Protein AF-A0A1V5N721-F1 (afdb_monomer_lite)

pLDDT: mean 79.41, std 13.41, range [33.84, 98.25]

Radius of gyration: 37.1 Å; chains: 1; bounding box: 111×126×86 Å

Foldseek 3Di:
DDDDPPDPPADDDPLLCLLVVLVVLLVVLVVVVPPPDDDDFKKKKKWKKAKPAWKKKWKDFAPDTQDIDIHGDPFIAMDMDIGPPPPPGWIKIKMAQADQPMKMKIFFTWMQGPNAIFTQDPPDPQVVFKPQWDWDPDPFITITGGNHRHGIIMGIDDPRVVRDDDDPVVVVVVVVVVVSVVLSVVCSVLVFPSQLLNLLSVVLSVLSVLVSLLPPDQKKKKKKFAPFFFAKKKKAWFQDQDRPDDDIAIDHDRDRMDMDIDRLVTTQKMKMWGDAFDKRHQIKMWIGGPPDIDIDGQLPDRRNQKHWRCWDDDPSIITRHDPGTMIMNPHNVSSSVSVVNVVVVSCVSVVVSSVSSSVSSVCCRPPCVPLVFPDRSVLCVLVCLVSVLSSLLSVVLPPDPPDWQFKKKKWWKAWPAKKKKWKDQQNDTDDIDIHGHRFIAMDMDRHRGPQRNFIKIWIPQAAAFTKMKIAWMWMDGRQKIFIAQDDDPDFKDKDQWDWDQDLSITMTGGHHRPDIMMITGHGSSPTDMDGLSDDDPVLVVVVVVLVVVLSVLCRVLSFDPLLLVLLSVLLVVLLVVCSLLVVLFWKKKKKFFPAFFQKKKKFFAQDLDGDPVRIDIFGDGRGITMDTYDCSRTVKMKMWTRLPDFKTAQTKIWIGFQLDIDIDRLLPPRSNQWDWRQWDRDPSIIGGRDRTTMIINSGPVSSVVSVVLVSVLSVLSNVVSSVSSSVSSVVSVVLVVDDSVVSNVVSVVVCVVCVQVSCNSRGDFFQDDQLQRGGQQDQDDDDPVCVVVNVVSNVSRSLRRRRSNLVVLQVVLLVCCVVPVDDPDAQFWDRWPPRFIFGCPPNLLCLFQVPDADDPVLLVLLLVLQVLVQVLQVVLLAGEAEEADEWVCVLPVVRGDPPRHHPDPDGNVVVNVVSCVVPHDGNYQYLVVQLSVCCVVPVDAQPWRQAGEGDLNVLLSSLQSVQVVVCVVWVLLPHFDDPVQWDWDKDWAQDHPNCSSSSNGNVDIGIDTDTDHPLLVPFFPFDPPDPPDPFDKTKGADCVGDTWAEEEAEAPHCVSVNSRNNSRHRMYIYTDDLADDSVCCVVRVTNYYYYYYYPSCSVVSSVRHVVSD

Secondary structure (DSSP, 8-state):
------S------GGGGGGGHHHHHHHHHHHTT---------EEEEEEEEESS-EEEEEEETTEEEEEEEE--SSBEEEEEEE---SSS-EEEEEE---TT--EEEEEEEEEETTEEEEE-S-S-GGGTEESEEEEEETTEEEEEESSTTS-EEEEPPPGGGG----HHHHHHHHHHHHHHHHHHHHHHH---HHHHHHHHHHHHHHHHHHHHT-----EEEEEE-SSPP-SEEEEEESSS--SSS-EEEE-S--SEEEEEE-TTT--EEEEEE-TT-B-TT-EEEEEETTEEEEEEGGGS-GGGSEEESEEEETTEEEE-STT-EEEE-SHHHHHHHHHHHHHHHHHHHHHHHHHHHHHHHHHHHHTTTT-----GGGGGGGHHHHHHHHHHHHHH-S---S-PPPEEEEEEEESS-EEEEEEETTEEEEEEEE-SSSBEEEEEES----SS-EEEEEESPPTT-EEEEEEEEEEETTEEEEE-S-SSSSEEEESEEEEEETTEEEEEES-SSS-EEEEEPPGGGSEEEETT---THHHHHHHHHHHHHHHHHHHH---HHHHHHHHHHHHHHHHHHHHHGGG--EEEEEE-SS--SEEEEEEESSSS--GGGEEEEES-SSEEEEEE-TTT--EEEEE--TT-SEE---EEEEEETTEEEEEEGGGS-GGG-EEESEEEETTEEEE-SSS-EEE--SHHHHHHHHHHHHHHHHHHHHHHHHHHHHHHHTHHHHTTS-HHHHHHHHHHHHHHHHHHHHGGG-PPPSEEGGGTEEPPPPPPP-GGGHHHHHHHHHHHHHHT-TTHHHHHHHHHHHHHHHHS--SS-SSEEE-GGG-EEE-TTTTHHHHH-SSPPPHHHHHHHHHHHHHHHHHHHTTT-EEEEE-PPPHHHH-GGG--TTS--SSSS-HHHHHHHHHHHH----EE--HHHHHHHHHHH---SB-TTSSSB-HHHHHHHHHHHHHHHHHH-GGG-PPPPTTTSEEEEEEES--HHHHHTT-TTTS-EEEEEEE-HHHHS--EEEPPPTT-SS-EEEEE-TT--S-EEEEE--SGGGGGHHHHTTT-SEEEEE--S---HHHHHHH--SEEEEE--GGGHHHHHHHTGGG-

Structure (mmCIF, N/CA/C/O backbone):
data_AF-A0A1V5N721-F1
#
_entry.id   AF-A0A1V5N721-F1
#
loop_
_atom_site.group_PDB
_atom_site.id
_atom_site.type_symbol
_atom_site.label_atom_id
_atom_site.label_alt_id
_atom_site.label_comp_id
_atom_site.label_asym_id
_atom_site.label_entity_id
_atom_site.label_seq_id
_atom_site.pdbx_PDB_ins_code
_atom_site.Cartn_x
_atom_site.Cartn_y
_atom_site.Cartn_z
_atom_site.occupancy
_atom_site.B_iso_or_equiv
_atom_site.auth_seq_id
_atom_site.auth_comp_id
_atom_site.auth_asym_id
_atom_site.auth_atom_id
_atom_site.pdbx_PDB_model_num
ATOM 1 N N . MET A 1 1 ? -6.486 73.634 -41.155 1.00 37.78 1 MET A N 1
ATOM 2 C CA . MET A 1 1 ? -6.476 73.033 -39.803 1.00 37.78 1 MET A CA 1
ATOM 3 C C . MET A 1 1 ? -6.923 71.585 -39.921 1.00 37.78 1 MET A C 1
ATOM 5 O O . MET A 1 1 ? -8.049 71.347 -40.328 1.00 37.78 1 MET A O 1
ATOM 9 N N . THR A 1 2 ? -6.046 70.633 -39.614 1.00 35.34 2 THR A N 1
ATOM 10 C CA . THR A 1 2 ? -6.332 69.188 -39.623 1.00 35.34 2 THR A CA 1
ATOM 11 C C . THR A 1 2 ? -5.737 68.590 -38.355 1.00 35.34 2 THR A C 1
ATOM 13 O O . THR A 1 2 ? -4.530 68.682 -38.139 1.00 35.34 2 THR A O 1
ATOM 16 N N . TYR A 1 3 ? -6.592 68.021 -37.504 1.00 38.34 3 TYR A N 1
ATOM 17 C CA . TYR A 1 3 ? -6.199 67.302 -36.291 1.00 38.34 3 TYR A CA 1
ATOM 18 C C . TYR A 1 3 ? -5.350 66.058 -36.632 1.00 38.34 3 TYR A C 1
ATOM 20 O O . TYR A 1 3 ? -5.636 65.391 -37.632 1.00 38.34 3 TYR A O 1
ATOM 28 N N . PRO A 1 4 ? -4.337 65.688 -35.821 1.00 53.34 4 PRO A N 1
ATOM 29 C CA . PRO A 1 4 ? -3.521 64.515 -36.090 1.00 53.34 4 PRO A CA 1
ATOM 30 C C . PRO A 1 4 ? -4.261 63.230 -35.698 1.00 53.34 4 PRO A C 1
ATOM 32 O O . PRO A 1 4 ? -4.716 63.071 -34.567 1.00 53.34 4 PRO A O 1
ATOM 35 N N . ARG A 1 5 ? -4.317 62.282 -36.642 1.00 43.62 5 ARG A N 1
ATOM 36 C CA . ARG A 1 5 ? -4.639 60.863 -36.429 1.00 43.62 5 ARG A CA 1
ATOM 37 C C . ARG A 1 5 ? -3.748 60.281 -35.323 1.00 43.62 5 ARG A C 1
ATOM 39 O O . ARG A 1 5 ? -2.618 59.872 -35.587 1.00 43.62 5 ARG A O 1
ATOM 46 N N . ILE A 1 6 ? -4.256 60.187 -34.099 1.00 42.97 6 ILE A N 1
ATOM 47 C CA . ILE A 1 6 ? -3.610 59.407 -33.042 1.00 42.97 6 ILE A CA 1
ATOM 48 C C . ILE A 1 6 ? -3.969 57.925 -33.238 1.00 42.97 6 ILE A C 1
ATOM 50 O O . ILE A 1 6 ? -5.081 57.484 -32.986 1.00 42.97 6 ILE A O 1
ATOM 54 N N . MET A 1 7 ? -2.971 57.188 -33.732 1.00 42.84 7 MET A N 1
ATOM 55 C CA . MET A 1 7 ? -2.666 55.773 -33.480 1.00 42.84 7 MET A CA 1
ATOM 56 C C . MET A 1 7 ? -3.787 54.718 -33.573 1.00 42.84 7 MET A C 1
ATOM 58 O O . MET A 1 7 ? -4.199 54.152 -32.567 1.00 42.84 7 MET A O 1
ATOM 62 N N . LEU A 1 8 ? -4.100 54.269 -34.791 1.00 42.44 8 LEU A N 1
ATOM 63 C CA . LEU A 1 8 ? -4.607 52.907 -35.049 1.00 42.44 8 LEU A CA 1
ATOM 64 C C . LEU A 1 8 ? -3.882 52.273 -36.251 1.00 42.44 8 LEU A C 1
ATOM 66 O O . LEU A 1 8 ? -4.481 51.656 -37.118 1.00 42.44 8 LEU A O 1
ATOM 70 N N . ASN A 1 9 ? -2.554 52.415 -36.317 1.00 47.00 9 ASN A N 1
ATOM 71 C CA . ASN A 1 9 ? -1.721 51.724 -37.314 1.00 47.00 9 ASN A CA 1
ATOM 72 C C . ASN A 1 9 ? -1.111 50.431 -36.739 1.00 47.00 9 ASN A C 1
ATOM 74 O O . ASN A 1 9 ? 0.075 50.146 -36.890 1.00 47.00 9 ASN A O 1
ATOM 78 N N . LYS A 1 10 ? -1.916 49.660 -36.004 1.00 56.62 10 LYS A N 1
ATOM 79 C CA . LYS A 1 10 ? -1.492 48.430 -35.327 1.00 56.62 10 LYS A CA 1
ATOM 80 C C . LYS A 1 10 ? -2.339 47.264 -35.829 1.00 56.62 10 LYS A C 1
ATOM 82 O O . LYS A 1 10 ? -3.505 47.151 -35.475 1.00 56.62 10 LYS A O 1
ATOM 87 N N . ARG A 1 11 ? -1.753 46.411 -36.680 1.00 65.06 11 ARG A N 1
ATOM 88 C CA . ARG A 1 11 ? -2.417 45.214 -37.226 1.00 65.06 11 ARG A CA 1
ATOM 89 C C . ARG A 1 11 ? -2.728 44.227 -36.096 1.00 65.06 11 ARG A C 1
ATOM 91 O O . ARG A 1 11 ? -1.824 43.832 -35.361 1.00 65.06 11 ARG A O 1
ATOM 98 N N . PHE A 1 12 ? -3.994 43.834 -35.973 1.00 72.56 12 PHE A N 1
ATOM 99 C CA . PHE A 1 12 ? -4.424 42.736 -35.110 1.00 72.56 12 PHE A CA 1
ATOM 100 C C . PHE A 1 12 ? -3.734 41.438 -35.545 1.00 72.56 12 PHE A C 1
ATOM 102 O O . PHE A 1 12 ? -3.654 41.147 -36.740 1.00 72.56 12 PHE A O 1
ATOM 109 N N . ASN A 1 13 ? -3.213 40.670 -34.588 1.00 79.00 13 ASN A N 1
ATOM 110 C CA . ASN A 1 13 ? -2.559 39.404 -34.881 1.00 79.00 13 ASN A CA 1
ATOM 111 C C . ASN A 1 13 ? -3.556 38.249 -34.673 1.00 79.00 13 ASN A C 1
ATOM 113 O O . ASN A 1 13 ? -3.958 38.022 -33.531 1.00 79.00 13 ASN A O 1
ATOM 117 N N . PRO A 1 14 ? -3.937 37.493 -35.721 1.00 80.44 14 PRO A N 1
ATOM 118 C CA . PRO A 1 14 ? -4.955 36.446 -35.612 1.00 80.44 14 PRO A CA 1
ATOM 119 C C . PRO A 1 14 ? -4.587 35.339 -34.615 1.00 80.44 14 PRO A C 1
ATOM 121 O O . PRO A 1 14 ? -5.479 34.720 -34.043 1.00 80.44 14 PRO A O 1
ATOM 124 N N . TYR A 1 15 ? -3.297 35.130 -34.319 1.00 79.50 15 TYR A N 1
ATOM 125 C CA . TYR A 1 15 ? -2.876 34.173 -33.291 1.00 79.50 15 TYR A CA 1
ATOM 126 C C . TYR A 1 15 ? -3.405 34.518 -31.893 1.00 79.50 15 TYR A C 1
ATOM 128 O O . TYR A 1 15 ? -3.505 33.618 -31.065 1.00 79.50 15 TYR A O 1
ATOM 136 N N . TYR A 1 16 ? -3.790 35.775 -31.628 1.00 85.38 16 TYR A N 1
ATOM 137 C CA . TYR A 1 16 ? -4.368 36.183 -30.343 1.00 85.38 16 TYR A CA 1
ATOM 138 C C . TYR A 1 16 ? -5.709 35.518 -30.031 1.00 85.38 16 TYR A C 1
ATOM 140 O O . TYR A 1 16 ? -6.074 35.396 -28.864 1.00 85.38 16 TYR A O 1
ATOM 148 N N . LEU A 1 17 ? -6.385 34.987 -31.052 1.00 82.06 17 LEU A N 1
ATOM 149 C CA . LEU A 1 17 ? -7.597 34.191 -30.889 1.00 82.06 17 LEU A CA 1
ATOM 150 C C . LEU A 1 17 ? -7.340 32.872 -30.144 1.00 82.06 17 LEU A C 1
ATOM 152 O O . LEU A 1 17 ? -8.252 32.351 -29.514 1.00 82.06 17 LEU A O 1
ATOM 156 N N . PHE A 1 18 ? -6.104 32.358 -30.127 1.00 81.06 18 PHE A N 1
ATOM 157 C CA . PHE A 1 18 ? -5.772 31.129 -29.399 1.00 81.06 18 PHE A CA 1
ATOM 158 C C . PHE A 1 18 ? -5.975 31.261 -27.878 1.00 81.06 18 PHE A C 1
ATOM 160 O O . PHE A 1 18 ? -6.294 30.275 -27.219 1.00 81.06 18 PHE A O 1
ATOM 167 N N . PHE A 1 19 ? -5.887 32.473 -27.316 1.00 84.12 19 PHE A N 1
ATOM 168 C CA . PHE A 1 19 ? -6.193 32.719 -25.899 1.00 84.12 19 PHE A CA 1
ATOM 169 C C . PHE A 1 19 ? -7.650 32.391 -25.539 1.00 84.12 19 PHE A C 1
ATOM 171 O O . PHE A 1 19 ? -7.921 31.984 -24.411 1.00 84.12 19 PHE A O 1
ATOM 178 N N . LEU A 1 20 ? -8.571 32.456 -26.508 1.00 82.12 20 LEU A N 1
ATOM 179 C CA . LEU A 1 20 ? -9.978 32.085 -26.317 1.00 82.12 20 LEU A CA 1
ATOM 180 C C . LEU A 1 20 ? -10.180 30.576 -26.083 1.00 82.12 20 LEU A C 1
ATOM 182 O O . LEU A 1 20 ? -11.251 30.170 -25.646 1.00 82.12 20 LEU A O 1
ATOM 186 N N . SER A 1 21 ? -9.160 29.739 -26.316 1.00 81.56 21 SER A N 1
ATOM 187 C CA . SER A 1 21 ? -9.217 28.305 -25.990 1.00 81.56 21 SER A CA 1
ATOM 188 C C . SER A 1 21 ? -9.051 28.011 -24.492 1.00 81.56 21 SER A C 1
ATOM 190 O O . SER A 1 21 ? -9.515 26.975 -24.021 1.00 81.56 21 SER A O 1
ATOM 192 N N . ILE A 1 22 ? -8.439 28.921 -23.721 1.00 82.88 22 ILE A N 1
ATOM 193 C CA . ILE A 1 22 ? -8.161 28.729 -22.286 1.00 82.88 22 ILE A CA 1
ATOM 194 C C . ILE A 1 22 ? -9.447 28.571 -21.449 1.00 82.88 22 ILE A C 1
ATOM 196 O O . ILE A 1 22 ? -9.531 27.589 -20.708 1.00 82.88 22 ILE A O 1
ATOM 200 N N . PRO A 1 23 ? -10.469 29.449 -21.571 1.00 79.50 23 PRO A N 1
ATOM 201 C CA . PRO A 1 23 ? -11.755 29.246 -20.901 1.00 79.50 23 PRO A CA 1
ATOM 202 C C . PRO A 1 23 ? -12.444 27.934 -21.296 1.00 79.50 23 PRO A C 1
ATOM 204 O O . PRO A 1 23 ? -13.008 27.257 -20.440 1.00 79.50 23 PRO A O 1
ATOM 207 N N . LEU A 1 24 ? -12.384 27.566 -22.582 1.00 79.31 24 LEU A N 1
ATOM 208 C CA . LEU A 1 24 ? -13.036 26.367 -23.112 1.00 79.31 24 LEU A CA 1
ATOM 209 C C . LEU A 1 24 ? -12.435 25.091 -22.511 1.00 79.31 24 LEU A C 1
ATOM 211 O O . LEU A 1 24 ? -13.167 24.224 -22.042 1.00 79.31 24 LEU A O 1
ATOM 215 N N . VAL A 1 25 ? -11.104 24.989 -22.475 1.00 76.44 25 VAL A N 1
ATOM 216 C CA . VAL A 1 25 ? -10.413 23.840 -21.869 1.00 76.44 25 VAL A CA 1
ATOM 217 C C . VAL A 1 25 ? -10.676 23.775 -20.365 1.00 76.44 25 VAL A C 1
ATOM 219 O O . VAL A 1 25 ? -10.945 22.695 -19.848 1.00 76.44 25 VAL A O 1
ATOM 222 N N . PHE A 1 26 ? -10.672 24.916 -19.667 1.00 77.50 26 PHE A N 1
ATOM 223 C CA . PHE A 1 26 ? -11.050 24.973 -18.251 1.00 77.50 26 PHE A CA 1
ATOM 224 C C . PHE A 1 26 ? -12.470 24.432 -18.012 1.00 77.50 26 PHE A C 1
ATOM 226 O O . PHE A 1 26 ? -12.686 23.655 -17.083 1.00 77.50 26 PHE A O 1
ATOM 233 N N . PHE A 1 27 ? -13.427 24.791 -18.872 1.00 73.06 27 PHE A N 1
ATOM 234 C CA . PHE A 1 27 ? -14.800 24.295 -18.789 1.00 73.06 27 PHE A CA 1
ATOM 235 C C . PHE A 1 27 ? -14.894 22.780 -19.036 1.00 73.06 27 PHE A C 1
ATOM 237 O O . PHE A 1 27 ? -15.547 22.080 -18.266 1.00 73.06 27 PHE A O 1
ATOM 244 N N . ILE A 1 28 ? -14.201 22.260 -20.056 1.00 69.88 28 ILE A N 1
ATOM 245 C CA . ILE A 1 28 ? -14.177 20.822 -20.383 1.00 69.88 28 ILE A CA 1
ATOM 246 C C . ILE A 1 28 ? -13.597 19.996 -19.228 1.00 69.88 28 ILE A C 1
ATOM 248 O O . ILE A 1 28 ? -14.187 18.987 -18.845 1.00 69.88 28 ILE A O 1
ATOM 252 N N . LEU A 1 29 ? -12.475 20.434 -18.643 1.00 65.38 29 LEU A N 1
ATOM 253 C CA . LEU A 1 29 ? -11.852 19.747 -17.505 1.00 65.38 29 LEU A CA 1
ATOM 254 C C . LEU A 1 29 ? -12.790 19.678 -16.294 1.00 65.38 29 LEU A C 1
ATOM 256 O O . LEU A 1 29 ? -12.821 18.675 -15.590 1.00 65.38 29 LEU A O 1
ATOM 260 N N . ARG A 1 30 ? -13.607 20.715 -16.089 1.00 63.88 30 ARG A N 1
ATOM 261 C CA . ARG A 1 30 ? -14.587 20.767 -15.001 1.00 63.88 30 ARG A CA 1
ATOM 262 C C . ARG A 1 30 ? -15.835 19.927 -15.272 1.00 63.88 30 ARG A C 1
ATOM 264 O O . ARG A 1 30 ? -16.385 19.352 -14.339 1.00 63.88 30 ARG A O 1
ATOM 271 N N . ALA A 1 31 ? -16.291 19.850 -16.522 1.00 54.56 31 ALA A N 1
ATOM 272 C CA . ALA A 1 31 ? -17.450 19.038 -16.886 1.00 54.56 31 ALA A CA 1
ATOM 273 C C . ALA A 1 31 ? -17.234 17.546 -16.551 1.00 54.56 31 ALA A C 1
ATOM 275 O O . ALA A 1 31 ? -18.182 16.867 -16.164 1.00 54.56 31 ALA A O 1
ATOM 276 N N . GLY A 1 32 ? -15.988 17.058 -16.609 1.00 45.19 32 GLY A N 1
ATOM 277 C CA . GLY A 1 32 ? -15.623 15.685 -16.236 1.00 45.19 32 GLY A CA 1
ATOM 278 C C . GLY A 1 32 ? -15.661 15.371 -14.732 1.00 45.19 32 GLY A C 1
ATOM 279 O O . GLY A 1 32 ? -15.866 14.219 -14.370 1.00 45.19 32 GLY A O 1
ATOM 280 N N . ASP A 1 33 ? -15.530 16.377 -13.862 1.00 45.22 33 ASP A N 1
ATOM 281 C CA . ASP A 1 33 ? -15.543 16.231 -12.389 1.00 45.22 33 ASP A CA 1
ATOM 282 C C . ASP A 1 33 ? -16.979 16.141 -11.824 1.00 45.22 33 ASP A C 1
ATOM 284 O O . ASP A 1 33 ? -17.221 15.894 -10.644 1.00 45.22 33 ASP A O 1
ATOM 288 N N . SER A 1 34 ? -17.976 16.330 -12.693 1.00 42.78 34 SER A N 1
ATOM 289 C CA . SER A 1 34 ? -19.398 16.276 -12.360 1.00 42.78 34 SER A CA 1
ATOM 290 C C . SER A 1 34 ? -19.983 14.863 -12.405 1.00 42.78 34 SER A C 1
ATOM 292 O O . SER A 1 34 ? -21.173 14.712 -12.672 1.00 42.78 34 SER A O 1
ATOM 294 N N . THR A 1 35 ? -19.197 13.817 -12.111 1.00 39.00 35 THR A N 1
ATOM 295 C CA . THR A 1 35 ? -19.729 12.457 -11.912 1.00 39.00 35 THR A CA 1
ATOM 296 C C . THR A 1 35 ? -20.589 12.392 -10.642 1.00 39.00 35 THR A C 1
ATOM 298 O O . THR A 1 35 ? -20.262 11.713 -9.669 1.00 39.00 35 THR A O 1
ATOM 301 N N . GLN A 1 36 ? -21.720 13.095 -10.644 1.00 43.91 36 GLN A N 1
ATOM 302 C CA . GLN A 1 36 ? -22.891 12.772 -9.857 1.00 43.91 36 GLN A CA 1
ATOM 303 C C . GLN A 1 36 ? -23.388 11.430 -10.388 1.00 43.91 36 GLN A C 1
ATOM 305 O O . GLN A 1 36 ? -24.162 11.351 -11.338 1.00 43.91 36 GLN A O 1
ATOM 310 N N . LYS A 1 37 ? -22.848 10.348 -9.820 1.00 39.47 37 LYS A N 1
ATOM 311 C CA . LYS A 1 37 ? -23.401 9.004 -9.982 1.00 39.47 37 LYS A CA 1
ATOM 312 C C . LYS A 1 37 ? -24.899 9.068 -9.685 1.00 39.47 37 LYS A C 1
ATOM 314 O O . LYS A 1 37 ? -25.269 9.651 -8.674 1.00 39.47 37 LYS A O 1
ATOM 319 N N . ASN A 1 38 ? -25.700 8.463 -10.561 1.00 42.22 38 ASN A N 1
ATOM 320 C CA . ASN A 1 38 ? -27.120 8.131 -10.416 1.00 42.22 38 ASN A CA 1
ATOM 321 C C . ASN A 1 38 ? -27.586 8.074 -8.948 1.00 42.22 38 ASN A C 1
ATOM 323 O O . ASN A 1 38 ? -27.459 7.038 -8.295 1.00 42.22 38 ASN A O 1
ATOM 327 N N . LEU A 1 39 ? -28.105 9.189 -8.438 1.00 44.47 39 LEU A N 1
ATOM 328 C CA . LEU A 1 39 ? -28.738 9.283 -7.126 1.00 44.47 39 LEU A CA 1
ATOM 329 C C . LEU A 1 39 ? -30.246 9.495 -7.336 1.00 44.47 39 LEU A C 1
ATOM 331 O O . LEU A 1 39 ? -30.627 10.142 -8.313 1.00 44.47 39 LEU A O 1
ATOM 335 N N . PRO A 1 40 ? -31.103 8.937 -6.469 1.00 44.78 40 PRO A N 1
ATOM 336 C CA . PRO A 1 40 ? -32.551 8.982 -6.650 1.00 44.78 40 PRO A CA 1
ATOM 337 C C . PRO A 1 40 ? -33.106 10.419 -6.579 1.00 44.78 40 PRO A C 1
ATOM 339 O O . PRO A 1 40 ? -32.687 11.220 -5.741 1.00 44.78 40 PRO A O 1
ATOM 342 N N . GLU A 1 41 ? -34.062 10.737 -7.460 1.00 61.91 41 GLU A N 1
ATOM 343 C CA . GLU A 1 41 ? -34.786 12.020 -7.545 1.00 61.91 41 GLU A CA 1
ATOM 344 C C . GLU A 1 41 ? -35.851 12.154 -6.431 1.00 61.91 41 GLU A C 1
ATOM 346 O O . GLU A 1 41 ? -37.042 12.242 -6.710 1.00 61.91 41 GLU A O 1
ATOM 351 N N . ILE A 1 42 ? -35.455 12.120 -5.155 1.00 72.69 42 ILE A N 1
ATOM 352 C CA . ILE A 1 42 ? -36.391 12.331 -4.033 1.00 72.69 42 ILE A CA 1
ATOM 353 C C . ILE A 1 42 ? -36.460 13.829 -3.702 1.00 72.69 42 ILE A C 1
ATOM 355 O O . ILE A 1 42 ? -35.421 14.467 -3.503 1.00 72.69 42 ILE A O 1
ATOM 359 N N . ASP A 1 43 ? -37.674 14.386 -3.630 1.00 82.94 43 ASP A N 1
ATOM 360 C CA . ASP A 1 43 ? -37.908 15.770 -3.209 1.00 82.94 43 ASP A CA 1
ATOM 361 C C . ASP A 1 43 ? -38.011 15.859 -1.675 1.00 82.94 43 ASP A C 1
ATOM 363 O O . ASP A 1 43 ? -38.525 14.950 -1.019 1.00 82.94 43 ASP A O 1
ATOM 367 N N . PHE A 1 44 ? -37.564 16.981 -1.099 1.00 85.50 44 PHE A N 1
ATOM 368 C CA . PHE A 1 44 ? -37.672 17.245 0.343 1.00 85.50 44 PHE A CA 1
ATOM 369 C C . PHE A 1 44 ? -38.369 18.574 0.609 1.00 85.50 44 PHE A C 1
ATOM 371 O O . PHE A 1 44 ? -37.936 19.608 0.101 1.00 85.50 44 PHE A O 1
ATOM 378 N N . LEU A 1 45 ? -39.391 18.558 1.461 1.00 87.25 45 LEU A N 1
ATOM 379 C CA . LEU A 1 45 ? -40.058 19.745 1.990 1.00 87.25 45 LEU A CA 1
ATOM 380 C C . LEU A 1 45 ? -39.777 19.847 3.487 1.00 87.25 45 LEU A C 1
ATOM 382 O O . LEU A 1 45 ? -40.015 18.881 4.201 1.00 87.25 45 LEU A O 1
ATOM 386 N N . TYR A 1 46 ? -39.303 20.994 3.970 1.00 90.19 46 TYR A N 1
ATOM 387 C CA . TYR A 1 46 ? -38.994 21.169 5.392 1.00 90.19 46 TYR A CA 1
ATOM 388 C C . TYR A 1 46 ? -39.117 22.621 5.853 1.00 90.19 46 TYR A C 1
ATOM 390 O O . TYR A 1 46 ? -38.841 23.554 5.096 1.00 90.19 46 TYR A O 1
ATOM 398 N N . PHE A 1 47 ? -39.554 22.816 7.096 1.00 89.94 47 PHE A N 1
ATOM 399 C CA . PHE A 1 47 ? -39.805 24.128 7.695 1.00 89.94 47 PHE A CA 1
ATOM 400 C C . PHE A 1 47 ? -39.831 24.059 9.223 1.00 89.94 47 PHE A C 1
ATOM 402 O O . PHE A 1 47 ? -39.906 22.979 9.802 1.00 89.94 47 PHE A O 1
ATOM 409 N N . SER A 1 48 ? -39.824 25.218 9.882 1.00 90.25 48 SER A N 1
ATOM 410 C CA . SER A 1 48 ? -40.004 25.306 11.334 1.00 90.25 48 SER A CA 1
ATOM 411 C C . SER A 1 48 ? -41.275 26.073 11.674 1.00 90.25 48 SER A C 1
ATOM 413 O O . SER A 1 48 ? -41.528 27.118 11.081 1.00 90.25 48 SER A O 1
ATOM 415 N N . ALA A 1 49 ? -42.082 25.609 12.628 1.00 89.81 49 ALA A N 1
ATOM 416 C CA . ALA A 1 49 ? -43.295 26.319 13.038 1.00 89.81 49 ALA A CA 1
ATOM 417 C C . ALA A 1 49 ? -43.546 26.263 14.550 1.00 89.81 49 ALA A C 1
ATOM 419 O O . ALA A 1 49 ? -43.095 25.343 15.223 1.00 89.81 49 ALA A O 1
ATOM 420 N N . ARG A 1 50 ? -44.266 27.257 15.080 1.00 88.44 50 ARG A N 1
ATOM 421 C CA . ARG A 1 50 ? -44.760 27.288 16.468 1.00 88.44 50 ARG A CA 1
ATOM 422 C C . ARG A 1 50 ? -46.174 27.833 16.534 1.00 88.44 50 ARG A C 1
ATOM 424 O O . ARG A 1 50 ? -46.542 28.657 15.694 1.00 88.44 50 ARG A O 1
ATOM 431 N N . ALA A 1 51 ? -46.922 27.450 17.561 1.00 88.38 51 ALA A N 1
ATOM 432 C CA . ALA A 1 51 ? -48.274 27.944 17.784 1.00 88.38 51 ALA A CA 1
ATOM 433 C C . ALA A 1 51 ? -48.518 28.272 19.260 1.00 88.38 51 ALA A C 1
ATOM 435 O O . ALA A 1 51 ? -47.924 27.664 20.144 1.00 88.38 51 ALA A O 1
ATOM 436 N N . THR A 1 52 ? -49.414 29.219 19.539 1.00 86.19 52 THR A N 1
ATOM 437 C CA . THR A 1 52 ? -49.834 29.560 20.917 1.00 86.19 52 THR A CA 1
ATOM 438 C C . THR A 1 52 ? -50.705 28.483 21.571 1.00 86.19 52 THR A C 1
ATOM 440 O O . THR A 1 52 ? -50.907 28.511 22.782 1.00 86.19 52 THR A O 1
ATOM 443 N N . ARG A 1 53 ? -51.196 27.525 20.776 1.00 85.62 53 ARG A N 1
ATOM 444 C CA . ARG A 1 53 ? -52.028 26.389 21.178 1.00 85.62 53 ARG A CA 1
ATOM 445 C C . ARG A 1 53 ? -51.642 25.149 20.376 1.00 85.62 53 ARG A C 1
ATOM 447 O O . ARG A 1 53 ? -51.193 25.277 19.238 1.00 85.62 53 ARG A O 1
ATOM 454 N N . THR A 1 54 ? -51.887 23.959 20.926 1.00 87.62 54 THR A N 1
ATOM 455 C CA . THR A 1 54 ? -51.782 22.677 20.210 1.00 87.62 54 THR A CA 1
ATOM 456 C C . THR A 1 54 ? -52.515 22.718 18.869 1.00 87.62 54 THR A C 1
ATOM 458 O O . THR A 1 54 ? -53.742 22.652 18.812 1.00 87.62 54 THR A O 1
ATOM 461 N N . THR A 1 55 ? -51.747 22.808 17.791 1.00 89.38 55 THR A N 1
ATOM 462 C CA . THR A 1 55 ? -52.216 23.039 16.424 1.00 89.38 55 THR A CA 1
ATOM 463 C C . THR A 1 55 ? -51.795 21.869 15.543 1.00 89.38 55 THR A C 1
ATOM 465 O O . THR A 1 55 ? -50.633 21.457 15.564 1.00 89.38 55 THR A O 1
ATOM 468 N N . GLY A 1 56 ? -52.730 21.331 14.758 1.00 90.69 56 GLY A N 1
ATOM 469 C CA . GLY A 1 56 ? -52.445 20.291 13.766 1.00 90.69 56 GLY A CA 1
ATOM 470 C C . GLY A 1 56 ? -52.032 20.904 12.429 1.00 90.69 56 GLY A C 1
ATOM 471 O O . GLY A 1 56 ? -52.684 21.835 11.963 1.00 90.69 56 GLY A O 1
ATOM 472 N N . ILE A 1 57 ? -50.982 20.383 11.799 1.00 92.81 57 ILE A N 1
ATOM 473 C CA . ILE A 1 57 ? -50.480 20.818 10.489 1.00 92.81 57 ILE A CA 1
ATOM 474 C C . ILE A 1 57 ? -50.491 19.612 9.554 1.00 92.81 57 ILE A C 1
ATOM 476 O O . ILE A 1 57 ? -49.797 18.634 9.803 1.00 92.81 57 ILE A O 1
ATOM 480 N N . GLN A 1 58 ? -51.256 19.669 8.470 1.00 93.31 58 GLN A N 1
ATOM 481 C CA . GLN A 1 58 ? -51.364 18.574 7.503 1.00 93.31 58 GLN A CA 1
ATOM 482 C C . GLN A 1 58 ? -50.888 19.021 6.122 1.00 93.31 58 GLN A C 1
ATOM 484 O O . GLN A 1 58 ? -51.346 20.049 5.625 1.00 93.31 58 GLN A O 1
ATOM 489 N N . LEU A 1 59 ? -50.011 18.243 5.489 1.00 90.69 59 LEU A N 1
ATOM 490 C CA . LEU A 1 59 ? -49.550 18.456 4.117 1.00 90.69 59 LEU A CA 1
ATOM 491 C C . LEU A 1 59 ? -50.402 17.650 3.139 1.00 90.69 59 LEU A C 1
ATOM 493 O O . LEU A 1 59 ? -50.579 16.445 3.315 1.00 90.69 59 LEU A O 1
ATOM 497 N N . PHE A 1 60 ? -50.874 18.302 2.079 1.00 87.12 60 PHE A N 1
ATOM 498 C CA . PHE A 1 60 ? -51.670 17.683 1.025 1.00 87.12 60 PHE A CA 1
ATOM 499 C C . PHE A 1 60 ? -51.064 17.889 -0.362 1.00 87.12 60 PHE A C 1
ATOM 501 O O . PHE A 1 60 ? -50.532 18.959 -0.660 1.00 87.12 60 PHE A O 1
ATOM 508 N N . SER A 1 61 ? -51.262 16.895 -1.230 1.00 85.50 61 SER A N 1
ATOM 509 C CA . SER A 1 61 ? -51.126 17.003 -2.686 1.00 85.50 61 SER A CA 1
ATOM 510 C C . SER A 1 61 ? -52.483 16.735 -3.342 1.00 85.50 61 SER A C 1
ATOM 512 O O . SER A 1 61 ? -52.966 15.602 -3.444 1.00 85.50 61 SER A O 1
ATOM 514 N N . GLY A 1 62 ? -53.179 17.804 -3.737 1.00 82.12 62 GLY A N 1
ATOM 515 C CA . GLY A 1 62 ? -54.568 17.713 -4.194 1.00 82.12 62 GLY A CA 1
ATOM 516 C C . GLY A 1 62 ? -55.527 17.201 -3.111 1.00 82.12 62 GLY A C 1
ATOM 517 O O . GLY A 1 62 ? -55.909 17.964 -2.239 1.00 82.12 62 GLY A O 1
ATOM 518 N N . LYS A 1 63 ? -55.982 15.942 -3.184 1.00 80.81 63 LYS A N 1
ATOM 519 C CA . LYS A 1 63 ? -56.884 15.341 -2.170 1.00 80.81 63 LYS A CA 1
ATOM 520 C C . LYS A 1 63 ? -56.169 14.386 -1.209 1.00 80.81 63 LYS A C 1
ATOM 522 O O . LYS A 1 63 ? -56.771 13.954 -0.233 1.00 80.81 63 LYS A O 1
ATOM 527 N N . GLU A 1 64 ? -54.923 14.038 -1.503 1.00 86.12 64 GLU A N 1
ATOM 528 C CA . GLU A 1 64 ? -54.151 13.062 -0.743 1.00 86.12 64 GLU A CA 1
ATOM 529 C C . GLU A 1 64 ? -53.385 13.759 0.379 1.00 86.12 64 GLU A C 1
ATOM 531 O O . GLU A 1 64 ? -52.697 14.752 0.132 1.00 86.12 64 GLU A O 1
ATOM 536 N N . GLN A 1 65 ? -53.525 13.256 1.605 1.00 89.75 65 GLN A N 1
ATOM 537 C CA . GLN A 1 65 ? -52.752 13.721 2.751 1.00 89.75 65 GLN A CA 1
ATOM 538 C C . GLN A 1 65 ? -51.402 13.001 2.758 1.00 89.75 65 GLN A C 1
ATOM 540 O O . GLN A 1 65 ? -51.359 11.787 2.934 1.00 89.75 65 GLN A O 1
ATOM 545 N N . LEU A 1 66 ? -50.315 13.749 2.586 1.00 88.94 66 LEU A N 1
ATOM 546 C CA . LEU A 1 66 ? -48.955 13.209 2.529 1.00 88.94 66 LEU A CA 1
ATOM 547 C C . LEU A 1 66 ? -48.323 13.075 3.918 1.00 88.94 66 LEU A C 1
ATOM 549 O O . LEU A 1 66 ? -47.614 12.111 4.186 1.00 88.94 66 LEU A O 1
ATOM 553 N N . ALA A 1 67 ? -48.579 14.042 4.802 1.00 90.19 67 ALA A N 1
ATOM 554 C CA . ALA A 1 67 ? -48.038 14.064 6.158 1.00 90.19 67 ALA A CA 1
ATOM 555 C C . ALA A 1 67 ? -48.962 14.825 7.116 1.00 90.19 67 ALA A C 1
ATOM 557 O O . ALA A 1 67 ? -49.771 15.657 6.698 1.00 90.19 67 ALA A O 1
ATOM 558 N N . SER A 1 68 ? -48.841 14.538 8.411 1.00 92.62 68 SER A N 1
ATOM 559 C CA . SER A 1 68 ? -49.563 15.226 9.479 1.00 92.62 68 SER A CA 1
ATOM 560 C C . SER A 1 68 ? -48.658 15.371 10.690 1.00 92.62 68 SER A C 1
ATOM 562 O O . SER A 1 68 ? -48.079 14.392 11.152 1.00 92.62 68 SER A O 1
ATOM 564 N N . TRP A 1 69 ? -48.594 16.580 11.226 1.00 93.62 69 TRP A N 1
ATOM 565 C CA . TRP A 1 69 ? -47.792 16.947 12.381 1.00 93.62 69 TRP A CA 1
ATOM 566 C C . TRP A 1 69 ? -48.629 17.731 13.390 1.00 93.62 69 TRP A C 1
ATOM 568 O O . TRP A 1 69 ? -49.720 18.217 13.083 1.00 93.62 69 TRP A O 1
ATOM 578 N N . THR A 1 70 ? -48.100 17.888 14.597 1.00 89.38 70 THR A N 1
ATOM 579 C CA . THR A 1 70 ? -48.698 18.698 15.660 1.00 89.38 70 THR A CA 1
ATOM 580 C C . THR A 1 70 ? -47.632 19.572 16.302 1.00 89.38 70 THR A C 1
ATOM 582 O O . THR A 1 70 ? -46.516 19.112 16.526 1.00 89.38 70 THR A O 1
ATOM 585 N N . THR A 1 71 ? -47.977 20.817 16.625 1.00 86.12 71 THR A N 1
ATOM 586 C CA . THR A 1 71 ? -47.135 21.723 17.419 1.00 86.12 71 THR A CA 1
ATOM 587 C C . THR A 1 71 ? -47.922 22.229 18.618 1.00 86.12 71 THR A C 1
ATOM 589 O O . THR A 1 71 ? -49.007 22.777 18.457 1.00 86.12 71 THR A O 1
ATOM 592 N N . ASP A 1 72 ? -47.384 22.059 19.818 1.00 76.44 72 ASP A N 1
ATOM 593 C CA . ASP A 1 72 ? -47.995 22.421 21.106 1.00 76.44 72 ASP A CA 1
ATOM 594 C C . ASP A 1 72 ? -47.114 23.355 21.950 1.00 76.44 72 ASP A C 1
ATOM 596 O O . ASP A 1 72 ? -47.431 23.649 23.100 1.00 76.44 72 ASP A O 1
ATOM 600 N N . SER A 1 73 ? -46.022 23.850 21.366 1.00 68.12 73 SER A N 1
ATOM 601 C CA . SER A 1 73 ? -45.001 24.632 22.053 1.00 68.12 73 SER A CA 1
ATOM 602 C C . SER A 1 73 ? -44.970 26.095 21.601 1.00 68.12 73 SER A C 1
ATOM 604 O O . SER A 1 73 ? -45.152 26.413 20.423 1.00 68.12 73 SER A O 1
ATOM 606 N N . LEU A 1 74 ? -44.633 26.985 22.544 1.00 72.06 74 LEU A N 1
ATOM 607 C CA . LEU A 1 74 ? -44.250 28.379 22.275 1.00 72.06 74 LEU A CA 1
ATOM 608 C C . LEU A 1 74 ? -42.866 28.494 21.593 1.00 72.06 74 LEU A C 1
ATOM 610 O O . LEU A 1 74 ? -42.466 29.589 21.170 1.00 72.06 74 LEU A O 1
ATOM 614 N N . PHE A 1 75 ? -42.139 27.381 21.469 1.00 83.50 75 PHE A N 1
ATOM 615 C CA . PHE A 1 75 ? -40.869 27.254 20.755 1.00 83.50 75 PHE A CA 1
ATOM 616 C C . PHE A 1 75 ? -41.080 26.658 19.360 1.00 83.50 75 PHE A C 1
ATOM 618 O O . PHE A 1 75 ? -42.040 25.930 19.121 1.00 83.50 75 PHE A O 1
ATOM 625 N N . TYR A 1 76 ? -40.188 26.984 18.425 1.00 87.31 76 TYR A N 1
ATOM 626 C CA . TYR A 1 76 ? -40.259 26.454 17.063 1.00 87.31 76 TYR A CA 1
ATOM 627 C C . TYR A 1 76 ? -39.949 24.960 17.032 1.00 87.31 76 TYR A C 1
ATOM 629 O O . TYR A 1 76 ? -38.962 24.532 17.615 1.00 87.31 76 TYR A O 1
ATOM 637 N N . LYS A 1 77 ? -40.761 24.187 16.314 1.00 88.94 77 LYS A N 1
ATOM 638 C CA . LYS A 1 77 ? -40.532 22.776 15.999 1.00 88.94 77 LYS A CA 1
ATOM 639 C C . LYS A 1 77 ? -40.193 22.617 14.523 1.00 88.94 77 LYS A C 1
ATOM 641 O O . LYS A 1 77 ? -40.757 23.333 13.696 1.00 88.94 77 LYS A O 1
ATOM 646 N N . TYR A 1 78 ? -39.279 21.709 14.202 1.00 90.00 78 TYR A N 1
ATOM 647 C CA . TYR A 1 78 ? -38.905 21.374 12.828 1.00 90.00 78 TYR A CA 1
ATOM 648 C C . TYR A 1 78 ? -39.818 20.282 12.262 1.00 90.00 78 TYR A C 1
ATOM 650 O O . TYR A 1 78 ? -40.124 19.305 12.943 1.00 90.00 78 TYR A O 1
ATOM 658 N N . PHE A 1 79 ? -40.228 20.449 11.008 1.00 89.88 79 PHE A N 1
ATOM 659 C CA . PHE A 1 79 ? -41.080 19.524 10.270 1.00 89.88 79 PHE A CA 1
ATOM 660 C C . PHE A 1 79 ? -40.471 19.256 8.901 1.00 89.88 79 PHE A C 1
ATOM 662 O O . PHE A 1 79 ? -40.068 20.197 8.214 1.00 89.88 79 PHE A O 1
ATOM 669 N N . ASP A 1 80 ? -40.449 17.996 8.484 1.00 90.12 80 ASP A N 1
ATOM 670 C CA . ASP A 1 80 ? -39.942 17.575 7.186 1.00 90.12 80 ASP A CA 1
ATOM 671 C C . ASP A 1 80 ? -40.754 16.436 6.559 1.00 90.12 80 ASP A C 1
ATOM 673 O O . ASP A 1 80 ? -41.451 15.667 7.222 1.00 90.12 80 ASP A O 1
ATOM 677 N N . TYR A 1 81 ? -40.679 16.359 5.234 1.00 89.00 81 TYR A N 1
ATOM 678 C CA . TYR A 1 81 ? -41.250 15.304 4.411 1.00 89.00 81 TYR A CA 1
ATOM 679 C C . TYR A 1 81 ? -40.316 15.009 3.236 1.00 89.00 81 TYR A C 1
ATOM 681 O O . TYR A 1 81 ? -39.933 15.926 2.504 1.00 89.00 81 TYR A O 1
ATOM 689 N N . ALA A 1 82 ? -39.993 13.732 3.039 1.00 86.44 82 ALA A N 1
ATOM 690 C CA . ALA A 1 82 ? -39.232 13.228 1.901 1.00 86.44 82 ALA A CA 1
ATOM 691 C C . ALA A 1 82 ? -40.129 12.314 1.059 1.00 86.44 82 ALA A C 1
ATOM 693 O O . ALA A 1 82 ? -40.710 11.360 1.580 1.00 86.44 82 ALA A O 1
ATOM 694 N N . GLY A 1 83 ? -40.256 12.591 -0.235 1.00 82.62 83 GLY A N 1
ATOM 695 C CA . GLY A 1 83 ? -41.122 11.807 -1.112 1.00 82.62 83 GLY A CA 1
ATOM 696 C C . GLY A 1 83 ? -41.257 12.401 -2.505 1.00 82.62 83 GLY A C 1
ATOM 697 O O . GLY A 1 83 ? -40.619 13.396 -2.842 1.00 82.62 83 GLY A O 1
ATOM 698 N N . ASP A 1 84 ? -42.099 11.786 -3.329 1.00 76.31 84 ASP A N 1
ATOM 699 C CA . ASP A 1 84 ? -42.409 12.314 -4.653 1.00 76.31 84 ASP A CA 1
ATOM 700 C C . ASP A 1 84 ? -43.411 13.476 -4.549 1.00 76.31 84 ASP A C 1
ATOM 702 O O . ASP A 1 84 ? -44.615 13.285 -4.364 1.00 76.31 84 ASP A O 1
ATOM 706 N N . LEU A 1 85 ? -42.907 14.704 -4.683 1.00 74.50 85 LEU A N 1
ATOM 707 C CA . LEU A 1 85 ? -43.719 15.921 -4.740 1.00 74.50 85 LEU A CA 1
ATOM 708 C C . LEU A 1 85 ? -44.010 16.358 -6.194 1.00 74.50 85 LEU A C 1
ATOM 710 O O . LEU A 1 85 ? -44.516 17.466 -6.412 1.00 74.50 85 LEU A O 1
ATOM 714 N N . SER A 1 86 ? -43.664 15.539 -7.198 1.00 61.62 86 SER A N 1
ATOM 715 C CA . SER A 1 86 ? -43.702 15.869 -8.635 1.00 61.62 86 SER A CA 1
ATOM 716 C C . SER A 1 86 ? -45.058 15.622 -9.316 1.00 61.62 86 SER A C 1
ATOM 718 O O . SER A 1 86 ? -45.287 16.125 -10.418 1.00 61.62 86 SER A O 1
ATOM 720 N N . ASN A 1 87 ? -45.995 14.938 -8.647 1.00 54.31 87 ASN A N 1
ATOM 721 C CA . ASN A 1 87 ? -47.326 14.589 -9.163 1.00 54.31 87 ASN A CA 1
ATOM 722 C C . ASN A 1 87 ? -48.296 15.789 -9.290 1.00 54.31 87 ASN A C 1
ATOM 724 O O . ASN A 1 87 ? -49.314 15.830 -8.607 1.00 54.31 87 ASN A O 1
ATOM 728 N N . GLY A 1 88 ? -48.001 16.763 -10.163 1.00 52.31 88 GLY A N 1
ATOM 729 C CA . GLY A 1 88 ? -48.949 17.618 -10.914 1.00 52.31 88 GLY A CA 1
ATOM 730 C C . GLY A 1 88 ? -50.136 18.306 -10.207 1.00 52.31 88 GLY A C 1
ATOM 731 O O . GLY A 1 88 ? -51.011 18.831 -10.893 1.00 52.31 88 GLY A O 1
ATOM 732 N N . LYS A 1 89 ? -50.221 18.311 -8.875 1.00 58.28 89 LYS A N 1
ATOM 733 C CA . LYS A 1 89 ? -51.337 18.847 -8.082 1.00 58.28 89 LYS A CA 1
ATOM 734 C C . LYS A 1 89 ? -50.827 19.952 -7.158 1.00 58.28 89 LYS A C 1
ATOM 736 O O . LYS A 1 89 ? -49.692 19.916 -6.695 1.00 58.28 89 LYS A O 1
ATOM 741 N N . TYR A 1 90 ? -51.679 20.937 -6.878 1.00 72.19 90 TYR A N 1
ATOM 742 C CA . TYR A 1 90 ? -51.373 22.019 -5.941 1.00 72.19 90 TYR A CA 1
ATOM 743 C C . TYR A 1 90 ? -51.066 21.445 -4.549 1.00 72.19 90 TYR A C 1
ATOM 745 O O . TYR A 1 90 ? -51.930 20.799 -3.944 1.00 72.19 90 TYR A O 1
ATOM 753 N N . LEU A 1 91 ? -49.848 21.684 -4.053 1.00 81.62 91 LEU A N 1
ATOM 754 C CA . LEU A 1 91 ? -49.480 21.386 -2.672 1.00 81.62 91 LEU A CA 1
ATOM 755 C C . LEU A 1 91 ? -50.094 22.444 -1.753 1.00 81.62 91 LEU A C 1
ATOM 757 O O . LEU A 1 91 ? -50.076 23.636 -2.069 1.00 81.62 91 LEU A O 1
ATOM 761 N N . TYR A 1 92 ? -50.632 22.032 -0.610 1.00 86.50 92 TYR A N 1
ATOM 762 C CA . TYR A 1 92 ? -51.100 22.977 0.402 1.00 86.50 92 TYR A CA 1
ATOM 763 C C . TYR A 1 92 ? -50.978 22.412 1.813 1.00 86.50 92 TYR A C 1
ATOM 765 O O . TYR A 1 92 ? -51.016 21.199 2.021 1.00 86.50 92 TYR A O 1
ATOM 773 N N . LEU A 1 93 ? -50.876 23.313 2.789 1.00 88.44 93 LEU A N 1
ATOM 774 C CA . LEU A 1 93 ? -50.991 22.983 4.204 1.00 88.44 93 LEU A CA 1
ATOM 775 C C . LEU A 1 93 ? -52.406 23.268 4.695 1.00 88.44 93 LEU A C 1
ATOM 777 O O . LEU A 1 93 ? -52.985 24.305 4.366 1.00 88.44 93 LEU A O 1
ATOM 781 N N . LYS A 1 94 ? -52.953 22.363 5.502 1.00 90.69 94 LYS A N 1
ATOM 782 C CA . LYS A 1 94 ? -54.201 22.548 6.242 1.00 90.69 94 LYS A CA 1
ATOM 783 C C . LYS A 1 94 ? -53.877 22.617 7.728 1.00 90.69 94 LYS A C 1
ATOM 785 O O . LYS A 1 94 ? -53.310 21.674 8.277 1.00 90.69 94 LYS A O 1
ATOM 790 N N . ILE A 1 95 ? -54.236 23.725 8.362 1.00 90.56 95 ILE A N 1
ATOM 791 C CA . ILE A 1 95 ? -53.984 23.980 9.776 1.00 90.56 95 ILE A CA 1
ATOM 792 C C . ILE A 1 95 ? -55.285 23.824 10.563 1.00 90.56 95 ILE A C 1
ATOM 794 O O . ILE A 1 95 ? -56.319 24.384 10.189 1.00 90.56 95 ILE A O 1
ATOM 798 N N . LEU A 1 96 ? -55.230 23.051 11.643 1.00 89.06 96 LEU A N 1
ATOM 799 C CA . LEU A 1 96 ? -56.365 22.667 12.481 1.00 89.06 96 LEU A CA 1
ATOM 800 C C . LEU A 1 96 ? -56.184 23.195 13.908 1.00 89.06 96 LEU A C 1
ATOM 802 O O . LEU A 1 96 ? -55.064 23.193 14.414 1.00 89.06 96 LEU A O 1
ATOM 806 N N . ASN A 1 97 ? -57.292 23.520 14.584 1.00 85.50 97 ASN A N 1
ATOM 807 C CA . ASN A 1 97 ? -57.333 23.844 16.020 1.00 85.50 97 ASN A CA 1
ATOM 808 C C . ASN A 1 97 ? -56.619 25.160 16.419 1.00 85.50 97 ASN A C 1
ATOM 810 O O . ASN A 1 97 ? -55.977 25.231 17.465 1.00 85.50 97 ASN A O 1
ATOM 814 N N . LEU A 1 98 ? -56.762 26.204 15.593 1.00 83.50 98 LEU A N 1
ATOM 815 C CA . LEU A 1 98 ? -56.352 27.586 15.885 1.00 83.50 98 LEU A CA 1
ATOM 816 C C . LEU A 1 98 ? -57.583 28.418 16.294 1.00 83.50 98 LEU A C 1
ATOM 818 O O . LEU A 1 98 ? -58.513 28.551 15.500 1.00 83.50 98 LEU A O 1
ATOM 822 N N . GLY A 1 99 ? -57.601 28.986 17.504 1.00 80.38 99 GLY A N 1
ATOM 823 C CA . GLY A 1 99 ? -58.650 29.902 17.972 1.00 80.38 99 GLY A CA 1
ATOM 824 C C . GLY A 1 99 ? -58.422 31.363 17.557 1.00 80.38 99 GLY A C 1
ATOM 825 O O . GLY A 1 99 ? -57.336 31.727 17.123 1.00 80.38 99 GLY A O 1
ATOM 826 N N . SER A 1 100 ? -59.419 32.240 17.738 1.00 77.19 100 SER A N 1
ATOM 827 C CA . SER A 1 100 ? -59.397 33.636 17.241 1.00 77.19 100 SER A CA 1
ATOM 828 C C . SER A 1 100 ? -58.255 34.512 17.778 1.00 77.19 100 SER A C 1
ATOM 830 O O . SER A 1 100 ? -57.920 35.518 17.161 1.00 77.19 100 SER A O 1
ATOM 832 N N . ASN A 1 101 ? -57.660 34.135 18.914 1.00 79.81 101 ASN A N 1
ATOM 833 C CA . ASN A 1 101 ? -56.518 34.825 19.528 1.00 79.81 101 ASN A CA 1
ATOM 834 C C . ASN A 1 101 ? -55.205 34.038 19.388 1.00 79.81 101 ASN A C 1
ATOM 836 O O . ASN A 1 101 ? -54.174 34.467 19.908 1.00 79.81 101 ASN A O 1
ATOM 840 N N . ASP A 1 102 ? -55.241 32.887 18.716 1.00 84.94 102 ASP A N 1
ATOM 841 C CA . ASP A 1 102 ? -54.070 32.052 18.528 1.00 84.94 102 ASP A CA 1
ATOM 842 C C . ASP A 1 102 ? -53.267 32.488 17.301 1.00 84.94 102 ASP A C 1
ATOM 844 O O . ASP A 1 102 ? -53.807 32.972 16.306 1.00 84.94 102 ASP A O 1
ATOM 848 N N . THR A 1 103 ? -51.950 32.307 17.367 1.00 85.94 103 THR A N 1
ATOM 849 C CA . THR A 1 103 ? -51.040 32.602 16.253 1.00 85.94 103 THR A CA 1
ATOM 850 C C . THR A 1 103 ? -50.255 31.358 15.873 1.00 85.94 103 THR A C 1
ATOM 852 O O . THR A 1 103 ? -49.627 30.753 16.739 1.00 85.94 103 THR A O 1
ATOM 855 N N . LEU A 1 104 ? -50.211 31.025 14.579 1.00 87.50 104 LEU A N 1
ATOM 856 C CA . LEU A 1 104 ? -49.207 30.113 14.016 1.00 87.50 104 LEU A CA 1
ATOM 857 C C . LEU A 1 104 ? -48.098 30.941 13.373 1.00 87.50 104 LEU A C 1
ATOM 859 O O . LEU A 1 104 ? -48.380 31.801 12.543 1.00 87.50 104 LEU A O 1
ATOM 863 N N . ARG A 1 105 ? -46.841 30.667 13.715 1.00 86.44 105 ARG A N 1
ATOM 864 C CA . ARG A 1 105 ? -45.674 31.284 13.076 1.00 86.44 105 ARG A CA 1
ATOM 865 C C . ARG A 1 105 ? -44.862 30.233 12.342 1.00 86.44 105 ARG A C 1
ATOM 867 O O . ARG A 1 105 ? -44.507 29.229 12.951 1.00 86.44 105 ARG A O 1
ATOM 874 N N . ILE A 1 106 ? -44.545 30.480 11.073 1.00 85.19 106 ILE A N 1
ATOM 875 C CA . ILE A 1 106 ? -43.733 29.602 10.218 1.00 85.19 106 ILE A CA 1
ATOM 876 C C . ILE A 1 106 ? -42.433 30.323 9.830 1.00 85.19 106 ILE A C 1
ATOM 878 O O . ILE A 1 106 ? -42.449 31.490 9.433 1.00 85.19 106 ILE A O 1
ATOM 882 N N . LEU A 1 107 ? -41.314 29.609 9.935 1.00 84.75 107 LEU A N 1
ATOM 883 C CA . LEU A 1 107 ? -39.964 30.008 9.547 1.00 84.75 107 LEU A CA 1
ATOM 884 C C . LEU A 1 107 ? -39.425 29.082 8.457 1.00 84.75 107 LEU A C 1
ATOM 886 O O . LEU A 1 107 ? -39.712 27.884 8.461 1.00 84.75 107 LEU A O 1
ATOM 890 N N . SER A 1 108 ? -38.573 29.642 7.593 1.00 79.12 108 SER A N 1
ATOM 891 C CA . SER A 1 108 ? -37.670 28.897 6.708 1.00 79.12 108 SER A CA 1
ATOM 892 C C . SER A 1 108 ? -38.361 27.756 5.973 1.00 79.12 108 SER A C 1
ATOM 894 O O . SER A 1 108 ? -38.021 26.594 6.157 1.00 79.12 108 SER A O 1
ATOM 896 N N . PHE A 1 109 ? -39.365 28.081 5.164 1.00 84.06 109 PHE A N 1
ATOM 897 C CA . PHE A 1 109 ? -40.092 27.078 4.398 1.00 84.06 109 PHE A CA 1
ATOM 898 C C . PHE A 1 109 ? -39.306 26.719 3.132 1.00 84.06 109 PHE A C 1
ATOM 900 O O . PHE A 1 109 ? -39.131 27.564 2.257 1.00 84.06 109 PHE A O 1
ATOM 907 N N . ASN A 1 110 ? -38.782 25.497 3.045 1.00 85.62 110 ASN A N 1
ATOM 908 C CA . ASN A 1 110 ? -37.838 25.082 2.007 1.00 85.62 110 ASN A CA 1
ATOM 909 C C . ASN A 1 110 ? -38.343 23.887 1.203 1.00 85.62 110 ASN A C 1
ATOM 911 O O . ASN A 1 110 ? -38.990 22.989 1.739 1.00 85.62 110 ASN A O 1
ATOM 915 N N . LEU A 1 111 ? -37.959 23.856 -0.072 1.00 83.94 111 LEU A N 1
ATOM 916 C CA . LEU A 1 111 ? -38.178 22.748 -0.990 1.00 83.94 111 LEU A CA 1
ATOM 917 C C . LEU A 1 111 ? -36.880 22.442 -1.747 1.00 83.94 111 LEU A C 1
ATOM 919 O O . LEU A 1 111 ? -36.369 23.290 -2.481 1.00 83.94 111 LEU A O 1
ATOM 923 N N . LEU A 1 112 ? -36.352 21.231 -1.584 1.00 82.12 112 LEU A N 1
ATOM 924 C CA . LEU A 1 112 ? -35.270 20.684 -2.400 1.00 82.12 112 LEU A CA 1
ATOM 925 C C . LEU A 1 112 ? -35.875 19.840 -3.523 1.00 82.12 112 LEU A C 1
ATOM 927 O O . LEU A 1 112 ? -36.538 18.843 -3.250 1.00 82.12 112 LEU A O 1
ATOM 931 N N . ARG A 1 113 ? -35.595 20.216 -4.774 1.00 75.88 113 ARG A N 1
ATOM 932 C CA . ARG A 1 113 ? -36.007 19.490 -5.984 1.00 75.88 113 ARG A CA 1
ATOM 933 C C . ARG A 1 113 ? -34.910 19.550 -7.034 1.00 75.88 113 ARG A C 1
ATOM 935 O O . ARG A 1 113 ? -34.315 20.607 -7.234 1.00 75.88 113 ARG A O 1
ATOM 942 N N . LYS A 1 114 ? -34.631 18.432 -7.716 1.00 69.25 114 LYS A N 1
ATOM 943 C CA . LYS A 1 114 ? -33.598 18.342 -8.776 1.00 69.25 114 LYS A CA 1
ATOM 944 C C . LYS A 1 114 ? -32.267 18.994 -8.368 1.00 69.25 114 LYS A C 1
ATOM 946 O O . LYS A 1 114 ? -31.673 19.759 -9.124 1.00 69.25 114 LYS A O 1
ATOM 951 N N . ASN A 1 115 ? -31.817 18.726 -7.137 1.00 68.75 115 ASN A N 1
ATOM 952 C CA . ASN A 1 115 ? -30.575 19.276 -6.579 1.00 68.75 115 ASN A CA 1
ATOM 953 C C . ASN A 1 115 ? -30.558 20.824 -6.467 1.00 68.75 115 ASN A C 1
ATOM 955 O O . ASN A 1 115 ? -29.493 21.441 -6.399 1.00 68.75 115 ASN A O 1
ATOM 959 N N . SER A 1 116 ? -31.723 21.475 -6.427 1.00 72.00 116 SER A N 1
ATOM 960 C CA . SER A 1 116 ? -31.884 22.908 -6.175 1.00 72.00 116 SER A CA 1
ATOM 961 C C . SER A 1 116 ? -32.757 23.136 -4.946 1.00 72.00 116 SER A C 1
ATOM 963 O O . SER A 1 116 ? -33.837 22.563 -4.840 1.00 72.00 116 SER A O 1
ATOM 965 N N . VAL A 1 117 ? -32.281 23.968 -4.020 1.00 79.44 117 VAL A N 1
ATOM 966 C CA . VAL A 1 117 ? -33.051 24.395 -2.846 1.00 79.44 117 VAL A CA 1
ATOM 967 C C . VAL A 1 117 ? -33.728 25.718 -3.170 1.00 79.44 117 VAL A C 1
ATOM 969 O O . VAL A 1 117 ? -33.047 26.696 -3.489 1.00 79.44 117 VAL A O 1
ATOM 972 N N . SER A 1 118 ? -35.049 25.738 -3.049 1.00 78.44 118 SER A N 1
ATOM 973 C CA . SER A 1 118 ? -35.880 26.936 -3.074 1.00 78.44 118 SER A CA 1
ATOM 974 C C . SER A 1 118 ? -36.376 27.224 -1.658 1.00 78.44 118 SER A C 1
ATOM 976 O O . SER A 1 118 ? -36.912 26.334 -0.999 1.00 78.44 118 SER A O 1
ATOM 978 N N . THR A 1 119 ? -36.220 28.461 -1.187 1.00 78.75 119 THR A N 1
ATOM 979 C CA . THR A 1 119 ? -36.690 28.893 0.138 1.00 78.75 119 THR A CA 1
ATOM 980 C C . THR A 1 119 ? -37.761 29.963 -0.031 1.00 78.75 119 THR A C 1
ATOM 982 O O . THR A 1 119 ? -37.526 30.981 -0.675 1.00 78.75 119 THR A O 1
ATOM 985 N N . LEU A 1 120 ? -38.928 29.763 0.573 1.00 73.00 120 LEU A N 1
ATOM 986 C CA . LEU A 1 120 ? -40.007 30.740 0.601 1.00 73.00 120 LEU A CA 1
ATOM 987 C C . LEU A 1 120 ? -39.636 31.904 1.534 1.00 73.00 120 LEU A C 1
ATOM 989 O O . LEU A 1 120 ? -39.785 31.813 2.752 1.00 73.00 120 LEU A O 1
ATOM 993 N N . PHE A 1 121 ? -39.124 32.995 0.968 1.00 58.94 121 PHE A N 1
ATOM 994 C CA . PHE A 1 121 ? -38.635 34.158 1.716 1.00 58.94 121 PHE A CA 1
ATOM 995 C C . PHE A 1 121 ? -39.376 35.429 1.281 1.00 58.94 121 PHE A C 1
ATOM 997 O O . PHE A 1 121 ? -39.427 35.672 0.084 1.00 58.94 121 PHE A O 1
ATOM 1004 N N . ARG A 1 122 ? -39.941 36.209 2.226 1.00 53.66 122 ARG A N 1
ATOM 1005 C CA . ARG A 1 122 ? -40.491 37.603 2.172 1.00 53.66 122 ARG A CA 1
ATOM 1006 C C . ARG A 1 122 ? -41.238 38.126 0.913 1.00 53.66 122 ARG A C 1
ATOM 1008 O O . ARG A 1 122 ? -41.625 39.289 0.910 1.00 53.66 122 ARG A O 1
ATOM 1015 N N . PHE A 1 123 ? -41.462 37.331 -0.133 1.00 49.69 123 PHE A N 1
ATOM 1016 C CA . PHE A 1 123 ? -41.840 37.800 -1.478 1.00 49.69 123 PHE A CA 1
ATOM 1017 C C . PHE A 1 123 ? -43.152 37.228 -2.022 1.00 49.69 123 PHE A C 1
ATOM 1019 O O . PHE A 1 123 ? -43.518 37.541 -3.153 1.00 49.69 123 PHE A O 1
ATOM 1026 N N . ILE A 1 124 ? -43.890 36.440 -1.241 1.00 51.78 124 ILE A N 1
ATOM 1027 C CA . ILE A 1 124 ? -45.265 36.082 -1.602 1.00 51.78 124 ILE A CA 1
ATOM 1028 C C . ILE A 1 124 ? -46.199 37.044 -0.887 1.00 51.78 124 ILE A C 1
ATOM 1030 O O . ILE A 1 124 ? -46.074 37.205 0.323 1.00 51.78 124 ILE A O 1
ATOM 1034 N N . ASN A 1 125 ? -47.118 37.666 -1.631 1.00 56.53 125 ASN A N 1
ATOM 1035 C CA . ASN A 1 125 ? -48.261 38.366 -1.058 1.00 56.53 125 ASN A CA 1
ATOM 1036 C C . ASN A 1 125 ? -49.143 37.309 -0.366 1.00 56.53 125 ASN A C 1
ATOM 1038 O O . ASN A 1 125 ? -49.812 36.541 -1.064 1.00 56.53 125 ASN A O 1
ATOM 1042 N N . PRO A 1 126 ? -49.082 37.160 0.969 1.00 57.75 126 PRO A N 1
ATOM 1043 C CA . PRO A 1 126 ? -49.602 35.963 1.625 1.00 57.75 126 PRO A CA 1
ATOM 1044 C C . PRO A 1 126 ? -51.132 35.868 1.523 1.00 57.75 126 PRO A C 1
ATOM 1046 O O . PRO A 1 126 ? -51.688 34.770 1.543 1.00 57.75 126 PRO A O 1
ATOM 1049 N N . ASP A 1 127 ? -51.791 37.015 1.343 1.00 58.94 127 ASP A N 1
ATOM 1050 C CA . ASP A 1 127 ? -53.245 37.157 1.277 1.00 58.94 127 ASP A CA 1
ATOM 1051 C C . ASP A 1 127 ? -53.876 36.508 0.026 1.00 58.94 127 ASP A C 1
ATOM 1053 O O . ASP A 1 127 ? -55.065 36.204 0.033 1.00 58.94 127 ASP A O 1
ATOM 1057 N N . GLU A 1 128 ? -53.108 36.232 -1.039 1.00 61.66 128 GLU A N 1
ATOM 1058 C CA . GLU A 1 128 ? -53.629 35.566 -2.251 1.00 61.66 128 GLU A CA 1
ATOM 1059 C C . GLU A 1 128 ? -53.764 34.038 -2.116 1.00 61.66 128 GLU A C 1
ATOM 1061 O O . GLU A 1 128 ? -54.510 33.412 -2.869 1.00 61.66 128 GLU A O 1
ATOM 1066 N N . TYR A 1 129 ? -53.050 33.414 -1.173 1.00 71.62 129 TYR A N 1
ATOM 1067 C CA . TYR A 1 129 ? -52.900 31.948 -1.116 1.00 71.62 129 TYR A CA 1
ATOM 1068 C C . TYR A 1 129 ? -53.297 31.342 0.229 1.00 71.62 129 TYR A C 1
ATOM 1070 O O . TYR A 1 129 ? -53.292 30.113 0.381 1.00 71.62 129 TYR A O 1
ATOM 1078 N N . ILE A 1 130 ? -53.647 32.194 1.191 1.00 78.06 130 ILE A N 1
ATOM 1079 C CA . ILE A 1 130 ? -54.032 31.816 2.542 1.00 78.06 130 ILE A CA 1
ATOM 1080 C C . ILE A 1 130 ? -55.517 32.102 2.726 1.00 78.06 130 ILE A C 1
ATOM 1082 O O . ILE A 1 130 ? -55.968 33.232 2.588 1.00 78.06 130 ILE A O 1
ATOM 1086 N N . THR A 1 131 ? -56.293 31.072 3.056 1.00 83.25 131 THR A N 1
ATOM 1087 C CA . THR A 1 131 ? -57.729 31.222 3.327 1.00 83.25 131 THR A CA 1
ATOM 1088 C C . THR A 1 131 ? -58.021 31.058 4.811 1.00 83.25 131 THR A C 1
ATOM 1090 O O . THR A 1 131 ? -57.449 30.176 5.455 1.00 83.25 131 THR A O 1
ATOM 1093 N N . ASN A 1 132 ? -58.977 31.842 5.318 1.00 83.25 132 ASN A N 1
ATOM 1094 C CA . ASN A 1 132 ? -59.432 31.840 6.713 1.00 83.25 132 ASN A CA 1
ATOM 1095 C C . ASN A 1 132 ? -58.369 32.264 7.751 1.00 83.25 132 ASN A C 1
ATOM 1097 O O . ASN A 1 132 ? -58.497 31.952 8.931 1.00 83.25 132 ASN A O 1
ATOM 1101 N N . ALA A 1 133 ? -57.339 33.011 7.348 1.00 83.38 133 ALA A N 1
ATOM 1102 C CA . ALA A 1 133 ? -56.420 33.667 8.274 1.00 83.38 133 ALA A CA 1
ATOM 1103 C C . ALA A 1 133 ? -56.009 35.047 7.761 1.00 83.38 133 ALA A C 1
ATOM 1105 O O . ALA A 1 133 ? -55.856 35.244 6.559 1.00 83.38 133 ALA A O 1
ATOM 1106 N N . ARG A 1 134 ? -55.808 35.986 8.687 1.00 80.62 134 ARG A N 1
ATOM 1107 C CA . ARG A 1 134 ? -55.120 37.249 8.439 1.00 80.62 134 ARG A CA 1
ATOM 1108 C C . ARG A 1 134 ? -53.626 37.023 8.614 1.00 80.62 134 ARG A C 1
ATOM 1110 O O . ARG A 1 134 ? -53.200 36.446 9.619 1.00 80.62 134 ARG A O 1
ATOM 1117 N N . VAL A 1 135 ? -52.838 37.505 7.662 1.00 77.50 135 VAL A N 1
ATOM 1118 C CA . VAL A 1 135 ? -51.384 37.387 7.725 1.00 77.50 135 VAL A CA 1
ATOM 1119 C C . VAL A 1 135 ? -50.814 38.654 8.342 1.00 77.50 135 VAL A C 1
ATOM 1121 O O . VAL A 1 135 ? -51.088 39.767 7.897 1.00 77.50 135 VAL A O 1
ATOM 1124 N N . ILE A 1 136 ? -50.037 38.485 9.405 1.00 74.38 136 ILE A N 1
ATOM 1125 C CA . ILE A 1 136 ? -49.273 39.564 10.019 1.00 74.38 136 ILE A CA 1
ATOM 1126 C C . ILE A 1 136 ? -47.839 39.381 9.535 1.00 74.38 136 ILE A C 1
ATOM 1128 O O . ILE A 1 136 ? -47.182 38.398 9.880 1.00 74.38 136 ILE A O 1
ATOM 1132 N N . ALA A 1 137 ? -47.367 40.304 8.699 1.00 61.09 137 ALA A N 1
ATOM 1133 C CA . ALA A 1 137 ? -45.955 40.371 8.361 1.00 61.09 137 ALA A CA 1
ATOM 1134 C C . ALA A 1 137 ? -45.193 40.848 9.609 1.00 61.09 137 ALA A C 1
ATOM 1136 O O . ALA A 1 137 ? -45.202 42.031 9.934 1.00 61.09 137 ALA A O 1
ATOM 1137 N N . ASP A 1 138 ? -44.603 39.901 10.333 1.00 59.91 138 ASP A N 1
ATOM 1138 C CA . ASP A 1 138 ? -43.618 40.136 11.389 1.00 59.91 138 ASP A CA 1
ATOM 1139 C C . ASP A 1 138 ? -42.249 39.893 10.745 1.00 59.91 138 ASP A C 1
ATOM 1141 O O . ASP A 1 138 ? -42.103 38.911 10.016 1.00 59.91 138 ASP A O 1
ATOM 1145 N N . ASP A 1 139 ? -41.282 40.791 10.942 1.00 55.44 139 ASP A N 1
ATOM 1146 C CA . ASP A 1 139 ? -40.168 41.065 10.011 1.00 55.44 139 ASP A CA 1
ATOM 1147 C C . ASP A 1 139 ? -39.250 39.877 9.652 1.00 55.44 139 ASP A C 1
ATOM 1149 O O . ASP A 1 139 ? -38.423 40.000 8.749 1.00 55.44 139 ASP A O 1
ATOM 1153 N N . ASP A 1 140 ? -39.456 38.709 10.260 1.00 64.06 140 ASP A N 1
ATOM 1154 C CA . ASP A 1 140 ? -38.660 37.501 10.087 1.00 64.06 140 ASP A CA 1
ATOM 1155 C C . ASP A 1 140 ? -39.460 36.175 10.086 1.00 64.06 140 ASP A C 1
ATOM 1157 O O . ASP A 1 140 ? -38.841 35.109 10.055 1.00 64.06 140 ASP A O 1
ATOM 1161 N N . CYS A 1 141 ? -40.807 36.187 10.118 1.00 72.06 141 CYS A N 1
ATOM 1162 C CA . CYS A 1 141 ? -41.644 34.970 10.084 1.00 72.06 141 CYS A CA 1
ATOM 1163 C C . CYS A 1 141 ? -43.041 35.201 9.476 1.00 72.06 141 CYS A C 1
ATOM 1165 O O . CYS A 1 141 ? -43.579 36.304 9.523 1.00 72.06 141 CYS A O 1
ATOM 1167 N N . ILE A 1 142 ? -43.670 34.152 8.935 1.00 77.06 142 ILE A N 1
ATOM 1168 C CA . ILE A 1 142 ? -45.075 34.222 8.499 1.00 77.06 142 ILE A CA 1
ATOM 1169 C C . ILE A 1 142 ? -45.955 33.955 9.722 1.00 77.06 142 ILE A C 1
ATOM 1171 O O . ILE A 1 142 ? -46.002 32.815 10.185 1.00 77.06 142 ILE A O 1
ATOM 1175 N N . ALA A 1 143 ? -46.638 34.980 10.242 1.00 80.81 143 ALA A N 1
ATOM 1176 C CA . ALA A 1 143 ? -47.577 34.848 11.355 1.00 80.81 143 ALA A CA 1
ATOM 1177 C C . ALA A 1 143 ? -49.031 34.849 10.859 1.00 80.81 143 ALA A C 1
ATOM 1179 O O . ALA A 1 143 ? -49.455 35.759 10.148 1.00 80.81 143 ALA A O 1
ATOM 1180 N N . LEU A 1 144 ? -49.800 33.834 11.250 1.00 83.50 144 LEU A N 1
ATOM 1181 C CA . LEU A 1 144 ? -51.185 33.621 10.835 1.00 83.50 144 LEU A CA 1
ATOM 1182 C C . LEU A 1 144 ? -52.114 33.690 12.042 1.00 83.50 144 LEU A C 1
ATOM 1184 O O . LEU A 1 144 ? -51.897 32.969 13.016 1.00 83.50 144 LEU A O 1
ATOM 1188 N N . VAL A 1 145 ? -53.156 34.516 11.941 1.00 84.44 145 VAL A N 1
ATOM 1189 C CA . VAL A 1 145 ? -54.258 34.601 12.912 1.00 84.44 145 VAL A CA 1
ATOM 1190 C C . VAL A 1 145 ? -55.546 34.178 12.208 1.00 84.44 145 VAL A C 1
ATOM 1192 O O . VAL A 1 145 ? -55.873 34.779 11.182 1.00 84.44 145 VAL A O 1
ATOM 1195 N N . PRO A 1 146 ? -56.280 33.160 12.683 1.00 84.44 146 PRO A N 1
ATOM 1196 C CA . PRO A 1 146 ? -57.494 32.705 12.012 1.00 84.44 146 PRO A CA 1
ATOM 1197 C C . PRO A 1 146 ? -58.587 33.785 12.036 1.00 84.44 146 PRO A C 1
ATOM 1199 O O . PRO A 1 146 ? -58.742 34.509 13.017 1.00 84.44 146 PRO A O 1
ATOM 1202 N N . ILE A 1 147 ? -59.362 33.882 10.952 1.00 83.50 147 ILE A N 1
ATOM 1203 C CA . ILE A 1 147 ? -60.511 34.803 10.856 1.00 83.50 147 ILE A CA 1
ATOM 1204 C C . ILE A 1 147 ? -61.749 34.170 11.508 1.00 83.50 147 ILE A C 1
ATOM 1206 O O . ILE A 1 147 ? -62.469 34.842 12.242 1.00 83.50 147 ILE A O 1
ATOM 1210 N N . SER A 1 148 ? -61.974 32.872 11.271 1.00 80.44 148 SER A N 1
ATOM 1211 C CA . SER A 1 148 ? -63.004 32.064 11.931 1.00 80.44 148 SER A CA 1
ATOM 1212 C C . SER A 1 148 ? -62.372 30.844 12.619 1.00 80.44 148 SER A C 1
ATOM 1214 O O . SER A 1 148 ? -61.765 30.025 11.923 1.00 80.44 148 SER A O 1
ATOM 1216 N N . PRO A 1 149 ? -62.511 30.688 13.950 1.00 68.62 149 PRO A N 1
ATOM 1217 C CA . PRO A 1 149 ? -61.837 29.645 14.734 1.00 68.62 149 PRO A CA 1
ATOM 1218 C C . PRO A 1 149 ? -62.379 28.224 14.503 1.00 68.62 149 PRO A C 1
ATOM 1220 O O . PRO A 1 149 ? -61.720 27.250 14.854 1.00 68.62 149 PRO A O 1
ATOM 1223 N N . GLU A 1 150 ? -63.571 28.085 13.915 1.00 70.12 150 GLU A N 1
ATOM 1224 C CA . GLU A 1 150 ? -64.193 26.777 13.646 1.00 70.12 150 GLU A CA 1
ATOM 1225 C C . GLU A 1 150 ? -63.776 26.180 12.290 1.00 70.12 150 GLU A C 1
ATOM 1227 O O . GLU A 1 150 ? -63.934 24.980 12.061 1.00 70.12 150 GLU A O 1
ATOM 1232 N N . ALA A 1 151 ? -63.212 26.992 11.389 1.00 79.50 151 ALA A N 1
ATOM 1233 C CA . ALA A 1 151 ? -62.785 26.559 10.062 1.00 79.50 151 ALA A CA 1
ATOM 1234 C C . ALA A 1 151 ? -61.250 26.413 9.971 1.00 79.50 151 ALA A C 1
ATOM 1236 O O . ALA A 1 151 ? -60.503 27.199 10.553 1.00 79.50 151 ALA A O 1
ATOM 1237 N N . PRO A 1 152 ? -60.732 25.426 9.219 1.00 84.44 152 PRO A N 1
ATOM 1238 C CA . PRO A 1 152 ? -59.293 25.236 9.072 1.00 84.44 152 PRO A CA 1
ATOM 1239 C C . PRO A 1 152 ? -58.658 26.351 8.229 1.00 84.44 152 PRO A C 1
ATOM 1241 O O . PRO A 1 152 ? -59.242 26.802 7.242 1.00 84.44 152 PRO A O 1
ATOM 1244 N N . VAL A 1 153 ? -57.434 26.757 8.573 1.00 86.38 153 VAL A N 1
ATOM 1245 C CA . VAL A 1 153 ? -56.629 27.661 7.731 1.00 86.38 153 VAL A CA 1
ATOM 1246 C C . VAL A 1 153 ? -55.981 26.836 6.623 1.00 86.38 153 VAL A C 1
ATOM 1248 O O . VAL A 1 153 ? -55.443 25.760 6.888 1.00 86.38 153 VAL A O 1
ATOM 1251 N N . LYS A 1 154 ? -56.012 27.316 5.379 1.00 86.06 154 LYS A N 1
ATOM 1252 C CA . LYS A 1 154 ? -55.368 26.637 4.242 1.00 86.06 154 LYS A CA 1
ATOM 1253 C C . LYS A 1 154 ? -54.306 27.537 3.628 1.00 86.06 154 LYS A C 1
ATOM 1255 O O . LYS A 1 154 ? -54.614 28.680 3.316 1.00 86.06 154 LYS A O 1
ATOM 1260 N N . ILE A 1 155 ? -53.097 27.011 3.429 1.00 84.94 155 ILE A N 1
ATOM 1261 C CA . ILE A 1 155 ? -51.951 27.706 2.823 1.00 84.94 155 ILE A CA 1
ATOM 1262 C C . ILE A 1 155 ? -51.600 26.991 1.519 1.00 84.94 155 ILE A C 1
ATOM 1264 O O . ILE A 1 155 ? -51.067 25.883 1.554 1.00 84.94 155 ILE A O 1
ATOM 1268 N N . SER A 1 156 ? -51.907 27.596 0.375 1.00 81.19 156 SER A N 1
ATOM 1269 C CA . SER A 1 156 ? -51.579 27.027 -0.939 1.00 81.19 156 SER A CA 1
ATOM 1270 C C . SER A 1 156 ? -50.146 27.383 -1.341 1.00 81.19 156 SER A C 1
ATOM 1272 O O . SER A 1 156 ? -49.735 28.534 -1.221 1.00 81.19 156 SER A O 1
ATOM 1274 N N . LEU A 1 157 ? -49.373 26.405 -1.818 1.00 74.50 157 LEU A N 1
ATOM 1275 C CA . LEU A 1 157 ? -47.970 26.585 -2.193 1.00 74.50 157 LEU A CA 1
ATOM 1276 C C . LEU A 1 157 ? -47.841 26.872 -3.697 1.00 74.50 157 LEU A C 1
ATOM 1278 O O . LEU A 1 157 ? -48.399 26.151 -4.525 1.00 74.50 157 LEU A O 1
ATOM 1282 N N . GLN A 1 158 ? -47.084 27.912 -4.060 1.00 67.19 158 GLN A N 1
ATOM 1283 C CA . GLN A 1 158 ? -46.747 28.197 -5.460 1.00 67.19 158 GLN A CA 1
ATOM 1284 C C . GLN A 1 158 ? -45.795 27.132 -6.042 1.00 67.19 158 GLN A C 1
ATOM 1286 O O . GLN A 1 158 ? -45.070 26.490 -5.278 1.00 67.19 158 GLN A O 1
ATOM 1291 N N . PRO A 1 159 ? -45.714 26.982 -7.379 1.00 64.88 159 PRO A N 1
ATOM 1292 C CA . PRO A 1 159 ? -44.647 26.211 -8.011 1.00 64.88 159 PRO A CA 1
ATOM 1293 C C . PRO A 1 159 ? -43.261 26.709 -7.575 1.00 64.88 159 PRO A C 1
ATOM 1295 O O . PRO A 1 159 ? -43.019 27.915 -7.509 1.00 64.88 159 PRO A O 1
ATOM 1298 N N . ALA A 1 160 ? -42.350 25.771 -7.304 1.00 59.31 160 ALA A N 1
ATOM 1299 C CA . ALA A 1 160 ? -41.020 26.017 -6.733 1.00 59.31 160 ALA A CA 1
ATOM 1300 C C . ALA A 1 160 ? -40.157 27.029 -7.514 1.00 59.31 160 ALA A C 1
ATOM 1302 O O . ALA A 1 160 ? -39.266 27.657 -6.938 1.00 59.31 160 ALA A O 1
ATOM 1303 N N . ASP A 1 161 ? -40.421 27.185 -8.814 1.00 59.16 161 ASP A N 1
ATOM 1304 C CA . ASP A 1 161 ? -39.696 28.083 -9.717 1.00 59.16 161 ASP A CA 1
ATOM 1305 C C . ASP A 1 161 ? -39.953 29.568 -9.403 1.00 59.16 161 ASP A C 1
ATOM 1307 O O . ASP A 1 161 ? -39.106 30.417 -9.678 1.00 59.16 161 ASP A O 1
ATOM 1311 N N . HIS A 1 162 ? -41.085 29.889 -8.764 1.00 57.25 162 HIS A N 1
ATOM 1312 C CA . HIS A 1 162 ? -41.446 31.256 -8.368 1.00 57.25 162 HIS A CA 1
ATOM 1313 C C . HIS A 1 162 ? -40.867 31.684 -7.014 1.00 57.25 162 HIS A C 1
ATOM 1315 O O . HIS A 1 162 ? -40.954 32.855 -6.652 1.00 57.25 162 HIS A O 1
ATOM 1321 N N . TRP A 1 163 ? -40.253 30.764 -6.264 1.00 64.81 163 TRP A N 1
ATOM 1322 C CA . TRP A 1 163 ? -39.717 31.048 -4.927 1.00 64.81 163 TRP A CA 1
ATOM 1323 C C . TRP A 1 163 ? -38.324 31.709 -4.984 1.00 64.81 163 TRP A C 1
ATOM 1325 O O . TRP A 1 163 ? -37.779 32.075 -3.948 1.00 64.81 163 TRP A O 1
ATOM 1335 N N . ASN A 1 164 ? -37.747 31.887 -6.184 1.00 59.06 164 ASN A N 1
ATOM 1336 C CA . ASN A 1 164 ? -36.348 32.277 -6.387 1.00 59.06 164 ASN A CA 1
ATOM 1337 C C . ASN A 1 164 ? -36.168 33.644 -7.068 1.00 59.06 164 ASN A C 1
ATOM 1339 O O . ASN A 1 164 ? -36.844 33.963 -8.045 1.00 59.06 164 ASN A O 1
ATOM 1343 N N . ARG A 1 165 ? -35.158 34.412 -6.622 1.00 53.19 165 ARG A N 1
ATOM 1344 C CA . ARG A 1 165 ? -34.653 35.612 -7.330 1.00 53.19 165 ARG A CA 1
ATOM 1345 C C . ARG A 1 165 ? -33.129 35.738 -7.470 1.00 53.19 165 ARG A C 1
ATOM 1347 O O . ARG A 1 165 ? -32.691 36.626 -8.191 1.00 53.19 165 ARG A O 1
ATOM 1354 N N . GLU A 1 166 ? -32.304 34.867 -6.885 1.00 52.91 166 GLU A N 1
ATOM 1355 C CA . GLU A 1 166 ? -30.840 34.990 -7.007 1.00 52.91 166 GLU A CA 1
ATOM 1356 C C . GLU A 1 166 ? -30.178 33.720 -7.555 1.00 52.91 166 GLU A C 1
ATOM 1358 O O . GLU A 1 166 ? -30.016 32.727 -6.845 1.00 52.91 166 GLU A O 1
ATOM 1363 N N . SER A 1 167 ? -29.724 33.780 -8.814 1.00 52.12 167 SER A N 1
ATOM 1364 C CA . SER A 1 167 ? -28.697 32.866 -9.323 1.00 52.12 167 SER A CA 1
ATOM 1365 C C . SER A 1 167 ? -27.318 33.493 -9.083 1.00 52.12 167 SER A C 1
ATOM 1367 O O . SER A 1 167 ? -26.971 34.480 -9.741 1.00 52.12 167 SER A O 1
ATOM 1369 N N . PRO A 1 168 ? -26.498 32.958 -8.160 1.00 51.81 168 PRO A N 1
ATOM 1370 C CA . PRO A 1 168 ? -25.152 33.476 -7.934 1.00 51.81 168 PRO A CA 1
ATOM 1371 C C . PRO A 1 168 ? -24.240 33.315 -9.162 1.00 51.81 168 PRO A C 1
ATOM 1373 O O . PRO A 1 168 ? -23.246 34.027 -9.265 1.00 51.81 168 PRO A O 1
ATOM 1376 N N . GLU A 1 169 ? -24.561 32.430 -10.107 1.00 54.81 169 GLU A N 1
ATOM 1377 C CA . GLU A 1 169 ? -23.700 32.077 -11.244 1.00 54.81 169 GLU A CA 1
ATOM 1378 C C . GLU A 1 169 ? -23.537 33.220 -12.263 1.00 54.81 169 GLU A C 1
ATOM 1380 O O . GLU A 1 169 ? -22.468 33.360 -12.865 1.00 54.81 169 GLU A O 1
ATOM 1385 N N . GLY A 1 170 ? -24.538 34.099 -12.401 1.00 56.62 170 GLY A N 1
ATOM 1386 C CA . GLY A 1 170 ? -24.513 35.203 -13.372 1.00 56.62 170 GLY A CA 1
ATOM 1387 C C . GLY A 1 170 ? -23.437 36.257 -13.084 1.00 56.62 170 GLY A C 1
ATOM 1388 O O . GLY A 1 170 ? -22.638 36.593 -13.958 1.00 56.62 170 GLY A O 1
ATOM 1389 N N . ASN A 1 171 ? -23.340 36.725 -11.835 1.00 62.06 171 ASN A N 1
ATOM 1390 C CA . ASN A 1 171 ? -22.380 37.772 -11.447 1.00 62.06 171 ASN A CA 1
ATOM 1391 C C . ASN A 1 171 ? -20.917 37.301 -11.526 1.00 62.06 171 ASN A C 1
ATOM 1393 O O . ASN A 1 171 ? -20.012 38.093 -11.788 1.00 62.06 171 ASN A O 1
ATOM 1397 N N . PHE A 1 172 ? -20.671 36.009 -11.307 1.00 64.25 172 PHE A N 1
ATOM 1398 C CA . PHE A 1 172 ? -19.330 35.428 -11.386 1.00 64.25 172 PHE A CA 1
ATOM 1399 C C . PHE A 1 172 ? -18.870 35.175 -12.814 1.00 64.25 172 PHE A C 1
ATOM 1401 O O . PHE A 1 172 ? -17.696 35.390 -13.124 1.00 64.25 172 PHE A O 1
ATOM 1408 N N . THR A 1 173 ? -19.792 34.756 -13.677 1.00 65.31 173 THR A N 1
ATOM 1409 C CA . THR A 1 173 ? -19.527 34.598 -15.108 1.00 65.31 173 THR A CA 1
ATOM 1410 C C . THR A 1 173 ? -19.138 35.945 -15.711 1.00 65.31 173 THR A C 1
ATOM 1412 O O . THR A 1 173 ? -18.074 36.047 -16.317 1.00 65.31 173 THR A O 1
ATOM 1415 N N . LEU A 1 174 ? -19.885 37.008 -15.386 1.00 71.62 174 LEU A N 1
ATOM 1416 C CA . LEU A 1 174 ? -19.556 38.376 -15.793 1.00 71.62 174 LEU A CA 1
ATOM 1417 C C . LEU A 1 174 ? -18.178 38.837 -15.279 1.00 71.62 174 LEU A C 1
ATOM 1419 O O . LEU A 1 174 ? -17.410 39.451 -16.014 1.00 71.62 174 LEU A O 1
ATOM 1423 N N . PHE A 1 175 ? -17.818 38.528 -14.027 1.00 74.06 175 PHE A N 1
ATOM 1424 C CA . PHE A 1 175 ? -16.489 38.859 -13.497 1.00 74.06 175 PHE A CA 1
ATOM 1425 C C . PHE A 1 175 ? -15.360 38.161 -14.272 1.00 74.06 175 PHE A C 1
ATOM 1427 O O . PHE A 1 175 ? -14.358 38.798 -14.602 1.00 74.06 175 PHE A O 1
ATOM 1434 N N . LEU A 1 176 ? -15.512 36.869 -14.583 1.00 71.75 176 LEU A N 1
ATOM 1435 C CA . LEU A 1 176 ? -14.538 36.148 -15.407 1.00 71.75 176 LEU A CA 1
ATOM 1436 C C . LEU A 1 176 ? -14.455 36.741 -16.812 1.00 71.75 176 LEU A C 1
ATOM 1438 O O . LEU A 1 176 ? -13.348 36.966 -17.294 1.00 71.75 176 LEU A O 1
ATOM 1442 N N . GLU A 1 177 ? -15.589 37.044 -17.441 1.00 77.69 177 GLU A N 1
ATOM 1443 C CA . GLU A 1 177 ? -15.635 37.709 -18.747 1.00 77.69 177 GLU A CA 1
ATOM 1444 C C . GLU A 1 177 ? -14.875 39.040 -18.726 1.00 77.69 177 GLU A C 1
ATOM 1446 O O . GLU A 1 177 ? -14.063 39.291 -19.616 1.00 77.69 177 GLU A O 1
ATOM 1451 N N . ILE A 1 178 ? -15.039 39.847 -17.671 1.00 80.62 178 ILE A N 1
ATOM 1452 C CA . ILE A 1 178 ? -14.294 41.099 -17.481 1.00 80.62 178 ILE A CA 1
ATOM 1453 C C . ILE A 1 178 ? -12.791 40.832 -17.329 1.00 80.62 178 ILE A C 1
ATOM 1455 O O . ILE A 1 178 ? -11.992 41.504 -17.977 1.00 80.62 178 ILE A O 1
ATOM 1459 N N . VAL A 1 179 ? -12.370 39.856 -16.516 1.00 80.94 179 VAL A N 1
ATOM 1460 C CA . VAL A 1 179 ? -10.941 39.512 -16.364 1.00 80.94 179 VAL A CA 1
ATOM 1461 C C . VAL A 1 179 ? -10.344 39.052 -17.696 1.00 80.94 179 VAL A C 1
ATOM 1463 O O . VAL A 1 179 ? -9.269 39.514 -18.077 1.00 80.94 179 VAL A O 1
ATOM 1466 N N . PHE A 1 180 ? -11.040 38.189 -18.437 1.00 82.44 180 PHE A N 1
ATOM 1467 C CA . PHE A 1 180 ? -10.608 37.743 -19.762 1.00 82.44 180 PHE A CA 1
ATOM 1468 C C . PHE A 1 180 ? -10.539 38.897 -20.758 1.00 82.44 180 PHE A C 1
ATOM 1470 O O . PHE A 1 180 ? -9.561 38.991 -21.500 1.00 82.44 180 PHE A O 1
ATOM 1477 N N . LEU A 1 181 ? -11.518 39.803 -20.740 1.00 82.44 181 LEU A N 1
ATOM 1478 C CA . LEU A 1 181 ? -11.520 41.006 -21.563 1.00 82.44 181 LEU A CA 1
ATOM 1479 C C . LEU A 1 181 ? -10.337 41.915 -21.217 1.00 82.44 181 LEU A C 1
ATOM 1481 O O . LEU A 1 181 ? -9.641 42.372 -22.118 1.00 82.44 181 LEU A O 1
ATOM 1485 N N . LEU A 1 182 ? -10.049 42.133 -19.932 1.00 84.50 182 LEU A N 1
ATOM 1486 C CA . LEU A 1 182 ? -8.906 42.928 -19.479 1.00 84.50 182 LEU A CA 1
ATOM 1487 C C . LEU A 1 182 ? -7.575 42.306 -19.911 1.00 84.50 182 LEU A C 1
ATOM 1489 O O . LEU A 1 182 ? -6.702 43.019 -20.407 1.00 84.50 182 LEU A O 1
ATOM 1493 N N . VAL A 1 183 ? -7.418 40.984 -19.784 1.00 83.69 183 VAL A N 1
ATOM 1494 C CA . VAL A 1 183 ? -6.221 40.280 -20.271 1.00 83.69 183 VAL A CA 1
ATOM 1495 C C . VAL A 1 183 ? -6.140 40.343 -21.800 1.00 83.69 183 VAL A C 1
ATOM 1497 O O . VAL A 1 183 ? -5.057 40.543 -22.344 1.00 83.69 183 VAL A O 1
ATOM 1500 N N . PHE A 1 184 ? -7.263 40.255 -22.512 1.00 82.19 184 PHE A N 1
ATOM 1501 C CA . PHE A 1 184 ? -7.311 40.398 -23.968 1.00 82.19 184 PHE A CA 1
ATOM 1502 C C . PHE A 1 184 ? -6.934 41.814 -24.425 1.00 82.19 184 PHE A C 1
ATOM 1504 O O . PHE A 1 184 ? -6.133 41.982 -25.347 1.00 82.19 184 PHE A O 1
ATOM 1511 N N . VAL A 1 185 ? -7.429 42.849 -23.748 1.00 82.56 185 VAL A N 1
ATOM 1512 C CA . VAL A 1 185 ? -7.010 44.240 -23.964 1.00 82.56 185 VAL A CA 1
ATOM 1513 C C . VAL A 1 185 ? -5.519 44.391 -23.653 1.00 82.56 185 VAL A C 1
ATOM 1515 O O . VAL A 1 185 ? -4.784 44.961 -24.460 1.00 82.56 185 VAL A O 1
ATOM 1518 N N . PHE A 1 186 ? -5.036 43.805 -22.554 1.00 83.25 186 PHE A N 1
ATOM 1519 C CA . PHE A 1 186 ? -3.614 43.776 -22.212 1.00 83.25 186 PHE A CA 1
ATOM 1520 C C . PHE A 1 186 ? -2.774 43.119 -23.313 1.00 83.25 186 PHE A C 1
ATOM 1522 O O . PHE A 1 186 ? -1.763 43.690 -23.704 1.00 83.25 186 PHE A O 1
ATOM 1529 N N . ILE A 1 187 ? -3.198 41.990 -23.891 1.00 84.06 187 ILE A N 1
ATOM 1530 C CA . ILE A 1 187 ? -2.534 41.356 -25.045 1.00 84.06 187 ILE A CA 1
ATOM 1531 C C . ILE A 1 187 ? -2.460 42.327 -26.229 1.00 84.06 187 ILE A C 1
ATOM 1533 O O . ILE A 1 187 ? -1.402 42.465 -26.843 1.00 84.06 187 ILE A O 1
ATOM 1537 N N . ASN A 1 188 ? -3.552 43.030 -26.538 1.00 80.06 188 ASN A N 1
ATOM 1538 C CA . ASN A 1 188 ? -3.607 43.979 -27.653 1.00 80.06 188 ASN A CA 1
ATOM 1539 C C . ASN A 1 188 ? -2.736 45.226 -27.420 1.00 80.06 188 ASN A C 1
ATOM 1541 O O . ASN A 1 188 ? -2.160 45.757 -28.370 1.00 80.06 188 ASN A O 1
ATOM 1545 N N . ILE A 1 189 ? -2.570 45.664 -26.169 1.00 81.56 189 ILE A N 1
ATOM 1546 C CA . ILE A 1 189 ? -1.631 46.732 -25.788 1.00 81.56 189 ILE A CA 1
ATOM 1547 C C . ILE A 1 189 ? -0.185 46.218 -25.852 1.00 81.56 189 ILE A C 1
ATOM 1549 O O . ILE A 1 189 ? 0.709 46.884 -26.396 1.00 81.56 189 ILE A O 1
ATOM 1553 N N . MET A 1 190 ? 0.044 45.017 -25.312 1.00 78.88 190 MET A N 1
ATOM 1554 C CA . MET A 1 190 ? 1.351 44.378 -25.173 1.00 78.88 190 MET A CA 1
ATOM 1555 C C . MET A 1 190 ? 1.893 43.804 -26.482 1.00 78.88 190 MET A C 1
ATOM 1557 O O . MET A 1 190 ? 3.107 43.641 -26.588 1.00 78.88 190 MET A O 1
ATOM 1561 N N . GLN A 1 191 ? 1.049 43.561 -27.483 1.00 80.50 191 GLN A N 1
ATOM 1562 C CA . GLN A 1 191 ? 1.400 43.042 -28.811 1.00 80.50 191 GLN A CA 1
ATOM 1563 C C . GLN A 1 191 ? 2.577 42.050 -28.807 1.00 80.50 191 GLN A C 1
ATOM 1565 O O . GLN A 1 191 ? 3.569 42.264 -29.514 1.00 80.50 191 GLN A O 1
ATOM 1570 N N . PRO A 1 192 ? 2.531 40.985 -27.980 1.00 78.56 192 PRO A N 1
ATOM 1571 C CA . PRO A 1 192 ? 3.623 40.027 -27.932 1.00 78.56 192 PRO A CA 1
ATOM 1572 C C . PRO A 1 192 ? 3.786 39.361 -29.308 1.00 78.56 192 PRO A C 1
ATOM 1574 O O . PRO A 1 192 ? 2.782 39.057 -29.966 1.00 78.56 192 PRO A O 1
ATOM 1577 N N . PRO A 1 193 ? 5.019 39.088 -29.769 1.00 79.62 193 PRO A N 1
ATOM 1578 C CA . PRO A 1 193 ? 5.215 38.363 -31.016 1.00 79.62 193 PRO A CA 1
ATOM 1579 C C . PRO A 1 193 ? 4.562 36.975 -30.937 1.00 79.62 193 PRO A C 1
ATOM 1581 O O . PRO A 1 193 ? 4.623 36.313 -29.898 1.00 79.62 193 PRO A O 1
ATOM 1584 N N . ALA A 1 194 ? 3.979 36.518 -32.051 1.00 79.69 194 ALA A N 1
ATOM 1585 C CA . ALA A 1 194 ? 3.144 35.311 -32.127 1.00 79.69 194 ALA A CA 1
ATOM 1586 C C . ALA A 1 194 ? 3.751 34.081 -31.431 1.00 79.69 194 ALA A C 1
ATOM 1588 O O . ALA A 1 194 ? 3.083 33.403 -30.658 1.00 79.69 194 ALA A O 1
ATOM 1589 N N . ARG A 1 195 ? 5.051 33.839 -31.637 1.00 71.94 195 ARG A N 1
ATOM 1590 C CA . ARG A 1 195 ? 5.777 32.707 -31.042 1.00 71.94 195 ARG A CA 1
ATOM 1591 C C . ARG A 1 195 ? 5.803 32.709 -29.508 1.00 71.94 195 ARG A C 1
ATOM 1593 O O . ARG A 1 195 ? 5.815 31.642 -28.911 1.00 71.94 195 ARG A O 1
ATOM 1600 N N . TYR A 1 196 ? 5.825 33.881 -28.870 1.00 74.50 196 TYR A N 1
ATOM 1601 C CA . TYR A 1 196 ? 5.807 33.992 -27.406 1.00 74.50 196 TYR A CA 1
ATOM 1602 C C . TYR A 1 196 ? 4.382 33.882 -26.877 1.00 74.50 196 TYR A C 1
ATOM 1604 O O . TYR A 1 196 ? 4.148 33.195 -25.893 1.00 74.50 196 TYR A O 1
ATOM 1612 N N . PHE A 1 197 ? 3.431 34.492 -27.582 1.00 82.31 197 PHE A N 1
ATOM 1613 C CA . PHE A 1 197 ? 2.018 34.432 -27.239 1.00 82.31 197 PHE A CA 1
ATOM 1614 C C . PHE A 1 197 ? 1.456 33.003 -27.255 1.00 82.31 197 PHE A C 1
ATOM 1616 O O . PHE A 1 197 ? 0.853 32.562 -26.277 1.00 82.31 197 PHE A O 1
ATOM 1623 N N . ILE A 1 198 ? 1.680 32.272 -28.355 1.00 79.62 198 ILE A N 1
ATOM 1624 C CA . ILE A 1 198 ? 1.208 30.889 -28.515 1.00 79.62 198 ILE A CA 1
ATOM 1625 C C . ILE A 1 198 ? 1.828 30.008 -27.431 1.00 79.62 198 ILE A C 1
ATOM 1627 O O . ILE A 1 198 ? 1.123 29.242 -26.782 1.00 79.62 198 ILE A O 1
ATOM 1631 N N . PHE A 1 199 ? 3.131 30.165 -27.184 1.00 75.38 199 PHE A N 1
ATOM 1632 C CA . PHE A 1 199 ? 3.822 29.422 -26.138 1.00 75.38 199 PHE A CA 1
ATOM 1633 C C . PHE A 1 199 ? 3.235 29.699 -24.745 1.00 75.38 199 PHE A C 1
ATOM 1635 O O . PHE A 1 199 ? 2.963 28.757 -24.006 1.00 75.38 199 PHE A O 1
ATOM 1642 N N . SER A 1 200 ? 2.988 30.968 -24.398 1.00 80.62 200 SER A N 1
ATOM 1643 C CA . SER A 1 200 ? 2.346 31.332 -23.131 1.00 80.62 200 SER A CA 1
ATOM 1644 C C . SER A 1 200 ? 0.968 30.688 -22.994 1.00 80.62 200 SER A C 1
ATOM 1646 O O . SER A 1 200 ? 0.668 30.153 -21.935 1.00 80.62 200 SER A O 1
ATOM 1648 N N . CYS A 1 201 ? 0.162 30.658 -24.059 1.00 82.56 201 CYS A N 1
ATOM 1649 C CA . CYS A 1 201 ? -1.140 29.989 -24.031 1.00 82.56 201 CYS A CA 1
ATOM 1650 C C . CYS A 1 201 ? -1.014 28.471 -23.813 1.00 82.56 201 CYS A C 1
ATOM 1652 O O . CYS A 1 201 ? -1.711 27.922 -22.965 1.00 82.56 201 CYS A O 1
ATOM 1654 N N . VAL A 1 202 ? -0.114 27.792 -24.538 1.00 78.94 202 VAL A N 1
ATOM 1655 C CA . VAL A 1 202 ? 0.116 26.340 -24.384 1.00 78.94 202 VAL A CA 1
ATOM 1656 C C . VAL A 1 202 ? 0.567 26.009 -22.963 1.00 78.94 202 VAL A C 1
ATOM 1658 O O . VAL A 1 202 ? 0.060 25.070 -22.354 1.00 78.94 202 VAL A O 1
ATOM 1661 N N . LEU A 1 203 ? 1.483 26.801 -22.405 1.00 74.62 203 LEU A N 1
ATOM 1662 C CA . LEU A 1 203 ? 1.965 26.612 -21.041 1.00 74.62 203 LEU A CA 1
ATOM 1663 C C . LEU A 1 203 ? 0.852 26.830 -20.003 1.00 74.62 203 LEU A C 1
ATOM 1665 O O . LEU A 1 203 ? 0.748 26.066 -19.045 1.00 74.62 203 LEU A O 1
ATOM 1669 N N . THR A 1 204 ? -0.008 27.830 -20.204 1.00 80.69 204 THR A N 1
ATOM 1670 C CA . THR A 1 204 ? -1.188 28.077 -19.363 1.00 80.69 204 THR A CA 1
ATOM 1671 C C . THR A 1 204 ? -2.168 26.906 -19.405 1.00 80.69 204 THR A C 1
ATOM 1673 O O . THR A 1 204 ? -2.603 26.452 -18.349 1.00 80.69 204 THR A O 1
ATOM 1676 N N . LEU A 1 205 ? -2.465 26.366 -20.591 1.00 80.88 205 LEU A N 1
ATOM 1677 C CA . LEU A 1 205 ? -3.325 25.188 -20.755 1.00 80.88 205 LEU A CA 1
ATOM 1678 C C . LEU A 1 205 ? -2.749 23.948 -20.060 1.00 80.88 205 LEU A C 1
ATOM 1680 O O . LEU A 1 205 ? -3.466 23.239 -19.359 1.00 80.88 205 LEU A O 1
ATOM 1684 N N . LEU A 1 206 ? -1.446 23.709 -20.208 1.00 71.19 206 LEU A N 1
ATOM 1685 C CA . LEU A 1 206 ? -0.766 22.588 -19.564 1.00 71.19 206 LEU A CA 1
ATOM 1686 C C . LEU A 1 206 ? -0.736 22.740 -18.033 1.00 71.19 206 LEU A C 1
ATOM 1688 O O . LEU A 1 206 ? -0.917 21.765 -17.311 1.00 71.19 206 LEU A O 1
ATOM 1692 N N . THR A 1 207 ? -0.570 23.970 -17.538 1.00 71.12 207 THR A N 1
ATOM 1693 C CA . THR A 1 207 ? -0.645 24.286 -16.103 1.00 71.12 207 THR A CA 1
ATOM 1694 C C . THR A 1 207 ? -2.048 24.022 -15.554 1.00 71.12 207 THR A C 1
ATOM 1696 O O . THR A 1 207 ? -2.178 23.436 -14.484 1.00 71.12 207 THR A O 1
ATOM 1699 N N . LEU A 1 208 ? -3.097 24.402 -16.293 1.00 74.19 208 LEU A N 1
ATOM 1700 C CA . LEU A 1 208 ? -4.488 24.107 -15.937 1.00 74.19 208 LEU A CA 1
ATOM 1701 C C . LEU A 1 208 ? -4.760 22.603 -15.870 1.00 74.19 208 LEU A C 1
ATOM 1703 O O . LEU A 1 208 ? -5.321 22.139 -14.881 1.00 74.19 208 LEU A O 1
ATOM 1707 N N . LEU A 1 209 ? -4.326 21.849 -16.884 1.00 71.31 209 LEU A N 1
ATOM 1708 C CA . LEU A 1 209 ? -4.468 20.393 -16.923 1.00 71.31 209 LEU A CA 1
ATOM 1709 C C . LEU A 1 209 ? -3.778 19.734 -15.721 1.00 71.31 209 LEU A C 1
ATOM 1711 O O . LEU A 1 209 ? -4.374 18.908 -15.038 1.00 71.31 209 LEU A O 1
ATOM 1715 N N . LEU A 1 210 ? -2.539 20.134 -15.427 1.00 62.47 210 LEU A N 1
ATOM 1716 C CA . LEU A 1 210 ? -1.754 19.550 -14.339 1.00 62.47 210 LEU A CA 1
ATOM 1717 C C . LEU A 1 210 ? -2.306 19.919 -12.953 1.00 62.47 210 LEU A C 1
ATOM 1719 O O . LEU A 1 210 ? -2.384 19.053 -12.089 1.00 62.47 210 LEU A O 1
ATOM 1723 N N . LEU A 1 211 ? -2.764 21.159 -12.743 1.00 64.56 211 LEU A N 1
ATOM 1724 C CA . LEU A 1 211 ? -3.435 21.552 -11.496 1.00 64.56 211 LEU A CA 1
ATOM 1725 C C . LEU A 1 211 ? -4.771 20.822 -11.293 1.00 64.56 211 LEU A C 1
ATOM 1727 O O . LEU A 1 211 ? -5.091 20.469 -10.160 1.00 64.56 211 LEU A O 1
ATOM 1731 N N . SER A 1 212 ? -5.522 20.578 -12.372 1.00 63.81 212 SER A N 1
ATOM 1732 C CA . SER A 1 212 ? -6.767 19.804 -12.332 1.00 63.81 212 SER A CA 1
ATOM 1733 C C . SER A 1 212 ? -6.518 18.355 -11.917 1.00 63.81 212 SER A C 1
ATOM 1735 O O . SER A 1 212 ? -7.260 17.824 -11.098 1.00 63.81 212 SER A O 1
ATOM 1737 N N . LEU A 1 213 ? -5.469 17.725 -12.454 1.00 56.59 213 LEU A N 1
ATOM 1738 C CA . LEU A 1 213 ? -5.140 16.325 -12.173 1.00 56.59 213 LEU A CA 1
ATOM 1739 C C . LEU A 1 213 ? -4.648 16.110 -10.735 1.00 56.59 213 LEU A C 1
ATOM 1741 O O . LEU A 1 213 ? -4.879 15.046 -10.187 1.00 56.59 213 LEU A O 1
ATOM 1745 N N . CYS A 1 214 ? -4.023 17.109 -10.106 1.00 53.16 214 CYS A N 1
ATOM 1746 C CA . CYS A 1 214 ? -3.521 17.019 -8.728 1.00 53.16 214 CYS A CA 1
ATOM 1747 C C . CYS A 1 214 ? -4.594 17.226 -7.635 1.00 53.16 214 CYS A C 1
ATOM 1749 O O . CYS A 1 214 ? -4.283 17.124 -6.446 1.00 53.16 214 CYS A O 1
ATOM 1751 N N . ASN A 1 215 ? -5.836 17.578 -7.982 1.00 56.12 215 ASN A N 1
ATOM 1752 C CA . ASN A 1 215 ? -6.848 18.029 -7.019 1.00 56.12 215 ASN A CA 1
ATOM 1753 C C . ASN A 1 215 ? -7.674 16.877 -6.404 1.00 56.12 215 ASN A C 1
ATOM 1755 O O . ASN A 1 215 ? -8.898 16.897 -6.438 1.00 56.12 215 ASN A O 1
ATOM 1759 N N . GLY A 1 216 ? -7.003 15.879 -5.821 1.00 48.59 216 GLY A N 1
ATOM 1760 C CA . GLY A 1 216 ? -7.643 14.642 -5.341 1.00 48.59 216 GLY A CA 1
ATOM 1761 C C . GLY A 1 216 ? -8.305 14.664 -3.962 1.00 48.59 216 GLY A C 1
ATOM 1762 O O . GLY A 1 216 ? -8.799 13.626 -3.540 1.00 48.59 216 GLY A O 1
ATOM 1763 N N . THR A 1 217 ? -8.316 15.776 -3.220 1.00 53.00 217 THR A N 1
ATOM 1764 C CA . THR A 1 217 ? -8.934 15.798 -1.878 1.00 53.00 217 THR A CA 1
ATOM 1765 C C . THR A 1 217 ? -9.719 17.084 -1.629 1.00 53.00 217 THR A C 1
ATOM 1767 O O . THR A 1 217 ? -9.143 18.153 -1.411 1.00 53.00 217 THR A O 1
ATOM 1770 N N . ASP A 1 218 ? -11.049 16.982 -1.627 1.00 56.28 218 ASP A N 1
ATOM 1771 C CA . ASP A 1 218 ? -11.985 18.051 -1.262 1.00 56.28 218 ASP A CA 1
ATOM 1772 C C . ASP A 1 218 ? -12.100 18.239 0.259 1.00 56.28 218 ASP A C 1
ATOM 1774 O O . ASP A 1 218 ? -13.171 18.119 0.845 1.00 56.28 218 ASP A O 1
ATOM 1778 N N . GLU A 1 219 ? -10.998 18.558 0.938 1.00 61.28 219 GLU A N 1
ATOM 1779 C CA . GLU A 1 219 ? -11.051 18.869 2.371 1.00 61.28 219 GLU A CA 1
ATOM 1780 C C . GLU A 1 219 ? -11.273 20.372 2.609 1.00 61.28 219 GLU A C 1
ATOM 1782 O O . GLU A 1 219 ? -10.390 21.202 2.386 1.00 61.28 219 GLU A O 1
ATOM 1787 N N . SER A 1 220 ? -12.467 20.735 3.086 1.00 76.38 220 SER A N 1
ATOM 1788 C CA . SER A 1 220 ? -12.804 22.076 3.592 1.00 76.38 220 SER A CA 1
ATOM 1789 C C . SER A 1 220 ? -12.925 22.061 5.115 1.00 76.38 220 SER A C 1
ATOM 1791 O O . SER A 1 220 ? -13.074 20.999 5.712 1.00 76.38 220 SER A O 1
ATOM 1793 N N . THR A 1 221 ? -12.881 23.224 5.770 1.00 80.88 221 THR A N 1
ATOM 1794 C CA . THR A 1 221 ? -13.113 23.331 7.221 1.00 80.88 221 THR A CA 1
ATOM 1795 C C . THR A 1 221 ? -14.381 24.119 7.522 1.00 80.88 221 THR A C 1
ATOM 1797 O O . THR A 1 221 ? -14.562 25.215 6.989 1.00 80.88 221 THR A O 1
ATOM 1800 N N . LEU A 1 222 ? -15.217 23.585 8.404 1.00 84.25 222 LEU A N 1
ATOM 1801 C CA . LEU A 1 222 ? -16.396 24.226 8.977 1.00 84.25 222 LEU A CA 1
ATOM 1802 C C . LEU A 1 222 ? -16.086 24.610 10.426 1.00 84.25 222 LEU A C 1
ATOM 1804 O O . LEU A 1 222 ? -15.594 23.779 11.181 1.00 84.25 222 LEU A O 1
ATOM 1808 N N . THR A 1 223 ? -16.376 25.846 10.809 1.00 85.06 223 THR A N 1
ATOM 1809 C CA . THR A 1 223 ? -16.121 26.393 12.142 1.00 85.06 223 THR A CA 1
ATOM 1810 C C . THR A 1 223 ? -17.381 27.068 12.672 1.00 85.06 223 THR A C 1
ATOM 1812 O O . THR A 1 223 ? -17.991 27.850 11.950 1.00 85.06 223 THR A O 1
ATOM 1815 N N . LEU A 1 224 ? -17.747 26.816 13.924 1.00 86.81 224 LEU A N 1
ATOM 1816 C CA . LEU A 1 224 ? -18.730 27.586 14.687 1.00 86.81 224 LEU A CA 1
ATOM 1817 C C . LEU A 1 224 ? -17.984 28.273 15.834 1.00 86.81 224 LEU A C 1
ATOM 1819 O O . LEU A 1 224 ? -17.265 27.608 16.561 1.00 86.81 224 LEU A O 1
ATOM 1823 N N . SER A 1 225 ? -18.131 29.583 15.999 1.00 86.88 225 SER A N 1
ATOM 1824 C CA . SER A 1 225 ? -17.489 30.341 17.080 1.00 86.88 225 SER A CA 1
ATOM 1825 C C . SER A 1 225 ? -18.490 31.222 17.809 1.00 86.88 225 SER A C 1
ATOM 1827 O O . SER A 1 225 ? -19.316 31.837 17.143 1.00 86.88 225 SER A O 1
ATOM 1829 N N . THR A 1 226 ? -18.387 31.352 19.125 1.00 85.81 226 THR A N 1
ATOM 1830 C CA . THR A 1 226 ? -19.284 32.129 19.997 1.00 85.81 226 THR A CA 1
ATOM 1831 C C . THR A 1 226 ? -18.490 33.001 20.971 1.00 85.81 226 THR A C 1
ATOM 1833 O O . THR A 1 226 ? -17.308 32.772 21.211 1.00 85.81 226 THR A O 1
ATOM 1836 N N . SER A 1 227 ? -19.125 34.030 21.540 1.00 83.94 227 SER A N 1
ATOM 1837 C CA . SER A 1 227 ? -18.530 34.849 22.610 1.00 83.94 227 SER A CA 1
ATOM 1838 C C . SER A 1 227 ? -18.584 34.154 23.972 1.00 83.94 227 SER A C 1
ATOM 1840 O O . SER A 1 227 ? -17.672 34.308 24.781 1.00 83.94 227 SER A O 1
ATOM 1842 N N . ASN A 1 228 ? -19.624 33.356 24.206 1.00 81.31 228 ASN A N 1
ATOM 1843 C CA . ASN A 1 228 ? -19.777 32.545 25.413 1.00 81.31 228 ASN A CA 1
ATOM 1844 C C . ASN A 1 228 ? -19.344 31.104 25.125 1.00 81.31 228 ASN A C 1
ATOM 1846 O O . ASN A 1 228 ? -19.281 30.702 23.963 1.00 81.31 228 ASN A O 1
ATOM 1850 N N . GLN A 1 229 ? -19.035 30.329 26.161 1.00 76.19 229 GLN A N 1
ATOM 1851 C CA . GLN A 1 229 ? -18.670 28.920 26.002 1.00 76.19 229 GLN A CA 1
ATOM 1852 C C . GLN A 1 229 ? -19.849 28.122 25.426 1.00 76.19 229 GLN A C 1
ATOM 1854 O O . GLN A 1 229 ? -20.992 28.323 25.839 1.00 76.19 229 GLN A O 1
ATOM 1859 N N . LEU A 1 230 ? -19.571 27.238 24.467 1.00 69.88 230 LEU A N 1
ATOM 1860 C CA . LEU A 1 230 ? -20.546 26.275 23.962 1.00 69.88 230 LEU A CA 1
ATOM 1861 C C . LEU A 1 230 ? -20.617 25.083 24.926 1.00 69.88 230 LEU A C 1
ATOM 1863 O O . LEU A 1 230 ? -19.581 24.588 25.365 1.00 69.88 230 LEU A O 1
ATOM 1867 N N . GLY A 1 231 ? -21.827 24.617 25.247 1.00 68.38 231 GLY A N 1
ATOM 1868 C CA . GLY A 1 231 ? -22.023 23.273 25.803 1.00 68.38 231 GLY A CA 1
ATOM 1869 C C . GLY A 1 231 ? -21.726 22.189 24.758 1.00 68.38 231 GLY A C 1
ATOM 1870 O O . GLY A 1 231 ? -21.156 22.476 23.696 1.00 68.38 231 GLY A O 1
ATOM 1871 N N . ARG A 1 232 ? -22.165 20.948 25.004 1.00 75.25 232 ARG A N 1
ATOM 1872 C CA . ARG A 1 232 ? -22.080 19.891 23.991 1.00 75.25 232 ARG A CA 1
ATOM 1873 C C . ARG A 1 232 ? -22.807 20.368 22.736 1.00 75.25 232 ARG A C 1
ATOM 1875 O O . ARG A 1 232 ? -23.952 20.821 22.775 1.00 75.25 232 ARG A O 1
ATOM 1882 N N . THR A 1 233 ? -22.073 20.345 21.628 1.00 75.12 233 THR A N 1
ATOM 1883 C CA . THR A 1 233 ? -22.575 20.768 20.321 1.00 75.12 233 THR A CA 1
ATOM 1884 C C . THR A 1 233 ? -22.295 19.664 19.322 1.00 75.12 233 THR A C 1
ATOM 1886 O O . THR A 1 233 ? -21.134 19.321 19.090 1.00 75.12 233 THR A O 1
ATOM 1889 N N . GLU A 1 234 ? -23.337 19.108 18.718 1.00 82.94 234 GLU A N 1
ATOM 1890 C CA . GLU A 1 234 ? -23.212 18.069 17.696 1.00 82.94 234 GLU A CA 1
ATOM 1891 C C . GLU A 1 234 ? -23.475 18.674 16.322 1.00 82.94 234 GLU A C 1
ATOM 1893 O O . GLU A 1 234 ? -24.340 19.524 16.153 1.00 82.94 234 GLU A O 1
ATOM 1898 N N . VAL A 1 235 ? -22.706 18.272 15.318 1.00 82.56 235 VAL A N 1
ATOM 1899 C CA . VAL A 1 235 ? -22.827 18.773 13.953 1.00 82.56 235 VAL A CA 1
ATOM 1900 C C . VAL A 1 235 ? -22.994 17.616 12.995 1.00 82.56 235 VAL A C 1
ATOM 1902 O O . VAL A 1 235 ? -22.057 16.863 12.725 1.00 82.56 235 VAL A O 1
ATOM 1905 N N . TYR A 1 236 ? -24.193 17.526 12.443 1.00 82.56 236 TYR A N 1
ATOM 1906 C CA . TYR A 1 236 ? -24.597 16.572 11.427 1.00 82.56 236 TYR A CA 1
ATOM 1907 C C . TYR A 1 236 ? -24.414 17.193 10.046 1.00 82.56 236 TYR A C 1
ATOM 1909 O O . TYR A 1 236 ? -24.686 18.379 9.840 1.00 82.56 236 TYR A O 1
ATOM 1917 N N . TYR A 1 237 ? -23.953 16.408 9.077 1.00 82.69 237 TYR A N 1
ATOM 1918 C CA . TYR A 1 237 ? -23.801 16.880 7.704 1.00 82.69 237 TYR A CA 1
ATOM 1919 C C . TYR A 1 237 ? -24.086 15.786 6.691 1.00 82.69 237 TYR A C 1
ATOM 1921 O O . TYR A 1 237 ? -23.727 14.627 6.884 1.00 82.69 237 TYR A O 1
ATOM 1929 N N . ASN A 1 238 ? -24.761 16.157 5.606 1.00 77.06 238 ASN A N 1
ATOM 1930 C CA . ASN A 1 238 ? -25.241 15.193 4.627 1.00 77.06 238 ASN A CA 1
ATOM 1931 C C . ASN A 1 238 ? -25.371 15.814 3.223 1.00 77.06 238 ASN A C 1
ATOM 1933 O O . ASN A 1 238 ? -25.291 17.037 3.026 1.00 77.06 238 ASN A O 1
ATOM 1937 N N . HIS A 1 239 ? -25.559 14.948 2.228 1.00 74.88 239 HIS A N 1
ATOM 1938 C CA . HIS A 1 239 ? -25.876 15.324 0.854 1.00 74.88 239 HIS A CA 1
ATOM 1939 C C . HIS A 1 239 ? -27.300 15.878 0.708 1.00 74.88 239 HIS A C 1
ATOM 1941 O O . HIS A 1 239 ? -27.532 16.713 -0.164 1.00 74.88 239 HIS A O 1
ATOM 1947 N N . TYR A 1 240 ? -28.221 15.441 1.573 1.00 78.12 240 TYR A N 1
ATOM 1948 C CA . TYR A 1 240 ? -29.631 15.839 1.635 1.00 78.12 240 TYR A CA 1
ATOM 1949 C C . TYR A 1 240 ? -29.945 16.493 2.996 1.00 78.12 240 TYR A C 1
ATOM 1951 O O . TYR A 1 240 ? -29.194 16.277 3.944 1.00 78.12 240 TYR A O 1
ATOM 1959 N N . PRO A 1 241 ? -31.037 17.266 3.138 1.00 74.94 241 PRO A N 1
ATOM 1960 C CA . PRO A 1 241 ? -31.442 17.898 4.403 1.00 74.94 241 PRO A CA 1
ATOM 1961 C C . PRO A 1 241 ? -32.002 16.915 5.455 1.00 74.94 241 PRO A C 1
ATOM 1963 O O . PRO A 1 241 ? -32.630 17.343 6.419 1.00 74.94 241 PRO A O 1
ATOM 1966 N N . GLU A 1 242 ? -31.775 15.610 5.288 1.00 76.25 242 GLU A N 1
ATOM 1967 C CA . GLU A 1 242 ? -32.102 14.568 6.263 1.00 76.25 242 GLU A CA 1
ATOM 1968 C C . GLU A 1 242 ? -30.902 14.320 7.188 1.00 76.25 242 GLU A C 1
ATOM 1970 O O . GLU A 1 242 ? -29.786 14.073 6.722 1.00 76.25 242 GLU A O 1
ATOM 1975 N N . PHE A 1 243 ? -31.122 14.356 8.504 1.00 67.44 243 PHE A N 1
ATOM 1976 C CA . PHE A 1 243 ? -30.048 14.275 9.504 1.00 67.44 243 PHE A CA 1
ATOM 1977 C C . PHE A 1 243 ? -30.204 13.111 10.500 1.00 67.44 243 PHE A C 1
ATOM 1979 O O . PHE A 1 243 ? -29.521 13.071 11.516 1.00 67.44 243 PHE A O 1
ATOM 1986 N N . THR A 1 244 ? -31.077 12.143 10.214 1.00 55.62 244 THR A N 1
ATOM 1987 C CA . THR A 1 244 ? -31.489 11.066 11.139 1.00 55.62 244 THR A CA 1
ATOM 1988 C C . THR A 1 244 ? -30.444 9.963 11.351 1.00 55.62 244 THR A C 1
ATOM 1990 O O . THR A 1 244 ? -30.548 9.213 12.318 1.00 55.62 244 THR A O 1
ATOM 1993 N N . LYS A 1 245 ? -29.435 9.861 10.476 1.00 54.47 245 LYS A N 1
ATOM 1994 C CA . LYS A 1 245 ? -28.170 9.100 10.594 1.00 54.47 245 LYS A CA 1
ATOM 1995 C C . LYS A 1 245 ? -27.378 9.381 9.317 1.00 54.47 245 LYS A C 1
ATOM 1997 O O . LYS A 1 245 ? -28.006 9.375 8.271 1.00 54.47 245 LYS A O 1
ATOM 2002 N N . LEU A 1 246 ? -26.051 9.596 9.382 1.00 56.41 246 LEU A N 1
ATOM 2003 C CA . LEU A 1 246 ? -25.051 9.077 8.410 1.00 56.41 246 LEU A CA 1
ATOM 2004 C C . LEU A 1 246 ? -23.653 9.728 8.518 1.00 56.41 246 LEU A C 1
ATOM 2006 O O . LEU A 1 246 ? -22.680 9.025 8.254 1.00 56.41 246 LEU A O 1
ATOM 2010 N N . LYS A 1 247 ? -23.502 10.990 8.953 1.00 54.94 247 LYS A N 1
ATOM 2011 C CA . LYS A 1 247 ? -22.196 11.587 9.326 1.00 54.94 247 LYS A CA 1
ATOM 2012 C C . LYS A 1 247 ? -22.393 12.705 10.353 1.00 54.94 247 LYS A C 1
ATOM 2014 O O . LYS A 1 247 ? -23.179 13.621 10.115 1.00 54.94 247 LYS A O 1
ATOM 2019 N N . TYR A 1 248 ? -21.677 12.644 11.471 1.00 63.06 248 TYR A N 1
ATOM 2020 C CA . TYR A 1 248 ? -21.665 13.723 12.452 1.00 63.06 248 TYR A CA 1
ATOM 2021 C C . TYR A 1 248 ? -20.313 13.822 13.148 1.00 63.06 248 TYR A C 1
ATOM 2023 O O . TYR A 1 248 ? -19.500 12.903 13.108 1.00 63.06 248 TYR A O 1
ATOM 2031 N N . THR A 1 249 ? -20.055 14.980 13.730 1.00 57.56 249 THR A N 1
ATOM 2032 C CA . THR A 1 249 ? -18.918 15.260 14.609 1.00 57.56 249 THR A CA 1
ATOM 2033 C C . THR A 1 249 ? -19.436 16.147 15.728 1.00 57.56 249 THR A C 1
ATOM 2035 O O . THR A 1 249 ? -20.448 16.809 15.562 1.00 57.56 249 THR A O 1
ATOM 2038 N N . TYR A 1 250 ? -18.774 16.182 16.865 1.00 62.53 250 TYR A N 1
ATOM 2039 C CA . TYR A 1 250 ? -19.286 16.841 18.059 1.00 62.53 250 TYR A CA 1
ATOM 2040 C C . TYR A 1 250 ? -18.135 17.507 18.811 1.00 62.53 250 TYR A C 1
ATOM 2042 O O . TYR A 1 250 ? -16.964 17.215 18.550 1.00 62.53 250 TYR A O 1
ATOM 2050 N N . LEU A 1 251 ? -18.484 18.434 19.693 1.00 59.53 251 LEU A N 1
ATOM 2051 C CA . LEU A 1 251 ? -17.598 19.061 20.663 1.00 59.53 251 LEU A CA 1
ATOM 2052 C C . LEU A 1 251 ? -18.104 18.718 22.064 1.00 59.53 251 LEU A C 1
ATOM 2054 O O . LEU A 1 251 ? -19.306 18.833 22.303 1.00 59.53 251 LEU A O 1
ATOM 2058 N N . GLU A 1 252 ? -17.207 18.366 22.983 1.00 49.44 252 GLU A N 1
ATOM 2059 C CA . GLU A 1 252 ? -17.572 18.020 24.368 1.00 49.44 252 GLU A CA 1
ATOM 2060 C C . GLU A 1 252 ? -16.964 18.939 25.438 1.00 49.44 252 GLU A C 1
ATOM 2062 O O . GLU A 1 252 ? -17.079 18.665 26.624 1.00 49.44 252 GLU A O 1
ATOM 2067 N N . ASN A 1 253 ? -16.358 20.064 25.051 1.00 52.94 253 ASN A N 1
ATOM 2068 C CA . ASN A 1 253 ? -15.724 20.990 25.991 1.00 52.94 253 ASN A CA 1
ATOM 2069 C C . ASN A 1 253 ? -16.301 22.403 25.878 1.00 52.94 253 ASN A C 1
ATOM 2071 O O . ASN A 1 253 ? -16.686 22.823 24.790 1.00 52.94 253 ASN A O 1
ATOM 2075 N N . GLN A 1 254 ? -16.280 23.133 27.005 1.00 54.91 254 GLN A N 1
ATOM 2076 C CA . GLN A 1 254 ? -16.664 24.545 27.169 1.00 54.91 254 GLN A CA 1
ATOM 2077 C C . GLN A 1 254 ? -15.754 25.516 26.386 1.00 54.91 254 GLN A C 1
ATOM 2079 O O . GLN A 1 254 ? -15.179 26.463 26.933 1.00 54.91 254 GLN A O 1
ATOM 2084 N N . GLU A 1 255 ? -15.574 25.273 25.097 1.00 63.94 255 GLU A N 1
ATOM 2085 C CA . GLU A 1 255 ? -14.773 26.095 24.207 1.00 63.94 255 GLU A CA 1
ATOM 2086 C C . GLU A 1 255 ? -15.663 27.104 23.482 1.00 63.94 255 GLU A C 1
ATOM 2088 O O . GLU A 1 255 ? -16.868 26.933 23.303 1.00 63.94 255 GLU A O 1
ATOM 2093 N N . GLN A 1 256 ? -15.049 28.200 23.056 1.00 75.75 256 GLN A N 1
ATOM 2094 C CA . GLN A 1 256 ? -15.714 29.241 22.276 1.00 75.75 256 GLN A CA 1
ATOM 2095 C C . GLN A 1 256 ? -15.713 28.934 20.771 1.00 75.75 256 GLN A C 1
ATOM 2097 O O . GLN A 1 256 ? -16.267 29.705 19.991 1.00 75.75 256 GLN A O 1
ATOM 2102 N N . VAL A 1 257 ? -15.045 27.861 20.327 1.00 75.88 257 VAL A N 1
ATOM 2103 C CA . VAL A 1 257 ? -14.847 27.555 18.905 1.00 75.88 257 VAL A CA 1
ATOM 2104 C C . VAL A 1 257 ? -14.919 26.049 18.657 1.00 75.88 257 VAL A C 1
ATOM 2106 O O . VAL A 1 257 ? -14.074 25.300 19.119 1.00 75.88 257 VAL A O 1
ATOM 2109 N N . PHE A 1 258 ? -15.867 25.621 17.830 1.00 77.81 258 PHE A N 1
ATOM 2110 C CA . PHE A 1 258 ? -15.914 24.295 17.224 1.00 77.81 258 PHE A CA 1
ATOM 2111 C C . PHE A 1 258 ? -15.357 24.339 15.802 1.00 77.81 258 PHE A C 1
ATOM 2113 O O . PHE A 1 258 ? -15.697 25.236 15.031 1.00 77.81 258 PHE A O 1
ATOM 2120 N N . GLN A 1 259 ? -14.542 23.356 15.411 1.00 78.19 259 GLN A N 1
ATOM 2121 C CA . GLN A 1 259 ? -14.019 23.247 14.051 1.00 78.19 259 GLN A CA 1
ATOM 2122 C C . GLN A 1 259 ? -13.933 21.790 13.584 1.00 78.19 259 GLN A C 1
ATOM 2124 O O . GLN A 1 259 ? -13.382 20.937 14.268 1.00 78.19 259 GLN A O 1
ATOM 2129 N N . THR A 1 260 ? -14.400 21.519 12.365 1.00 70.81 260 THR A N 1
ATOM 2130 C CA . THR A 1 260 ? -14.356 20.191 11.743 1.00 70.81 260 THR A CA 1
ATOM 2131 C C . THR A 1 260 ? -14.015 20.254 10.253 1.00 70.81 260 THR A C 1
ATOM 2133 O O . THR A 1 260 ? -14.044 21.324 9.637 1.00 70.81 260 THR A O 1
ATOM 2136 N N . ARG A 1 261 ? -13.647 19.111 9.659 1.00 72.38 261 ARG A N 1
ATOM 2137 C CA . ARG A 1 261 ? -13.402 18.977 8.216 1.00 72.38 261 ARG A CA 1
ATOM 2138 C C . ARG A 1 261 ? -14.633 18.413 7.523 1.00 72.38 261 ARG A C 1
ATOM 2140 O O . ARG A 1 261 ? -15.226 17.456 8.001 1.00 72.38 261 ARG A O 1
ATOM 2147 N N . VAL A 1 262 ? -14.986 18.994 6.383 1.00 71.19 262 VAL A N 1
ATOM 2148 C CA . VAL A 1 262 ? -16.168 18.624 5.598 1.00 71.19 262 VAL A CA 1
ATOM 2149 C C . VAL A 1 262 ? -15.802 18.554 4.121 1.00 71.19 262 VAL A C 1
ATOM 2151 O O . VAL A 1 262 ? -14.999 19.358 3.635 1.00 71.19 262 VAL A O 1
ATOM 2154 N N . ASN A 1 263 ? -16.399 17.608 3.401 1.00 76.50 263 ASN A N 1
ATOM 2155 C CA . ASN A 1 263 ? -16.295 17.553 1.950 1.00 76.50 263 ASN A CA 1
ATOM 2156 C C . ASN A 1 263 ? -17.484 18.300 1.338 1.00 76.50 263 ASN A C 1
ATOM 2158 O O . ASN A 1 263 ? -18.576 17.755 1.256 1.00 76.50 263 ASN A O 1
ATOM 2162 N N . LEU A 1 264 ? -17.267 19.536 0.881 1.00 75.38 264 LEU A N 1
ATOM 2163 C CA . LEU A 1 264 ? -18.343 20.386 0.355 1.00 75.38 264 LEU A CA 1
ATOM 2164 C C . LEU A 1 264 ? -18.896 19.936 -1.009 1.00 75.38 264 LEU A C 1
ATOM 2166 O O . LEU A 1 264 ? -19.967 20.406 -1.397 1.00 75.38 264 LEU A O 1
ATOM 2170 N N . SER A 1 265 ? -18.189 19.086 -1.765 1.00 69.06 265 SER A N 1
ATOM 2171 C CA . SER A 1 265 ? -18.726 18.543 -3.022 1.00 69.06 265 SER A CA 1
ATOM 2172 C C . SER A 1 265 ? -19.716 17.405 -2.761 1.00 69.06 265 SER A C 1
ATOM 2174 O O . SER A 1 265 ? -20.705 17.281 -3.487 1.00 69.06 265 SER A O 1
ATOM 2176 N N . ALA A 1 266 ? -19.509 16.645 -1.681 1.00 67.69 266 ALA A N 1
ATOM 2177 C CA . ALA A 1 266 ? -20.393 15.567 -1.247 1.00 67.69 266 ALA A CA 1
ATOM 2178 C C . ALA A 1 266 ? -21.477 16.023 -0.252 1.00 67.69 266 ALA A C 1
ATOM 2180 O O . ALA A 1 266 ? -22.633 15.649 -0.415 1.00 67.69 266 ALA A O 1
ATOM 2181 N N . ASP A 1 267 ? -21.136 16.844 0.741 1.00 77.62 267 ASP A N 1
ATOM 2182 C CA . ASP A 1 267 ? -21.980 17.184 1.889 1.00 77.62 267 ASP A CA 1
ATOM 2183 C C . ASP A 1 267 ? -22.190 18.709 1.956 1.00 77.62 267 ASP A C 1
ATOM 2185 O O . ASP A 1 267 ? -21.244 19.482 2.133 1.00 77.62 267 ASP A O 1
ATOM 2189 N N . ARG A 1 268 ? -23.435 19.166 1.770 1.00 81.25 268 ARG A N 1
ATOM 2190 C CA . ARG A 1 268 ? -23.768 20.606 1.650 1.00 81.25 268 ARG A CA 1
ATOM 2191 C C . ARG A 1 268 ? -24.813 21.086 2.648 1.00 81.25 268 ARG A C 1
ATOM 2193 O O . ARG A 1 268 ? -24.991 22.293 2.780 1.00 81.25 268 ARG A O 1
ATOM 2200 N N . PHE A 1 269 ? -25.473 20.163 3.336 1.00 86.38 269 PHE A N 1
ATOM 2201 C CA . PHE A 1 269 ? -26.463 20.450 4.361 1.00 86.38 269 PHE A CA 1
ATOM 2202 C C . PHE A 1 269 ? -25.834 20.196 5.724 1.00 86.38 269 PHE A C 1
ATOM 2204 O O . PHE A 1 269 ? -25.215 19.152 5.921 1.00 86.38 269 PHE A O 1
ATOM 2211 N N . PHE A 1 270 ? -25.984 21.148 6.645 1.00 88.19 270 PHE A N 1
ATOM 2212 C CA . PHE A 1 270 ? -25.419 21.073 7.994 1.00 88.19 270 PHE A CA 1
ATOM 2213 C C . PHE A 1 270 ? -26.520 21.281 9.033 1.00 88.19 270 PHE A C 1
ATOM 2215 O O . PHE A 1 270 ? -27.400 22.117 8.832 1.00 88.19 270 PHE A O 1
ATOM 2222 N N . ARG A 1 271 ? -26.466 20.555 10.145 1.00 89.56 271 ARG A N 1
ATOM 2223 C CA . ARG A 1 271 ? -27.331 20.710 11.321 1.00 89.56 271 ARG A CA 1
ATOM 2224 C C . ARG A 1 271 ? -26.440 20.773 12.560 1.00 89.56 271 ARG A C 1
ATOM 2226 O O . ARG A 1 271 ? -25.506 19.991 12.653 1.00 89.56 271 ARG A O 1
ATOM 2233 N N . PHE A 1 272 ? -26.699 21.734 13.438 1.00 88.94 272 PHE A N 1
ATOM 2234 C CA . PHE A 1 272 ? -25.986 22.002 14.682 1.00 88.94 272 PHE A CA 1
ATOM 2235 C C . PHE A 1 272 ? -26.959 21.819 15.838 1.00 88.94 272 PHE A C 1
ATOM 2237 O O . PHE A 1 272 ? -27.919 22.583 15.939 1.00 88.94 272 PHE A O 1
ATOM 2244 N N . ASP A 1 273 ? -26.695 20.847 16.691 1.00 87.88 273 ASP A N 1
ATOM 2245 C CA . ASP A 1 273 ? -27.495 20.519 17.863 1.00 87.88 273 ASP A CA 1
ATOM 2246 C C . ASP A 1 273 ? -26.793 21.081 19.089 1.00 87.88 273 ASP A C 1
ATOM 2248 O O . ASP A 1 273 ? -25.566 21.033 19.185 1.00 87.88 273 ASP A O 1
ATOM 2252 N N . PHE A 1 274 ? -27.571 21.636 20.008 1.00 86.50 274 PHE A N 1
ATOM 2253 C CA . PHE A 1 274 ? -27.097 22.362 21.173 1.00 86.50 274 PHE A CA 1
ATOM 2254 C C . PHE A 1 274 ? -27.751 21.811 22.438 1.00 86.50 274 PHE A C 1
ATOM 2256 O O . PHE A 1 274 ? -28.950 21.537 22.452 1.00 86.50 274 PHE A O 1
ATOM 2263 N N . ASP A 1 275 ? -26.994 21.766 23.533 1.00 81.44 275 ASP A N 1
ATOM 2264 C CA . ASP A 1 275 ? -27.574 21.527 24.857 1.00 81.44 275 ASP A CA 1
ATOM 2265 C C . ASP A 1 275 ? -28.620 22.585 25.254 1.00 81.44 275 ASP A C 1
ATOM 2267 O O . ASP A 1 275 ? -28.557 23.756 24.853 1.00 81.44 275 ASP A O 1
ATOM 2271 N N . GLN A 1 276 ? -29.560 22.171 26.110 1.00 74.88 276 GLN A N 1
ATOM 2272 C CA . GLN A 1 276 ? -30.563 23.050 26.710 1.00 74.88 276 GLN A CA 1
ATOM 2273 C C . GLN A 1 276 ? -29.923 24.269 27.392 1.00 74.88 276 GLN A C 1
ATOM 2275 O O . GLN A 1 276 ? -28.918 24.166 28.089 1.00 74.88 276 GLN A O 1
ATOM 2280 N N . PHE A 1 277 ? -30.562 25.429 27.233 1.00 70.69 277 PHE A N 1
ATOM 2281 C CA . PHE A 1 277 ? -30.190 26.725 27.813 1.00 70.69 277 PHE A CA 1
ATOM 2282 C C . PHE A 1 277 ? -28.904 27.374 27.271 1.00 70.69 277 PHE A C 1
ATOM 2284 O O . PHE A 1 277 ? -28.483 28.414 27.784 1.00 70.69 277 PHE A O 1
ATOM 2291 N N . ASN A 1 278 ? -28.323 26.856 26.182 1.00 78.31 278 ASN A N 1
ATOM 2292 C CA . ASN A 1 278 ? -27.200 27.511 25.506 1.00 78.31 278 ASN A CA 1
ATOM 2293 C C . ASN A 1 278 ? -27.597 28.872 24.898 1.00 78.31 278 ASN A C 1
ATOM 2295 O O . ASN A 1 278 ? -28.503 28.964 24.064 1.00 78.31 278 ASN A O 1
ATOM 2299 N N . LYS A 1 279 ? -26.868 29.933 25.280 1.00 86.00 279 LYS A N 1
ATOM 2300 C CA . LYS A 1 279 ? -26.983 31.294 24.720 1.00 86.00 279 LYS A CA 1
ATOM 2301 C C . LYS A 1 279 ? -25.926 31.510 23.630 1.00 86.00 279 LYS A C 1
ATOM 2303 O O . LYS A 1 279 ? -24.745 31.681 23.933 1.00 86.00 279 LYS A O 1
ATOM 2308 N N . LEU A 1 280 ? -26.347 31.588 22.367 1.00 85.56 280 LEU A N 1
ATOM 2309 C CA . LEU A 1 280 ? -25.465 31.732 21.196 1.00 85.56 280 LEU A CA 1
ATOM 2310 C C . LEU A 1 280 ? -25.086 33.198 20.916 1.00 85.56 280 LEU A C 1
ATOM 2312 O O . LEU A 1 280 ? -25.344 33.751 19.845 1.00 85.56 280 LEU A O 1
ATOM 2316 N N . GLU A 1 281 ? -24.482 33.855 21.903 1.00 85.25 281 GLU A N 1
ATOM 2317 C CA . GLU A 1 281 ? -24.048 35.251 21.801 1.00 85.25 281 GLU A CA 1
ATOM 2318 C C . GLU A 1 281 ? -22.791 35.390 20.935 1.00 85.25 281 GLU A C 1
ATOM 2320 O O . GLU A 1 281 ? -21.851 34.604 21.054 1.00 85.25 281 GLU A O 1
ATOM 2325 N N . GLY A 1 282 ? -22.782 36.372 20.027 1.00 84.50 282 GLY A N 1
ATOM 2326 C CA . GLY A 1 282 ? -21.667 36.587 19.095 1.00 84.50 282 GLY A CA 1
ATOM 2327 C C . GLY A 1 282 ? -21.412 35.421 18.131 1.00 84.50 282 GLY A C 1
ATOM 2328 O O . GLY A 1 282 ? -20.342 35.350 17.530 1.00 84.50 282 GLY A O 1
ATOM 2329 N N . ALA A 1 283 ? -22.378 34.508 17.983 1.00 87.31 283 ALA A N 1
ATOM 2330 C CA . ALA A 1 283 ? -22.207 33.286 17.218 1.00 87.31 283 ALA A CA 1
ATOM 2331 C C . ALA A 1 283 ? -21.940 33.551 15.727 1.00 87.31 283 ALA A C 1
ATOM 2333 O O . ALA A 1 283 ? -22.658 34.306 15.062 1.00 87.31 283 ALA A O 1
ATOM 2334 N N . ALA A 1 284 ? -20.916 32.895 15.188 1.00 90.88 284 ALA A N 1
ATOM 2335 C CA . ALA A 1 284 ? -20.486 32.997 13.807 1.00 90.88 284 ALA A CA 1
ATOM 2336 C C . ALA A 1 284 ? -20.172 31.615 13.239 1.00 90.88 284 ALA A C 1
ATOM 2338 O O . ALA A 1 284 ? -19.410 30.848 13.819 1.00 90.88 284 ALA A O 1
ATOM 2339 N N . ILE A 1 285 ? -20.705 31.325 12.059 1.00 90.38 285 ILE A N 1
ATOM 2340 C CA . ILE A 1 285 ? -20.398 30.109 11.313 1.00 90.38 285 ILE A CA 1
ATOM 2341 C C . ILE A 1 285 ? -19.462 30.485 10.178 1.00 90.38 285 ILE A C 1
ATOM 2343 O O . ILE A 1 285 ? -19.776 31.359 9.375 1.00 90.38 285 ILE A O 1
ATOM 2347 N N . THR A 1 286 ? -18.310 29.834 10.091 1.00 91.25 286 THR A N 1
ATOM 2348 C CA . THR A 1 286 ? -17.311 30.058 9.051 1.00 91.25 286 THR A CA 1
ATOM 2349 C C . THR A 1 286 ? -17.035 28.772 8.291 1.00 91.25 286 THR A C 1
ATOM 2351 O O . THR A 1 286 ? -16.599 27.787 8.868 1.00 91.25 286 THR A O 1
ATOM 2354 N N . ILE A 1 287 ? -17.211 28.797 6.972 1.00 88.56 287 ILE A N 1
ATOM 2355 C CA . ILE A 1 287 ? -16.723 27.740 6.081 1.00 88.56 287 ILE A CA 1
ATOM 2356 C C . ILE A 1 287 ? -15.501 28.267 5.345 1.00 88.56 287 ILE A C 1
ATOM 2358 O O . ILE A 1 287 ? -15.548 29.342 4.740 1.00 88.56 287 ILE A O 1
ATOM 2362 N N . ARG A 1 288 ? -14.409 27.505 5.365 1.00 82.44 288 ARG A N 1
ATOM 2363 C CA . ARG A 1 288 ? -13.186 27.780 4.609 1.00 82.44 288 ARG A CA 1
ATOM 2364 C C . ARG A 1 288 ? -12.920 26.652 3.621 1.00 82.44 288 ARG A C 1
ATOM 2366 O O . ARG A 1 288 ? -12.841 25.489 4.000 1.00 82.44 288 ARG A O 1
ATOM 2373 N N . ASN A 1 289 ? -12.731 27.025 2.361 1.00 76.81 289 ASN A N 1
ATOM 2374 C CA . ASN A 1 289 ? -12.388 26.126 1.266 1.00 76.81 289 ASN A CA 1
ATOM 2375 C C . ASN A 1 289 ? -11.127 26.671 0.574 1.00 76.81 289 ASN A C 1
ATOM 2377 O O . ASN A 1 289 ? -11.178 27.628 -0.205 1.00 76.81 289 ASN A O 1
ATOM 2381 N N . GLY A 1 290 ? -9.965 26.125 0.944 1.00 71.50 290 GLY A N 1
ATOM 2382 C CA . GLY A 1 290 ? -8.659 26.640 0.526 1.00 71.50 290 GLY A CA 1
ATOM 2383 C C . GLY A 1 290 ? -8.375 28.069 1.022 1.00 71.50 290 GLY A C 1
ATOM 2384 O O . GLY A 1 290 ? -8.328 28.336 2.229 1.00 71.50 290 GLY A O 1
ATOM 2385 N N . LEU A 1 291 ? -8.143 28.991 0.079 1.00 65.69 291 LEU A N 1
ATOM 2386 C CA . LEU A 1 291 ? -7.868 30.411 0.350 1.00 65.69 291 LEU A CA 1
ATOM 2387 C C . LEU A 1 291 ? -9.132 31.225 0.662 1.00 65.69 291 LEU A C 1
ATOM 2389 O O . LEU A 1 291 ? -9.026 32.325 1.202 1.00 65.69 291 LEU A O 1
ATOM 2393 N N . PHE A 1 292 ? -10.317 30.705 0.336 1.00 78.94 292 PHE A N 1
ATOM 2394 C CA . PHE A 1 292 ? -11.569 31.432 0.518 1.00 78.94 292 PHE A CA 1
ATOM 2395 C C . PHE A 1 292 ? -12.265 31.021 1.800 1.00 78.94 292 PHE A C 1
ATOM 2397 O O . PHE A 1 292 ? -12.260 29.852 2.185 1.00 78.94 292 PHE A O 1
ATOM 2404 N N . ARG A 1 293 ? -12.915 31.995 2.432 1.00 85.75 293 ARG A N 1
ATOM 2405 C CA . ARG A 1 293 ? -13.789 31.772 3.577 1.00 85.75 293 ARG A CA 1
ATOM 2406 C C . ARG A 1 293 ? -15.079 32.558 3.424 1.00 85.75 293 ARG A C 1
ATOM 2408 O O . ARG A 1 293 ? -15.070 33.664 2.882 1.00 85.75 293 ARG A O 1
ATOM 2415 N N . LYS A 1 294 ? -16.169 32.004 3.935 1.00 89.19 294 LYS A N 1
ATOM 2416 C CA . LYS A 1 294 ? -17.441 32.698 4.120 1.00 89.19 294 LYS A CA 1
ATOM 2417 C C . LYS A 1 294 ? -17.815 32.582 5.587 1.00 89.19 294 LYS A C 1
ATOM 2419 O O . LYS A 1 294 ? -17.836 31.478 6.116 1.00 89.19 294 LYS A O 1
ATOM 2424 N N . THR A 1 295 ? -18.091 33.722 6.208 1.00 91.00 295 THR A N 1
ATOM 2425 C CA . THR A 1 295 ? -18.545 33.808 7.594 1.00 91.00 295 THR A CA 1
ATOM 2426 C C . THR A 1 295 ? -19.959 34.369 7.620 1.00 91.00 295 THR A C 1
ATOM 2428 O O . THR A 1 295 ? -20.248 35.360 6.942 1.00 91.00 295 THR A O 1
ATOM 2431 N N . TRP A 1 296 ? -20.822 33.733 8.398 1.00 90.31 296 TRP A N 1
ATOM 2432 C CA . TRP A 1 296 ? -22.188 34.137 8.677 1.00 90.31 296 TRP A CA 1
ATOM 2433 C C . TRP A 1 296 ? -22.308 34.438 10.170 1.00 90.31 296 TRP A C 1
ATOM 2435 O O . TRP A 1 296 ? -22.075 33.557 10.990 1.00 90.31 296 TRP A O 1
ATOM 2445 N N . LEU A 1 297 ? -22.639 35.680 10.519 1.00 89.88 297 LEU A N 1
ATOM 2446 C CA . LEU A 1 297 ? -22.889 36.093 11.902 1.00 89.88 297 LEU A CA 1
ATOM 2447 C C . LEU A 1 297 ? -24.360 35.831 12.224 1.00 89.88 297 LEU A C 1
ATOM 2449 O O . LEU A 1 297 ? -25.212 36.461 11.600 1.00 89.88 297 LEU A O 1
ATOM 2453 N N . LEU A 1 298 ? -24.659 34.938 13.171 1.00 85.62 298 LEU A N 1
ATOM 2454 C CA . LEU A 1 298 ? -26.038 34.530 13.472 1.00 85.62 298 LEU A CA 1
ATOM 2455 C C . LEU A 1 298 ? -26.913 35.711 13.911 1.00 85.62 298 LEU A C 1
ATOM 2457 O O . LEU A 1 298 ? -28.069 35.776 13.518 1.00 85.62 298 LEU A O 1
ATOM 2461 N N . SER A 1 299 ? -26.352 36.698 14.616 1.00 82.25 299 SER A N 1
ATOM 2462 C CA . SER A 1 299 ? -27.071 37.918 15.021 1.00 82.25 299 SER A CA 1
ATOM 2463 C C . SER A 1 299 ? -27.494 38.827 13.860 1.00 82.25 299 SER A C 1
ATOM 2465 O O . SER A 1 299 ? -28.318 39.716 14.043 1.00 82.25 299 SER A O 1
ATOM 2467 N N . LYS A 1 300 ? -26.919 38.635 12.665 1.00 83.38 300 LYS A N 1
ATOM 2468 C CA . LYS A 1 300 ? -27.254 39.390 11.446 1.00 83.38 300 LYS A CA 1
ATOM 2469 C C . LYS A 1 300 ? -28.075 38.574 10.452 1.00 83.38 300 LYS A C 1
ATOM 2471 O O . LYS A 1 300 ? -28.366 39.069 9.364 1.00 83.38 300 LYS A O 1
ATOM 2476 N N . ILE A 1 301 ? -28.379 37.319 10.776 1.00 78.62 301 ILE A N 1
ATOM 2477 C CA . ILE A 1 301 ? -29.168 36.444 9.918 1.00 78.62 301 ILE A CA 1
ATOM 2478 C C . ILE A 1 301 ? -30.624 36.551 10.368 1.00 78.62 301 ILE A C 1
ATOM 2480 O O . ILE A 1 301 ? -30.897 36.311 11.543 1.00 78.62 301 ILE A O 1
ATOM 2484 N N . PRO A 1 302 ? -31.558 36.888 9.464 1.00 76.69 302 PRO A N 1
ATOM 2485 C CA . PRO A 1 302 ? -32.972 36.887 9.808 1.00 76.69 302 PRO A CA 1
ATOM 2486 C C . PRO A 1 302 ? -33.389 35.462 10.216 1.00 76.69 302 PRO A C 1
ATOM 2488 O O . PRO A 1 302 ? -33.035 34.516 9.504 1.00 76.69 302 PRO A O 1
ATOM 2491 N N . PRO A 1 303 ? -34.130 35.263 11.323 1.00 73.25 303 PRO A N 1
ATOM 2492 C CA . PRO A 1 303 ? -34.619 33.952 11.758 1.00 73.25 303 PRO A CA 1
ATOM 2493 C C . PRO A 1 303 ? -35.254 33.107 10.647 1.00 73.25 303 PRO A C 1
ATOM 2495 O O . PRO A 1 303 ? -35.026 31.901 10.588 1.00 73.25 303 PRO A O 1
ATOM 2498 N N . GLY A 1 304 ? -35.974 33.734 9.709 1.00 74.31 304 GLY A N 1
ATOM 2499 C CA . GLY A 1 304 ? -36.571 33.074 8.542 1.00 74.31 304 GLY A CA 1
ATOM 2500 C C . GLY A 1 304 ? -35.584 32.539 7.494 1.00 74.31 304 GLY A C 1
ATOM 2501 O O . GLY A 1 304 ? -36.018 31.994 6.483 1.00 74.31 304 GLY A O 1
ATOM 2502 N N . ALA A 1 305 ? -34.273 32.698 7.702 1.00 76.94 305 ALA A N 1
ATOM 2503 C CA . ALA A 1 305 ? -33.219 32.093 6.889 1.00 76.94 305 ALA A CA 1
ATOM 2504 C C . ALA A 1 305 ? -32.573 30.854 7.541 1.00 76.94 305 ALA A C 1
ATOM 2506 O O . ALA A 1 305 ? -31.646 30.289 6.953 1.00 76.94 305 ALA A O 1
ATOM 2507 N N . LEU A 1 306 ? -33.039 30.424 8.720 1.00 83.81 306 LEU A N 1
ATOM 2508 C CA . LEU A 1 306 ? -32.547 29.260 9.468 1.00 83.81 306 LEU A CA 1
ATOM 2509 C C . LEU A 1 306 ? -33.691 28.299 9.807 1.00 83.81 306 LEU A C 1
ATOM 2511 O O . LEU A 1 306 ? -34.739 28.725 10.292 1.00 83.81 306 LEU A O 1
ATOM 2515 N N . CYS A 1 307 ? -33.503 26.999 9.583 1.00 88.44 307 CYS A N 1
ATOM 2516 C CA . CYS A 1 307 ? -34.417 26.003 10.150 1.00 88.44 307 CYS A CA 1
ATOM 2517 C C . CYS A 1 307 ? -33.982 25.714 11.583 1.00 88.44 307 CYS A C 1
ATOM 2519 O O . CYS A 1 307 ? -32.802 25.459 11.810 1.00 88.44 307 CYS A O 1
ATOM 2521 N N . ILE A 1 308 ? -34.909 25.763 12.532 1.00 89.81 308 ILE A N 1
ATOM 2522 C CA . ILE A 1 308 ? -34.632 25.572 13.959 1.00 89.81 308 ILE A CA 1
ATOM 2523 C C . ILE A 1 308 ? -35.655 24.639 14.616 1.00 89.81 308 ILE A C 1
ATOM 2525 O O . ILE A 1 308 ? -36.813 24.583 14.201 1.00 89.81 308 ILE A O 1
ATOM 2529 N N . ASN A 1 309 ? -35.240 23.943 15.663 1.00 90.88 309 ASN A N 1
ATOM 2530 C CA . ASN A 1 309 ? -36.096 23.129 16.521 1.00 90.88 309 ASN A CA 1
ATOM 2531 C C . ASN A 1 309 ? -35.749 23.433 17.971 1.00 90.88 309 ASN A C 1
ATOM 2533 O O . ASN A 1 309 ? -34.572 23.561 18.277 1.00 90.88 309 ASN A O 1
ATOM 2537 N N . ASP A 1 310 ? -36.738 23.574 18.849 1.00 89.81 310 ASP A N 1
ATOM 2538 C CA . ASP A 1 310 ? -36.542 23.801 20.283 1.00 89.81 310 ASP A CA 1
ATOM 2539 C C . ASP A 1 310 ? -35.619 24.990 20.615 1.00 89.81 310 ASP A C 1
ATOM 2541 O O . ASP A 1 310 ? -34.910 25.003 21.625 1.00 89.81 310 ASP A O 1
ATOM 2545 N N . MET A 1 311 ? -35.675 26.030 19.772 1.00 86.44 311 MET A N 1
ATOM 2546 C CA . MET A 1 311 ? -34.932 27.281 19.934 1.00 86.44 311 MET A CA 1
ATOM 2547 C C . MET A 1 311 ? -35.853 28.507 20.008 1.00 86.44 311 MET A C 1
ATOM 2549 O O . MET A 1 311 ? -36.926 28.558 19.396 1.00 86.44 311 MET A O 1
ATOM 2553 N N . ALA A 1 312 ? -35.386 29.534 20.717 1.00 82.25 312 ALA A N 1
ATOM 2554 C CA . ALA A 1 312 ? -35.986 30.863 20.782 1.00 82.25 312 ALA A CA 1
ATOM 2555 C C . ALA A 1 312 ? -35.014 31.932 20.254 1.00 82.25 312 ALA A C 1
ATOM 2557 O O . ALA A 1 312 ? -33.800 31.802 20.390 1.00 82.25 312 ALA A O 1
ATOM 2558 N N . PHE A 1 313 ? -35.548 33.008 19.673 1.00 80.38 313 PHE A N 1
ATOM 2559 C CA . PHE A 1 313 ? -34.775 34.167 19.221 1.00 80.38 313 PHE A CA 1
ATOM 2560 C C . PHE A 1 313 ? -35.295 35.425 19.913 1.00 80.38 313 PHE A C 1
ATOM 2562 O O . PHE A 1 313 ? -36.490 35.721 19.830 1.00 80.38 313 PHE A O 1
ATOM 2569 N N . LYS A 1 314 ? -34.416 36.137 20.622 1.00 79.56 314 LYS A N 1
ATOM 2570 C CA . LYS A 1 314 ? -34.751 37.356 21.366 1.00 79.56 314 LYS A CA 1
ATOM 2571 C C . LYS A 1 314 ? -33.564 38.319 21.343 1.00 79.56 314 LYS A C 1
ATOM 2573 O O . LYS A 1 314 ? -32.435 37.889 21.550 1.00 79.56 314 LYS A O 1
ATOM 2578 N N . ASP A 1 315 ? -33.823 39.599 21.075 1.00 78.62 315 ASP A N 1
ATOM 2579 C CA . ASP A 1 315 ? -32.825 40.683 21.094 1.00 78.62 315 ASP A CA 1
ATOM 2580 C C . ASP A 1 315 ? -31.558 40.394 20.254 1.00 78.62 315 ASP A C 1
ATOM 2582 O O . ASP A 1 315 ? -30.441 40.741 20.630 1.00 78.62 315 ASP A O 1
ATOM 2586 N N . GLY A 1 316 ? -31.716 39.722 19.105 1.00 75.44 316 GLY A N 1
ATOM 2587 C CA . GLY A 1 316 ? -30.599 39.374 18.217 1.00 75.44 316 GLY A CA 1
ATOM 2588 C C . GLY A 1 316 ? -29.795 38.134 18.632 1.00 75.44 316 GLY A C 1
ATOM 2589 O O . GLY A 1 316 ? -28.753 37.861 18.032 1.00 75.44 316 GLY A O 1
ATOM 2590 N N . VAL A 1 317 ? -30.256 37.381 19.639 1.00 82.44 317 VAL A N 1
ATOM 2591 C CA . VAL A 1 317 ? -29.569 36.207 20.197 1.00 82.44 317 VAL A CA 1
ATOM 2592 C C . VAL A 1 317 ? -30.468 34.970 20.146 1.00 82.44 317 VAL A C 1
ATOM 2594 O O . VAL A 1 317 ? -31.659 35.027 20.460 1.00 82.44 317 VAL A O 1
ATOM 2597 N N . PHE A 1 318 ? -29.882 33.836 19.756 1.00 86.38 318 PHE A N 1
ATOM 2598 C CA . PHE A 1 318 ? -30.537 32.529 19.787 1.00 86.38 318 PHE A CA 1
ATOM 2599 C C . PHE A 1 318 ? -30.300 31.822 21.126 1.00 86.38 318 PHE A C 1
ATOM 2601 O O . PHE A 1 318 ? -29.185 31.824 21.654 1.00 86.38 318 PHE A O 1
ATOM 2608 N N . TYR A 1 319 ? -31.353 31.186 21.633 1.00 86.06 319 TYR A N 1
ATOM 2609 C CA . TYR A 1 319 ? -31.372 30.409 22.866 1.00 86.06 319 TYR A CA 1
ATOM 2610 C C . TYR A 1 319 ? -31.854 28.991 22.559 1.00 86.06 319 TYR A C 1
ATOM 2612 O O . TYR A 1 319 ? -32.936 28.823 21.994 1.00 86.06 319 TYR A O 1
ATOM 2620 N N . ALA A 1 320 ? -31.078 27.983 22.941 1.00 86.94 320 ALA A N 1
ATOM 2621 C CA . ALA A 1 320 ? -31.539 26.598 22.993 1.00 86.94 320 ALA A CA 1
ATOM 2622 C C . ALA A 1 320 ? -32.431 26.420 24.230 1.00 86.94 320 ALA A C 1
ATOM 2624 O O . ALA A 1 320 ? -32.034 26.816 25.321 1.00 86.94 320 ALA A O 1
ATOM 2625 N N . VAL A 1 321 ? -33.648 25.894 24.086 1.00 82.94 321 VAL A N 1
ATOM 2626 C CA . VAL A 1 321 ? -34.649 25.895 25.178 1.00 82.94 321 VAL A CA 1
ATOM 2627 C C . VAL A 1 321 ? -35.362 24.559 25.384 1.00 82.94 321 VAL A C 1
ATOM 2629 O O . VAL A 1 321 ? -35.805 24.298 26.498 1.00 82.94 321 VAL A O 1
ATOM 2632 N N . GLY A 1 322 ? -35.474 23.710 24.359 1.00 80.38 322 GLY A N 1
ATOM 2633 C CA . GLY A 1 322 ? -36.084 22.377 24.474 1.00 80.38 322 GLY A CA 1
ATOM 2634 C C . GLY A 1 322 ? -35.071 21.232 24.406 1.00 80.38 322 GLY A C 1
ATOM 2635 O O . GLY A 1 322 ? -33.875 21.450 24.249 1.00 80.38 322 GLY A O 1
ATOM 2636 N N . SER A 1 323 ? -35.548 19.996 24.579 1.00 78.94 323 SER A N 1
ATOM 2637 C CA . SER A 1 323 ? -34.719 18.780 24.687 1.00 78.94 323 SER A CA 1
ATOM 2638 C C . SER A 1 323 ? -34.029 18.343 23.396 1.00 78.94 323 SER A C 1
ATOM 2640 O O . SER A 1 323 ? -33.148 17.497 23.469 1.00 78.94 323 SER A O 1
ATOM 2642 N N . ASP A 1 324 ? -34.415 18.895 22.245 1.00 85.00 324 ASP A N 1
ATOM 2643 C CA . ASP A 1 324 ? -33.802 18.610 20.939 1.00 85.00 324 ASP A CA 1
ATOM 2644 C C . ASP A 1 324 ? -33.480 19.924 20.202 1.00 85.00 324 ASP A C 1
ATOM 2646 O O . ASP A 1 324 ? -33.944 20.181 19.089 1.00 85.00 324 ASP A O 1
ATOM 2650 N N . ALA A 1 325 ? -32.767 20.835 20.874 1.00 88.62 325 ALA A N 1
ATOM 2651 C CA . ALA A 1 325 ? -32.504 22.167 20.345 1.00 88.62 325 ALA A CA 1
ATOM 2652 C C . ALA A 1 325 ? -31.475 22.134 19.206 1.00 88.62 325 ALA A C 1
ATOM 2654 O O . ALA A 1 325 ? -30.295 21.894 19.445 1.00 88.62 325 ALA A O 1
ATOM 2655 N N . PHE A 1 326 ? -31.884 22.440 17.973 1.00 90.69 326 PHE A N 1
ATOM 2656 C CA . PHE A 1 326 ? -30.961 22.480 16.837 1.00 90.69 326 PHE A CA 1
ATOM 2657 C C . PHE A 1 326 ? -31.241 23.597 15.837 1.00 90.69 326 PHE A C 1
ATOM 2659 O O . PHE A 1 326 ? -32.346 24.132 15.739 1.00 90.69 326 PHE A O 1
ATOM 2666 N N . MET A 1 327 ? -30.219 23.903 15.037 1.00 90.62 327 MET A N 1
ATOM 2667 C CA . MET A 1 327 ? -30.247 24.830 13.910 1.00 90.62 327 MET A CA 1
ATOM 2668 C C . MET A 1 327 ? -29.646 24.183 12.662 1.00 90.62 327 MET A C 1
ATOM 2670 O O . MET A 1 327 ? -28.554 23.629 12.707 1.00 90.62 327 MET A O 1
ATOM 2674 N N . SER A 1 328 ? -30.302 24.311 11.510 1.00 89.81 328 SER A N 1
ATOM 2675 C CA . SER A 1 328 ? -29.826 23.769 10.237 1.00 89.81 328 SER A CA 1
ATOM 2676 C C . SER A 1 328 ? -29.508 24.850 9.199 1.00 89.81 328 SER A C 1
ATOM 2678 O O . SER A 1 328 ? -30.303 25.755 8.930 1.00 89.81 328 SER A O 1
ATOM 2680 N N . LEU A 1 329 ? -28.334 24.707 8.573 1.00 88.44 329 LEU A N 1
ATOM 2681 C CA . LEU A 1 329 ? -27.873 25.460 7.405 1.00 88.44 329 LEU A CA 1
ATOM 2682 C C . LEU A 1 329 ? -28.286 24.726 6.134 1.00 88.44 329 LEU A C 1
ATOM 2684 O O . LEU A 1 329 ? -27.479 24.112 5.433 1.00 88.44 329 LEU A O 1
ATOM 2688 N N . SER A 1 330 ? -29.580 24.768 5.873 1.00 86.50 330 SER A N 1
ATOM 2689 C CA . SER A 1 330 ? -30.217 24.049 4.774 1.00 86.50 330 SER A CA 1
ATOM 2690 C C . SER A 1 330 ? -30.973 24.973 3.827 1.00 86.50 330 SER A C 1
ATOM 2692 O O . SER A 1 330 ? -31.514 24.506 2.832 1.00 86.50 330 SER A O 1
ATOM 2694 N N . THR A 1 331 ? -31.009 26.280 4.093 1.00 84.44 331 THR A N 1
ATOM 2695 C CA . THR A 1 331 ? -31.703 27.245 3.234 1.00 84.44 331 THR A CA 1
ATOM 2696 C C . THR A 1 331 ? -30.860 27.638 2.025 1.00 84.44 331 THR A C 1
ATOM 2698 O O . THR A 1 331 ? -29.628 27.515 2.011 1.00 84.44 331 THR A O 1
ATOM 2701 N N . GLN A 1 332 ? -31.526 28.164 0.999 1.00 79.94 332 GLN A N 1
ATOM 2702 C CA . GLN A 1 332 ? -30.893 28.574 -0.250 1.00 79.94 332 GLN A CA 1
ATOM 2703 C C . GLN A 1 332 ? -29.720 29.544 -0.037 1.00 79.94 332 GLN A C 1
ATOM 2705 O O . GLN A 1 332 ? -28.682 29.409 -0.685 1.00 79.94 332 GLN A O 1
ATOM 2710 N N . THR A 1 333 ? -29.835 30.482 0.906 1.00 79.25 333 THR A N 1
ATOM 2711 C CA . THR A 1 333 ? -28.784 31.461 1.232 1.00 79.25 333 THR A CA 1
ATOM 2712 C C . THR A 1 333 ? -27.459 30.792 1.617 1.00 79.25 333 THR A C 1
ATOM 2714 O O . THR A 1 333 ? -26.388 31.216 1.167 1.00 79.25 333 THR A O 1
ATOM 2717 N N . PHE A 1 334 ? -27.506 29.724 2.419 1.00 84.25 334 PHE A N 1
ATOM 2718 C CA . PHE A 1 334 ? -26.309 28.981 2.824 1.00 84.25 334 PHE A CA 1
ATOM 2719 C C . PHE A 1 334 ? -25.769 28.124 1.685 1.00 84.25 334 PHE A C 1
ATOM 2721 O O . PHE A 1 334 ? -24.572 28.189 1.388 1.00 84.25 334 PHE A O 1
ATOM 2728 N N . ILE A 1 335 ? -26.649 27.398 0.992 1.00 83.12 335 ILE A N 1
ATOM 2729 C CA . ILE A 1 335 ? -26.271 26.545 -0.141 1.00 83.12 335 ILE A CA 1
ATOM 2730 C C . ILE A 1 335 ? -25.609 27.368 -1.253 1.00 83.12 335 ILE A C 1
ATOM 2732 O O . ILE A 1 335 ? -24.559 26.978 -1.767 1.00 83.12 335 ILE A O 1
ATOM 2736 N N . ASN A 1 336 ? -26.142 28.548 -1.575 1.00 79.50 336 ASN A N 1
ATOM 2737 C CA . ASN A 1 336 ? -25.549 29.468 -2.548 1.00 79.50 336 ASN A CA 1
ATOM 2738 C C . ASN A 1 336 ? -24.177 29.985 -2.091 1.00 79.50 336 ASN A C 1
ATOM 2740 O O . ASN A 1 336 ? -23.248 30.083 -2.896 1.00 79.50 336 ASN A O 1
ATOM 2744 N N . GLY A 1 337 ? -24.007 30.271 -0.796 1.00 82.00 337 GLY A N 1
ATOM 2745 C CA . GLY A 1 337 ? -22.710 30.651 -0.237 1.00 82.00 337 GLY A CA 1
ATOM 2746 C C . GLY A 1 337 ? -21.664 29.533 -0.317 1.00 82.00 337 GLY A C 1
ATOM 2747 O O . GLY A 1 337 ? -20.516 29.801 -0.675 1.00 82.00 337 GLY A O 1
ATOM 2748 N N . ILE A 1 338 ? -22.060 28.283 -0.065 1.00 82.81 338 ILE A N 1
ATOM 2749 C CA . ILE A 1 338 ? -21.198 27.099 -0.211 1.00 82.81 338 ILE A CA 1
ATOM 2750 C C . ILE A 1 338 ? -20.831 26.875 -1.682 1.00 82.81 338 ILE A C 1
ATOM 2752 O O . ILE A 1 338 ? -19.648 26.745 -2.003 1.00 82.81 338 ILE A O 1
ATOM 2756 N N . ARG A 1 339 ? -21.811 26.917 -2.596 1.00 77.69 339 ARG A N 1
ATOM 2757 C CA . ARG A 1 339 ? -21.575 26.820 -4.049 1.00 77.69 339 ARG A CA 1
ATOM 2758 C C . ARG A 1 339 ? -20.591 27.881 -4.531 1.00 77.69 339 ARG A C 1
ATOM 2760 O O . ARG A 1 339 ? -19.666 27.563 -5.275 1.00 77.69 339 ARG A O 1
ATOM 2767 N N . ARG A 1 340 ? -20.727 29.121 -4.050 1.00 77.88 340 ARG A N 1
ATOM 2768 C CA . ARG A 1 340 ? -19.794 30.214 -4.354 1.00 77.88 340 ARG A CA 1
ATOM 2769 C C . ARG A 1 340 ? -18.376 29.922 -3.859 1.00 77.88 340 ARG A C 1
ATOM 2771 O O . ARG A 1 340 ? -17.430 30.220 -4.578 1.00 77.88 340 ARG A O 1
ATOM 2778 N N . LEU A 1 341 ? -18.199 29.338 -2.671 1.00 79.44 341 LEU A N 1
ATOM 2779 C CA . LEU A 1 341 ? -16.872 28.950 -2.171 1.00 79.44 341 LEU A CA 1
ATOM 2780 C C . LEU A 1 341 ? -16.231 27.834 -3.001 1.00 79.44 341 LEU A C 1
ATOM 2782 O O . LEU A 1 341 ? -15.043 27.920 -3.312 1.00 79.44 341 LEU A O 1
ATOM 2786 N N . ILE A 1 342 ? -17.006 26.808 -3.365 1.00 76.19 342 ILE A N 1
ATOM 2787 C CA . ILE A 1 342 ? -16.555 25.724 -4.252 1.00 76.19 342 ILE A CA 1
ATOM 2788 C C . ILE A 1 342 ? -16.114 26.309 -5.596 1.00 76.19 342 ILE A C 1
ATOM 2790 O O . ILE A 1 342 ? -15.000 26.053 -6.049 1.00 76.19 342 ILE A O 1
ATOM 2794 N N . TRP A 1 343 ? -16.949 27.164 -6.187 1.00 75.44 343 TRP A N 1
ATOM 2795 C CA . TRP A 1 343 ? -16.649 27.834 -7.448 1.00 75.44 343 TRP A CA 1
ATOM 2796 C C . TRP A 1 343 ? -15.396 28.717 -7.355 1.00 75.44 343 TRP A C 1
ATOM 2798 O O . TRP A 1 343 ? -14.517 28.620 -8.205 1.00 75.44 343 TRP A O 1
ATOM 2808 N N . LEU A 1 344 ? -15.249 29.525 -6.297 1.00 74.81 344 LEU A N 1
ATOM 2809 C CA . LEU A 1 344 ? -14.073 30.384 -6.104 1.00 74.81 344 LEU A CA 1
ATOM 2810 C C . LEU A 1 344 ? -12.778 29.568 -6.023 1.00 74.81 344 LEU A C 1
ATOM 2812 O O . LEU A 1 344 ? -11.792 29.929 -6.667 1.00 74.81 344 LEU A O 1
ATOM 2816 N N . ARG A 1 345 ? -12.780 28.450 -5.282 1.00 74.69 345 ARG A N 1
ATOM 2817 C CA . ARG A 1 345 ? -11.643 27.516 -5.247 1.00 74.69 345 ARG A CA 1
ATOM 2818 C C . ARG A 1 345 ? -11.366 26.910 -6.619 1.00 74.69 345 ARG A C 1
ATOM 2820 O O . ARG A 1 345 ? -10.210 26.748 -6.975 1.00 74.69 345 ARG A O 1
ATOM 2827 N N . GLN A 1 346 ? -12.387 26.595 -7.403 1.00 70.62 346 GLN A N 1
ATOM 2828 C CA . GLN A 1 346 ? -12.177 26.093 -8.763 1.00 70.62 346 GLN A CA 1
ATOM 2829 C C . GLN A 1 346 ? -11.581 27.177 -9.680 1.00 70.62 346 GLN A C 1
ATOM 2831 O O . GLN A 1 346 ? -10.740 26.891 -10.530 1.0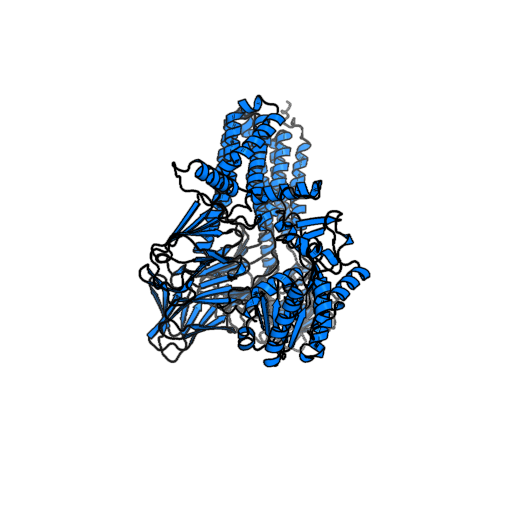0 70.62 346 GLN A O 1
ATOM 2836 N N . CYS A 1 347 ? -11.943 28.443 -9.476 1.00 72.81 347 CYS A N 1
ATOM 2837 C CA . CYS A 1 347 ? -11.435 29.562 -10.266 1.00 72.81 347 CYS A CA 1
ATOM 2838 C C . CYS A 1 347 ? -10.033 30.046 -9.873 1.00 72.81 347 CYS A C 1
ATOM 2840 O O . CYS A 1 347 ? -9.418 30.756 -10.670 1.00 72.81 347 CYS A O 1
ATOM 2842 N N . THR A 1 348 ? -9.472 29.674 -8.715 1.00 69.88 348 THR A N 1
ATOM 2843 C CA . THR A 1 348 ? -8.079 30.048 -8.391 1.00 69.88 348 THR A CA 1
ATOM 2844 C C . THR A 1 348 ? -7.089 29.450 -9.365 1.00 69.88 348 THR A C 1
ATOM 2846 O O . THR A 1 348 ? -6.127 30.125 -9.714 1.00 69.88 348 THR A O 1
ATOM 2849 N N . TYR A 1 349 ? -7.321 28.229 -9.846 1.00 69.94 349 TYR A N 1
ATOM 2850 C CA . TYR A 1 349 ? -6.447 27.603 -10.839 1.00 69.94 349 TYR A CA 1
ATOM 2851 C C . TYR A 1 349 ? -6.402 28.428 -12.122 1.00 69.94 349 TYR A C 1
ATOM 2853 O O . TYR A 1 349 ? -5.323 28.746 -12.621 1.00 69.94 349 TYR A O 1
ATOM 2861 N N . LEU A 1 350 ? -7.574 28.857 -12.595 1.00 75.06 350 LEU A N 1
ATOM 2862 C CA . LEU A 1 350 ? -7.696 29.737 -13.748 1.00 75.06 350 LEU A CA 1
ATOM 2863 C C . LEU A 1 350 ? -7.037 31.090 -13.504 1.00 75.06 350 LEU A C 1
ATOM 2865 O O . LEU A 1 350 ? -6.277 31.561 -14.344 1.00 75.06 350 LEU A O 1
ATOM 2869 N N . PHE A 1 351 ? -7.253 31.675 -12.330 1.00 75.12 351 PHE A N 1
ATOM 2870 C CA . PHE A 1 351 ? -6.627 32.932 -11.944 1.00 75.12 351 PHE A CA 1
ATOM 2871 C C . PHE A 1 351 ? -5.094 32.843 -11.933 1.00 75.12 351 PHE A C 1
ATOM 2873 O O . PHE A 1 351 ? -4.435 33.665 -12.564 1.00 75.12 351 PHE A O 1
ATOM 2880 N N . PHE A 1 352 ? -4.505 31.839 -11.276 1.00 70.06 352 PHE A N 1
ATOM 2881 C CA . PHE A 1 352 ? -3.050 31.664 -11.232 1.00 70.06 352 PHE A CA 1
ATOM 2882 C C . PHE A 1 352 ? -2.465 31.350 -12.612 1.00 70.06 352 PHE A C 1
ATOM 2884 O O . PHE A 1 352 ? -1.403 31.871 -12.955 1.00 70.06 352 PHE A O 1
ATOM 2891 N N . ALA A 1 353 ? -3.165 30.561 -13.430 1.00 71.81 353 ALA A N 1
ATOM 2892 C CA . ALA A 1 353 ? -2.743 30.255 -14.792 1.00 71.81 353 ALA A CA 1
ATOM 2893 C C . ALA A 1 353 ? -2.780 31.504 -15.702 1.00 71.81 353 ALA A C 1
ATOM 2895 O O . ALA A 1 353 ? -1.856 31.721 -16.493 1.00 71.81 353 ALA A O 1
ATOM 2896 N N . LEU A 1 354 ? -3.792 32.367 -15.550 1.00 77.06 354 LEU A N 1
ATOM 2897 C CA . LEU A 1 354 ? -3.888 33.664 -16.233 1.00 77.06 354 LEU A CA 1
ATOM 2898 C C . LEU A 1 354 ? -2.874 34.686 -15.703 1.00 77.06 354 LEU A C 1
ATOM 2900 O O . LEU A 1 354 ? -2.309 35.458 -16.474 1.00 77.06 354 LEU A O 1
ATOM 2904 N N . MET A 1 355 ? -2.584 34.681 -14.405 1.00 73.50 355 MET A N 1
ATOM 2905 C CA . MET A 1 355 ? -1.547 35.532 -13.825 1.00 73.50 355 MET A CA 1
ATOM 2906 C C . MET A 1 355 ? -0.164 35.133 -14.352 1.00 73.50 355 MET A C 1
ATOM 2908 O O . MET A 1 355 ? 0.599 35.997 -14.781 1.00 73.50 355 MET A O 1
ATOM 2912 N N . ALA A 1 356 ? 0.140 33.832 -14.403 1.00 70.25 356 ALA A N 1
ATOM 2913 C CA . ALA A 1 356 ? 1.358 33.320 -15.025 1.00 70.25 356 ALA A CA 1
ATOM 2914 C C . ALA A 1 356 ? 1.441 33.740 -16.500 1.00 70.25 356 ALA A C 1
ATOM 2916 O O . ALA A 1 356 ? 2.470 34.251 -16.937 1.00 70.25 356 ALA A O 1
ATOM 2917 N N . PHE A 1 357 ? 0.342 33.621 -17.249 1.00 81.50 357 PHE A N 1
ATOM 2918 C CA . PHE A 1 357 ? 0.250 34.092 -18.631 1.00 81.50 357 PHE A CA 1
ATOM 2919 C C . PHE A 1 357 ? 0.617 35.580 -18.778 1.00 81.50 357 PHE A C 1
ATOM 2921 O O . PHE A 1 357 ? 1.472 35.934 -19.597 1.00 81.50 357 PHE A O 1
ATOM 2928 N N . VAL A 1 358 ? 0.024 36.449 -17.951 1.00 79.94 358 VAL A N 1
ATOM 2929 C CA . VAL A 1 358 ? 0.287 37.899 -17.945 1.00 79.94 358 VAL A CA 1
ATOM 2930 C C . VAL A 1 358 ? 1.746 38.196 -17.597 1.00 79.94 358 VAL A C 1
ATOM 2932 O O . VAL A 1 358 ? 2.394 38.979 -18.295 1.00 79.94 358 VAL A O 1
ATOM 2935 N N . VAL A 1 359 ? 2.289 37.542 -16.566 1.00 75.75 359 VAL A N 1
ATOM 2936 C CA . VAL A 1 359 ? 3.691 37.693 -16.148 1.00 75.75 359 VAL A CA 1
ATOM 2937 C C . VAL A 1 359 ? 4.642 37.279 -17.269 1.00 75.75 359 VAL A C 1
ATOM 2939 O O . VAL A 1 359 ? 5.591 38.004 -17.554 1.00 75.75 359 VAL A O 1
ATOM 2942 N N . LEU A 1 360 ? 4.382 36.170 -17.962 1.00 73.31 360 LEU A N 1
ATOM 2943 C CA . LEU A 1 360 ? 5.218 35.705 -19.072 1.00 73.31 360 LEU A CA 1
ATOM 2944 C C . LEU A 1 360 ? 5.228 36.688 -20.250 1.00 73.31 360 LEU A C 1
ATOM 2946 O O . LEU A 1 360 ? 6.290 36.969 -20.811 1.00 73.31 360 LEU A O 1
ATOM 2950 N N . ILE A 1 361 ? 4.068 37.254 -20.595 1.00 78.50 361 ILE A N 1
ATOM 2951 C CA . ILE A 1 361 ? 3.961 38.291 -21.632 1.00 78.50 361 ILE A CA 1
ATOM 2952 C C . ILE A 1 361 ? 4.691 39.572 -21.206 1.00 78.50 361 ILE A C 1
ATOM 2954 O O . ILE A 1 361 ? 5.404 40.176 -22.015 1.00 78.50 361 ILE A O 1
ATOM 2958 N N . ALA A 1 362 ? 4.554 39.978 -19.941 1.00 76.62 362 ALA A N 1
ATOM 2959 C CA . ALA A 1 362 ? 5.210 41.162 -19.394 1.00 76.62 362 ALA A CA 1
ATOM 2960 C C . ALA A 1 362 ? 6.738 41.013 -19.350 1.00 76.62 362 ALA A C 1
ATOM 2962 O O . ALA A 1 362 ? 7.450 41.880 -19.861 1.00 76.62 362 ALA A O 1
ATOM 2963 N N . LEU A 1 363 ? 7.241 39.895 -18.816 1.00 69.19 363 LEU A N 1
ATOM 2964 C CA . LEU A 1 363 ? 8.666 39.557 -18.796 1.00 69.19 363 LEU A CA 1
ATOM 2965 C C . LEU A 1 363 ? 9.241 39.570 -20.210 1.00 69.19 363 LEU A C 1
ATOM 2967 O O . LEU A 1 363 ? 10.295 40.161 -20.438 1.00 69.19 363 LEU A O 1
ATOM 2971 N N . HIS A 1 364 ? 8.523 38.990 -21.175 1.00 71.56 364 HIS A N 1
ATOM 2972 C CA . HIS A 1 364 ? 8.975 38.978 -22.557 1.00 71.56 364 HIS A CA 1
ATOM 2973 C C . HIS A 1 364 ? 9.155 40.396 -23.121 1.00 71.56 364 HIS A C 1
ATOM 2975 O O . HIS A 1 364 ? 10.202 40.696 -23.688 1.00 71.56 364 HIS A O 1
ATOM 2981 N N . ARG A 1 365 ? 8.182 41.294 -22.939 1.00 70.94 365 ARG A N 1
ATOM 2982 C CA . ARG A 1 365 ? 8.261 42.650 -23.503 1.00 70.94 365 ARG A CA 1
ATOM 2983 C C . ARG A 1 365 ? 9.242 43.564 -22.762 1.00 70.94 365 ARG A C 1
ATOM 2985 O O . ARG A 1 365 ? 9.875 44.400 -23.400 1.00 70.94 365 ARG A O 1
ATOM 2992 N N . LEU A 1 366 ? 9.361 43.432 -21.440 1.00 69.06 366 LEU A N 1
ATOM 2993 C CA . LEU A 1 366 ? 10.184 44.324 -20.614 1.00 69.06 366 LEU A CA 1
ATOM 2994 C C . LEU A 1 366 ? 11.670 43.939 -20.614 1.00 69.06 366 LEU A C 1
ATOM 2996 O O . LEU A 1 366 ? 12.528 44.823 -20.624 1.00 69.06 366 LEU A O 1
ATOM 3000 N N . LEU A 1 367 ? 11.983 42.639 -20.613 1.00 61.56 367 LEU A N 1
ATOM 3001 C CA . LEU A 1 367 ? 13.360 42.146 -20.494 1.00 61.56 367 LEU A CA 1
ATOM 3002 C C . LEU A 1 367 ? 14.022 41.877 -21.849 1.00 61.56 367 LEU A C 1
ATOM 3004 O O . LEU A 1 367 ? 15.217 42.139 -21.990 1.00 61.56 367 LEU A O 1
ATOM 3008 N N . ALA A 1 368 ? 13.274 41.400 -22.855 1.00 63.81 368 ALA A N 1
ATOM 3009 C CA . ALA A 1 368 ? 13.861 41.025 -24.148 1.00 63.81 368 ALA A CA 1
ATOM 3010 C C . ALA A 1 368 ? 14.606 42.174 -24.862 1.00 63.81 368 ALA A C 1
ATOM 3012 O O . ALA A 1 368 ? 15.682 41.914 -25.398 1.00 63.81 368 ALA A O 1
ATOM 3013 N N . PRO A 1 369 ? 14.126 43.437 -24.842 1.00 60.81 369 PRO A N 1
ATOM 3014 C CA . PRO A 1 369 ? 14.849 44.545 -25.469 1.00 60.81 369 PRO A CA 1
ATOM 3015 C C . PRO A 1 369 ? 16.076 45.003 -24.667 1.00 60.81 369 PRO A C 1
ATOM 3017 O O . PRO A 1 369 ? 17.078 45.403 -25.251 1.00 60.81 369 PRO A O 1
ATOM 3020 N N . ARG A 1 370 ? 16.002 44.966 -23.327 1.00 59.28 370 ARG A N 1
ATOM 3021 C CA . ARG A 1 370 ? 16.998 45.588 -22.433 1.00 59.28 370 ARG A CA 1
ATOM 3022 C C . ARG A 1 370 ? 18.239 44.737 -22.204 1.00 59.28 370 ARG A C 1
ATOM 3024 O O . ARG A 1 370 ? 19.314 45.279 -21.989 1.00 59.28 370 ARG A O 1
ATOM 3031 N N . LEU A 1 371 ? 18.103 43.419 -22.259 1.00 54.91 371 LEU A N 1
ATOM 3032 C CA . LEU A 1 371 ? 19.192 42.501 -21.928 1.00 54.91 371 LEU A CA 1
ATOM 3033 C C . LEU A 1 371 ? 19.932 41.960 -23.164 1.00 54.91 371 LEU A C 1
ATOM 3035 O O . LEU A 1 371 ? 20.737 41.046 -23.020 1.00 54.91 371 LEU A O 1
ATOM 3039 N N . LYS A 1 372 ? 19.632 42.454 -24.385 1.00 55.09 372 LYS A N 1
ATOM 3040 C CA . LYS A 1 372 ? 20.024 41.806 -25.665 1.00 55.09 372 LYS A CA 1
ATOM 3041 C C . LYS A 1 372 ? 19.810 40.282 -25.617 1.00 55.09 372 LYS A C 1
ATOM 3043 O O . LYS A 1 372 ? 20.529 39.499 -26.234 1.00 55.09 372 LYS A O 1
ATOM 3048 N N . LEU A 1 373 ? 18.831 39.857 -24.822 1.00 50.91 373 LEU A N 1
ATOM 3049 C CA . LEU A 1 373 ? 18.657 38.478 -24.424 1.00 50.91 373 LEU A CA 1
ATOM 3050 C C . LEU A 1 373 ? 18.068 37.752 -25.627 1.00 50.91 373 LEU A C 1
ATOM 3052 O O . LEU A 1 373 ? 16.927 38.008 -26.015 1.00 50.91 373 LEU A O 1
ATOM 3056 N N . MET A 1 374 ? 18.801 36.779 -26.172 1.00 55.91 374 MET A N 1
ATOM 3057 C CA . MET A 1 374 ? 18.233 35.726 -27.021 1.00 55.91 374 MET A CA 1
ATOM 3058 C C . MET A 1 374 ? 17.320 34.799 -26.194 1.00 55.91 374 MET A C 1
ATOM 3060 O O . MET A 1 374 ? 17.391 33.577 -26.305 1.00 55.91 374 MET A O 1
ATOM 3064 N N . PHE A 1 375 ? 16.485 35.359 -25.318 1.00 55.69 375 PHE A N 1
ATOM 3065 C CA . PHE A 1 375 ? 15.558 34.614 -24.490 1.00 55.69 375 PHE A CA 1
ATOM 3066 C C . PHE A 1 375 ? 14.476 34.034 -25.398 1.00 55.69 375 PHE A C 1
ATOM 3068 O O . PHE A 1 375 ? 13.612 34.742 -25.937 1.00 55.69 375 PHE A O 1
ATOM 3075 N N . ARG A 1 376 ? 14.576 32.727 -25.641 1.00 66.31 376 ARG A N 1
ATOM 3076 C CA . ARG A 1 376 ? 13.617 31.990 -26.458 1.00 66.31 376 ARG A CA 1
ATOM 3077 C C . ARG A 1 376 ? 12.471 31.545 -25.551 1.00 66.31 376 ARG A C 1
ATOM 3079 O O . ARG A 1 376 ? 12.741 31.090 -24.444 1.00 66.31 376 ARG A O 1
ATOM 3086 N N . PRO A 1 377 ? 11.210 31.605 -26.016 1.00 60.56 377 PRO A N 1
ATOM 3087 C CA . PRO A 1 377 ? 10.075 31.166 -25.206 1.00 60.56 377 PRO A CA 1
ATOM 3088 C C . PRO A 1 377 ? 10.225 29.698 -24.778 1.00 60.56 377 PRO A C 1
ATOM 3090 O O . PRO A 1 377 ? 9.845 29.344 -23.675 1.00 60.56 377 PRO A O 1
ATOM 3093 N N . PHE A 1 378 ? 10.910 28.878 -25.583 1.00 64.62 378 PHE A N 1
ATOM 3094 C CA . PHE A 1 378 ? 11.294 27.506 -25.243 1.00 64.62 378 PHE A CA 1
ATOM 3095 C C . PHE A 1 378 ? 12.053 27.350 -23.917 1.00 64.62 378 PHE A C 1
ATOM 3097 O O . PHE A 1 378 ? 11.955 26.289 -23.310 1.00 64.62 378 PHE A O 1
ATOM 3104 N N . TYR A 1 379 ? 12.771 28.369 -23.430 1.00 70.81 379 TYR A N 1
ATOM 3105 C CA . TYR A 1 379 ? 13.480 28.284 -22.144 1.00 70.81 379 TYR A CA 1
ATOM 3106 C C . TYR A 1 379 ? 12.521 28.145 -20.961 1.00 70.81 379 TYR A C 1
ATOM 3108 O O . TYR A 1 379 ? 12.868 27.562 -19.939 1.00 70.81 379 TYR A O 1
ATOM 3116 N N . LEU A 1 380 ? 11.276 28.581 -21.143 1.00 64.38 380 LEU A N 1
ATOM 3117 C CA . LEU A 1 380 ? 10.194 28.420 -20.183 1.00 64.38 380 LEU A CA 1
ATOM 3118 C C . LEU A 1 380 ? 9.587 27.007 -20.202 1.00 64.38 380 LEU A C 1
ATOM 3120 O O . LEU A 1 380 ? 8.850 26.675 -19.286 1.00 64.38 380 LEU A O 1
ATOM 3124 N N . ALA A 1 381 ? 9.899 26.140 -21.176 1.00 63.66 381 ALA A N 1
ATOM 3125 C CA . ALA A 1 381 ? 9.468 24.733 -21.134 1.00 63.66 381 ALA A CA 1
ATOM 3126 C C . ALA A 1 381 ? 10.116 23.976 -19.960 1.00 63.66 381 ALA A C 1
ATOM 3128 O O . ALA A 1 381 ? 9.568 22.995 -19.469 1.00 63.66 381 ALA A O 1
ATOM 3129 N N . PHE A 1 382 ? 11.241 24.484 -19.449 1.00 65.38 382 PHE A N 1
ATOM 3130 C CA . PHE A 1 382 ? 11.868 24.008 -18.219 1.00 65.38 382 PHE A CA 1
ATOM 3131 C C . PHE A 1 382 ? 10.962 24.170 -16.982 1.00 65.38 382 PHE A C 1
ATOM 3133 O O . PHE A 1 382 ? 11.108 23.417 -16.024 1.00 65.38 382 PHE A O 1
ATOM 3140 N N . LEU A 1 383 ? 9.976 25.084 -17.019 1.00 59.88 383 LEU A N 1
ATOM 3141 C CA . LEU A 1 383 ? 8.955 25.241 -15.968 1.00 59.88 383 LEU A CA 1
ATOM 3142 C C . LEU A 1 383 ? 8.116 23.977 -15.753 1.00 59.88 383 LEU A C 1
ATOM 3144 O O . LEU A 1 383 ? 7.472 23.833 -14.717 1.00 59.88 383 LEU A O 1
ATOM 3148 N N . LEU A 1 384 ? 8.135 23.055 -16.715 1.00 59.06 384 LEU A N 1
ATOM 3149 C CA . LEU A 1 384 ? 7.382 21.813 -16.661 1.00 59.06 384 LEU A CA 1
ATOM 3150 C C . LEU A 1 384 ? 8.108 20.698 -15.917 1.00 59.06 384 LEU A C 1
ATOM 3152 O O . LEU A 1 384 ? 7.439 19.774 -15.489 1.00 59.06 384 LEU A O 1
ATOM 3156 N N . LEU A 1 385 ? 9.429 20.765 -15.710 1.00 64.62 385 LEU A N 1
ATOM 3157 C CA . LEU A 1 385 ? 10.180 19.714 -15.001 1.00 64.62 385 LEU A CA 1
ATOM 3158 C C . LEU A 1 385 ? 9.631 19.463 -13.578 1.00 64.62 385 LEU A C 1
ATOM 3160 O O . LEU A 1 385 ? 9.268 18.324 -13.286 1.00 64.62 385 LEU A O 1
ATOM 3164 N N . PRO A 1 386 ? 9.472 20.494 -12.719 1.00 60.91 386 PRO A N 1
ATOM 3165 C CA . PRO A 1 386 ? 8.782 20.375 -11.430 1.00 60.91 386 PRO A CA 1
ATOM 3166 C C . PRO A 1 386 ? 7.344 19.850 -11.526 1.00 60.91 386 PRO A C 1
ATOM 3168 O O . PRO A 1 386 ? 6.910 19.079 -10.676 1.00 60.91 386 PRO A O 1
ATOM 3171 N N . LEU A 1 387 ? 6.600 20.277 -12.551 1.00 58.44 387 LEU A N 1
ATOM 3172 C CA . LEU A 1 387 ? 5.173 19.978 -12.714 1.00 58.44 387 LEU A CA 1
ATOM 3173 C C . LEU A 1 387 ? 4.943 18.532 -13.180 1.00 58.44 387 LEU A C 1
ATOM 3175 O O . LEU A 1 387 ? 4.094 17.837 -12.634 1.00 58.44 387 LEU A O 1
ATOM 3179 N N . ILE A 1 388 ? 5.746 18.067 -14.140 1.00 62.34 388 ILE A N 1
ATOM 3180 C CA . ILE A 1 388 ? 5.810 16.675 -14.604 1.00 62.34 388 ILE A CA 1
ATOM 3181 C C . ILE A 1 388 ? 6.237 15.775 -13.450 1.00 62.34 388 ILE A C 1
ATOM 3183 O O . ILE A 1 388 ? 5.678 14.702 -13.277 1.00 62.34 388 ILE A O 1
ATOM 3187 N N . TYR A 1 389 ? 7.195 16.219 -12.639 1.00 63.44 389 TYR A N 1
ATOM 3188 C CA . TYR A 1 389 ? 7.619 15.485 -11.458 1.00 63.44 389 TYR A CA 1
ATOM 3189 C C . TYR A 1 389 ? 6.478 15.317 -10.436 1.00 63.44 389 TYR A C 1
ATOM 3191 O O . TYR A 1 389 ? 6.182 14.193 -10.038 1.00 63.44 389 TYR A O 1
ATOM 3199 N N . VAL A 1 390 ? 5.803 16.411 -10.054 1.00 58.41 390 VAL A N 1
ATOM 3200 C CA . VAL A 1 390 ? 4.642 16.368 -9.140 1.00 58.41 390 VAL A CA 1
ATOM 3201 C C . VAL A 1 390 ? 3.548 15.459 -9.698 1.00 58.41 390 VAL A C 1
ATOM 3203 O O . VAL A 1 390 ? 2.949 14.695 -8.953 1.00 58.41 390 VAL A O 1
ATOM 3206 N N . PHE A 1 391 ? 3.329 15.494 -11.011 1.00 57.22 391 PHE A N 1
ATOM 3207 C CA . PHE A 1 391 ? 2.374 14.627 -11.689 1.00 57.22 391 PHE A CA 1
ATOM 3208 C C . PHE A 1 391 ? 2.771 13.144 -11.652 1.00 57.22 391 PHE A C 1
ATOM 3210 O O . PHE A 1 391 ? 1.952 12.293 -11.316 1.00 57.22 391 PHE A O 1
ATOM 3217 N N . LEU A 1 392 ? 4.027 12.814 -11.956 1.00 57.88 392 LEU A N 1
ATOM 3218 C CA . LEU A 1 392 ? 4.534 11.442 -11.891 1.00 57.88 392 LEU A CA 1
ATOM 3219 C C . LEU A 1 392 ? 4.462 10.876 -10.463 1.00 57.88 392 LEU A C 1
ATOM 3221 O O . LEU A 1 392 ? 4.100 9.716 -10.286 1.00 57.88 392 LEU A O 1
ATOM 3225 N N . ASP A 1 393 ? 4.755 11.690 -9.447 1.00 54.72 393 ASP A N 1
ATOM 3226 C CA . ASP A 1 393 ? 4.598 11.323 -8.032 1.00 54.72 393 ASP A CA 1
ATOM 3227 C C . ASP A 1 393 ? 3.118 11.083 -7.687 1.00 54.72 393 ASP A C 1
ATOM 3229 O O . ASP A 1 393 ? 2.769 10.033 -7.156 1.00 54.72 393 ASP A O 1
ATOM 3233 N N . TYR A 1 394 ? 2.237 12.007 -8.086 1.00 50.41 394 TYR A N 1
ATOM 3234 C CA . TYR A 1 394 ? 0.792 11.927 -7.856 1.00 50.41 394 TYR A CA 1
ATOM 3235 C C . TYR A 1 394 ? 0.149 10.694 -8.512 1.00 50.41 394 TYR A C 1
ATOM 3237 O O . TYR A 1 394 ? -0.647 9.995 -7.896 1.00 50.41 394 TYR A O 1
ATOM 3245 N N . THR A 1 395 ? 0.522 10.372 -9.753 1.00 47.09 395 THR A N 1
ATOM 3246 C CA . THR A 1 395 ? 0.012 9.173 -10.448 1.00 47.09 395 THR A CA 1
ATOM 3247 C C . THR A 1 395 ? 0.480 7.860 -9.817 1.00 47.09 395 THR A C 1
ATOM 3249 O O . THR A 1 395 ? -0.228 6.864 -9.917 1.00 47.09 395 THR A O 1
ATOM 3252 N N . HIS A 1 396 ? 1.639 7.846 -9.147 1.00 44.78 396 HIS A N 1
ATOM 3253 C CA . HIS A 1 396 ? 2.171 6.651 -8.487 1.00 44.78 396 HIS A CA 1
ATOM 3254 C C . HIS A 1 396 ? 1.590 6.444 -7.077 1.00 44.78 396 HIS A C 1
ATOM 3256 O O . HIS A 1 396 ? 1.592 5.314 -6.583 1.00 44.78 396 HIS A O 1
ATOM 3262 N N . THR A 1 397 ? 1.115 7.512 -6.425 1.00 44.34 397 THR A N 1
ATOM 3263 C CA . THR A 1 397 ? 0.413 7.458 -5.130 1.00 44.34 397 THR A CA 1
ATOM 3264 C C . THR A 1 397 ? -1.100 7.302 -5.276 1.00 44.34 397 THR A C 1
ATOM 3266 O O . THR A 1 397 ? -1.742 6.832 -4.344 1.00 44.34 397 THR A O 1
ATOM 3269 N N . ALA A 1 398 ? -1.663 7.615 -6.448 1.00 36.38 398 ALA A N 1
ATOM 3270 C CA . ALA A 1 398 ? -3.082 7.437 -6.771 1.00 36.38 398 ALA A CA 1
ATOM 3271 C C . ALA A 1 398 ? -3.518 5.966 -6.981 1.00 36.38 398 ALA A C 1
ATOM 3273 O O . ALA A 1 398 ? -4.659 5.710 -7.372 1.00 36.38 398 ALA A O 1
ATOM 3274 N N . GLU A 1 399 ? -2.650 4.977 -6.739 1.00 38.97 399 GLU A N 1
ATOM 3275 C CA . GLU A 1 399 ? -3.024 3.567 -6.863 1.00 38.97 399 GLU A CA 1
ATOM 3276 C C . GLU A 1 399 ? -3.789 3.042 -5.633 1.00 38.97 399 GLU A C 1
ATOM 3278 O O . GLU A 1 399 ? -3.223 2.815 -4.567 1.00 38.97 399 GLU A O 1
ATOM 3283 N N . LYS A 1 400 ? -5.073 2.743 -5.892 1.00 39.53 400 LYS A N 1
ATOM 3284 C CA . LYS A 1 400 ? -6.020 1.889 -5.146 1.00 39.53 400 LYS A CA 1
ATOM 3285 C C . LYS A 1 400 ? -6.524 2.408 -3.792 1.00 39.53 400 LYS A C 1
ATOM 3287 O O . LYS A 1 400 ? -6.443 1.718 -2.781 1.00 39.53 400 LYS A O 1
ATOM 3292 N N . ASP A 1 401 ? -7.245 3.527 -3.836 1.00 42.44 401 ASP A N 1
ATOM 3293 C CA . ASP A 1 401 ? -8.408 3.731 -2.959 1.00 42.44 401 ASP A CA 1
ATOM 3294 C C . ASP A 1 401 ? -9.495 2.694 -3.308 1.00 42.44 401 ASP A C 1
ATOM 3296 O O . ASP A 1 401 ? -10.390 2.945 -4.117 1.00 42.44 401 ASP A O 1
ATOM 3300 N N . SER A 1 402 ? -9.412 1.490 -2.740 1.00 37.94 402 SER A N 1
ATOM 3301 C CA . SER A 1 402 ? -10.546 0.558 -2.716 1.00 37.94 402 SER A CA 1
ATOM 3302 C C . SER A 1 402 ? -10.367 -0.535 -1.665 1.00 37.94 402 SER A C 1
ATOM 3304 O O . SER A 1 402 ? -10.120 -1.687 -2.000 1.00 37.94 402 SER A O 1
ATOM 3306 N N . GLU A 1 403 ? -10.471 -0.148 -0.400 1.00 39.12 403 GLU A N 1
ATOM 3307 C CA . GLU A 1 403 ? -11.198 -0.835 0.678 1.00 39.12 403 GLU A CA 1
ATOM 3308 C C . GLU A 1 403 ? -10.927 -0.012 1.941 1.00 39.12 403 GLU A C 1
ATOM 3310 O O . GLU A 1 403 ? -9.774 0.233 2.282 1.00 39.12 403 GLU A O 1
ATOM 3315 N N . ARG A 1 404 ? -11.971 0.510 2.603 1.00 45.06 404 ARG A N 1
ATOM 3316 C CA . ARG A 1 404 ? -11.790 1.201 3.888 1.00 45.06 404 ARG A CA 1
ATOM 3317 C C . ARG A 1 404 ? -11.153 0.198 4.848 1.00 45.06 404 ARG A C 1
ATOM 3319 O O . ARG A 1 404 ? -11.853 -0.702 5.310 1.00 45.06 404 ARG A O 1
ATOM 3326 N N . ALA A 1 405 ? -9.860 0.345 5.131 1.00 51.06 405 ALA A N 1
ATOM 3327 C CA . ALA A 1 405 ? -9.244 -0.377 6.229 1.00 51.06 405 ALA A CA 1
ATOM 3328 C C . ALA A 1 405 ? -10.031 -0.027 7.510 1.00 51.06 405 ALA A C 1
ATOM 3330 O O . ALA A 1 405 ? -10.327 1.157 7.720 1.00 51.06 405 ALA A O 1
ATOM 3331 N N . PRO A 1 406 ? -10.455 -1.023 8.307 1.00 62.66 406 PRO A N 1
ATOM 3332 C CA . PRO A 1 406 ? -11.163 -0.768 9.557 1.00 62.66 406 PRO A CA 1
ATOM 3333 C C . PRO A 1 406 ? -10.297 0.074 10.500 1.00 62.66 406 PRO A C 1
ATOM 3335 O O . PRO A 1 406 ? -9.068 -0.021 10.452 1.00 62.66 406 PRO A O 1
ATOM 3338 N N . ASP A 1 407 ? -10.929 0.909 11.333 1.00 80.31 407 ASP A N 1
ATOM 3339 C CA . ASP A 1 407 ? -10.167 1.739 12.265 1.00 80.31 407 ASP A CA 1
ATOM 3340 C C . ASP A 1 407 ? -9.378 0.845 13.225 1.00 80.31 407 ASP A C 1
ATOM 3342 O O . ASP A 1 407 ? -9.857 -0.204 13.669 1.00 80.31 407 ASP A O 1
ATOM 3346 N N . TYR A 1 408 ? -8.158 1.270 13.534 1.00 84.69 408 TYR A N 1
ATOM 3347 C CA . TYR A 1 408 ? -7.260 0.539 14.414 1.00 84.69 408 TYR A CA 1
ATOM 3348 C C . TYR A 1 408 ? -6.772 1.455 15.527 1.00 84.69 408 TYR A C 1
ATOM 3350 O O . TYR A 1 408 ? -6.021 2.401 15.276 1.00 84.69 408 TYR A O 1
ATOM 3358 N N . PHE A 1 409 ? -7.226 1.191 16.748 1.00 88.00 409 PHE A N 1
ATOM 3359 C CA . PHE A 1 409 ? -6.852 1.942 17.942 1.00 88.00 409 PHE A CA 1
ATOM 3360 C C . PHE A 1 409 ? -5.909 1.114 18.797 1.00 88.00 409 PHE A C 1
ATOM 3362 O O . PHE A 1 409 ? -6.149 -0.074 18.984 1.00 88.00 409 PHE A O 1
ATOM 3369 N N . TYR A 1 410 ? -4.848 1.732 19.309 1.00 89.50 410 TYR A N 1
ATOM 3370 C CA . TYR A 1 410 ? -3.857 1.048 20.127 1.00 89.50 410 TYR A CA 1
ATOM 3371 C C . TYR A 1 410 ? -3.140 1.982 21.099 1.00 89.50 410 TYR A C 1
ATOM 3373 O O . TYR A 1 410 ? -2.998 3.182 20.858 1.00 89.50 410 TYR A O 1
ATOM 3381 N N . PHE A 1 411 ? -2.682 1.401 22.205 1.00 91.25 411 PHE A N 1
ATOM 3382 C CA . PHE A 1 411 ? -1.932 2.049 23.283 1.00 91.25 411 PHE A CA 1
ATOM 3383 C C . PHE A 1 411 ? -1.128 0.994 24.057 1.00 91.25 411 PHE A C 1
ATOM 3385 O O . PHE A 1 411 ? -1.299 -0.205 23.823 1.00 91.25 411 PHE A O 1
ATOM 3392 N N . SER A 1 412 ? -0.274 1.407 24.996 1.00 91.94 412 SER A N 1
ATOM 3393 C CA . SER A 1 412 ? 0.422 0.470 25.893 1.00 91.94 412 SER A CA 1
ATOM 3394 C C . SER A 1 412 ? 0.102 0.751 27.355 1.00 91.94 412 SER A C 1
ATOM 3396 O O . SER A 1 412 ? 0.087 1.905 27.773 1.00 91.94 412 SER A O 1
ATOM 3398 N N . ALA A 1 413 ? -0.112 -0.300 28.147 1.00 92.62 413 ALA A N 1
ATOM 3399 C CA . ALA A 1 413 ? -0.515 -0.207 29.551 1.00 92.62 413 ALA A CA 1
ATOM 3400 C C . ALA A 1 413 ? 0.342 -1.091 30.466 1.00 92.62 413 ALA A C 1
ATOM 3402 O O . ALA A 1 413 ? 0.623 -2.236 30.124 1.00 92.62 413 ALA A O 1
ATOM 3403 N N . ALA A 1 414 ? 0.717 -0.590 31.641 1.00 90.81 414 ALA A N 1
ATOM 3404 C CA . ALA A 1 414 ? 1.451 -1.313 32.680 1.00 90.81 414 ALA A CA 1
ATOM 3405 C C . ALA A 1 414 ? 0.780 -1.120 34.043 1.00 90.81 414 ALA A C 1
ATOM 3407 O O . ALA A 1 414 ? 0.320 -0.024 34.360 1.00 90.81 414 ALA A O 1
ATOM 3408 N N . VAL A 1 415 ? 0.752 -2.163 34.874 1.00 89.12 415 VAL A N 1
ATOM 3409 C CA . VAL A 1 415 ? 0.057 -2.129 36.172 1.00 89.12 415 VAL A CA 1
ATOM 3410 C C . VAL A 1 415 ? 0.855 -2.766 37.291 1.00 89.12 415 VAL A C 1
ATOM 3412 O O . VAL A 1 415 ? 1.578 -3.737 37.084 1.00 89.12 415 VAL A O 1
ATOM 3415 N N . SER A 1 416 ? 0.670 -2.261 38.509 1.00 80.19 416 SER A N 1
ATOM 3416 C CA . SER A 1 416 ? 1.213 -2.893 39.716 1.00 80.19 416 SER A CA 1
ATOM 3417 C C . SER A 1 416 ? 0.410 -4.123 40.159 1.00 80.19 416 SER A C 1
ATOM 3419 O O . SER A 1 416 ? 0.980 -5.048 40.738 1.00 80.19 416 SER A O 1
ATOM 3421 N N . LYS A 1 417 ? -0.893 -4.166 39.857 1.00 84.69 417 LYS A N 1
ATOM 3422 C CA . LYS A 1 417 ? -1.800 -5.291 40.128 1.00 84.69 417 LYS A CA 1
ATOM 3423 C C . LYS A 1 417 ? -2.698 -5.577 38.924 1.00 84.69 417 LYS A C 1
ATOM 3425 O O . LYS A 1 417 ? -2.936 -4.661 38.144 1.00 84.69 417 LYS A O 1
ATOM 3430 N N . PRO A 1 418 ? -3.209 -6.809 38.761 1.00 89.38 418 PRO A N 1
ATOM 3431 C CA . PRO A 1 418 ? -4.084 -7.135 37.645 1.00 89.38 418 PRO A CA 1
ATOM 3432 C C . PRO A 1 418 ? -5.332 -6.248 37.576 1.00 89.38 418 PRO A C 1
ATOM 3434 O O . PRO A 1 418 ? -6.032 -6.104 38.575 1.00 89.38 418 PRO A O 1
ATOM 3437 N N . VAL A 1 419 ? -5.628 -5.707 36.394 1.00 90.75 419 VAL A N 1
ATOM 3438 C CA . VAL A 1 419 ? -6.842 -4.917 36.119 1.00 90.75 419 VAL A CA 1
ATOM 3439 C C . VAL A 1 419 ? -7.481 -5.365 34.810 1.00 90.75 419 VAL A C 1
ATOM 3441 O O . VAL A 1 419 ? -6.807 -5.942 33.950 1.00 90.75 419 VAL A O 1
ATOM 3444 N N . THR A 1 420 ? -8.759 -5.037 34.636 1.00 92.12 420 THR A N 1
ATOM 3445 C CA . THR A 1 420 ? -9.451 -5.176 33.347 1.00 92.12 420 THR A CA 1
ATOM 3446 C C . THR A 1 420 ? -9.680 -3.791 32.760 1.00 92.12 420 THR A C 1
ATOM 3448 O O . THR A 1 420 ? -10.288 -2.945 33.409 1.00 92.12 420 THR A O 1
ATOM 3451 N N . ILE A 1 421 ? -9.199 -3.542 31.543 1.00 92.56 421 ILE A N 1
ATOM 3452 C CA . ILE A 1 421 ? -9.447 -2.297 30.808 1.00 92.56 421 ILE A CA 1
ATOM 3453 C C . ILE A 1 421 ? -10.483 -2.587 29.729 1.00 92.56 421 ILE A C 1
ATOM 3455 O O . ILE A 1 421 ? -10.237 -3.400 28.847 1.00 92.56 421 ILE A O 1
ATOM 3459 N N . SER A 1 422 ? -11.620 -1.909 29.776 1.00 90.81 422 SER A N 1
ATOM 3460 C CA . SER A 1 422 ? -12.689 -2.009 28.786 1.00 90.81 422 SER A CA 1
ATOM 3461 C C . SER A 1 422 ? -12.753 -0.734 27.953 1.00 90.81 422 SER A C 1
ATOM 3463 O O . SER A 1 422 ? -12.837 0.363 28.503 1.00 90.81 422 SER A O 1
ATOM 3465 N N . LEU A 1 423 ? -12.718 -0.874 26.632 1.00 88.81 423 LEU A N 1
ATOM 3466 C CA . LEU A 1 423 ? -12.890 0.213 25.680 1.00 88.81 423 LEU A CA 1
ATOM 3467 C C . LEU A 1 423 ? -14.374 0.442 25.405 1.00 88.81 423 LEU A C 1
ATOM 3469 O O . LEU A 1 423 ? -15.099 -0.479 25.024 1.00 88.81 423 LEU A O 1
ATOM 3473 N N . PHE A 1 424 ? -14.780 1.695 25.532 1.00 84.75 424 PHE A N 1
ATOM 3474 C CA . PHE A 1 424 ? -16.082 2.199 25.141 1.00 84.75 424 PHE A CA 1
ATOM 3475 C C . PHE A 1 424 ? -15.900 3.285 24.086 1.00 84.75 424 PHE A C 1
ATOM 3477 O O . PHE A 1 424 ? -14.997 4.120 24.182 1.00 84.75 424 PHE A O 1
ATOM 3484 N N . ALA A 1 425 ? -16.765 3.260 23.085 1.00 79.06 425 ALA A N 1
ATOM 3485 C CA . ALA A 1 425 ? -16.931 4.342 22.129 1.00 79.06 425 ALA A CA 1
ATOM 3486 C C . ALA A 1 425 ? -18.380 4.809 22.261 1.00 79.06 425 ALA A C 1
ATOM 3488 O O . ALA A 1 425 ? -19.291 3.983 22.160 1.00 79.06 425 ALA A O 1
ATOM 3489 N N . ASP A 1 426 ? -18.591 6.087 22.583 1.00 74.38 426 ASP A N 1
ATOM 3490 C CA . ASP A 1 426 ? -19.882 6.558 23.092 1.00 74.38 426 ASP A CA 1
ATOM 3491 C C . ASP A 1 426 ? -20.332 5.715 24.319 1.00 74.38 426 ASP A C 1
ATOM 3493 O O . ASP A 1 426 ? -19.643 5.657 25.340 1.00 74.38 426 ASP A O 1
ATOM 3497 N N . ASN A 1 427 ? -21.470 5.017 24.207 1.00 72.62 427 ASN A N 1
ATOM 3498 C CA . ASN A 1 427 ? -22.021 4.113 25.224 1.00 72.62 427 ASN A CA 1
ATOM 3499 C C . ASN A 1 427 ? -21.812 2.624 24.896 1.00 72.62 427 ASN A C 1
ATOM 3501 O O . ASN A 1 427 ? -22.163 1.763 25.708 1.00 72.62 427 ASN A O 1
ATOM 3505 N N . ASP A 1 428 ? -21.260 2.307 23.726 1.00 72.56 428 ASP A N 1
ATOM 3506 C CA . ASP A 1 428 ? -21.115 0.931 23.266 1.00 72.56 428 ASP A CA 1
ATOM 3507 C C . ASP A 1 428 ? -19.802 0.340 23.793 1.00 72.56 428 ASP A C 1
ATOM 3509 O O . ASP A 1 428 ? -18.715 0.884 23.580 1.00 72.56 428 ASP A O 1
ATOM 3513 N N . SER A 1 429 ? -19.895 -0.798 24.487 1.00 82.31 429 SER A N 1
ATOM 3514 C CA . SER A 1 429 ? -18.715 -1.577 24.868 1.00 82.31 429 SER A CA 1
ATOM 3515 C C . SER A 1 429 ? -18.148 -2.256 23.628 1.00 82.31 429 SER A C 1
ATOM 3517 O O . SER A 1 429 ? -18.843 -3.016 22.955 1.00 82.31 429 SER A O 1
ATOM 3519 N N . ILE A 1 430 ? -16.886 -1.967 23.326 1.00 79.88 430 ILE A N 1
ATOM 3520 C CA . ILE A 1 430 ? -16.226 -2.442 22.111 1.00 79.88 430 ILE A CA 1
ATOM 3521 C C . ILE A 1 430 ? -15.430 -3.713 22.393 1.00 79.88 430 ILE A C 1
ATOM 3523 O O . ILE A 1 430 ? -15.584 -4.716 21.702 1.00 79.88 430 ILE A O 1
ATOM 3527 N N . THR A 1 431 ? -14.549 -3.664 23.391 1.00 85.31 431 THR A N 1
ATOM 3528 C CA . THR A 1 431 ? -13.684 -4.785 23.772 1.00 85.31 431 THR A CA 1
ATOM 3529 C C . THR A 1 431 ? -13.123 -4.575 25.176 1.00 85.31 431 THR A C 1
ATOM 3531 O O . THR A 1 431 ? -13.137 -3.455 25.689 1.00 85.31 431 THR A O 1
ATOM 3534 N N . SER A 1 432 ? -12.585 -5.633 25.778 1.00 87.50 432 SER A N 1
ATOM 3535 C CA . SER A 1 432 ? -11.930 -5.593 27.083 1.00 87.50 432 SER A CA 1
ATOM 3536 C C . SER A 1 432 ? -10.629 -6.383 27.068 1.00 87.50 432 SER A C 1
ATOM 3538 O O . SER A 1 432 ? -10.512 -7.405 26.393 1.00 87.50 432 SER A O 1
ATOM 3540 N N . TRP A 1 433 ? -9.655 -5.925 27.848 1.00 89.75 433 TRP A N 1
ATOM 3541 C CA . TRP A 1 433 ? -8.350 -6.553 27.980 1.00 89.75 433 TRP A CA 1
ATOM 3542 C C . TRP A 1 433 ? -7.946 -6.688 29.442 1.00 89.75 433 TRP A C 1
ATOM 3544 O O . TRP A 1 433 ? -7.973 -5.718 30.200 1.00 89.75 433 TRP A O 1
ATOM 3554 N N . ASP A 1 434 ? -7.445 -7.864 29.799 1.00 89.69 434 ASP A N 1
ATOM 3555 C CA . ASP A 1 434 ? -6.794 -8.079 31.084 1.00 89.69 434 ASP A CA 1
ATOM 3556 C C . ASP A 1 434 ? -5.326 -7.647 31.009 1.00 89.69 434 ASP A C 1
ATOM 3558 O O . ASP A 1 434 ? -4.564 -8.090 30.136 1.00 89.69 434 ASP A O 1
ATOM 3562 N N . ILE A 1 435 ? -4.896 -6.822 31.961 1.00 86.75 435 ILE A N 1
ATOM 3563 C CA . ILE A 1 435 ? -3.493 -6.441 32.142 1.00 86.75 435 ILE A CA 1
ATOM 3564 C C . ILE A 1 435 ? -3.027 -7.060 33.453 1.00 86.75 435 ILE A C 1
ATOM 3566 O O . ILE A 1 435 ? -3.531 -6.702 34.509 1.00 86.75 435 ILE A O 1
ATOM 3570 N N . ARG A 1 436 ? -2.096 -8.021 33.399 1.00 81.81 436 ARG A N 1
ATOM 3571 C CA . ARG A 1 436 ? -1.742 -8.856 34.570 1.00 81.81 436 ARG A CA 1
ATOM 3572 C C . ARG A 1 436 ? -0.298 -8.721 35.064 1.00 81.81 436 ARG A C 1
ATOM 3574 O O . ARG A 1 436 ? 0.046 -9.319 36.078 1.00 81.81 436 ARG A O 1
ATOM 3581 N N . LYS A 1 437 ? 0.561 -7.997 34.345 1.00 77.06 437 LYS A N 1
ATOM 3582 C CA . LYS A 1 437 ? 2.014 -7.941 34.573 1.00 77.06 437 LYS A CA 1
ATOM 3583 C C . LYS A 1 437 ? 2.516 -6.489 34.648 1.00 77.06 437 LYS A C 1
ATOM 3585 O O . LYS A 1 437 ? 1.894 -5.620 34.036 1.00 77.06 437 LYS A O 1
ATOM 3590 N N . PRO A 1 438 ? 3.655 -6.244 35.330 1.00 72.62 438 PRO A N 1
ATOM 3591 C CA . PRO A 1 438 ? 4.218 -4.905 35.535 1.00 72.62 438 PRO A CA 1
ATOM 3592 C C . PRO A 1 438 ? 4.896 -4.271 34.312 1.00 72.62 438 PRO A C 1
ATOM 3594 O O . PRO A 1 438 ? 5.179 -3.078 34.336 1.00 72.62 438 PRO A O 1
ATOM 3597 N N . GLY A 1 439 ? 5.154 -5.026 33.242 1.00 84.88 439 GLY A N 1
ATOM 3598 C CA . GLY A 1 439 ? 5.617 -4.462 31.971 1.00 84.88 439 GLY A CA 1
ATOM 3599 C C . GLY A 1 439 ? 4.496 -3.809 31.167 1.00 84.88 439 GLY A C 1
ATOM 3600 O O . GLY A 1 439 ? 3.332 -4.201 31.290 1.00 84.88 439 GLY A O 1
ATOM 3601 N N . PHE A 1 440 ? 4.856 -2.847 30.311 1.00 91.19 440 PHE A N 1
ATOM 3602 C CA . PHE A 1 440 ? 3.936 -2.285 29.328 1.00 91.19 440 PHE A CA 1
ATOM 3603 C C . PHE A 1 440 ? 3.485 -3.374 28.372 1.00 91.19 440 PHE A C 1
ATOM 3605 O O . PHE A 1 440 ? 4.305 -4.071 27.791 1.00 91.19 440 PHE A O 1
ATOM 3612 N N . GLN A 1 441 ? 2.181 -3.502 28.204 1.00 91.25 441 GLN A N 1
ATOM 3613 C CA . GLN A 1 441 ? 1.535 -4.422 27.288 1.00 91.25 441 GLN A CA 1
ATOM 3614 C C . GLN A 1 441 ? 0.780 -3.591 26.260 1.00 91.25 441 GLN A C 1
ATOM 3616 O O . GLN A 1 441 ? -0.071 -2.778 26.632 1.00 91.25 441 GLN A O 1
ATOM 3621 N N . MET A 1 442 ? 1.102 -3.773 24.981 1.00 89.94 442 MET A N 1
ATOM 3622 C CA . MET A 1 442 ? 0.352 -3.134 23.907 1.00 89.94 442 MET A CA 1
ATOM 3623 C C . MET A 1 442 ? -1.035 -3.774 23.837 1.00 89.94 442 MET A C 1
ATOM 3625 O O . MET A 1 442 ? -1.179 -4.999 23.921 1.00 89.94 442 MET A O 1
ATOM 3629 N N . ARG A 1 443 ? -2.057 -2.932 23.714 1.00 90.19 443 ARG A N 1
ATOM 3630 C CA . ARG A 1 443 ? -3.440 -3.329 23.476 1.00 90.19 443 ARG A CA 1
ATOM 3631 C C . ARG A 1 443 ? -3.978 -2.580 22.286 1.00 90.19 443 ARG A C 1
ATOM 3633 O O . ARG A 1 443 ? -3.675 -1.405 22.094 1.00 90.19 443 ARG A O 1
ATOM 3640 N N . ASP A 1 444 ? -4.761 -3.294 21.504 1.00 87.31 444 ASP A N 1
ATOM 3641 C CA . ASP A 1 444 ? -5.259 -2.851 20.226 1.00 87.31 444 ASP A CA 1
ATOM 3642 C C . ASP A 1 444 ? -6.666 -3.387 19.965 1.00 87.31 444 ASP A C 1
ATOM 3644 O O . ASP A 1 444 ? -7.095 -4.407 20.515 1.00 87.31 444 ASP A O 1
ATOM 3648 N N . CYS A 1 445 ? -7.403 -2.676 19.121 1.00 81.88 445 CYS A N 1
ATOM 3649 C CA . CYS A 1 445 ? -8.656 -3.151 18.564 1.00 81.88 445 CYS A CA 1
ATOM 3650 C C . CYS A 1 445 ? -8.783 -2.741 17.102 1.00 81.88 445 CYS A C 1
ATOM 3652 O O . CYS A 1 445 ? -8.437 -1.626 16.708 1.00 81.88 445 CYS A O 1
ATOM 3654 N N . LEU A 1 446 ? -9.330 -3.659 16.307 1.00 77.56 446 LEU A N 1
ATOM 3655 C CA . LEU A 1 446 ? -9.694 -3.427 14.920 1.00 77.56 446 LEU A CA 1
ATOM 3656 C C . LEU A 1 446 ? -11.216 -3.354 14.822 1.00 77.56 446 LEU A C 1
ATOM 3658 O O . LEU A 1 446 ? -11.894 -4.379 14.772 1.00 77.56 446 LEU A O 1
ATOM 3662 N N . CYS A 1 447 ? -11.770 -2.150 14.837 1.00 67.06 447 CYS A N 1
ATOM 3663 C CA . CYS A 1 447 ? -13.215 -1.954 14.808 1.00 67.06 447 CYS A CA 1
ATOM 3664 C C . CYS A 1 447 ? -13.549 -0.559 14.276 1.00 67.06 447 CYS A C 1
ATOM 3666 O O . CYS A 1 447 ? -12.775 0.364 14.499 1.00 67.06 447 CYS A O 1
ATOM 3668 N N . PRO A 1 448 ? -14.685 -0.358 13.586 1.00 65.56 448 PRO A N 1
ATOM 3669 C CA . PRO A 1 448 ? -15.129 0.984 13.232 1.00 65.56 448 PRO A CA 1
ATOM 3670 C C . PRO A 1 448 ? -15.444 1.749 14.522 1.00 65.56 448 PRO A C 1
ATOM 3672 O O . PRO A 1 448 ? -16.458 1.477 15.165 1.00 65.56 448 PRO A O 1
ATOM 3675 N N . LEU A 1 449 ? -14.583 2.687 14.912 1.00 70.50 449 LEU A N 1
ATOM 3676 C CA . LEU A 1 449 ? -14.797 3.484 16.114 1.00 70.50 449 LEU A CA 1
ATOM 3677 C C . LEU A 1 449 ? -15.654 4.688 15.743 1.00 70.50 449 LEU A C 1
ATOM 3679 O O . LEU A 1 449 ? -15.262 5.517 14.926 1.00 70.50 449 LEU A O 1
ATOM 3683 N N . LYS A 1 450 ? -16.842 4.800 16.332 1.00 66.94 450 LYS A N 1
ATOM 3684 C CA . LYS A 1 450 ? -17.574 6.066 16.338 1.00 66.94 450 LYS A CA 1
ATOM 3685 C C . LYS A 1 450 ? -17.049 6.857 17.525 1.00 66.94 450 LYS A C 1
ATOM 3687 O O . LYS A 1 450 ? -17.317 6.508 18.659 1.00 66.94 450 LYS A O 1
ATOM 3692 N N . ASP A 1 451 ? -16.198 7.836 17.251 1.00 65.94 451 ASP A N 1
ATOM 3693 C CA . ASP A 1 451 ? -15.591 8.703 18.265 1.00 65.94 451 ASP A CA 1
ATOM 3694 C C . ASP A 1 451 ? -16.140 10.131 18.193 1.00 65.94 451 ASP A C 1
ATOM 3696 O O . ASP A 1 451 ? -15.538 11.061 18.723 1.00 65.94 451 ASP A O 1
ATOM 3700 N N . SER A 1 452 ? -17.313 10.289 17.569 1.00 54.41 452 SER A N 1
ATOM 3701 C CA . SER A 1 452 ? -18.347 11.158 18.129 1.00 54.41 452 SER A CA 1
ATOM 3702 C C . SER A 1 452 ? -18.551 10.818 19.622 1.00 54.41 452 SER A C 1
ATOM 3704 O O . SER A 1 452 ? -18.171 9.735 19.966 1.00 54.41 452 SER A O 1
ATOM 3706 N N . GLY A 1 453 ? -19.071 11.607 20.553 1.00 53.12 453 GLY A N 1
ATOM 3707 C CA . GLY A 1 453 ? -19.151 11.269 22.006 1.00 53.12 453 GLY A CA 1
ATOM 3708 C C . GLY A 1 453 ? -17.893 10.796 22.786 1.00 53.12 453 GLY A C 1
ATOM 3709 O O . GLY A 1 453 ? -17.926 10.828 24.009 1.00 53.12 453 GLY A O 1
ATOM 3710 N N . GLY A 1 454 ? -16.772 10.434 22.152 1.00 66.75 454 GLY A N 1
ATOM 3711 C CA . GLY A 1 454 ? -15.456 10.263 22.780 1.00 66.75 454 GLY A CA 1
ATOM 3712 C C . GLY A 1 454 ? -15.067 8.805 23.001 1.00 66.75 454 GLY A C 1
ATOM 3713 O O . GLY A 1 454 ? -15.901 7.899 22.996 1.00 66.75 454 GLY A O 1
ATOM 3714 N N . ILE A 1 455 ? -13.764 8.561 23.178 1.00 84.88 455 ILE A N 1
ATOM 3715 C CA . ILE A 1 455 ? -13.248 7.225 23.505 1.00 84.88 455 ILE A CA 1
ATOM 3716 C C . ILE A 1 455 ? -13.073 7.155 25.019 1.00 84.88 455 ILE A C 1
ATOM 3718 O O . ILE A 1 455 ? -12.363 7.972 25.596 1.00 84.88 455 ILE A O 1
ATOM 3722 N N . THR A 1 456 ? -13.690 6.176 25.674 1.00 89.56 456 THR A N 1
ATOM 3723 C CA . THR A 1 456 ? -13.582 6.001 27.126 1.00 89.56 456 THR A CA 1
ATOM 3724 C C . THR A 1 456 ? -12.944 4.660 27.449 1.00 89.56 456 THR A C 1
ATOM 3726 O O . THR A 1 456 ? -13.399 3.615 26.993 1.00 89.56 456 THR A O 1
ATOM 3729 N N . LEU A 1 457 ? -11.905 4.666 28.279 1.00 91.62 457 LEU A N 1
ATOM 3730 C CA . LEU A 1 457 ? -11.392 3.455 28.909 1.00 91.62 457 LEU A CA 1
ATOM 3731 C C . LEU A 1 457 ? -11.997 3.339 30.303 1.00 91.62 457 LEU A C 1
ATOM 3733 O O . LEU A 1 457 ? -11.800 4.221 31.133 1.00 91.62 457 LEU A O 1
ATOM 3737 N N . ARG A 1 458 ? -12.713 2.250 30.577 1.00 92.94 458 ARG A N 1
ATOM 3738 C CA . ARG A 1 458 ? -13.157 1.884 31.925 1.00 92.94 458 ARG A CA 1
ATOM 3739 C C . ARG A 1 458 ? -12.186 0.867 32.503 1.00 92.94 458 ARG A C 1
ATOM 3741 O O . ARG A 1 458 ? -11.985 -0.186 31.908 1.00 92.94 458 ARG A O 1
ATOM 3748 N N . ILE A 1 459 ? -11.597 1.174 33.648 1.00 92.56 459 ILE A N 1
ATOM 3749 C CA . ILE A 1 459 ? -10.676 0.297 34.354 1.00 92.56 459 ILE A CA 1
ATOM 3750 C C . ILE A 1 459 ? -11.386 -0.267 35.580 1.00 92.56 459 ILE A C 1
ATOM 3752 O O . ILE A 1 459 ? -11.722 0.454 36.523 1.00 92.56 459 ILE A O 1
ATOM 3756 N N . ASP A 1 460 ? -11.599 -1.575 35.543 1.00 89.25 460 ASP A N 1
ATOM 3757 C CA . ASP A 1 460 ? -12.222 -2.349 36.603 1.00 89.25 460 ASP A CA 1
ATOM 3758 C C . ASP A 1 460 ? -11.133 -3.010 37.479 1.00 89.25 460 ASP A C 1
ATOM 3760 O O . ASP A 1 460 ? -10.024 -3.302 37.017 1.00 89.25 460 ASP A O 1
ATOM 3764 N N . SER A 1 461 ? -11.462 -3.261 38.752 1.00 84.25 461 SER A N 1
ATOM 3765 C CA . SER A 1 461 ? -10.606 -3.960 39.735 1.00 84.25 461 SER A CA 1
ATOM 3766 C C . SER A 1 461 ? -9.381 -3.198 40.269 1.00 84.25 461 SER A C 1
ATOM 3768 O O . SER A 1 461 ? -8.487 -3.822 40.837 1.00 84.25 461 SER A O 1
ATOM 3770 N N . MET A 1 462 ? -9.344 -1.865 40.169 1.00 85.69 462 MET A N 1
ATOM 3771 C CA . MET A 1 462 ? -8.366 -1.051 40.908 1.00 85.69 462 MET A CA 1
ATOM 3772 C C . MET A 1 462 ? -8.838 -0.800 42.348 1.00 85.69 462 MET A C 1
ATOM 3774 O O . MET A 1 462 ? -9.942 -0.299 42.559 1.00 85.69 462 MET A O 1
ATOM 3778 N N . ALA A 1 463 ? -8.004 -1.112 43.342 1.00 83.62 463 ALA A N 1
ATOM 3779 C CA . ALA A 1 463 ? -8.212 -0.668 44.719 1.00 83.62 463 ALA A CA 1
ATOM 3780 C C . ALA A 1 463 ? -7.671 0.758 44.920 1.00 83.62 463 ALA A C 1
ATOM 3782 O O . ALA A 1 463 ? -6.852 1.241 44.139 1.00 83.62 463 ALA A O 1
ATOM 3783 N N . ALA A 1 464 ? -8.086 1.433 45.995 1.00 83.69 464 ALA A N 1
ATOM 3784 C CA . ALA A 1 464 ? -7.538 2.739 46.355 1.00 83.69 464 ALA A CA 1
ATOM 3785 C C . ALA A 1 464 ? -5.996 2.699 46.416 1.00 83.69 464 ALA A C 1
ATOM 3787 O O . ALA A 1 464 ? -5.420 1.804 47.040 1.00 83.69 464 ALA A O 1
ATOM 3788 N N . ASN A 1 465 ? -5.349 3.686 45.789 1.00 83.50 465 ASN A N 1
ATOM 3789 C CA . ASN A 1 465 ? -3.894 3.803 45.595 1.00 83.50 465 ASN A CA 1
ATOM 3790 C C . ASN A 1 465 ? -3.245 2.813 44.612 1.00 83.50 465 ASN A C 1
ATOM 3792 O O . ASN A 1 465 ? -2.031 2.897 44.404 1.00 83.50 465 ASN A O 1
ATOM 3796 N N . ASP A 1 466 ? -3.998 1.910 43.979 1.00 88.44 466 ASP A N 1
ATOM 3797 C CA . ASP A 1 466 ? -3.458 1.161 42.846 1.00 88.44 466 ASP A CA 1
ATOM 3798 C C . ASP A 1 466 ? -3.183 2.120 41.681 1.00 88.44 466 ASP A C 1
ATOM 3800 O O . ASP A 1 466 ? -3.874 3.130 41.502 1.00 88.44 466 ASP A O 1
ATOM 3804 N N . SER A 1 467 ? -2.157 1.802 40.892 1.00 88.88 467 SER A N 1
ATOM 3805 C CA . SER A 1 467 ? -1.694 2.644 39.795 1.00 88.88 467 SER A CA 1
ATOM 3806 C C . SER A 1 467 ? -1.657 1.901 38.463 1.00 88.88 467 SER A C 1
ATOM 3808 O O . SER A 1 467 ? -1.223 0.748 38.373 1.00 88.88 467 SER A O 1
ATOM 3810 N N . LEU A 1 468 ? -2.100 2.600 37.421 1.00 90.88 468 LEU A N 1
ATOM 3811 C CA . LEU A 1 468 ? -2.047 2.177 36.026 1.00 90.88 468 LEU A CA 1
ATOM 3812 C C . LEU A 1 468 ? -1.219 3.197 35.248 1.00 90.88 468 LEU A C 1
ATOM 3814 O O . LEU A 1 468 ? -1.557 4.377 35.218 1.00 90.88 468 LEU A O 1
ATOM 3818 N N . ALA A 1 469 ? -0.146 2.741 34.615 1.00 89.88 469 ALA A N 1
ATOM 3819 C CA . ALA A 1 469 ? 0.684 3.536 33.726 1.00 89.88 469 ALA A CA 1
ATOM 3820 C C . ALA A 1 469 ? 0.293 3.282 32.265 1.00 89.88 469 ALA A C 1
ATOM 3822 O O . ALA A 1 469 ? 0.117 2.138 31.851 1.00 89.88 469 ALA A O 1
ATOM 3823 N N . LEU A 1 470 ? 0.190 4.343 31.473 1.00 89.25 470 LEU A N 1
ATOM 3824 C CA . LEU A 1 470 ? -0.221 4.324 30.074 1.00 89.25 470 LEU A CA 1
ATOM 3825 C C . LEU A 1 470 ? 0.811 5.078 29.225 1.00 89.25 470 LEU A C 1
ATOM 3827 O O . LEU A 1 470 ? 1.258 6.169 29.593 1.00 89.25 470 LEU A O 1
ATOM 3831 N N . LEU A 1 471 ? 1.173 4.492 28.085 1.00 88.06 471 LEU A N 1
ATOM 3832 C CA . LEU A 1 471 ? 1.855 5.173 26.982 1.00 88.06 471 LEU A CA 1
ATOM 3833 C C . LEU A 1 471 ? 0.820 5.588 25.935 1.00 88.06 471 LEU A C 1
ATOM 3835 O O . LEU A 1 471 ? -0.290 5.060 25.916 1.00 88.06 471 LEU A O 1
ATOM 3839 N N . SER A 1 472 ? 1.203 6.548 25.096 1.00 81.50 472 SER A N 1
ATOM 3840 C CA . SER A 1 472 ? 0.340 7.289 24.169 1.00 81.50 472 SER A CA 1
ATOM 3841 C C . SER A 1 472 ? -0.697 6.464 23.402 1.00 81.50 472 SER A C 1
ATOM 3843 O O . SER A 1 472 ? -0.532 5.278 23.120 1.00 81.50 472 SER A O 1
ATOM 3845 N N . PHE A 1 473 ? -1.776 7.151 23.035 1.00 88.69 473 PHE A N 1
ATOM 3846 C CA . PHE A 1 473 ? -2.891 6.605 22.280 1.00 88.69 473 PHE A CA 1
ATOM 3847 C C . PHE A 1 473 ? -2.744 6.914 20.801 1.00 88.69 473 PHE A C 1
ATOM 3849 O O . PHE A 1 473 ? -2.394 8.033 20.400 1.00 88.69 473 PHE A O 1
ATOM 3856 N N . HIS A 1 474 ? -3.051 5.925 19.976 1.00 88.31 474 HIS A N 1
ATOM 3857 C CA . HIS A 1 474 ? -2.959 6.035 18.535 1.00 88.31 474 HIS A CA 1
ATOM 3858 C C . HIS A 1 474 ? -4.214 5.482 17.875 1.00 88.31 474 HIS A C 1
ATOM 3860 O O . HIS A 1 474 ? -4.761 4.471 18.305 1.00 88.31 474 HIS A O 1
ATOM 3866 N N . LEU A 1 475 ? -4.664 6.158 16.824 1.00 87.62 475 LEU A N 1
ATOM 3867 C CA . LEU A 1 475 ? -5.803 5.746 16.014 1.00 87.62 475 LEU A CA 1
ATOM 3868 C C . LEU A 1 475 ? -5.409 5.841 14.546 1.00 87.62 475 LEU A C 1
ATOM 3870 O O . LEU A 1 475 ? -4.977 6.891 14.077 1.00 87.62 475 LEU A O 1
ATOM 3874 N N . TYR A 1 476 ? -5.564 4.756 13.808 1.00 84.50 476 TYR A N 1
ATOM 3875 C CA . TYR A 1 476 ? -5.437 4.736 12.360 1.00 84.50 476 TYR A CA 1
ATOM 3876 C C . TYR A 1 476 ? -6.827 4.648 11.729 1.00 84.50 476 TYR A C 1
ATOM 3878 O O . TYR A 1 476 ? -7.601 3.762 12.080 1.00 84.50 476 TYR A O 1
ATOM 3886 N N . ARG A 1 477 ? -7.143 5.569 10.808 1.00 79.88 477 ARG A N 1
ATOM 3887 C CA . ARG A 1 477 ? -8.447 5.653 10.128 1.00 79.88 477 ARG A CA 1
ATOM 3888 C C . ARG A 1 477 ? -8.297 6.131 8.686 1.00 79.88 477 ARG A C 1
ATOM 3890 O O . ARG A 1 477 ? -7.743 7.206 8.432 1.00 79.88 477 ARG A O 1
ATOM 3897 N N . GLY A 1 478 ? -8.853 5.373 7.738 1.00 72.19 478 GLY A N 1
ATOM 3898 C CA . GLY A 1 478 ? -8.871 5.699 6.306 1.00 72.19 478 GLY A CA 1
ATOM 3899 C C . GLY A 1 478 ? -7.479 5.649 5.678 1.00 72.19 478 GLY A C 1
ATOM 3900 O O . GLY A 1 478 ? -7.151 4.673 5.035 1.00 72.19 478 GLY A O 1
ATOM 3901 N N . HIS A 1 479 ? -6.670 6.687 5.894 1.00 73.25 479 HIS A N 1
ATOM 3902 C CA . HIS A 1 479 ? -5.232 6.773 5.575 1.00 73.25 479 HIS A CA 1
ATOM 3903 C C . HIS A 1 479 ? -4.530 7.803 6.476 1.00 73.25 479 HIS A C 1
ATOM 3905 O O . HIS A 1 479 ? -3.504 8.386 6.117 1.00 73.25 479 HIS A O 1
ATOM 3911 N N . THR A 1 480 ? -5.121 8.094 7.631 1.00 77.62 480 THR A N 1
ATOM 3912 C CA . THR A 1 480 ? -4.630 9.094 8.571 1.00 77.62 480 THR A CA 1
ATOM 3913 C C . THR A 1 48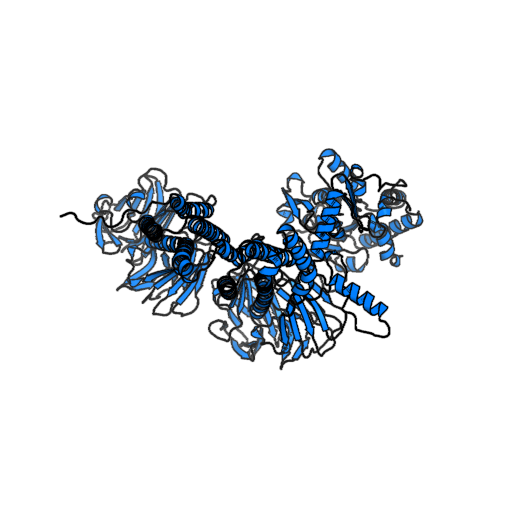0 ? -4.306 8.404 9.877 1.00 77.62 480 THR A C 1
ATOM 3915 O O . THR A 1 480 ? -5.125 7.672 10.428 1.00 77.62 480 THR A O 1
ATOM 3918 N N . LEU A 1 481 ? -3.090 8.635 10.348 1.00 83.94 481 LEU A N 1
ATOM 3919 C CA . LEU A 1 481 ? -2.646 8.237 11.666 1.00 83.94 481 LEU A CA 1
ATOM 3920 C C . LEU A 1 481 ? -2.821 9.427 12.605 1.00 83.94 481 LEU A C 1
ATOM 3922 O O . LEU A 1 481 ? -2.371 10.533 12.295 1.00 83.94 481 LEU A O 1
ATOM 3926 N N . TYR A 1 482 ? -3.457 9.175 13.737 1.00 86.50 482 TYR A N 1
ATOM 3927 C CA . TYR A 1 482 ? -3.688 10.109 14.821 1.00 86.50 482 TYR A CA 1
ATOM 3928 C C . TYR A 1 482 ? -2.888 9.642 16.039 1.00 86.50 482 TYR A C 1
ATOM 3930 O O . TYR A 1 482 ? -2.904 8.458 16.369 1.00 86.50 482 TYR A O 1
ATOM 3938 N N . SER A 1 483 ? -2.192 10.553 16.712 1.00 86.69 483 SER A N 1
ATOM 3939 C CA . SER A 1 483 ? -1.458 10.291 17.949 1.00 86.69 483 SER A CA 1
ATOM 3940 C C . SER A 1 483 ? -1.810 11.340 18.993 1.00 86.69 483 SER A C 1
ATOM 3942 O O . SER A 1 483 ? -1.737 12.541 18.735 1.00 86.69 483 SER A O 1
ATOM 3944 N N . LEU A 1 484 ? -2.169 10.880 20.186 1.00 81.12 484 LEU A N 1
ATOM 3945 C CA . LEU A 1 484 ? -2.371 11.727 21.350 1.00 81.12 484 LEU A CA 1
ATOM 3946 C C . LEU A 1 484 ? -1.083 11.737 22.180 1.00 81.12 484 LEU A C 1
ATOM 3948 O O . LEU A 1 484 ? -0.886 10.886 23.047 1.00 81.12 484 LEU A O 1
ATOM 3952 N N . SER A 1 485 ? -0.176 12.656 21.857 1.00 64.56 485 SER A N 1
ATOM 3953 C CA . SER A 1 485 ? 1.168 12.736 22.453 1.00 64.56 485 SER A CA 1
ATOM 3954 C C . SER A 1 485 ? 1.415 13.995 23.291 1.00 64.56 485 SER A C 1
ATOM 3956 O O . SER A 1 485 ? 2.514 14.152 23.813 1.00 64.56 485 SER A O 1
ATOM 3958 N N . ASP A 1 486 ? 0.436 14.902 23.415 1.00 55.19 486 ASP A N 1
ATOM 3959 C CA . ASP A 1 486 ? 0.639 16.201 24.070 1.00 55.19 486 ASP A CA 1
ATOM 3960 C C . ASP A 1 486 ? 0.116 16.265 25.518 1.00 55.19 486 ASP A C 1
ATOM 3962 O O . ASP A 1 486 ? -0.834 15.582 25.919 1.00 55.19 486 ASP A O 1
ATOM 3966 N N . ARG A 1 487 ? 0.805 17.079 26.322 1.00 51.00 487 ARG A N 1
ATOM 3967 C CA . ARG A 1 487 ? 0.755 17.099 27.791 1.00 51.00 487 ARG A CA 1
ATOM 3968 C C . ARG A 1 487 ? -0.601 17.589 28.321 1.00 51.00 487 ARG A C 1
ATOM 3970 O O . ARG A 1 487 ? -1.101 18.620 27.904 1.00 51.00 487 ARG A O 1
ATOM 3977 N N . VAL A 1 488 ? -1.137 16.808 29.264 1.00 44.44 488 VAL A N 1
ATOM 3978 C CA . VAL A 1 488 ? -2.286 16.999 30.179 1.00 44.44 488 VAL A CA 1
ATOM 3979 C C . VAL A 1 488 ? -3.121 18.285 30.025 1.00 44.44 488 VAL A C 1
ATOM 3981 O O . VAL A 1 488 ? -2.657 19.383 30.313 1.00 44.44 488 VAL A O 1
ATOM 3984 N N . SER A 1 489 ? -4.419 18.048 29.782 1.00 43.34 489 SER A N 1
ATOM 3985 C CA . SER A 1 489 ? -5.564 18.973 29.776 1.00 43.34 489 SER A CA 1
ATOM 3986 C C . SER A 1 489 ? -5.608 19.970 28.605 1.00 43.34 489 SER A C 1
ATOM 3988 O O . SER A 1 489 ? -4.690 20.775 28.457 1.00 43.34 489 SER A O 1
ATOM 3990 N N . PRO A 1 490 ? -6.670 19.942 27.765 1.00 52.12 490 PRO A N 1
ATOM 3991 C CA . PRO A 1 490 ? -8.000 19.370 28.043 1.00 52.12 490 PRO A CA 1
ATOM 3992 C C . PRO A 1 490 ? -8.301 17.985 27.420 1.00 52.12 490 PRO A C 1
ATOM 3994 O O . PRO A 1 490 ? -9.455 17.572 27.400 1.00 52.12 490 PRO A O 1
ATOM 3997 N N . TYR A 1 491 ? -7.313 17.246 26.899 1.00 68.25 491 TYR A N 1
ATOM 3998 C CA . TYR A 1 491 ? -7.592 16.057 26.063 1.00 68.25 491 TYR A CA 1
ATOM 3999 C C . TYR A 1 491 ? -7.839 14.727 26.799 1.00 68.25 491 TYR A C 1
ATOM 4001 O O . TYR A 1 491 ? -8.198 13.741 26.157 1.00 68.25 491 TYR A O 1
ATOM 4009 N N . LEU A 1 492 ? -7.611 14.682 28.114 1.00 76.94 492 LEU A N 1
ATOM 4010 C CA . LEU A 1 492 ? -7.785 13.500 28.963 1.00 76.94 492 LEU A CA 1
ATOM 4011 C C . LEU A 1 492 ? -8.462 13.919 30.267 1.00 76.94 492 LEU A C 1
ATOM 4013 O O . LEU A 1 492 ? -7.913 14.753 30.992 1.00 76.94 492 LEU A O 1
ATOM 4017 N N . THR A 1 493 ? -9.608 13.324 30.588 1.00 83.75 493 THR A N 1
ATOM 4018 C CA . THR A 1 493 ? -10.297 13.523 31.871 1.00 83.75 493 THR A CA 1
ATOM 4019 C C . THR A 1 493 ? -10.504 12.179 32.560 1.00 83.75 493 THR A C 1
ATOM 4021 O O . THR A 1 493 ? -10.851 11.187 31.924 1.00 83.75 493 THR A O 1
ATOM 4024 N N . ALA A 1 494 ? -10.224 12.120 33.863 1.00 87.25 494 ALA A N 1
ATOM 4025 C CA . ALA A 1 494 ? -10.332 10.894 34.646 1.00 87.25 494 ALA A CA 1
ATOM 4026 C C . ALA A 1 494 ? -11.450 11.012 35.691 1.00 87.25 494 ALA A C 1
ATOM 4028 O O . ALA A 1 494 ? -11.483 11.973 36.458 1.00 87.25 494 ALA A O 1
ATOM 4029 N N . GLU A 1 495 ? -12.336 10.019 35.748 1.00 90.56 495 GLU A N 1
ATOM 4030 C CA . GLU A 1 495 ? -13.312 9.827 36.823 1.00 90.56 495 GLU A CA 1
ATOM 4031 C C . GLU A 1 495 ? -12.774 8.796 37.823 1.00 90.56 495 GLU A C 1
ATOM 4033 O O . GLU A 1 495 ? -12.210 7.772 37.432 1.00 90.56 495 GLU A O 1
ATOM 4038 N N . ASN A 1 496 ? -12.978 9.039 39.121 1.00 89.56 496 ASN A N 1
ATOM 4039 C CA . ASN A 1 496 ? -12.565 8.153 40.223 1.00 89.56 496 ASN A CA 1
ATOM 4040 C C . ASN A 1 496 ? -11.055 7.853 40.311 1.00 89.56 496 ASN A C 1
ATOM 4042 O O . ASN A 1 496 ? -10.650 6.978 41.078 1.00 89.56 496 ASN A O 1
ATOM 4046 N N . ALA A 1 497 ? -10.214 8.599 39.597 1.00 89.69 497 ALA A N 1
ATOM 4047 C CA . ALA A 1 497 ? -8.762 8.537 39.703 1.00 89.69 497 ALA A CA 1
ATOM 4048 C C . ALA A 1 497 ? -8.129 9.924 39.606 1.00 89.69 497 ALA A C 1
ATOM 4050 O O . ALA A 1 497 ? -8.691 10.846 39.017 1.00 89.69 497 ALA A O 1
ATOM 4051 N N . SER A 1 498 ? -6.929 10.043 40.161 1.00 86.69 498 SER A N 1
ATOM 4052 C CA . SER A 1 498 ? -6.067 11.211 40.028 1.00 86.69 498 SER A CA 1
ATOM 4053 C C . SER A 1 498 ? -5.036 10.952 38.921 1.00 86.69 498 SER A C 1
ATOM 4055 O O . SER A 1 498 ? -4.218 10.036 39.059 1.00 86.69 498 SER A O 1
ATOM 4057 N N . PRO A 1 499 ? -5.076 11.696 37.799 1.00 84.81 499 PRO A N 1
ATOM 4058 C CA . PRO A 1 499 ? -4.086 11.567 36.741 1.00 84.81 499 PRO A CA 1
ATOM 4059 C C . PRO A 1 499 ? -2.795 12.312 37.104 1.00 84.81 499 PRO A C 1
ATOM 4061 O O . PRO A 1 499 ? -2.812 13.483 37.480 1.00 84.81 499 PRO A O 1
ATOM 4064 N N . HIS A 1 500 ? -1.658 11.648 36.923 1.00 83.50 500 HIS A N 1
ATOM 4065 C CA . HIS A 1 500 ? -0.318 12.195 37.099 1.00 83.50 500 HIS A CA 1
ATOM 4066 C C . HIS A 1 500 ? 0.501 11.952 35.833 1.00 83.50 500 HIS A C 1
ATOM 4068 O O . HIS A 1 500 ? 0.548 10.837 35.322 1.00 83.50 500 HIS A O 1
ATOM 4074 N N . LEU A 1 501 ? 1.186 12.977 35.330 1.00 77.44 501 LEU A N 1
ATOM 4075 C CA . LEU A 1 501 ? 2.154 12.811 34.248 1.00 77.44 501 LEU A CA 1
ATOM 4076 C C . LEU A 1 501 ? 3.555 12.736 34.852 1.00 77.44 501 LEU A C 1
ATOM 4078 O O . LEU A 1 501 ? 4.026 13.713 35.432 1.00 77.44 501 LEU A O 1
ATOM 4082 N N . ASN A 1 502 ? 4.230 11.599 34.698 1.00 77.94 502 ASN A N 1
ATOM 4083 C CA . ASN A 1 502 ? 5.609 11.429 35.151 1.00 77.94 502 ASN A CA 1
ATOM 4084 C C . ASN A 1 502 ? 6.512 11.112 33.959 1.00 77.94 502 ASN A C 1
ATOM 4086 O O . ASN A 1 502 ? 6.443 10.022 33.396 1.00 77.94 502 ASN A O 1
ATOM 4090 N N . GLY A 1 503 ? 7.332 12.083 33.549 1.00 69.38 503 GLY A N 1
ATOM 4091 C CA . GLY A 1 503 ? 8.301 11.893 32.468 1.00 69.38 503 GLY A CA 1
ATOM 4092 C C . GLY A 1 503 ? 7.690 11.424 31.142 1.00 69.38 503 GLY A C 1
ATOM 4093 O O . GLY A 1 503 ? 8.340 10.660 30.444 1.00 69.38 503 GLY A O 1
ATOM 4094 N N . GLY A 1 504 ? 6.453 11.831 30.820 1.00 70.94 504 GLY A N 1
ATOM 4095 C CA . GLY A 1 504 ? 5.748 11.428 29.591 1.00 70.94 504 GLY A CA 1
ATOM 4096 C C . GLY A 1 504 ? 4.841 10.198 29.724 1.00 70.94 504 GLY A C 1
ATOM 4097 O O . GLY A 1 504 ? 4.076 9.903 28.812 1.00 70.94 504 GLY A O 1
ATOM 4098 N N . ILE A 1 505 ? 4.878 9.502 30.866 1.00 82.44 505 ILE A N 1
ATOM 4099 C CA . ILE A 1 505 ? 4.000 8.365 31.174 1.00 82.44 505 ILE A CA 1
ATOM 4100 C C . ILE A 1 505 ? 2.762 8.876 31.917 1.00 82.44 505 ILE A C 1
ATOM 4102 O O . ILE A 1 505 ? 2.889 9.577 32.928 1.00 82.44 505 ILE A O 1
ATOM 4106 N N . TYR A 1 506 ? 1.571 8.509 31.442 1.00 84.94 506 TYR A N 1
ATOM 4107 C CA . TYR A 1 506 ? 0.308 8.846 32.099 1.00 84.94 506 TYR A CA 1
ATOM 4108 C C . TYR A 1 506 ? 0.012 7.825 33.195 1.00 84.94 506 TYR A C 1
ATOM 4110 O O . TYR A 1 506 ? -0.222 6.657 32.909 1.00 84.94 506 TYR A O 1
ATOM 4118 N N . ILE A 1 507 ? 0.026 8.256 34.451 1.00 88.06 507 ILE A N 1
ATOM 4119 C CA . ILE A 1 507 ? -0.220 7.413 35.619 1.00 88.06 507 ILE A CA 1
ATOM 4120 C C . ILE A 1 507 ? -1.586 7.771 36.200 1.00 88.06 507 ILE A C 1
ATOM 4122 O O . ILE A 1 507 ? -1.803 8.898 36.632 1.00 88.06 507 ILE A O 1
ATOM 4126 N N . LEU A 1 508 ? -2.503 6.811 36.239 1.00 89.94 508 LEU A N 1
ATOM 4127 C CA . LEU A 1 508 ? -3.784 6.925 36.928 1.00 89.94 508 LEU A CA 1
ATOM 4128 C C . LEU A 1 508 ? -3.678 6.261 38.294 1.00 89.94 508 LEU A C 1
ATOM 4130 O O . LEU A 1 508 ? -3.322 5.087 38.367 1.00 89.94 508 LEU A O 1
ATOM 4134 N N . VAL A 1 509 ? -4.001 6.998 39.356 1.00 90.56 509 VAL A N 1
ATOM 4135 C CA . VAL A 1 509 ? -4.074 6.469 40.724 1.00 90.56 509 VAL A CA 1
ATOM 4136 C C . VAL A 1 509 ? -5.531 6.465 41.171 1.00 90.56 509 VAL A C 1
ATOM 4138 O O . VAL A 1 509 ? -6.164 7.518 41.183 1.00 90.56 509 VAL A O 1
ATOM 4141 N N . ALA A 1 510 ? -6.080 5.299 41.512 1.00 89.19 510 ALA A N 1
ATOM 4142 C CA . ALA A 1 510 ? -7.488 5.184 41.893 1.00 89.19 510 ALA A CA 1
ATOM 4143 C C . ALA A 1 510 ? -7.779 5.875 43.238 1.00 89.19 510 ALA A C 1
ATOM 4145 O O . ALA A 1 510 ? -7.083 5.648 44.231 1.00 89.19 510 ALA A O 1
ATOM 4146 N N . ASN A 1 511 ? -8.847 6.679 43.279 1.00 87.62 511 ASN A N 1
ATOM 4147 C CA . ASN A 1 511 ? -9.256 7.443 44.464 1.00 87.62 511 ASN A CA 1
ATOM 4148 C C . ASN A 1 511 ? -10.073 6.598 45.462 1.00 87.62 511 ASN A C 1
ATOM 4150 O O . ASN A 1 511 ? -10.150 6.942 46.639 1.00 87.62 511 ASN A O 1
ATOM 4154 N N . SER A 1 512 ? -10.716 5.514 45.010 1.00 81.06 512 SER A N 1
ATOM 4155 C CA . SER A 1 512 ? -11.545 4.632 45.848 1.00 81.06 512 SER A CA 1
ATOM 4156 C C . SER A 1 512 ? -11.487 3.182 45.362 1.00 81.06 512 SER A C 1
ATOM 4158 O O . SER A 1 512 ? -11.217 2.946 44.190 1.00 81.06 512 SER A O 1
ATOM 4160 N N . SER A 1 513 ? -11.788 2.220 46.239 1.00 77.19 513 SER A N 1
ATOM 4161 C CA . SER A 1 513 ? -11.786 0.783 45.904 1.00 77.19 513 SER A CA 1
ATOM 4162 C C . SER A 1 513 ? -13.108 0.253 45.333 1.00 77.19 513 SER A C 1
ATOM 4164 O O . SER A 1 513 ? -13.195 -0.933 45.031 1.00 77.19 513 SER A O 1
ATOM 4166 N N . TYR A 1 514 ? -14.155 1.082 45.253 1.00 73.44 514 TYR A N 1
ATOM 4167 C CA . TYR A 1 514 ? -15.522 0.620 44.961 1.00 73.44 514 TYR A CA 1
ATOM 4168 C C . TYR A 1 514 ? -16.070 1.102 43.615 1.00 73.44 514 TYR A C 1
ATOM 4170 O O . TYR A 1 514 ? -16.983 0.478 43.080 1.00 73.44 514 TYR A O 1
ATOM 4178 N N . ALA A 1 515 ? -15.537 2.196 43.067 1.00 81.38 515 ALA A N 1
ATOM 4179 C CA . ALA A 1 515 ? -15.990 2.758 41.800 1.00 81.38 515 ALA A CA 1
ATOM 4180 C C . ALA A 1 515 ? -14.953 2.499 40.694 1.00 81.38 515 ALA A C 1
ATOM 4182 O O . ALA A 1 515 ? -13.765 2.730 40.930 1.00 81.38 515 ALA A O 1
ATOM 4183 N N . PRO A 1 516 ? -15.372 2.055 39.494 1.00 86.69 516 PRO A N 1
ATOM 4184 C CA . PRO A 1 516 ? -14.451 1.869 38.383 1.00 86.69 516 PRO A CA 1
ATOM 4185 C C . PRO A 1 516 ? -13.854 3.213 37.963 1.00 86.69 516 PRO A C 1
ATOM 4187 O O . PRO A 1 516 ? -14.541 4.244 37.946 1.00 86.69 516 PRO A O 1
ATOM 4190 N N . VAL A 1 517 ? -12.572 3.194 37.613 1.00 91.88 517 VAL A N 1
ATOM 4191 C CA . VAL A 1 517 ? -11.891 4.365 37.056 1.00 91.88 517 VAL A CA 1
ATOM 4192 C C . VAL A 1 517 ? -12.328 4.508 35.606 1.00 91.88 517 VAL A C 1
ATOM 4194 O O . VAL A 1 517 ? -12.377 3.517 34.879 1.00 91.88 517 VAL A O 1
ATOM 4197 N N . LYS A 1 518 ? -12.632 5.725 35.159 1.00 91.19 518 LYS A N 1
ATOM 4198 C CA . LYS A 1 518 ? -12.840 5.993 33.731 1.00 91.19 518 LYS A CA 1
ATOM 4199 C C . LYS A 1 518 ? -11.845 7.024 33.250 1.00 91.19 518 LYS A C 1
ATOM 4201 O O . LYS A 1 518 ? -11.610 8.010 33.935 1.00 91.19 518 LYS A O 1
ATOM 4206 N N . LEU A 1 519 ? -11.275 6.794 32.079 1.00 89.94 519 LEU A N 1
ATOM 4207 C CA . LEU A 1 519 ? -10.432 7.740 31.371 1.00 89.94 519 LEU A CA 1
ATOM 4208 C C . LEU A 1 519 ? -11.123 8.101 30.062 1.00 89.94 519 LEU A C 1
ATOM 4210 O O . LEU A 1 519 ? -11.211 7.268 29.162 1.00 89.94 519 LEU A O 1
ATOM 4214 N N . HIS A 1 520 ? -11.594 9.335 29.962 1.00 87.56 520 HIS A N 1
ATOM 4215 C CA . HIS A 1 520 ? -12.193 9.875 28.754 1.00 87.56 520 HIS A CA 1
ATOM 4216 C C . HIS A 1 520 ? -11.112 10.561 27.921 1.00 87.56 520 HIS A C 1
ATOM 4218 O O . HIS A 1 520 ? -10.365 11.415 28.408 1.00 87.56 520 HIS A O 1
ATOM 4224 N N . LEU A 1 521 ? -11.023 10.160 26.661 1.00 84.81 521 LEU A N 1
ATOM 4225 C CA . LEU A 1 521 ? -10.158 10.729 25.641 1.00 84.81 521 LEU A CA 1
ATOM 4226 C C . LEU A 1 521 ? -10.989 11.686 24.787 1.00 84.81 521 LEU A C 1
ATOM 4228 O O . LEU A 1 521 ? -12.067 11.321 24.312 1.00 84.81 521 LEU A O 1
ATOM 4232 N N . ALA A 1 522 ? -10.457 12.878 24.524 1.00 75.81 522 ALA A N 1
ATOM 4233 C CA . ALA A 1 522 ? -11.040 13.776 23.532 1.00 75.81 522 ALA A CA 1
ATOM 4234 C C . ALA A 1 522 ? -11.148 13.080 22.163 1.00 75.81 522 ALA A C 1
ATOM 4236 O O . ALA A 1 522 ? -10.301 12.254 21.819 1.00 75.81 522 ALA A O 1
ATOM 4237 N N . GLY A 1 523 ? -12.153 13.440 21.361 1.00 76.06 523 GLY A N 1
ATOM 4238 C CA . GLY A 1 523 ? -12.331 12.880 20.018 1.00 76.06 523 GLY A CA 1
ATOM 4239 C C . GLY A 1 523 ? -11.085 13.041 19.134 1.00 76.06 523 GLY A C 1
ATOM 4240 O O . GLY A 1 523 ? -10.343 14.025 19.245 1.00 76.06 523 GLY A O 1
ATOM 4241 N N . SER A 1 524 ? -10.862 12.100 18.209 1.00 72.12 524 SER A N 1
ATOM 4242 C CA . SER A 1 524 ? -9.635 12.039 17.389 1.00 72.12 524 SER A CA 1
ATOM 4243 C C . SER A 1 524 ? -9.401 13.278 16.523 1.00 72.12 524 SER A C 1
ATOM 4245 O O . SER A 1 524 ? -8.279 13.542 16.088 1.00 72.12 524 SER A O 1
ATOM 4247 N N . ALA A 1 525 ? -10.435 14.094 16.297 1.00 71.06 525 ALA A N 1
ATOM 4248 C CA . ALA A 1 525 ? -10.324 15.387 15.629 1.00 71.06 525 ALA A CA 1
ATOM 4249 C C . ALA A 1 525 ? -9.324 16.342 16.310 1.00 71.06 525 ALA A C 1
ATOM 4251 O O . ALA A 1 525 ? -8.709 17.152 15.610 1.00 71.06 525 ALA A O 1
ATOM 4252 N N . ALA A 1 526 ? -9.149 16.223 17.631 1.00 69.50 526 ALA A N 1
ATOM 4253 C CA . ALA A 1 526 ? -8.233 17.031 18.432 1.00 69.50 526 ALA A CA 1
ATOM 4254 C C . ALA A 1 526 ? -6.797 16.473 18.489 1.00 69.50 526 ALA A C 1
ATOM 4256 O O . ALA A 1 526 ? -5.895 17.153 18.974 1.00 69.50 526 ALA A O 1
ATOM 4257 N N . TRP A 1 527 ? -6.562 15.247 18.014 1.00 79.06 527 TRP A N 1
ATOM 4258 C CA . TRP A 1 527 ? -5.260 14.585 18.133 1.00 79.06 527 TRP A CA 1
ATOM 4259 C C . TRP A 1 527 ? -4.284 15.083 17.062 1.00 79.06 527 TRP A C 1
ATOM 4261 O O . TRP A 1 527 ? -4.684 15.549 15.986 1.00 79.06 527 TRP A O 1
ATOM 4271 N N . GLU A 1 528 ? -2.978 14.941 17.317 1.00 80.25 528 GLU A N 1
ATOM 4272 C CA . GLU A 1 528 ? -1.981 15.183 16.278 1.00 80.25 528 GLU A CA 1
ATOM 4273 C C . GLU A 1 528 ? -2.209 14.180 15.148 1.00 80.25 528 GLU A C 1
ATOM 4275 O O . GLU A 1 528 ? -2.398 12.997 15.403 1.00 80.25 528 GLU A O 1
ATOM 4280 N N . LYS A 1 529 ? -2.179 14.625 13.890 1.00 81.06 529 LYS A N 1
ATOM 4281 C CA . LYS A 1 529 ? -2.402 13.731 12.754 1.00 81.06 529 LYS A CA 1
ATOM 4282 C C . LYS A 1 529 ? -1.394 13.891 11.636 1.00 81.06 529 LYS A C 1
ATOM 4284 O O . LYS A 1 529 ? -0.864 14.979 11.388 1.00 81.06 529 LYS A O 1
ATOM 4289 N N . THR A 1 530 ? -1.175 12.798 10.920 1.00 77.00 530 THR A N 1
ATOM 4290 C CA . THR A 1 530 ? -0.459 12.774 9.647 1.00 77.00 530 THR A CA 1
ATOM 4291 C C . THR A 1 530 ? -1.172 11.846 8.679 1.00 77.00 530 THR A C 1
ATOM 4293 O O . THR A 1 530 ? -1.638 10.776 9.060 1.00 77.00 530 THR A O 1
ATOM 4296 N N . SER A 1 531 ? -1.264 12.251 7.416 1.00 75.50 531 SER A N 1
ATOM 4297 C CA . SER A 1 531 ? -1.720 11.343 6.367 1.00 75.50 531 SER A CA 1
ATOM 4298 C C . SER A 1 531 ? -0.543 10.479 5.925 1.00 75.50 531 SER A C 1
ATOM 4300 O O . SER A 1 531 ? 0.557 10.995 5.722 1.00 75.50 531 SER A O 1
ATOM 4302 N N . LEU A 1 532 ? -0.786 9.179 5.774 1.00 69.88 532 LEU A N 1
ATOM 4303 C CA . LEU A 1 532 ? 0.189 8.221 5.247 1.00 69.88 532 LEU A CA 1
ATOM 4304 C C . LEU A 1 532 ? 0.430 8.412 3.741 1.00 69.88 532 LEU A C 1
ATOM 4306 O O . LEU A 1 532 ? 1.462 7.999 3.223 1.00 69.88 532 LEU A O 1
ATOM 4310 N N . ASN A 1 533 ? -0.493 9.102 3.064 1.00 62.06 533 ASN A N 1
ATOM 4311 C CA . ASN A 1 533 ? -0.427 9.415 1.636 1.00 62.06 533 ASN A CA 1
ATOM 4312 C C . ASN A 1 533 ? 0.046 10.860 1.375 1.00 62.06 533 ASN A C 1
ATOM 4314 O O . ASN A 1 533 ? 0.109 11.293 0.226 1.00 62.06 533 ASN A O 1
ATOM 4318 N N . ALA A 1 534 ? 0.333 11.659 2.414 1.00 51.22 534 ALA A N 1
ATOM 4319 C CA . ALA A 1 534 ? 0.489 13.101 2.235 1.00 51.22 534 ALA A CA 1
ATOM 4320 C C . ALA A 1 534 ? 1.781 13.514 1.520 1.00 51.22 534 ALA A C 1
ATOM 4322 O O . ALA A 1 534 ? 2.898 13.193 1.927 1.00 51.22 534 ALA A O 1
ATOM 4323 N N . HIS A 1 535 ? 1.585 14.385 0.528 1.00 56.19 535 HIS A N 1
ATOM 4324 C CA . HIS A 1 535 ? 2.599 15.215 -0.108 1.00 56.19 535 HIS A CA 1
ATOM 4325 C C . HIS A 1 535 ? 2.682 16.571 0.635 1.00 56.19 535 HIS A C 1
ATOM 4327 O O . HIS A 1 535 ? 1.815 17.426 0.429 1.00 56.19 535 HIS A O 1
ATOM 4333 N N . PRO A 1 536 ? 3.661 16.822 1.530 1.00 44.66 536 PRO A N 1
ATOM 4334 C CA . PRO A 1 536 ? 3.721 18.071 2.279 1.00 44.66 536 PRO A CA 1
ATOM 4335 C C . PRO A 1 536 ? 3.792 19.331 1.389 1.00 44.66 536 PRO A C 1
ATOM 4337 O O . PRO A 1 536 ? 4.571 19.385 0.436 1.00 44.66 536 PRO A O 1
ATOM 4340 N N . PRO A 1 537 ? 3.096 20.425 1.760 1.00 41.28 537 PRO A N 1
ATOM 4341 C CA . PRO A 1 537 ? 3.188 21.731 1.089 1.00 41.28 537 PRO A CA 1
ATOM 4342 C C . PRO A 1 537 ? 4.604 22.335 1.079 1.00 41.28 537 PRO A C 1
ATOM 4344 O O . PRO A 1 537 ? 4.917 23.196 0.257 1.00 41.28 537 PRO A O 1
ATOM 4347 N N . ALA A 1 538 ? 5.479 21.890 1.990 1.00 41.00 538 ALA A N 1
ATOM 4348 C CA . ALA A 1 538 ? 6.885 22.290 2.038 1.00 41.00 538 ALA A CA 1
ATOM 4349 C C . ALA A 1 538 ? 7.672 21.855 0.786 1.00 41.00 538 ALA A C 1
ATOM 4351 O O . ALA A 1 538 ? 8.621 22.547 0.411 1.00 41.00 538 ALA A O 1
ATOM 4352 N N . ARG A 1 539 ? 7.234 20.782 0.100 1.00 54.91 539 ARG A N 1
ATOM 4353 C CA . ARG A 1 539 ? 7.849 20.274 -1.140 1.00 54.91 539 ARG A CA 1
ATOM 4354 C C . ARG A 1 539 ? 7.879 21.349 -2.231 1.00 54.91 539 ARG A C 1
ATOM 4356 O O . ARG A 1 539 ? 8.893 21.572 -2.884 1.00 54.91 539 ARG A O 1
ATOM 4363 N N . VAL A 1 540 ? 6.793 22.112 -2.356 1.00 52.69 540 VAL A N 1
ATOM 4364 C CA . VAL A 1 540 ? 6.632 23.145 -3.390 1.00 52.69 540 VAL A CA 1
ATOM 4365 C C . VAL A 1 540 ? 7.613 24.311 -3.201 1.00 52.69 540 VAL A C 1
ATOM 4367 O O . VAL A 1 540 ? 8.102 24.867 -4.181 1.00 52.69 540 VAL A O 1
ATOM 4370 N N . LYS A 1 541 ? 7.963 24.670 -1.958 1.00 51.75 541 LYS A N 1
ATOM 4371 C CA . LYS A 1 541 ? 8.827 25.832 -1.673 1.00 51.75 541 LYS A CA 1
ATOM 4372 C C . LYS A 1 541 ? 10.277 25.624 -2.129 1.00 51.75 541 LYS A C 1
ATOM 4374 O O . LYS A 1 541 ? 10.834 26.509 -2.774 1.00 51.75 541 LYS A O 1
ATOM 4379 N N . TRP A 1 542 ? 10.872 24.464 -1.841 1.00 59.09 542 TRP A N 1
ATOM 4380 C CA . TRP A 1 542 ? 12.236 24.135 -2.286 1.00 59.09 542 TRP A CA 1
ATOM 4381 C C . TRP A 1 542 ? 12.319 23.950 -3.801 1.00 59.09 542 TRP A C 1
ATOM 4383 O O . TRP A 1 542 ? 13.259 24.433 -4.430 1.00 59.09 542 TRP A O 1
ATOM 4393 N N . LEU A 1 543 ? 11.284 23.348 -4.394 1.00 59.53 543 LEU A N 1
ATOM 4394 C CA . LEU A 1 543 ? 11.111 23.261 -5.843 1.00 59.53 543 LEU A CA 1
ATOM 4395 C C . LEU A 1 543 ? 11.104 24.644 -6.505 1.00 59.53 543 LEU A C 1
ATOM 4397 O O . LEU A 1 543 ? 11.832 24.853 -7.472 1.00 59.53 543 LEU A O 1
ATOM 4401 N N . ILE A 1 544 ? 10.350 25.602 -5.956 1.00 57.66 544 ILE A N 1
ATOM 4402 C CA . ILE A 1 544 ? 10.325 26.992 -6.438 1.00 57.66 544 ILE A CA 1
ATOM 4403 C C . ILE A 1 544 ? 11.697 27.664 -6.278 1.00 57.66 544 ILE A C 1
ATOM 4405 O O . ILE A 1 544 ? 12.132 28.380 -7.178 1.00 57.66 544 ILE A O 1
ATOM 4409 N N . PHE A 1 545 ? 12.406 27.433 -5.171 1.00 63.44 545 PHE A N 1
ATOM 4410 C CA . PHE A 1 545 ? 13.717 28.042 -4.933 1.00 63.44 545 PHE A CA 1
ATOM 4411 C C . PHE A 1 545 ? 14.790 27.553 -5.921 1.00 63.44 545 PHE A C 1
ATOM 4413 O O . PHE A 1 545 ? 15.424 28.367 -6.597 1.00 63.44 545 PHE A O 1
ATOM 4420 N N . SER A 1 546 ? 14.966 26.234 -6.067 1.00 63.50 546 SER A N 1
ATOM 4421 C CA . SER A 1 546 ? 15.913 25.659 -7.038 1.00 63.50 546 SER A CA 1
ATOM 4422 C C . SER A 1 546 ? 15.545 26.022 -8.482 1.00 63.50 546 SER A C 1
ATOM 4424 O O . SER A 1 546 ? 16.426 26.226 -9.319 1.00 63.50 546 SER A O 1
ATOM 4426 N N . PHE A 1 547 ? 14.246 26.173 -8.757 1.00 66.19 547 PHE A N 1
ATOM 4427 C CA . PHE A 1 547 ? 13.728 26.695 -10.017 1.00 66.19 547 PHE A CA 1
ATOM 4428 C C . PHE A 1 547 ? 14.195 28.133 -10.293 1.00 66.19 547 PHE A C 1
ATOM 4430 O O . PHE A 1 547 ? 14.744 28.396 -11.364 1.00 66.19 547 PHE A O 1
ATOM 4437 N N . ILE A 1 548 ? 14.005 29.054 -9.342 1.00 63.66 548 ILE A N 1
ATOM 4438 C CA . ILE A 1 548 ? 14.406 30.459 -9.497 1.00 63.66 548 ILE A CA 1
ATOM 4439 C C . ILE A 1 548 ? 15.908 30.544 -9.790 1.00 63.66 548 ILE A C 1
ATOM 4441 O O . ILE A 1 548 ? 16.314 31.277 -10.690 1.00 63.66 548 ILE A O 1
ATOM 4445 N N . LEU A 1 549 ? 16.725 29.739 -9.105 1.00 69.50 549 LEU A N 1
ATOM 4446 C CA . LEU A 1 549 ? 18.172 29.708 -9.311 1.00 69.50 549 LEU A CA 1
ATOM 4447 C C . LEU A 1 549 ? 18.561 29.236 -10.726 1.00 69.50 549 LEU A C 1
ATOM 4449 O O . LEU A 1 549 ? 19.353 29.897 -11.398 1.00 69.50 549 LEU A O 1
ATOM 4453 N N . ALA A 1 550 ? 17.976 28.136 -11.214 1.00 68.38 550 ALA A N 1
ATOM 4454 C CA . ALA A 1 550 ? 18.227 27.631 -12.569 1.00 68.38 550 ALA A CA 1
ATOM 4455 C C . ALA A 1 550 ? 17.716 28.595 -13.657 1.00 68.38 550 ALA A C 1
ATOM 4457 O O . ALA A 1 550 ? 18.353 28.766 -14.699 1.00 68.38 550 ALA A O 1
ATOM 4458 N N . PHE A 1 551 ? 16.589 29.268 -13.409 1.00 68.62 551 PHE A N 1
ATOM 4459 C CA . PHE A 1 551 ? 16.039 30.282 -14.306 1.00 68.62 551 PHE A CA 1
ATOM 4460 C C . PHE A 1 551 ? 16.943 31.516 -14.399 1.00 68.62 551 PHE A C 1
ATOM 4462 O O . PHE A 1 551 ? 17.252 31.972 -15.501 1.00 68.62 551 PHE A O 1
ATOM 4469 N N . ILE A 1 552 ? 17.436 32.011 -13.260 1.00 68.12 552 ILE A N 1
ATOM 4470 C CA . ILE A 1 552 ? 18.444 33.077 -13.213 1.00 68.12 552 ILE A CA 1
ATOM 4471 C C . ILE A 1 552 ? 19.706 32.643 -13.972 1.00 68.12 552 ILE A C 1
ATOM 4473 O O . ILE A 1 552 ? 20.227 33.408 -14.781 1.00 68.12 552 ILE A O 1
ATOM 4477 N N . PHE A 1 553 ? 20.155 31.398 -13.799 1.00 74.06 553 PHE A N 1
ATOM 4478 C CA . PHE A 1 553 ? 21.318 30.873 -14.515 1.00 74.06 553 PHE A CA 1
ATOM 4479 C C . PHE A 1 553 ? 21.123 30.847 -16.039 1.00 74.06 553 PHE A C 1
ATOM 4481 O O . PHE A 1 553 ? 22.033 31.211 -16.784 1.00 74.06 553 PHE A O 1
ATOM 4488 N N . LEU A 1 554 ? 19.934 30.484 -16.530 1.00 71.06 554 LEU A N 1
ATOM 4489 C CA . LEU A 1 554 ? 19.594 30.549 -17.958 1.00 71.06 554 LEU A CA 1
ATOM 4490 C C . LEU A 1 554 ? 19.603 31.981 -18.504 1.00 71.06 554 LEU A C 1
ATOM 4492 O O . LEU A 1 554 ? 20.047 32.203 -19.634 1.00 71.06 554 LEU A O 1
ATOM 4496 N N . LEU A 1 555 ? 19.130 32.946 -17.709 1.00 65.31 555 LEU A N 1
ATOM 4497 C CA . LEU A 1 555 ? 19.172 34.365 -18.067 1.00 65.31 555 LEU A CA 1
ATOM 4498 C C . LEU A 1 555 ? 20.610 34.886 -18.162 1.00 65.31 555 LEU A C 1
ATOM 4500 O O . LEU A 1 555 ? 20.895 35.697 -19.038 1.00 65.31 555 LEU A O 1
ATOM 4504 N N . ILE A 1 556 ? 21.508 34.400 -17.302 1.00 69.38 556 ILE A N 1
ATOM 4505 C CA . ILE A 1 556 ? 22.928 34.776 -17.303 1.00 69.38 556 ILE A CA 1
ATOM 4506 C C . ILE A 1 556 ? 23.680 34.107 -18.461 1.00 69.38 556 ILE A C 1
ATOM 4508 O O . ILE A 1 556 ? 24.453 34.758 -19.158 1.00 69.38 556 ILE A O 1
ATOM 4512 N N . THR A 1 557 ? 23.473 32.806 -18.673 1.00 70.88 557 THR A N 1
ATOM 4513 C CA . THR A 1 557 ? 24.274 32.013 -19.624 1.00 70.88 557 THR A CA 1
ATOM 4514 C C . THR A 1 557 ? 23.825 32.139 -21.072 1.00 70.88 557 THR A C 1
ATOM 4516 O O . THR A 1 557 ? 24.637 31.954 -21.977 1.00 70.88 557 THR A O 1
ATOM 4519 N N . THR A 1 558 ? 22.561 32.486 -21.330 1.00 71.56 558 THR A N 1
ATOM 4520 C CA . THR A 1 558 ? 22.026 32.699 -22.689 1.00 71.56 558 THR A CA 1
ATOM 4521 C C . THR A 1 558 ? 22.373 31.584 -23.692 1.00 71.56 558 THR A C 1
ATOM 4523 O O . THR A 1 558 ? 22.826 31.877 -24.802 1.00 71.56 558 THR A O 1
ATOM 4526 N N . PRO A 1 559 ? 22.188 30.295 -23.343 1.00 74.94 559 PRO A N 1
ATOM 4527 C CA . PRO A 1 559 ? 22.629 29.192 -24.193 1.00 74.94 559 PRO A CA 1
ATOM 4528 C C . PRO A 1 559 ? 21.949 29.235 -25.564 1.00 74.94 559 PRO A C 1
ATOM 4530 O O . PRO A 1 559 ? 20.860 29.796 -25.714 1.00 74.94 559 PRO A O 1
ATOM 4533 N N . SER A 1 560 ? 22.545 28.608 -26.580 1.00 79.19 560 SER A N 1
ATOM 4534 C CA . SER A 1 560 ? 21.845 28.386 -27.848 1.00 79.19 560 SER A CA 1
ATOM 4535 C C . SER A 1 560 ? 20.657 27.433 -27.658 1.00 79.19 560 SER A C 1
ATOM 4537 O O . SER A 1 560 ? 20.631 26.613 -26.740 1.00 79.19 560 SER A O 1
ATOM 4539 N N . LEU A 1 561 ? 19.667 27.483 -28.559 1.00 75.12 561 LEU A N 1
ATOM 4540 C CA . LEU A 1 561 ? 18.510 26.576 -28.490 1.00 75.12 561 LEU A CA 1
ATOM 4541 C C . LEU A 1 561 ? 18.916 25.105 -28.591 1.00 75.12 561 LEU A C 1
ATOM 4543 O O . LEU A 1 561 ? 18.311 24.269 -27.932 1.00 75.12 561 LEU A O 1
ATOM 4547 N N . LYS A 1 562 ? 19.940 24.796 -29.395 1.00 76.19 562 LYS A N 1
ATOM 4548 C CA . LYS A 1 562 ? 20.468 23.436 -29.531 1.00 76.19 562 LYS A CA 1
ATOM 4549 C C . LYS A 1 562 ? 21.040 22.952 -28.198 1.00 76.19 562 LYS A C 1
ATOM 4551 O O . LYS A 1 562 ? 20.669 21.870 -27.751 1.00 76.19 562 LYS A O 1
ATOM 4556 N N . ALA A 1 563 ? 21.886 23.755 -27.551 1.00 78.69 563 ALA A N 1
ATOM 4557 C CA . ALA A 1 563 ? 22.453 23.416 -26.248 1.00 78.69 563 ALA A CA 1
ATOM 4558 C C . ALA A 1 563 ? 21.364 23.287 -25.171 1.00 78.69 563 ALA A C 1
ATOM 4560 O O . ALA A 1 563 ? 21.344 22.297 -24.444 1.00 78.69 563 ALA A O 1
ATOM 4561 N N . PHE A 1 564 ? 20.407 24.221 -25.139 1.00 81.00 564 PHE A N 1
ATOM 4562 C CA . PHE A 1 564 ? 19.278 24.184 -24.212 1.00 81.00 564 PHE A CA 1
ATOM 4563 C C . PHE A 1 564 ? 18.412 22.931 -24.378 1.00 81.00 564 PHE A C 1
ATOM 4565 O O . PHE A 1 564 ? 18.172 22.231 -23.401 1.00 81.00 564 PHE A O 1
ATOM 4572 N N . LEU A 1 565 ? 17.957 22.621 -25.598 1.00 77.25 565 LEU A N 1
ATOM 4573 C CA . LEU A 1 565 ? 17.098 21.458 -25.845 1.00 77.25 565 LEU A CA 1
ATOM 4574 C C . LEU A 1 565 ? 17.830 20.141 -25.577 1.00 77.25 565 LEU A C 1
ATOM 4576 O O . LEU A 1 565 ? 17.220 19.204 -25.068 1.00 77.25 565 LEU A O 1
ATOM 4580 N N . THR A 1 566 ? 19.131 20.079 -25.878 1.00 76.31 566 THR A N 1
ATOM 4581 C CA . THR A 1 566 ? 19.963 18.908 -25.567 1.00 76.31 566 THR A CA 1
ATOM 4582 C C . THR A 1 566 ? 20.055 18.716 -24.054 1.00 76.31 566 THR A C 1
ATOM 4584 O O . THR A 1 566 ? 19.716 17.644 -23.561 1.00 76.31 566 THR A O 1
ATOM 4587 N N . ALA A 1 567 ? 20.418 19.767 -23.309 1.00 79.56 567 ALA A N 1
ATOM 4588 C CA . ALA A 1 567 ? 20.499 19.727 -21.850 1.00 79.56 567 ALA A CA 1
ATOM 4589 C C . ALA A 1 567 ? 19.146 19.387 -21.205 1.00 79.56 567 ALA A C 1
ATOM 4591 O O . ALA A 1 567 ? 19.084 18.521 -20.339 1.00 79.56 567 ALA A O 1
ATOM 4592 N N . LEU A 1 568 ? 18.055 20.007 -21.668 1.00 78.75 568 LEU A N 1
ATOM 4593 C CA . LEU A 1 568 ? 16.702 19.754 -21.170 1.00 78.75 568 LEU A CA 1
ATOM 4594 C C . LEU A 1 568 ? 16.282 18.297 -21.396 1.00 78.75 568 LEU A C 1
ATOM 4596 O O . LEU A 1 568 ? 15.783 17.664 -20.472 1.00 78.75 568 LEU A O 1
ATOM 4600 N N . SER A 1 569 ? 16.496 17.759 -22.601 1.00 75.31 569 SER A N 1
ATOM 4601 C CA . SER A 1 569 ? 16.110 16.380 -22.937 1.00 75.31 569 SER A CA 1
ATOM 4602 C C . SER A 1 569 ? 16.879 15.360 -22.101 1.00 75.31 569 SER A C 1
ATOM 4604 O O . SER A 1 569 ? 16.303 14.380 -21.638 1.00 75.31 569 SER A O 1
ATOM 4606 N N . ILE A 1 570 ? 18.169 15.608 -21.862 1.00 76.75 570 ILE A N 1
ATOM 4607 C CA . ILE A 1 570 ? 19.006 14.742 -21.026 1.00 76.75 570 ILE A CA 1
ATOM 4608 C C . ILE A 1 570 ? 18.567 14.821 -19.570 1.00 76.75 570 ILE A C 1
ATOM 4610 O O . ILE A 1 570 ? 18.369 13.784 -18.950 1.00 76.75 570 ILE A O 1
ATOM 4614 N N . SER A 1 571 ? 18.355 16.020 -19.029 1.00 79.25 571 SER A N 1
ATOM 4615 C CA . SER A 1 571 ? 17.873 16.186 -17.656 1.00 79.25 571 SER A CA 1
ATOM 4616 C C . SER A 1 571 ? 16.486 15.580 -17.443 1.00 79.25 571 SER A C 1
ATOM 4618 O O . SER A 1 571 ? 16.243 14.991 -16.394 1.00 79.25 571 SER A O 1
ATOM 4620 N N . LEU A 1 572 ? 15.598 15.653 -18.442 1.00 76.38 572 LEU A N 1
ATOM 4621 C CA . LEU A 1 572 ? 14.320 14.934 -18.439 1.00 76.38 572 LEU A CA 1
ATOM 4622 C C . LEU A 1 572 ? 14.531 13.418 -18.451 1.00 76.38 572 LEU A C 1
ATOM 4624 O O . LEU A 1 572 ? 13.907 12.723 -17.660 1.00 76.38 572 LEU A O 1
ATOM 4628 N N . GLY A 1 573 ? 15.423 12.901 -19.298 1.00 77.19 573 GLY A N 1
ATOM 4629 C CA . GLY A 1 573 ? 15.765 11.477 -19.331 1.00 77.19 573 GLY A CA 1
ATOM 4630 C C . GLY A 1 573 ? 16.354 10.982 -18.009 1.00 77.19 573 GLY A C 1
ATOM 4631 O O . GLY A 1 573 ? 15.963 9.929 -17.521 1.00 77.19 573 GLY A O 1
ATOM 4632 N N . VAL A 1 574 ? 17.229 11.775 -17.389 1.00 77.75 574 VAL A N 1
ATOM 4633 C CA . VAL A 1 574 ? 17.792 11.540 -16.055 1.00 77.75 574 VAL A CA 1
ATOM 4634 C C . VAL A 1 574 ? 16.684 11.515 -15.000 1.00 77.75 574 VAL A C 1
ATOM 4636 O O . VAL A 1 574 ? 16.635 10.585 -14.206 1.00 77.75 574 VAL A O 1
ATOM 4639 N N . LEU A 1 575 ? 15.758 12.479 -15.016 1.00 77.50 575 LEU A N 1
ATOM 4640 C CA . LEU A 1 575 ? 14.613 12.521 -14.100 1.00 77.50 575 LEU A CA 1
ATOM 4641 C C . LEU A 1 575 ? 13.664 11.328 -14.290 1.00 77.50 575 LEU A C 1
ATOM 4643 O O . LEU A 1 575 ? 13.226 10.731 -13.309 1.00 77.50 575 LEU A O 1
ATOM 4647 N N . LEU A 1 576 ? 13.369 10.953 -15.536 1.00 77.00 576 LEU A N 1
ATOM 4648 C CA . LEU A 1 576 ? 12.552 9.782 -15.861 1.00 77.00 576 LEU A CA 1
ATOM 4649 C C . LEU A 1 576 ? 13.244 8.486 -15.442 1.00 77.00 576 LEU A C 1
ATOM 4651 O O . LEU A 1 576 ? 12.587 7.592 -14.919 1.00 77.00 576 LEU A O 1
ATOM 4655 N N . LEU A 1 577 ? 14.564 8.397 -15.613 1.00 77.06 577 LEU A N 1
ATOM 4656 C CA . LEU A 1 577 ? 15.366 7.285 -15.120 1.00 77.06 577 LEU A CA 1
ATOM 4657 C C . LEU A 1 577 ? 15.350 7.245 -13.585 1.00 77.06 577 LEU A C 1
ATOM 4659 O O . LEU A 1 577 ? 15.106 6.184 -13.026 1.00 77.06 577 LEU A O 1
ATOM 4663 N N . PHE A 1 578 ? 15.520 8.380 -12.893 1.00 75.69 578 PHE A N 1
ATOM 4664 C CA . PHE A 1 578 ? 15.382 8.484 -11.431 1.00 75.69 578 PHE A CA 1
ATOM 4665 C C . PHE A 1 578 ? 14.027 7.948 -10.969 1.00 75.69 578 PHE A C 1
ATOM 4667 O O . PHE A 1 578 ? 13.957 7.064 -10.113 1.00 75.69 578 PHE A O 1
ATOM 4674 N N . TYR A 1 579 ? 12.953 8.432 -11.585 1.00 74.50 579 TYR A N 1
ATOM 4675 C CA . TYR A 1 579 ? 11.597 7.982 -11.305 1.00 74.50 579 TYR A CA 1
ATOM 4676 C C . TYR A 1 579 ? 11.429 6.479 -11.575 1.00 74.50 579 TYR A C 1
ATOM 4678 O O . TYR A 1 579 ? 10.926 5.741 -10.729 1.00 74.50 579 TYR A O 1
ATOM 4686 N N . TRP A 1 580 ? 11.938 5.990 -12.707 1.00 75.31 580 TRP A N 1
ATOM 4687 C CA . TRP A 1 580 ? 11.865 4.580 -13.077 1.00 75.31 580 TRP A CA 1
ATOM 4688 C C . TRP A 1 580 ? 12.742 3.668 -12.204 1.00 75.31 580 TRP A C 1
ATOM 4690 O O . TRP A 1 580 ? 12.437 2.491 -12.074 1.00 75.31 580 TRP A O 1
ATOM 4700 N N . LEU A 1 581 ? 13.799 4.150 -11.557 1.00 72.38 581 LEU A N 1
ATOM 4701 C CA . LEU A 1 581 ? 14.609 3.326 -10.648 1.00 72.38 581 LEU A CA 1
ATOM 4702 C C . LEU A 1 581 ? 14.100 3.384 -9.197 1.00 72.38 581 LEU A C 1
ATOM 4704 O O . LEU A 1 581 ? 14.341 2.447 -8.439 1.00 72.38 581 LEU A O 1
ATOM 4708 N N . THR A 1 582 ? 13.355 4.433 -8.823 1.00 70.25 582 THR A N 1
ATOM 4709 C CA . THR A 1 582 ? 12.883 4.704 -7.447 1.00 70.25 582 THR A CA 1
ATOM 4710 C C . THR A 1 582 ? 12.236 3.501 -6.746 1.00 70.25 582 THR A C 1
ATOM 4712 O O . THR A 1 582 ? 12.533 3.283 -5.569 1.00 70.25 582 THR A O 1
ATOM 4715 N N . PRO A 1 583 ? 11.399 2.675 -7.403 1.00 65.94 583 PRO A N 1
ATOM 4716 C CA . PRO A 1 583 ? 10.735 1.572 -6.706 1.00 65.94 583 PRO A CA 1
ATOM 4717 C C . PRO A 1 583 ? 11.651 0.398 -6.329 1.00 65.94 583 PRO A C 1
ATOM 4719 O O . PRO A 1 583 ? 11.211 -0.468 -5.582 1.00 65.94 583 PRO A O 1
ATOM 4722 N N . ASP A 1 584 ? 12.892 0.363 -6.826 1.00 65.62 584 ASP A N 1
ATOM 4723 C CA . ASP A 1 584 ? 13.929 -0.618 -6.456 1.00 65.62 584 ASP A CA 1
ATOM 4724 C C . ASP A 1 584 ? 14.894 -0.059 -5.381 1.00 65.62 584 ASP A C 1
ATOM 4726 O O . ASP A 1 584 ? 15.956 -0.626 -5.128 1.00 65.62 584 ASP A O 1
ATOM 4730 N N . ILE A 1 585 ? 14.559 1.090 -4.769 1.00 67.62 585 ILE A N 1
ATOM 4731 C CA . ILE A 1 585 ? 15.377 1.780 -3.760 1.00 67.62 585 ILE A CA 1
ATOM 4732 C C . ILE A 1 585 ? 14.700 1.693 -2.389 1.00 67.62 585 ILE A C 1
ATOM 4734 O O . ILE A 1 585 ? 13.732 2.404 -2.094 1.00 67.62 585 ILE A O 1
ATOM 4738 N N . PHE A 1 586 ? 15.274 0.867 -1.520 1.00 72.62 586 PHE A N 1
ATOM 4739 C CA . PHE A 1 586 ? 14.801 0.637 -0.159 1.00 72.62 586 PHE A CA 1
ATOM 4740 C C . PHE A 1 586 ? 15.488 1.567 0.842 1.00 72.62 586 PHE A C 1
ATOM 4742 O O . PHE A 1 586 ? 16.633 1.986 0.656 1.00 72.62 586 PHE A O 1
ATOM 4749 N N . GLY A 1 587 ? 14.765 1.899 1.908 1.00 81.00 587 GLY A N 1
ATOM 4750 C CA . GLY A 1 587 ? 15.383 2.400 3.125 1.00 81.00 587 GLY A CA 1
ATOM 4751 C C . GLY A 1 587 ? 15.956 1.242 3.939 1.00 81.00 587 GLY A C 1
ATOM 4752 O O . GLY A 1 587 ? 15.753 0.066 3.624 1.00 81.00 587 GLY A O 1
ATOM 4753 N N . LYS A 1 588 ? 16.638 1.581 5.026 1.00 87.00 588 LYS A N 1
ATOM 4754 C CA . LYS A 1 588 ? 17.119 0.623 6.018 1.00 87.00 588 LYS A CA 1
ATOM 4755 C C . LYS A 1 588 ? 16.722 1.020 7.417 1.00 87.00 588 LYS A C 1
ATOM 4757 O O . LYS A 1 588 ? 16.744 2.203 7.751 1.00 87.00 588 LYS A O 1
ATOM 4762 N N . ILE A 1 589 ? 16.483 0.014 8.243 1.00 89.12 589 ILE A N 1
ATOM 4763 C CA . ILE A 1 589 ? 16.626 0.137 9.686 1.00 89.12 589 ILE A CA 1
ATOM 4764 C C . ILE A 1 589 ? 17.953 -0.473 10.084 1.00 89.12 589 ILE A C 1
ATOM 4766 O O . ILE A 1 589 ? 18.349 -1.523 9.578 1.00 89.12 589 ILE A O 1
ATOM 4770 N N . VAL A 1 590 ? 18.615 0.220 10.994 1.00 90.19 590 VAL A N 1
ATOM 4771 C CA . VAL A 1 590 ? 19.835 -0.194 11.662 1.00 90.19 590 VAL A CA 1
ATOM 4772 C C . VAL A 1 590 ? 19.553 -0.146 13.156 1.00 90.19 590 VAL A C 1
ATOM 4774 O O . VAL A 1 590 ? 19.216 0.915 13.674 1.00 90.19 590 VAL A O 1
ATOM 4777 N N . ILE A 1 591 ? 19.663 -1.282 13.830 1.00 90.62 591 ILE A N 1
ATOM 4778 C CA . ILE A 1 591 ? 19.591 -1.391 15.285 1.00 90.62 591 ILE A CA 1
ATOM 4779 C C . ILE A 1 591 ? 21.018 -1.592 15.785 1.00 90.62 591 ILE A C 1
ATOM 4781 O O . ILE A 1 591 ? 21.681 -2.553 15.395 1.00 90.62 591 ILE A O 1
ATOM 4785 N N . GLU A 1 592 ? 21.474 -0.675 16.626 1.00 92.44 592 GLU A N 1
ATOM 4786 C CA . GLU A 1 592 ? 22.770 -0.683 17.300 1.00 92.44 592 GLU A CA 1
ATOM 4787 C C . GLU A 1 592 ? 22.513 -0.812 18.806 1.00 92.44 592 GLU A C 1
ATOM 4789 O O . GLU A 1 592 ? 21.770 -0.006 19.364 1.00 92.44 592 GLU A O 1
ATOM 4794 N N . THR A 1 593 ? 23.099 -1.813 19.465 1.00 89.69 593 THR A N 1
ATOM 4795 C CA . THR A 1 593 ? 22.943 -2.034 20.914 1.00 89.69 593 THR A CA 1
ATOM 4796 C C . THR A 1 593 ? 24.284 -2.277 21.590 1.00 89.69 593 THR A C 1
ATOM 4798 O O . THR A 1 593 ? 25.190 -2.842 20.979 1.00 89.69 593 THR A O 1
ATOM 4801 N N . SER A 1 594 ? 24.414 -1.904 22.869 1.00 89.38 594 SER A N 1
ATOM 4802 C CA . SER A 1 594 ? 25.577 -2.302 23.680 1.00 89.38 594 SER A CA 1
ATOM 4803 C C . SER A 1 594 ? 25.396 -3.672 24.335 1.00 89.38 594 SER A C 1
ATOM 4805 O O . SER A 1 594 ? 26.376 -4.358 24.616 1.00 89.38 594 SER A O 1
ATOM 4807 N N . THR A 1 595 ? 24.154 -4.127 24.517 1.00 89.44 595 THR A N 1
ATOM 4808 C CA . THR A 1 595 ? 23.853 -5.506 24.928 1.00 89.44 595 THR A CA 1
ATOM 4809 C C . THR A 1 595 ? 23.809 -6.438 23.707 1.00 89.44 595 THR A C 1
ATOM 4811 O O . THR A 1 595 ? 23.115 -6.108 22.741 1.00 89.44 595 THR A O 1
ATOM 4814 N N . PRO A 1 596 ? 24.498 -7.595 23.717 1.00 89.94 596 PRO A N 1
ATOM 4815 C CA . PRO A 1 596 ? 24.490 -8.528 22.592 1.00 89.94 596 PRO A CA 1
ATOM 4816 C C . PRO A 1 596 ? 23.128 -9.221 22.440 1.00 89.94 596 PRO A C 1
ATOM 4818 O O . PRO A 1 596 ? 22.647 -9.854 23.375 1.00 89.94 596 PRO A O 1
ATOM 4821 N N . GLN A 1 597 ? 22.539 -9.158 21.245 1.00 87.06 597 GLN A N 1
ATOM 4822 C CA . GLN A 1 597 ? 21.277 -9.820 20.900 1.00 87.06 597 GLN A CA 1
ATOM 4823 C C . GLN A 1 597 ? 21.497 -11.010 19.968 1.00 87.06 597 GLN A C 1
ATOM 4825 O O . GLN A 1 597 ? 22.146 -10.889 18.916 1.00 87.06 597 GLN A O 1
ATOM 4830 N N . ARG A 1 598 ? 20.903 -12.166 20.288 1.00 86.38 598 ARG A N 1
ATOM 4831 C CA . ARG A 1 598 ? 21.003 -13.364 19.435 1.00 86.38 598 ARG A CA 1
ATOM 4832 C C . ARG A 1 598 ? 20.286 -13.150 18.106 1.00 86.38 598 ARG A C 1
ATOM 4834 O O . ARG A 1 598 ? 20.788 -13.554 17.054 1.00 86.38 598 ARG A O 1
ATOM 4841 N N . TYR A 1 599 ? 19.167 -12.439 18.133 1.00 85.31 599 TYR A N 1
ATOM 4842 C CA . TYR A 1 599 ? 18.380 -12.095 16.958 1.00 85.31 599 TYR A CA 1
ATOM 4843 C C . TYR A 1 599 ? 17.696 -10.735 17.120 1.00 85.31 599 TYR A C 1
ATOM 4845 O O . TYR A 1 599 ? 17.732 -10.144 18.191 1.00 85.31 599 TYR A O 1
ATOM 4853 N N . ALA A 1 600 ? 17.117 -10.239 16.033 1.00 85.25 600 ALA A N 1
ATOM 4854 C CA . ALA A 1 600 ? 16.074 -9.220 16.058 1.00 85.25 600 ALA A CA 1
ATOM 4855 C C . ALA A 1 600 ? 15.047 -9.579 14.985 1.00 85.25 600 ALA A C 1
ATOM 4857 O O . ALA A 1 600 ? 15.413 -10.142 13.946 1.00 85.25 600 ALA A O 1
ATOM 4858 N N . GLU A 1 601 ? 13.783 -9.248 15.210 1.00 89.19 601 GLU A N 1
ATOM 4859 C CA . GLU A 1 601 ? 12.739 -9.410 14.205 1.00 89.19 601 GLU A CA 1
ATOM 4860 C C . GLU A 1 601 ? 12.111 -8.052 13.899 1.00 89.19 601 GLU A C 1
ATOM 4862 O O . GLU A 1 601 ? 11.687 -7.329 14.792 1.00 89.19 601 GLU A O 1
ATOM 4867 N N . ILE A 1 602 ? 12.111 -7.668 12.622 1.00 89.00 602 ILE A N 1
ATOM 4868 C CA . ILE A 1 602 ? 11.591 -6.368 12.190 1.00 89.00 602 ILE A CA 1
ATOM 4869 C C . ILE A 1 602 ? 10.373 -6.595 11.315 1.00 89.00 602 ILE A C 1
ATOM 4871 O O . ILE A 1 602 ? 10.474 -7.200 10.249 1.00 89.00 602 ILE A O 1
ATOM 4875 N N . PHE A 1 603 ? 9.239 -6.060 11.737 1.00 87.56 603 PHE A N 1
ATOM 4876 C CA . PHE A 1 603 ? 8.009 -6.029 10.968 1.00 87.56 603 PHE A CA 1
ATOM 4877 C C . PHE A 1 603 ? 7.925 -4.721 10.200 1.00 87.56 603 PHE A C 1
ATOM 4879 O O . PHE A 1 603 ? 8.165 -3.648 10.752 1.00 87.56 603 PHE A O 1
ATOM 4886 N N . ASN A 1 604 ? 7.560 -4.809 8.926 1.00 86.94 604 ASN A N 1
ATOM 4887 C CA . ASN A 1 604 ? 7.335 -3.652 8.079 1.00 86.94 604 ASN A CA 1
ATOM 4888 C C . ASN A 1 604 ? 6.019 -3.816 7.311 1.00 86.94 604 ASN A C 1
ATOM 4890 O O . ASN A 1 604 ? 5.927 -4.673 6.424 1.00 86.94 604 ASN A O 1
ATOM 4894 N N . SER A 1 605 ? 5.011 -3.014 7.658 1.00 78.88 605 SER A N 1
ATOM 4895 C CA . SER A 1 605 ? 3.614 -3.210 7.261 1.00 78.88 605 SER A CA 1
ATOM 4896 C C . SER A 1 605 ? 2.988 -1.951 6.630 1.00 78.88 605 SER A C 1
ATOM 4898 O O . SER A 1 605 ? 3.303 -0.835 7.056 1.00 78.88 605 SER A O 1
ATOM 4900 N N . PRO A 1 606 ? 2.127 -2.098 5.598 1.00 72.81 606 PRO A N 1
ATOM 4901 C CA . PRO A 1 606 ? 1.316 -0.991 5.070 1.00 72.81 606 PRO A CA 1
ATOM 4902 C C . PRO A 1 606 ? 0.307 -0.466 6.095 1.00 72.81 606 PRO A C 1
ATOM 4904 O O . PRO A 1 606 ? 0.047 0.735 6.126 1.00 72.81 606 PRO A O 1
ATOM 4907 N N . ASP A 1 607 ? -0.169 -1.347 6.974 1.00 72.31 607 ASP A N 1
ATOM 4908 C CA . ASP A 1 607 ? -1.186 -1.056 7.979 1.00 72.31 607 ASP A CA 1
ATOM 4909 C C . ASP A 1 607 ? -0.594 -1.185 9.384 1.00 72.31 607 ASP A C 1
ATOM 4911 O O . ASP A 1 607 ? 0.414 -1.864 9.590 1.00 72.31 607 ASP A O 1
ATOM 4915 N N . ALA A 1 608 ? -1.257 -0.591 10.374 1.00 70.62 608 ALA A N 1
ATOM 4916 C CA . ALA A 1 608 ? -0.847 -0.665 11.777 1.00 70.62 608 ALA A CA 1
ATOM 4917 C C . ALA A 1 608 ? -0.955 -2.085 12.387 1.00 70.62 608 ALA A C 1
ATOM 4919 O O . ALA A 1 608 ? -0.529 -2.311 13.518 1.00 70.62 608 ALA A O 1
ATOM 4920 N N . ILE A 1 609 ? -1.476 -3.050 11.618 1.00 74.00 609 ILE A N 1
ATOM 4921 C CA . ILE A 1 609 ? -1.540 -4.470 11.963 1.00 74.00 609 ILE A CA 1
ATOM 4922 C C . ILE A 1 609 ? -0.277 -5.174 11.460 1.00 74.00 609 ILE A C 1
ATOM 4924 O O . ILE A 1 609 ? 0.018 -5.201 10.258 1.00 74.00 609 ILE A O 1
ATOM 4928 N N . PHE A 1 610 ? 0.448 -5.814 12.374 1.00 75.75 610 PHE A N 1
ATOM 4929 C CA . PHE A 1 610 ? 1.668 -6.549 12.057 1.00 75.75 610 PHE A CA 1
ATOM 4930 C C . PHE A 1 610 ? 1.369 -8.033 11.823 1.00 75.75 610 PHE A C 1
ATOM 4932 O O . PHE A 1 610 ? 0.962 -8.757 12.724 1.00 75.75 610 PHE A O 1
ATOM 4939 N N . LYS A 1 611 ? 1.589 -8.496 10.589 1.00 70.88 611 LYS A N 1
ATOM 4940 C CA . LYS A 1 611 ? 1.470 -9.910 10.196 1.00 70.88 611 LYS A CA 1
ATOM 4941 C C . LYS A 1 611 ? 2.857 -10.534 10.069 1.00 70.88 611 LYS A C 1
ATOM 4943 O O . LYS A 1 611 ? 3.783 -9.861 9.619 1.00 70.88 611 LYS A O 1
ATOM 4948 N N . LYS A 1 612 ? 2.997 -11.828 10.377 1.00 70.88 612 LYS A N 1
ATOM 4949 C CA . LYS A 1 612 ? 4.284 -12.545 10.266 1.00 70.88 612 LYS A CA 1
ATOM 4950 C C . LYS A 1 612 ? 4.861 -12.522 8.845 1.00 70.88 612 LYS A C 1
ATOM 4952 O O . LYS A 1 612 ? 6.064 -12.398 8.678 1.00 70.88 612 LYS A O 1
ATOM 4957 N N . ASP A 1 613 ? 4.013 -12.511 7.818 1.00 65.19 613 ASP A N 1
ATOM 4958 C CA . ASP A 1 613 ? 4.453 -12.387 6.418 1.00 65.19 613 ASP A CA 1
ATOM 4959 C C . ASP A 1 613 ? 5.152 -11.047 6.100 1.00 65.19 613 ASP A C 1
ATOM 4961 O O . ASP A 1 613 ? 5.838 -10.923 5.087 1.00 65.19 613 ASP A O 1
ATOM 4965 N N . ASN A 1 614 ? 4.990 -10.039 6.963 1.00 70.62 614 ASN A N 1
ATOM 4966 C CA . ASN A 1 614 ? 5.640 -8.734 6.865 1.00 70.62 614 ASN A CA 1
ATOM 4967 C C . ASN A 1 614 ? 6.909 -8.628 7.731 1.00 70.62 614 ASN A C 1
ATOM 4969 O O . ASN A 1 614 ? 7.478 -7.536 7.826 1.00 70.62 614 ASN A O 1
ATOM 4973 N N . SER A 1 615 ? 7.349 -9.716 8.370 1.00 80.19 615 SER A N 1
ATOM 4974 C CA . SER A 1 615 ? 8.516 -9.712 9.245 1.00 80.19 615 SER A CA 1
ATOM 4975 C C . SER A 1 615 ? 9.800 -10.134 8.531 1.00 80.19 615 SER A C 1
ATOM 4977 O O . SER A 1 615 ? 9.818 -10.868 7.542 1.00 80.19 615 SER A O 1
ATOM 4979 N N . THR A 1 616 ? 10.920 -9.630 9.032 1.00 81.06 616 THR A N 1
ATOM 4980 C CA . THR A 1 616 ? 12.262 -10.044 8.643 1.00 81.06 616 THR A CA 1
ATOM 4981 C C . THR A 1 616 ? 13.020 -10.437 9.894 1.00 81.06 616 THR A C 1
ATOM 4983 O O . THR A 1 616 ? 13.391 -9.589 10.703 1.00 81.06 616 THR A O 1
ATOM 4986 N N . PHE A 1 617 ? 13.267 -11.738 10.024 1.00 80.12 617 PHE A N 1
ATOM 4987 C CA . PHE A 1 617 ? 14.085 -12.293 11.090 1.00 80.12 617 PHE A CA 1
ATOM 4988 C C . PHE A 1 617 ? 15.575 -12.127 10.766 1.00 80.12 617 PHE A C 1
ATOM 4990 O O . PHE A 1 617 ? 16.029 -12.513 9.685 1.00 80.12 617 PHE A O 1
ATOM 4997 N N . ILE A 1 618 ? 16.344 -11.560 11.697 1.00 81.69 618 ILE A N 1
ATOM 4998 C CA . ILE A 1 618 ? 17.754 -11.213 11.503 1.00 81.69 618 ILE A CA 1
ATOM 4999 C C . ILE A 1 618 ? 18.611 -11.966 12.517 1.00 81.69 618 ILE A C 1
ATOM 5001 O O . ILE A 1 618 ? 18.597 -11.680 13.714 1.00 81.69 618 ILE A O 1
ATOM 5005 N N . LYS A 1 619 ? 19.433 -12.886 12.009 1.00 75.94 619 LYS A N 1
ATOM 5006 C CA . LYS A 1 619 ? 20.550 -13.510 12.736 1.00 75.94 619 LYS A CA 1
ATOM 5007 C C . LYS A 1 619 ? 21.864 -12.925 12.217 1.00 75.94 619 LYS A C 1
ATOM 5009 O O . LYS A 1 619 ? 21.943 -12.526 11.058 1.00 75.94 619 LYS A O 1
ATOM 5014 N N . GLY A 1 620 ? 22.891 -12.846 13.061 1.00 80.50 620 GLY A N 1
ATOM 5015 C CA . GLY A 1 620 ? 24.190 -12.285 12.671 1.00 80.50 620 GLY A CA 1
ATOM 5016 C C . GLY A 1 620 ? 24.860 -11.526 13.807 1.00 80.50 620 GLY A C 1
ATOM 5017 O O . GLY A 1 620 ? 24.710 -11.912 14.964 1.00 80.50 620 GLY A O 1
ATOM 5018 N N . ASN A 1 621 ? 25.562 -10.436 13.475 1.00 84.50 621 ASN A N 1
ATOM 5019 C CA . ASN A 1 621 ? 26.302 -9.616 14.438 1.00 84.50 621 ASN A CA 1
ATOM 5020 C C . ASN A 1 621 ? 25.431 -9.296 15.675 1.00 84.50 621 ASN A C 1
ATOM 5022 O O . ASN A 1 621 ? 24.312 -8.804 15.509 1.00 84.50 621 ASN A O 1
ATOM 5026 N N . PRO A 1 622 ? 25.884 -9.615 16.900 1.00 86.69 622 PRO A N 1
ATOM 5027 C CA . PRO A 1 622 ? 25.068 -9.462 18.099 1.00 86.69 622 PRO A CA 1
ATOM 5028 C C . PRO A 1 622 ? 24.798 -8.005 18.495 1.00 86.69 622 PRO A C 1
ATOM 5030 O O . PRO A 1 622 ? 23.820 -7.757 19.186 1.00 86.69 622 PRO A O 1
ATOM 5033 N N . TYR A 1 623 ? 25.600 -7.046 18.033 1.00 89.88 623 TYR A N 1
ATOM 5034 C CA . TYR A 1 623 ? 25.483 -5.627 18.401 1.00 89.88 623 TYR A CA 1
ATOM 5035 C C . TYR A 1 623 ? 24.892 -4.751 17.287 1.00 89.88 623 TYR A C 1
ATOM 5037 O O . TYR A 1 623 ? 24.574 -3.586 17.513 1.00 89.88 623 TYR A O 1
ATOM 5045 N N . LEU A 1 624 ? 24.771 -5.294 16.070 1.00 89.69 624 LEU A N 1
ATOM 5046 C CA . LEU A 1 624 ? 24.327 -4.562 14.885 1.00 89.69 624 LEU A CA 1
ATOM 5047 C C . LEU A 1 624 ? 23.377 -5.416 14.041 1.00 89.69 624 LEU A C 1
ATOM 5049 O O . LEU A 1 624 ? 23.794 -6.412 13.444 1.00 89.69 624 LEU A O 1
ATOM 5053 N N . LYS A 1 625 ? 22.115 -4.996 13.929 1.00 88.44 625 LYS A N 1
ATOM 5054 C CA . LYS A 1 625 ? 21.092 -5.661 13.104 1.00 88.44 625 LYS A CA 1
ATOM 5055 C C . LYS A 1 625 ? 20.588 -4.703 12.033 1.00 88.44 625 LYS A C 1
ATOM 5057 O O . LYS A 1 625 ? 20.339 -3.537 12.312 1.00 88.44 625 LYS A O 1
ATOM 5062 N N . ASN A 1 626 ? 20.418 -5.197 10.809 1.00 87.94 626 ASN A N 1
ATOM 5063 C CA . ASN A 1 626 ? 19.959 -4.386 9.683 1.00 87.94 626 ASN A CA 1
ATOM 5064 C C . ASN A 1 626 ? 18.792 -5.068 8.962 1.00 87.94 626 ASN A C 1
ATOM 5066 O O . ASN A 1 626 ? 18.864 -6.268 8.694 1.00 87.94 626 ASN A O 1
ATOM 5070 N N . ALA A 1 627 ? 17.772 -4.297 8.580 1.00 86.94 627 ALA A N 1
ATOM 5071 C CA . ALA A 1 627 ? 16.715 -4.727 7.660 1.00 86.94 627 ALA A CA 1
ATOM 5072 C C . ALA A 1 627 ? 16.501 -3.707 6.547 1.00 86.94 627 ALA A C 1
ATOM 5074 O O . ALA A 1 627 ? 16.613 -2.499 6.763 1.00 86.94 627 ALA A O 1
ATOM 5075 N N . GLU A 1 628 ? 16.126 -4.205 5.372 1.00 85.94 628 GLU A N 1
ATOM 5076 C CA . GLU A 1 628 ? 15.550 -3.391 4.305 1.00 85.94 628 GLU A CA 1
ATOM 5077 C C . GLU A 1 628 ? 14.089 -3.082 4.598 1.00 85.94 628 GLU A C 1
ATOM 5079 O O . GLU A 1 628 ? 13.342 -3.929 5.087 1.00 85.94 628 GLU A O 1
ATOM 5084 N N . ILE A 1 629 ? 13.672 -1.868 4.252 1.00 82.00 629 ILE A N 1
ATOM 5085 C CA . ILE A 1 629 ? 12.328 -1.379 4.527 1.00 82.00 629 ILE A CA 1
ATOM 5086 C C . ILE A 1 629 ? 11.830 -0.431 3.440 1.00 82.00 629 ILE A C 1
ATOM 5088 O O . ILE A 1 629 ? 12.582 0.343 2.849 1.00 82.00 629 ILE A O 1
ATOM 5092 N N . ALA A 1 630 ? 10.525 -0.474 3.189 1.00 76.62 630 ALA A N 1
ATOM 5093 C CA . ALA A 1 630 ? 9.855 0.312 2.162 1.00 76.62 630 ALA A CA 1
ATOM 5094 C C . ALA A 1 630 ? 8.941 1.385 2.775 1.00 76.62 630 ALA A C 1
ATOM 5096 O O . ALA A 1 630 ? 7.730 1.317 2.604 1.00 76.62 630 ALA A O 1
ATOM 5097 N N . PHE A 1 631 ? 9.509 2.389 3.451 1.00 71.06 631 PHE A N 1
ATOM 5098 C CA . PHE A 1 631 ? 8.758 3.426 4.188 1.00 71.06 631 PHE A CA 1
ATOM 5099 C C . PHE A 1 631 ? 7.583 4.055 3.441 1.00 71.06 631 PHE A C 1
ATOM 5101 O O . PHE A 1 631 ? 6.537 4.283 4.031 1.00 71.06 631 PHE A O 1
ATOM 5108 N N . ASN A 1 632 ? 7.742 4.317 2.142 1.00 65.50 632 ASN A N 1
ATOM 5109 C CA . ASN A 1 632 ? 6.697 4.963 1.343 1.00 65.50 632 ASN A CA 1
ATOM 5110 C C . ASN A 1 632 ? 5.460 4.080 1.159 1.00 65.50 632 ASN A C 1
ATOM 5112 O O . ASN A 1 632 ? 4.380 4.600 0.925 1.00 65.50 632 ASN A O 1
ATOM 5116 N N . LYS A 1 633 ? 5.633 2.755 1.199 1.00 70.81 633 LYS A N 1
ATOM 5117 C CA . LYS A 1 633 ? 4.556 1.773 1.004 1.00 70.81 633 LYS A CA 1
ATOM 5118 C C . LYS A 1 633 ? 4.109 1.137 2.313 1.00 70.81 633 LYS A C 1
ATOM 5120 O O . LYS A 1 633 ? 3.008 0.612 2.396 1.00 70.81 633 LYS A O 1
ATOM 5125 N N . LYS A 1 634 ? 5.014 1.100 3.286 1.00 78.62 634 LYS A N 1
ATOM 5126 C CA . LYS A 1 634 ? 4.874 0.394 4.545 1.00 78.62 634 LYS A CA 1
ATOM 5127 C C . LYS A 1 634 ? 5.447 1.272 5.670 1.00 78.62 634 LYS A C 1
ATOM 5129 O O . LYS A 1 634 ? 6.640 1.189 5.969 1.00 78.62 634 LYS A O 1
ATOM 5134 N N . PRO A 1 635 ? 4.649 2.225 6.185 1.00 76.62 635 PRO A N 1
ATOM 5135 C CA . PRO A 1 635 ? 5.121 3.213 7.151 1.00 76.62 635 PRO A CA 1
ATOM 5136 C C . PRO A 1 635 ? 5.153 2.672 8.586 1.00 76.62 635 PRO A C 1
ATOM 5138 O O . PRO A 1 635 ? 5.879 3.218 9.415 1.00 76.62 635 PRO A O 1
ATOM 5141 N N . PHE A 1 636 ? 4.401 1.607 8.883 1.00 82.88 636 PHE A N 1
ATOM 5142 C CA . PHE A 1 636 ? 4.341 1.018 10.215 1.00 82.88 636 PHE A CA 1
ATOM 5143 C C . PHE A 1 636 ? 5.447 -0.004 10.400 1.00 82.88 636 PHE A C 1
ATOM 5145 O O . PHE A 1 636 ? 5.571 -0.971 9.642 1.00 82.88 636 PHE A O 1
ATOM 5152 N N . ILE A 1 637 ? 6.231 0.200 11.451 1.00 87.69 637 ILE A N 1
ATOM 5153 C CA . ILE A 1 637 ? 7.342 -0.671 11.799 1.00 87.69 637 ILE A CA 1
ATOM 5154 C C . ILE A 1 637 ? 7.208 -1.114 13.244 1.00 87.69 637 ILE A C 1
ATOM 5156 O O . ILE A 1 637 ? 6.886 -0.314 14.121 1.00 87.69 637 ILE A O 1
ATOM 5160 N N . ARG A 1 638 ? 7.524 -2.380 13.483 1.00 90.19 638 ARG A N 1
ATOM 5161 C CA . ARG A 1 638 ? 7.701 -2.953 14.814 1.00 90.19 638 ARG A CA 1
ATOM 5162 C C . ARG A 1 638 ? 9.062 -3.647 14.863 1.00 90.19 638 ARG A C 1
ATOM 5164 O O . ARG A 1 638 ? 9.456 -4.292 13.893 1.00 90.19 638 ARG A O 1
ATOM 5171 N N . CYS A 1 639 ? 9.785 -3.453 15.958 1.00 91.00 639 CYS A N 1
ATOM 5172 C CA . CYS A 1 639 ? 11.122 -3.986 16.187 1.00 91.00 639 CYS A CA 1
ATOM 5173 C C . CYS A 1 639 ? 11.119 -4.822 17.465 1.00 91.00 639 CYS A C 1
ATOM 5175 O O . CYS A 1 639 ? 11.025 -4.268 18.564 1.00 91.00 639 CYS A O 1
ATOM 5177 N N . ASP A 1 640 ? 11.266 -6.128 17.305 1.00 90.88 640 ASP A N 1
ATOM 5178 C CA . ASP A 1 640 ? 11.265 -7.093 18.396 1.00 90.88 640 ASP A CA 1
ATOM 5179 C C . ASP A 1 640 ? 12.693 -7.312 18.893 1.00 90.88 640 ASP A C 1
ATOM 5181 O O . ASP A 1 640 ? 13.655 -7.354 18.110 1.00 90.88 640 ASP A O 1
ATOM 5185 N N . LEU A 1 641 ? 12.819 -7.425 20.211 1.00 88.94 641 LEU A N 1
ATOM 5186 C CA . LEU A 1 641 ? 14.065 -7.680 20.918 1.00 88.94 641 LEU A CA 1
ATOM 5187 C C . LEU A 1 641 ? 14.214 -9.173 21.227 1.00 88.94 641 LEU A C 1
ATOM 5189 O O . LEU A 1 641 ? 13.253 -9.935 21.196 1.00 88.94 641 LEU A O 1
ATOM 5193 N N . ASP A 1 642 ? 15.438 -9.579 21.561 1.00 87.75 642 ASP A N 1
ATOM 5194 C CA . ASP A 1 642 ? 15.718 -10.920 22.076 1.00 87.75 642 ASP A CA 1
ATOM 5195 C C . ASP A 1 642 ? 15.060 -11.123 23.452 1.00 87.75 642 ASP A C 1
ATOM 5197 O O . ASP A 1 642 ? 15.538 -10.616 24.470 1.00 87.75 642 ASP A O 1
ATOM 5201 N N . ASP A 1 643 ? 13.977 -11.897 23.460 1.00 84.56 643 ASP A N 1
ATOM 5202 C CA . ASP A 1 643 ? 13.159 -12.271 24.618 1.00 84.56 643 ASP A CA 1
ATOM 5203 C C . ASP A 1 643 ? 13.907 -12.994 25.749 1.00 84.56 643 ASP A C 1
ATOM 5205 O O . ASP A 1 643 ? 13.416 -13.065 26.874 1.00 84.56 643 ASP A O 1
ATOM 5209 N N . SER A 1 644 ? 15.120 -13.493 25.502 1.00 85.06 644 SER A N 1
ATOM 5210 C CA . SER A 1 644 ? 15.940 -14.109 26.554 1.00 85.06 644 SER A CA 1
ATOM 5211 C C . SER A 1 644 ? 16.756 -13.138 27.392 1.00 85.06 644 SER A C 1
ATOM 5213 O O . SER A 1 644 ? 17.296 -13.520 28.437 1.00 85.06 644 SER A O 1
ATOM 5215 N N . LEU A 1 645 ? 16.896 -11.896 26.934 1.00 87.12 645 LEU A N 1
ATOM 5216 C CA . LEU A 1 645 ? 17.597 -10.872 27.689 1.00 87.12 645 LEU A CA 1
ATOM 5217 C C . LEU A 1 645 ? 16.682 -10.349 28.800 1.00 87.12 645 LEU A C 1
ATOM 5219 O O . LEU A 1 645 ? 15.465 -10.367 28.686 1.00 87.12 645 LEU A O 1
ATOM 5223 N N . LYS A 1 646 ? 17.266 -9.864 29.899 1.00 89.94 646 LYS A N 1
ATOM 5224 C CA . LYS A 1 646 ? 16.505 -9.188 30.973 1.00 89.94 646 LYS A CA 1
ATOM 5225 C C . LYS A 1 646 ? 16.573 -7.666 30.882 1.00 89.94 646 LYS A C 1
ATOM 5227 O O . LYS A 1 646 ? 15.717 -6.969 31.418 1.00 89.94 646 LYS A O 1
ATOM 5232 N N . LEU A 1 647 ? 17.616 -7.155 30.241 1.00 90.38 647 LEU A N 1
ATOM 5233 C CA . LEU A 1 647 ? 17.942 -5.740 30.164 1.00 90.38 647 LEU A CA 1
ATOM 5234 C C . LEU A 1 647 ? 18.635 -5.480 28.835 1.00 90.38 647 LEU A C 1
ATOM 5236 O O . LEU A 1 647 ? 19.528 -6.236 28.454 1.00 90.38 647 LEU A O 1
ATOM 5240 N N . VAL A 1 648 ? 18.254 -4.392 28.175 1.00 86.31 648 VAL A N 1
ATOM 5241 C CA . VAL A 1 648 ? 18.919 -3.899 26.976 1.00 86.31 648 VAL A CA 1
ATOM 5242 C C . VAL A 1 648 ? 19.318 -2.443 27.183 1.00 86.31 648 VAL A C 1
ATOM 5244 O O . VAL A 1 648 ? 18.490 -1.585 27.499 1.00 8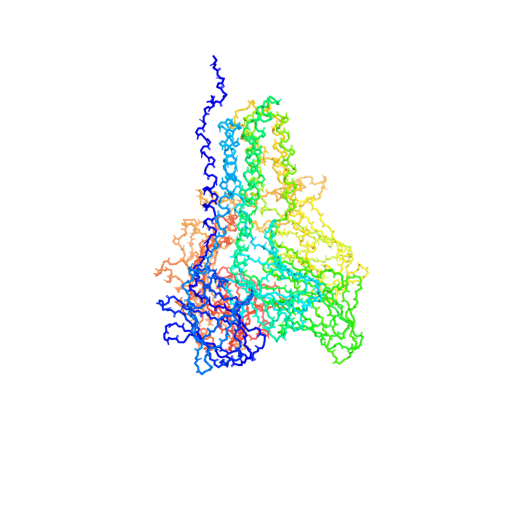6.31 648 VAL A O 1
ATOM 5247 N N . THR A 1 649 ? 20.611 -2.174 27.019 1.00 83.75 649 THR A N 1
ATOM 5248 C CA . THR A 1 649 ? 21.218 -0.850 27.173 1.00 83.75 649 THR A CA 1
ATOM 5249 C C . THR A 1 649 ? 21.539 -0.238 25.814 1.00 83.75 649 THR A C 1
ATOM 5251 O O . THR A 1 649 ? 21.936 -0.939 24.882 1.00 83.75 649 THR A O 1
ATOM 5254 N N . GLU A 1 650 ? 21.349 1.081 25.705 1.00 84.81 650 GLU A N 1
ATOM 5255 C CA . GLU A 1 650 ? 21.650 1.877 24.504 1.00 84.81 650 GLU A CA 1
ATOM 5256 C C . GLU A 1 650 ? 21.052 1.300 23.212 1.00 84.81 650 GLU A C 1
ATOM 5258 O O . GLU A 1 650 ? 21.749 1.102 22.218 1.00 84.81 650 GLU A O 1
ATOM 5263 N N . TYR A 1 651 ? 19.746 1.021 23.222 1.00 88.75 651 TYR A N 1
ATOM 5264 C CA . TYR A 1 651 ? 19.036 0.558 22.031 1.00 88.75 651 TYR A CA 1
ATOM 5265 C C . TYR A 1 651 ? 18.851 1.717 21.041 1.00 88.75 651 TYR A C 1
ATOM 5267 O O . TYR A 1 651 ? 17.879 2.478 21.107 1.00 88.75 651 TYR A O 1
ATOM 5275 N N . ASN A 1 652 ? 19.809 1.870 20.132 1.00 92.00 652 ASN A N 1
ATOM 5276 C CA . ASN A 1 652 ? 19.803 2.889 19.097 1.00 92.00 652 ASN A CA 1
ATOM 5277 C C . ASN A 1 652 ? 19.154 2.341 17.831 1.00 92.00 652 ASN A C 1
ATOM 5279 O O . ASN A 1 652 ? 19.675 1.448 17.168 1.00 92.00 652 ASN A O 1
ATOM 5283 N N . LEU A 1 653 ? 18.025 2.925 17.461 1.00 91.81 653 LEU A N 1
ATOM 5284 C CA . LEU A 1 653 ? 17.357 2.658 16.205 1.00 91.81 653 LEU A CA 1
ATOM 5285 C C . LEU A 1 653 ? 17.671 3.787 15.227 1.00 91.81 653 LEU A C 1
ATOM 5287 O O . LEU A 1 653 ? 17.378 4.951 15.493 1.00 91.81 653 LEU A O 1
ATOM 5291 N N . ALA A 1 654 ? 18.219 3.454 14.066 1.00 90.94 654 ALA A N 1
ATOM 5292 C CA . ALA A 1 654 ? 18.429 4.394 12.984 1.00 90.94 654 ALA A CA 1
ATOM 5293 C C . ALA A 1 654 ? 17.653 3.997 11.735 1.00 90.94 654 ALA A C 1
ATOM 5295 O O . ALA A 1 654 ? 17.780 2.889 11.223 1.00 90.94 654 ALA A O 1
ATOM 5296 N N . ILE A 1 655 ? 16.915 4.959 11.198 1.00 88.12 655 ILE A N 1
ATOM 5297 C CA . ILE A 1 655 ? 16.335 4.888 9.867 1.00 88.12 655 ILE A CA 1
ATOM 5298 C C . ILE A 1 655 ? 17.307 5.554 8.894 1.00 88.12 655 ILE A C 1
ATOM 5300 O O . ILE A 1 655 ? 17.721 6.699 9.097 1.00 88.12 655 ILE A O 1
ATOM 5304 N N . LYS A 1 656 ? 17.670 4.838 7.830 1.00 86.31 656 LYS A N 1
ATOM 5305 C CA . LYS A 1 656 ? 18.535 5.316 6.750 1.00 86.31 656 LYS A CA 1
ATOM 5306 C C . LYS A 1 656 ? 17.799 5.288 5.419 1.00 86.31 656 LYS A C 1
ATOM 5308 O O . LYS A 1 656 ? 17.065 4.349 5.119 1.00 86.31 656 LYS A O 1
ATOM 5313 N N . ASN A 1 657 ? 18.036 6.307 4.607 1.00 80.75 657 ASN A N 1
ATOM 5314 C CA . ASN A 1 657 ? 17.592 6.367 3.226 1.00 80.75 657 ASN A CA 1
ATOM 5315 C C . ASN A 1 657 ? 18.694 7.021 2.381 1.00 80.75 657 ASN A C 1
ATOM 5317 O O . ASN A 1 657 ? 18.779 8.246 2.286 1.00 80.75 657 ASN A O 1
ATOM 5321 N N . GLY A 1 658 ? 19.601 6.200 1.850 1.00 79.56 658 GLY A N 1
ATOM 5322 C CA . GLY A 1 658 ? 20.892 6.672 1.341 1.00 79.56 658 GLY A CA 1
ATOM 5323 C C . GLY A 1 658 ? 21.758 7.278 2.452 1.00 79.56 658 GLY A C 1
ATOM 5324 O O . GLY A 1 658 ? 21.869 6.704 3.536 1.00 79.56 658 GLY A O 1
ATOM 5325 N N . LEU A 1 659 ? 22.341 8.450 2.189 1.00 80.00 659 LEU A N 1
ATOM 5326 C CA . LEU A 1 659 ? 23.122 9.251 3.139 1.00 80.00 659 LEU A CA 1
ATOM 5327 C C . LEU A 1 659 ? 22.268 9.878 4.246 1.00 80.00 659 LEU A C 1
ATOM 5329 O O . LEU A 1 659 ? 22.803 10.261 5.287 1.00 80.00 659 LEU A O 1
ATOM 5333 N N . PHE A 1 660 ? 20.954 10.008 4.046 1.00 83.56 660 PHE A N 1
ATOM 5334 C CA . PHE A 1 660 ? 20.085 10.581 5.064 1.00 83.56 660 PHE A CA 1
ATOM 5335 C C . PHE A 1 660 ? 19.852 9.557 6.174 1.00 83.56 660 PHE A C 1
ATOM 5337 O O . PHE A 1 660 ? 19.379 8.447 5.925 1.00 83.56 660 PHE A O 1
ATOM 5344 N N . ARG A 1 661 ? 20.180 9.936 7.410 1.00 87.25 661 ARG A N 1
ATOM 5345 C CA . ARG A 1 661 ? 20.054 9.095 8.602 1.00 87.25 661 ARG A CA 1
ATOM 5346 C C . ARG A 1 661 ? 19.347 9.873 9.701 1.00 87.25 661 ARG A C 1
ATOM 5348 O O . ARG A 1 661 ? 19.730 11.002 10.001 1.00 87.25 661 ARG A O 1
ATOM 5355 N N . LYS A 1 662 ? 18.374 9.240 10.349 1.00 89.50 662 LYS A N 1
ATOM 5356 C CA . LYS A 1 662 ? 17.819 9.696 11.625 1.00 89.50 662 LYS A CA 1
ATOM 5357 C C . LYS A 1 662 ? 17.963 8.574 12.641 1.00 89.50 662 LYS A C 1
ATOM 5359 O O . LYS A 1 662 ? 17.580 7.449 12.348 1.00 89.50 662 LYS A O 1
ATOM 5364 N N . THR A 1 663 ? 18.542 8.885 13.795 1.00 91.88 663 THR A N 1
ATOM 5365 C CA . THR A 1 663 ? 18.777 7.929 14.882 1.00 91.88 663 THR A CA 1
ATOM 5366 C C . THR A 1 663 ? 18.018 8.372 16.123 1.00 91.88 663 THR A C 1
ATOM 5368 O O . THR A 1 663 ? 17.967 9.568 16.417 1.00 91.88 663 THR A O 1
ATOM 5371 N N . TRP A 1 664 ? 17.470 7.404 16.845 1.00 91.31 664 TRP A N 1
ATOM 5372 C CA . TRP A 1 664 ? 16.846 7.563 18.149 1.00 91.31 664 TRP A CA 1
ATOM 5373 C C . TRP A 1 664 ? 17.430 6.534 19.105 1.00 91.31 664 TRP A C 1
ATOM 5375 O O . TRP A 1 664 ? 17.556 5.366 18.747 1.00 91.31 664 TRP A O 1
ATOM 5385 N N . ASN A 1 665 ? 17.733 6.952 20.327 1.00 91.00 665 ASN A N 1
ATOM 5386 C CA . ASN A 1 665 ? 17.905 6.018 21.430 1.00 91.00 665 ASN A CA 1
ATOM 5387 C C . ASN A 1 665 ? 16.511 5.750 22.006 1.00 91.00 665 ASN A C 1
ATOM 5389 O O . ASN A 1 665 ? 15.914 6.650 22.600 1.00 91.00 665 ASN A O 1
ATOM 5393 N N . LEU A 1 666 ? 15.961 4.554 21.785 1.00 87.56 666 LEU A N 1
ATOM 5394 C CA . LEU A 1 666 ? 14.569 4.261 22.146 1.00 87.56 666 LEU A CA 1
ATOM 5395 C C . LEU A 1 666 ? 14.343 4.303 23.659 1.00 87.56 666 LEU A C 1
ATOM 5397 O O . LEU A 1 666 ? 13.284 4.735 24.094 1.00 87.56 666 LEU A O 1
ATOM 5401 N N . ALA A 1 667 ? 15.351 3.959 24.463 1.00 80.56 667 ALA A N 1
ATOM 5402 C CA . ALA A 1 667 ? 15.242 4.014 25.918 1.00 80.56 667 ALA A CA 1
ATOM 5403 C C . ALA A 1 667 ? 15.246 5.454 26.472 1.00 80.56 667 ALA A C 1
ATOM 5405 O O . ALA A 1 667 ? 14.764 5.687 27.575 1.00 80.56 667 ALA A O 1
ATOM 5406 N N . GLN A 1 668 ? 15.772 6.420 25.710 1.00 84.25 668 GLN A N 1
ATOM 5407 C CA . GLN A 1 668 ? 15.801 7.849 26.062 1.00 84.25 668 GLN A CA 1
ATOM 5408 C C . GLN A 1 668 ? 14.772 8.683 25.286 1.00 84.25 668 GLN A C 1
ATOM 5410 O O . GLN A 1 668 ? 14.676 9.895 25.476 1.00 84.25 668 GLN A O 1
ATOM 5415 N N . THR A 1 669 ? 14.031 8.060 24.370 1.00 86.25 669 THR A N 1
ATOM 5416 C CA . THR A 1 669 ? 12.977 8.744 23.621 1.00 86.25 669 THR A CA 1
ATOM 5417 C C . THR A 1 669 ? 11.825 9.053 24.577 1.00 86.25 669 THR A C 1
ATOM 5419 O O . THR A 1 669 ? 11.514 8.199 25.409 1.00 86.25 669 THR A O 1
ATOM 5422 N N . PRO A 1 670 ? 11.189 10.239 24.486 1.00 84.75 670 PRO A N 1
ATOM 5423 C CA . PRO A 1 670 ? 10.066 10.567 25.353 1.00 84.75 670 PRO A CA 1
ATOM 5424 C C . PRO A 1 670 ? 8.986 9.464 25.285 1.00 84.75 670 PRO A C 1
ATOM 5426 O O . PRO A 1 670 ? 8.563 9.117 24.172 1.00 84.75 670 PRO A O 1
ATOM 5429 N N . PRO A 1 671 ? 8.587 8.865 26.426 1.00 81.69 671 PRO A N 1
ATOM 5430 C CA . PRO A 1 671 ? 7.667 7.728 26.475 1.00 81.69 671 PRO A CA 1
ATOM 5431 C C . PRO A 1 671 ? 6.326 7.971 25.777 1.00 81.69 671 PRO A C 1
ATOM 5433 O O . PRO A 1 671 ? 5.737 7.036 25.242 1.00 81.69 671 PRO A O 1
ATOM 5436 N N . GLU A 1 672 ? 5.875 9.223 25.701 1.00 79.12 672 GLU A N 1
ATOM 5437 C CA . GLU A 1 672 ? 4.657 9.636 25.000 1.00 79.12 672 GLU A CA 1
ATOM 5438 C C . GLU A 1 672 ? 4.690 9.407 23.476 1.00 79.12 672 GLU A C 1
ATOM 5440 O O . GLU A 1 672 ? 3.674 9.568 22.809 1.00 79.12 672 GLU A O 1
ATOM 5445 N N . TYR A 1 673 ? 5.827 9.037 22.883 1.00 84.38 673 TYR A N 1
ATOM 5446 C CA . TYR A 1 673 ? 5.902 8.676 21.460 1.00 84.38 673 TYR A CA 1
ATOM 5447 C C . TYR A 1 673 ? 6.073 7.178 21.220 1.00 84.38 673 TYR A C 1
ATOM 5449 O O . TYR A 1 673 ? 6.063 6.750 20.060 1.00 84.38 673 TYR A O 1
ATOM 5457 N N . LEU A 1 674 ? 6.293 6.407 22.287 1.00 86.38 674 LEU A N 1
ATOM 5458 C CA . LEU A 1 674 ? 6.668 5.004 22.219 1.00 86.38 674 LEU A CA 1
ATOM 5459 C C . LEU A 1 674 ? 5.440 4.107 22.322 1.00 86.38 674 LEU A C 1
ATOM 5461 O O . LEU A 1 674 ? 4.613 4.249 23.217 1.00 86.38 674 LEU A O 1
ATOM 5465 N N . VAL A 1 675 ? 5.398 3.112 21.444 1.00 89.12 675 VAL A N 1
ATOM 5466 C CA . VAL A 1 675 ? 4.564 1.927 21.624 1.00 89.12 675 VAL A CA 1
ATOM 5467 C C . VAL A 1 675 ? 5.471 0.803 22.087 1.00 89.12 675 VAL A C 1
ATOM 5469 O O . VAL A 1 675 ? 6.492 0.541 21.449 1.00 89.12 675 VAL A O 1
ATOM 5472 N N . ALA A 1 676 ? 5.118 0.158 23.193 1.00 91.00 676 ALA A N 1
ATOM 5473 C CA . ALA A 1 676 ? 5.932 -0.887 23.799 1.00 91.00 676 ALA A CA 1
ATOM 5474 C C . ALA A 1 676 ? 5.076 -2.073 24.256 1.00 91.00 676 ALA A C 1
ATOM 5476 O O . ALA A 1 676 ? 3.938 -1.897 24.698 1.00 91.00 676 ALA A O 1
ATOM 5477 N N . ASN A 1 677 ? 5.637 -3.273 24.179 1.00 91.69 677 ASN A N 1
ATOM 5478 C CA . ASN A 1 677 ? 5.021 -4.493 24.691 1.00 91.69 677 ASN A CA 1
ATOM 5479 C C . ASN A 1 677 ? 6.068 -5.358 25.380 1.00 91.69 677 ASN A C 1
ATOM 5481 O O . ASN A 1 677 ? 7.182 -5.433 24.883 1.00 91.69 677 ASN A O 1
ATOM 5485 N N . ASP A 1 678 ? 5.715 -5.985 26.501 1.00 91.94 678 ASP A N 1
ATOM 5486 C CA . ASP A 1 678 ? 6.594 -6.768 27.373 1.00 91.94 678 ASP A CA 1
ATOM 5487 C C . ASP A 1 678 ? 7.883 -6.037 27.793 1.00 91.94 678 ASP A C 1
ATOM 5489 O O . ASP A 1 678 ? 8.883 -6.657 28.170 1.00 91.94 678 ASP A O 1
ATOM 5493 N N . LEU A 1 679 ? 7.838 -4.702 27.829 1.00 89.62 679 LEU A N 1
ATOM 5494 C CA . LEU A 1 679 ? 8.962 -3.838 28.185 1.00 89.62 679 LEU A CA 1
ATOM 5495 C C . LEU A 1 679 ? 8.622 -2.924 29.360 1.00 89.62 679 LEU A C 1
ATOM 5497 O O . LEU A 1 679 ? 7.509 -2.418 29.478 1.00 89.62 679 LEU A O 1
ATOM 5501 N N . PHE A 1 680 ? 9.609 -2.642 30.201 1.00 87.50 680 PHE A N 1
ATOM 5502 C CA . PHE A 1 680 ? 9.538 -1.610 31.230 1.00 87.50 680 PHE A CA 1
ATOM 5503 C C . PHE A 1 680 ? 10.685 -0.617 31.023 1.00 87.50 680 PHE A C 1
ATOM 5505 O O . PHE A 1 680 ? 11.843 -1.019 30.909 1.00 87.50 680 PHE A O 1
ATOM 5512 N N . ILE A 1 681 ? 10.369 0.677 30.930 1.00 82.75 681 ILE A N 1
ATOM 5513 C CA . ILE A 1 681 ? 11.346 1.734 30.638 1.00 82.75 681 ILE A CA 1
ATOM 5514 C C . ILE A 1 681 ? 11.534 2.576 31.892 1.00 82.75 681 ILE A C 1
ATOM 5516 O O . ILE A 1 681 ? 10.582 3.175 32.389 1.00 82.75 681 ILE A O 1
ATOM 5520 N N . TYR A 1 682 ? 12.762 2.629 32.400 1.00 78.50 682 TYR A N 1
ATOM 5521 C CA . TYR A 1 682 ? 13.079 3.378 33.612 1.00 78.50 682 TYR A CA 1
ATOM 5522 C C . TYR A 1 682 ? 14.500 3.931 33.547 1.00 78.50 682 TYR A C 1
ATOM 5524 O O . TYR A 1 682 ? 15.433 3.196 33.235 1.00 78.50 682 TYR A O 1
ATOM 5532 N N . ASN A 1 683 ? 14.673 5.228 33.827 1.00 76.06 683 ASN A N 1
ATOM 5533 C CA . ASN A 1 683 ? 15.972 5.918 33.826 1.00 76.06 683 ASN A CA 1
ATOM 5534 C C . ASN A 1 683 ? 16.840 5.665 32.574 1.00 76.06 683 ASN A C 1
ATOM 5536 O O . ASN A 1 683 ? 18.055 5.510 32.674 1.00 76.06 683 ASN A O 1
ATOM 5540 N N . GLY A 1 684 ? 16.235 5.610 31.384 1.00 71.00 684 GLY A N 1
ATOM 5541 C CA . GLY A 1 684 ? 16.981 5.381 30.142 1.00 71.00 684 GLY A CA 1
ATOM 5542 C C . GLY A 1 684 ? 17.409 3.927 29.907 1.00 71.00 684 GLY A C 1
ATOM 5543 O O . GLY A 1 684 ? 18.238 3.678 29.031 1.00 71.00 684 GLY A O 1
ATOM 5544 N N . LEU A 1 685 ? 16.859 2.975 30.668 1.00 83.00 685 LEU A N 1
ATOM 5545 C CA . LEU A 1 685 ? 17.099 1.536 30.554 1.00 83.00 685 LEU A CA 1
ATOM 5546 C C . LEU A 1 685 ? 15.819 0.800 30.146 1.00 83.00 685 LEU A C 1
ATOM 5548 O O . LEU A 1 685 ? 14.722 1.167 30.571 1.00 83.00 685 LEU A O 1
ATOM 5552 N N . CYS A 1 686 ? 15.970 -0.250 29.336 1.00 88.19 686 CYS A N 1
ATOM 5553 C CA . CYS A 1 686 ? 14.866 -1.056 28.825 1.00 88.19 686 CYS A CA 1
ATOM 5554 C C . CYS A 1 686 ? 14.918 -2.469 29.419 1.00 88.19 686 CYS A C 1
ATOM 5556 O O . CYS A 1 686 ? 15.801 -3.259 29.086 1.00 88.19 686 CYS A O 1
ATOM 5558 N N . TYR A 1 687 ? 13.983 -2.781 30.312 1.00 89.88 687 TYR A N 1
ATOM 5559 C CA . TYR A 1 687 ? 13.862 -4.086 30.954 1.00 89.88 687 TYR A CA 1
ATOM 5560 C C . TYR A 1 687 ? 12.851 -4.946 30.206 1.00 89.88 687 TYR A C 1
ATOM 5562 O O . TYR A 1 687 ? 11.751 -4.488 29.901 1.00 89.88 687 TYR A O 1
ATOM 5570 N N . ILE A 1 688 ? 13.209 -6.199 29.953 1.00 89.94 688 ILE A N 1
ATOM 5571 C CA . ILE A 1 688 ? 12.327 -7.182 29.321 1.00 89.94 688 ILE A CA 1
ATOM 5572 C C . ILE A 1 688 ? 11.562 -7.915 30.421 1.00 89.94 688 ILE A C 1
ATOM 5574 O O . ILE A 1 688 ? 12.141 -8.371 31.408 1.00 89.94 688 ILE A O 1
ATOM 5578 N N . THR A 1 689 ? 10.244 -7.986 30.268 1.00 88.88 689 THR A N 1
ATOM 5579 C CA . THR A 1 689 ? 9.312 -8.466 31.307 1.00 88.88 689 THR A CA 1
ATOM 5580 C C . THR A 1 689 ? 8.420 -9.620 30.848 1.00 88.88 689 THR A C 1
ATOM 5582 O O . THR A 1 689 ? 7.705 -10.212 31.662 1.00 88.88 689 THR A O 1
ATOM 5585 N N . GLY A 1 690 ? 8.468 -9.966 29.563 1.00 85.81 690 GLY A N 1
ATOM 5586 C CA . GLY A 1 690 ? 7.693 -11.045 28.965 1.00 85.81 690 GLY A CA 1
ATOM 5587 C C . GLY A 1 690 ? 8.377 -11.619 27.728 1.00 85.81 690 GLY A C 1
ATOM 5588 O O . GLY A 1 690 ? 9.568 -11.400 27.522 1.00 85.81 690 GLY A O 1
ATOM 5589 N N . ASN A 1 691 ? 7.618 -12.383 26.947 1.00 85.06 691 ASN A N 1
ATOM 5590 C CA . ASN A 1 691 ? 8.155 -13.228 25.878 1.00 85.06 691 ASN A CA 1
ATOM 5591 C C . ASN A 1 691 ? 7.972 -12.609 24.483 1.00 85.06 691 ASN A C 1
ATOM 5593 O O . ASN A 1 691 ? 8.420 -13.198 23.507 1.00 85.06 691 ASN A O 1
ATOM 5597 N N . ASP A 1 692 ? 7.314 -11.450 24.375 1.00 86.94 692 ASP A N 1
ATOM 5598 C CA . ASP A 1 692 ? 7.163 -10.711 23.116 1.00 86.94 692 ASP A CA 1
ATOM 5599 C C . ASP A 1 692 ? 7.626 -9.241 23.249 1.00 86.94 692 ASP A C 1
ATOM 5601 O O . ASP A 1 692 ? 6.819 -8.318 23.072 1.00 86.94 692 ASP A O 1
ATOM 5605 N N . PRO A 1 693 ? 8.896 -8.978 23.635 1.00 91.38 693 PRO A N 1
ATOM 5606 C CA . PRO A 1 693 ? 9.378 -7.621 23.853 1.00 91.38 693 PRO A CA 1
ATOM 5607 C C . PRO A 1 693 ? 9.576 -6.869 22.538 1.00 91.38 693 PRO A C 1
ATOM 5609 O O . PRO A 1 693 ? 10.446 -7.224 21.741 1.00 91.38 693 PRO A O 1
ATOM 5612 N N . PHE A 1 694 ? 8.840 -5.776 22.325 1.00 91.56 694 PHE A N 1
ATOM 5613 C CA . PHE A 1 694 ? 9.005 -4.966 21.116 1.00 91.56 694 PHE A CA 1
ATOM 5614 C C . PHE A 1 694 ? 8.763 -3.472 21.309 1.00 91.56 694 PHE A C 1
ATOM 5616 O O . PHE A 1 694 ? 8.016 -3.040 22.189 1.00 91.56 694 PHE A O 1
ATOM 5623 N N . PHE A 1 695 ? 9.353 -2.692 20.398 1.00 91.38 695 PHE A N 1
ATOM 5624 C CA . PHE A 1 695 ? 9.018 -1.289 20.160 1.00 91.38 695 PHE A CA 1
ATOM 5625 C C . PHE A 1 695 ? 8.259 -1.122 18.841 1.00 91.38 695 PHE A C 1
ATOM 5627 O O . PHE A 1 695 ? 8.703 -1.590 17.792 1.00 91.38 695 PHE A O 1
ATOM 5634 N N . GLY A 1 696 ? 7.140 -0.403 18.872 1.00 88.62 696 GLY A N 1
ATOM 5635 C CA . GLY A 1 696 ? 6.392 0.011 17.688 1.00 88.62 696 GLY A CA 1
ATOM 5636 C C . GLY A 1 696 ? 6.703 1.457 17.298 1.00 88.62 696 GLY A C 1
ATOM 5637 O O . GLY A 1 696 ? 6.532 2.381 18.090 1.00 88.62 696 GLY A O 1
ATOM 5638 N N . LEU A 1 697 ? 7.089 1.678 16.043 1.00 86.81 697 LEU A N 1
ATOM 5639 C CA . LEU A 1 697 ? 7.220 3.001 15.417 1.00 86.81 697 LEU A CA 1
ATOM 5640 C C . LEU A 1 697 ? 5.887 3.425 14.792 1.00 86.81 697 LEU A C 1
ATOM 5642 O O . LEU A 1 697 ? 5.809 3.783 13.618 1.00 86.81 697 LEU A O 1
ATOM 5646 N N . GLY A 1 698 ? 4.821 3.319 15.580 1.00 82.12 698 GLY A N 1
ATOM 5647 C CA . GLY A 1 698 ? 3.452 3.564 15.139 1.00 82.12 698 GLY A CA 1
ATOM 5648 C C . GLY A 1 698 ? 2.943 4.971 15.435 1.00 82.12 698 GLY A C 1
ATOM 5649 O O . GLY A 1 698 ? 1.763 5.214 15.236 1.00 82.12 698 GLY A O 1
ATOM 5650 N N . SER A 1 699 ? 3.767 5.886 15.945 1.00 87.06 699 SER A N 1
ATOM 5651 C CA . SER A 1 699 ? 3.323 7.241 16.282 1.00 87.06 699 SER A CA 1
ATOM 5652 C C . SER A 1 699 ? 3.539 8.224 15.130 1.00 87.06 699 SER A C 1
ATOM 5654 O O . SER A 1 699 ? 4.440 8.065 14.297 1.00 87.06 699 SER A O 1
ATOM 5656 N N . VAL A 1 700 ? 2.740 9.297 15.109 1.00 86.06 700 VAL A N 1
ATOM 5657 C CA . VAL A 1 700 ? 2.890 10.417 14.167 1.00 86.06 700 VAL A CA 1
ATOM 5658 C C . VAL A 1 700 ? 4.321 10.969 14.192 1.00 86.06 700 VAL A C 1
ATOM 5660 O O . VAL A 1 700 ? 4.858 11.309 13.135 1.00 86.06 700 VAL A O 1
ATOM 5663 N N . PHE A 1 701 ? 4.964 10.990 15.364 1.00 87.19 701 PHE A N 1
ATOM 5664 C CA . PHE A 1 701 ? 6.354 11.406 15.538 1.00 87.19 701 PHE A CA 1
ATOM 5665 C C . PHE A 1 701 ? 7.323 10.612 14.651 1.00 87.19 701 PHE A C 1
ATOM 5667 O O . PHE A 1 701 ? 8.081 11.212 13.886 1.00 87.19 701 PHE A O 1
ATOM 5674 N N . PHE A 1 702 ? 7.293 9.276 14.698 1.00 86.50 702 PHE A N 1
ATOM 5675 C CA . PHE A 1 702 ? 8.202 8.447 13.899 1.00 86.50 702 PHE A CA 1
ATOM 5676 C C . PHE A 1 702 ? 7.832 8.452 12.414 1.00 86.50 702 PHE A C 1
ATOM 5678 O O . PHE A 1 702 ? 8.703 8.630 11.556 1.00 86.50 702 PHE A O 1
ATOM 5685 N N . VAL A 1 703 ? 6.538 8.329 12.107 1.00 83.75 703 VAL A N 1
ATOM 5686 C CA . VAL A 1 703 ? 6.037 8.257 10.728 1.00 83.75 703 VAL A CA 1
ATOM 5687 C C . VAL A 1 703 ? 6.345 9.545 9.955 1.00 83.75 703 VAL A C 1
ATOM 5689 O O . VAL A 1 703 ? 6.855 9.484 8.834 1.00 83.75 703 VAL A O 1
ATOM 5692 N N . LYS A 1 704 ? 6.159 10.730 10.559 1.00 82.31 704 LYS A N 1
ATOM 5693 C CA . LYS A 1 704 ? 6.529 12.013 9.927 1.00 82.31 704 LYS A CA 1
ATOM 5694 C C . LYS A 1 704 ? 8.016 12.093 9.583 1.00 82.31 704 LYS A C 1
ATOM 5696 O O . LYS A 1 704 ? 8.367 12.623 8.531 1.00 82.31 704 LYS A O 1
ATOM 5701 N N . GLN A 1 705 ? 8.896 11.580 10.444 1.00 82.38 705 GLN A N 1
ATOM 5702 C CA . GLN A 1 705 ? 10.345 11.605 10.207 1.00 82.38 705 GLN A CA 1
ATOM 5703 C C . GLN A 1 705 ? 10.746 10.656 9.073 1.00 82.38 705 GLN A C 1
ATOM 5705 O O . GLN A 1 705 ? 11.578 11.014 8.238 1.00 82.38 705 GLN A O 1
ATOM 5710 N N . ALA A 1 706 ? 10.123 9.478 8.998 1.00 78.88 706 ALA A N 1
ATOM 5711 C CA . ALA A 1 706 ? 10.317 8.550 7.890 1.00 78.88 706 ALA A CA 1
ATOM 5712 C C . ALA A 1 706 ? 9.880 9.163 6.546 1.00 78.88 706 ALA A C 1
ATOM 5714 O O . ALA A 1 706 ? 10.652 9.141 5.584 1.00 78.88 706 ALA A O 1
ATOM 5715 N N . HIS A 1 707 ? 8.696 9.787 6.495 1.00 76.44 707 HIS A N 1
ATOM 5716 C CA . HIS A 1 707 ? 8.233 10.513 5.306 1.00 76.44 707 HIS A CA 1
ATOM 5717 C C . HIS A 1 707 ? 9.165 11.665 4.937 1.00 76.44 707 HIS A C 1
ATOM 5719 O O . HIS A 1 707 ? 9.501 11.836 3.770 1.00 76.44 707 HIS A O 1
ATOM 5725 N N . LEU A 1 708 ? 9.652 12.418 5.924 1.00 77.62 708 LEU A N 1
ATOM 5726 C CA . LEU A 1 708 ? 10.596 13.497 5.673 1.00 77.62 708 LEU A CA 1
ATOM 5727 C C . LEU A 1 708 ? 11.860 12.968 4.974 1.00 77.62 708 LEU A C 1
ATOM 5729 O O . LEU A 1 708 ? 12.269 13.523 3.960 1.00 77.62 708 LEU A O 1
ATOM 5733 N N . LEU A 1 709 ? 12.462 11.875 5.457 1.00 77.44 709 LEU A N 1
ATOM 5734 C CA . LEU A 1 709 ? 13.647 11.266 4.830 1.00 77.44 709 LEU A CA 1
ATOM 5735 C C . LEU A 1 709 ? 13.374 10.751 3.410 1.00 77.44 709 LEU A C 1
ATOM 5737 O O . LEU A 1 709 ? 14.227 10.883 2.529 1.00 77.44 709 LEU A O 1
ATOM 5741 N N . ALA A 1 710 ? 12.199 10.165 3.177 1.00 73.56 710 ALA A N 1
ATOM 5742 C CA . ALA A 1 710 ? 11.756 9.794 1.837 1.00 73.56 710 ALA A CA 1
ATOM 5743 C C . ALA A 1 710 ? 11.668 11.006 0.903 1.00 73.56 710 ALA A C 1
ATOM 5745 O O . ALA A 1 710 ? 12.119 10.934 -0.243 1.00 73.56 710 ALA A O 1
ATOM 5746 N N . ASP A 1 711 ? 11.174 12.129 1.418 1.00 73.06 711 ASP A N 1
ATOM 5747 C CA . ASP A 1 711 ? 11.063 13.379 0.678 1.00 73.06 711 ASP A CA 1
ATOM 5748 C C . ASP A 1 711 ? 12.434 13.958 0.351 1.00 73.06 711 ASP A C 1
ATOM 5750 O O . ASP A 1 711 ? 12.664 14.367 -0.783 1.00 73.06 711 ASP A O 1
ATOM 5754 N N . TRP A 1 712 ? 13.377 13.983 1.292 1.00 75.31 712 TRP A N 1
ATOM 5755 C CA . TRP A 1 712 ? 14.730 14.497 1.035 1.00 75.31 712 TRP A CA 1
ATOM 5756 C C . TRP A 1 712 ? 15.412 13.783 -0.132 1.00 75.31 712 TRP A C 1
ATOM 5758 O O . TRP A 1 712 ? 15.968 14.434 -1.019 1.00 75.31 712 TRP A O 1
ATOM 5768 N N . ARG A 1 713 ? 15.305 12.451 -0.183 1.00 75.38 713 ARG A N 1
ATOM 5769 C CA . ARG A 1 713 ? 15.797 11.641 -1.307 1.00 75.38 713 ARG A CA 1
ATOM 5770 C C . ARG A 1 713 ? 15.180 12.074 -2.635 1.00 75.38 713 ARG A C 1
ATOM 5772 O O . ARG A 1 713 ? 15.867 12.195 -3.644 1.00 75.38 713 ARG A O 1
ATOM 5779 N N . LEU A 1 714 ? 13.884 12.334 -2.615 1.00 70.44 714 LEU A N 1
ATOM 5780 C CA . LEU A 1 714 ? 13.112 12.724 -3.780 1.00 70.44 714 LEU A CA 1
ATOM 5781 C C . LEU A 1 714 ? 13.535 14.092 -4.336 1.00 70.44 714 LEU A C 1
ATOM 5783 O O . LEU A 1 714 ? 13.762 14.242 -5.537 1.00 70.44 714 LEU A O 1
ATOM 5787 N N . HIS A 1 715 ? 13.729 15.076 -3.453 1.00 73.88 715 HIS A N 1
ATOM 5788 C CA . HIS A 1 715 ? 14.250 16.393 -3.832 1.00 73.88 715 HIS A CA 1
ATOM 5789 C C . HIS A 1 715 ? 15.684 16.304 -4.351 1.00 73.88 715 HIS A C 1
ATOM 5791 O O . HIS A 1 715 ? 16.049 17.055 -5.256 1.00 73.88 715 HIS A O 1
ATOM 5797 N N . ALA A 1 716 ? 16.485 15.373 -3.827 1.00 75.62 716 ALA A N 1
ATOM 5798 C CA . ALA A 1 716 ? 17.838 15.163 -4.311 1.00 75.62 716 ALA A CA 1
ATOM 5799 C C . ALA A 1 716 ? 17.866 14.738 -5.789 1.00 75.62 716 ALA A C 1
ATOM 5801 O O . ALA A 1 716 ? 18.698 15.242 -6.534 1.00 75.62 716 ALA A O 1
ATOM 5802 N N . TYR A 1 717 ? 16.930 13.908 -6.265 1.00 76.25 717 TYR A N 1
ATOM 5803 C CA . TYR A 1 717 ? 16.869 13.527 -7.687 1.00 76.25 717 TYR A CA 1
ATOM 5804 C C . TYR A 1 717 ? 16.579 14.707 -8.611 1.00 76.25 717 TYR A C 1
ATOM 5806 O O . TYR A 1 717 ? 17.220 14.862 -9.652 1.00 76.25 717 TYR A O 1
ATOM 5814 N N . ILE A 1 718 ? 15.656 15.580 -8.208 1.00 74.31 718 ILE A N 1
ATOM 5815 C CA . ILE A 1 718 ? 15.363 16.813 -8.943 1.00 74.31 718 ILE A CA 1
ATOM 5816 C C . ILE A 1 718 ? 16.590 17.717 -8.924 1.00 74.31 718 ILE A C 1
ATOM 5818 O O . ILE A 1 718 ? 17.005 18.210 -9.970 1.00 74.31 718 ILE A O 1
ATOM 5822 N N . PHE A 1 719 ? 17.212 17.891 -7.757 1.00 77.62 719 PHE A N 1
ATOM 5823 C CA . PHE A 1 719 ? 18.436 18.668 -7.623 1.00 77.62 719 PHE A CA 1
ATOM 5824 C C . PHE A 1 719 ? 19.551 18.140 -8.534 1.00 77.62 719 PHE A C 1
ATOM 5826 O O . PHE A 1 719 ? 20.183 18.936 -9.220 1.00 77.62 719 PHE A O 1
ATOM 5833 N N . ILE A 1 720 ? 19.752 16.822 -8.627 1.00 78.81 720 ILE A N 1
ATOM 5834 C CA . ILE A 1 720 ? 20.735 16.221 -9.538 1.00 78.81 720 ILE A CA 1
ATOM 5835 C C . ILE A 1 720 ? 20.360 16.481 -10.997 1.00 78.81 720 ILE A C 1
ATOM 5837 O O . ILE A 1 720 ? 21.223 16.865 -11.778 1.00 78.81 720 ILE A O 1
ATOM 5841 N N . ALA A 1 721 ? 19.091 16.328 -11.387 1.00 78.81 721 ALA A N 1
ATOM 5842 C CA . ALA A 1 721 ? 18.655 16.620 -12.754 1.00 78.81 721 ALA A CA 1
ATOM 5843 C C . ALA A 1 721 ? 18.889 18.099 -13.132 1.00 78.81 721 ALA A C 1
ATOM 5845 O O . ALA A 1 721 ? 19.331 18.389 -14.251 1.00 78.81 721 ALA A O 1
ATOM 5846 N N . LEU A 1 722 ? 18.652 19.023 -12.191 1.00 77.81 722 LEU A N 1
ATOM 5847 C CA . LEU A 1 722 ? 18.951 20.454 -12.322 1.00 77.81 722 LEU A CA 1
ATOM 5848 C C . LEU A 1 722 ? 20.462 20.723 -12.355 1.00 77.81 722 LEU A C 1
ATOM 5850 O O . LEU A 1 722 ? 20.924 21.539 -13.148 1.00 77.81 722 LEU A O 1
ATOM 5854 N N . PHE A 1 723 ? 21.244 20.033 -11.530 1.00 80.88 723 PHE A N 1
ATOM 5855 C CA . PHE A 1 723 ? 22.699 20.146 -11.510 1.00 80.88 723 PHE A CA 1
ATOM 5856 C C . PHE A 1 723 ? 23.300 19.675 -12.838 1.00 80.88 723 PHE A C 1
ATOM 5858 O O . PHE A 1 723 ? 24.054 20.414 -13.465 1.00 80.88 723 PHE A O 1
ATOM 5865 N N . VAL A 1 724 ? 22.878 18.505 -13.331 1.00 79.81 724 VAL A N 1
ATOM 5866 C CA . VAL A 1 724 ? 23.231 17.993 -14.663 1.00 79.81 724 VAL A CA 1
ATOM 5867 C C . VAL A 1 724 ? 22.848 19.012 -15.734 1.00 79.81 724 VAL A C 1
ATOM 5869 O O . VAL A 1 724 ? 23.669 19.321 -16.594 1.00 79.81 724 VAL A O 1
ATOM 5872 N N . PHE A 1 725 ? 21.651 19.601 -15.650 1.00 82.25 725 PHE A N 1
ATOM 5873 C CA . PHE A 1 725 ? 21.225 20.644 -16.581 1.00 82.25 725 PHE A CA 1
ATOM 5874 C C . PHE A 1 725 ? 22.202 21.830 -16.587 1.00 82.25 725 PHE A C 1
ATOM 5876 O O . PHE A 1 725 ? 22.700 22.220 -17.642 1.00 82.25 725 PHE A O 1
ATOM 5883 N N . VAL A 1 726 ? 22.524 22.376 -15.411 1.00 83.00 726 VAL A N 1
ATOM 5884 C CA . VAL A 1 726 ? 23.442 23.514 -15.245 1.00 83.00 726 VAL A CA 1
ATOM 5885 C C . VAL A 1 726 ? 24.850 23.179 -15.749 1.00 83.00 726 VAL A C 1
ATOM 5887 O O . VAL A 1 726 ? 25.447 23.993 -16.458 1.00 83.00 726 VAL A O 1
ATOM 5890 N N . CYS A 1 727 ? 25.370 21.982 -15.466 1.00 81.50 727 CYS A N 1
ATOM 5891 C CA . CYS A 1 727 ? 26.661 21.516 -15.976 1.00 81.50 727 CYS A CA 1
ATOM 5892 C C . CYS A 1 727 ? 26.676 21.434 -17.509 1.00 81.50 727 CYS A C 1
ATOM 5894 O O . CYS A 1 727 ? 27.618 21.911 -18.143 1.00 81.50 727 CYS A O 1
ATOM 5896 N N . LEU A 1 728 ? 25.617 20.891 -18.119 1.00 79.31 728 LEU A N 1
ATOM 5897 C CA . LEU A 1 728 ? 25.498 20.793 -19.577 1.00 79.31 728 LEU A CA 1
ATOM 5898 C C . LEU A 1 728 ? 25.395 22.170 -20.239 1.00 79.31 728 LEU A C 1
ATOM 5900 O O . LEU A 1 728 ? 26.022 22.400 -21.273 1.00 79.31 728 LEU A O 1
ATOM 5904 N N . ILE A 1 729 ? 24.662 23.105 -19.630 1.00 80.69 729 ILE A N 1
ATOM 5905 C CA . ILE A 1 729 ? 24.580 24.492 -20.106 1.00 80.69 729 ILE A CA 1
ATOM 5906 C C . ILE A 1 729 ? 25.924 25.215 -19.954 1.00 80.69 729 ILE A C 1
ATOM 5908 O O . ILE A 1 729 ? 26.342 25.922 -20.870 1.00 80.69 729 ILE A O 1
ATOM 5912 N N . SER A 1 730 ? 26.646 24.989 -18.856 1.00 80.94 730 SER A N 1
ATOM 5913 C CA . SER A 1 730 ? 28.003 25.525 -18.656 1.00 80.94 730 SER A CA 1
ATOM 5914 C C . SER A 1 730 ? 28.982 24.997 -19.715 1.00 80.94 730 SER A C 1
ATOM 5916 O O . SER A 1 730 ? 29.853 25.724 -20.188 1.00 80.94 730 SER A O 1
ATOM 5918 N N . GLY A 1 731 ? 28.790 23.748 -20.151 1.00 76.25 731 GLY A N 1
ATOM 5919 C CA . GLY A 1 731 ? 29.523 23.097 -21.237 1.00 76.25 731 GLY A CA 1
ATOM 5920 C C . GLY A 1 731 ? 28.945 23.311 -22.643 1.00 76.25 731 GLY A C 1
ATOM 5921 O O . GLY A 1 731 ? 29.389 22.640 -23.577 1.00 76.25 731 GLY A O 1
ATOM 5922 N N . ALA A 1 732 ? 27.978 24.220 -22.838 1.00 73.69 732 ALA A N 1
ATOM 5923 C CA . ALA A 1 732 ? 27.228 24.369 -24.095 1.00 73.69 732 ALA A CA 1
ATOM 5924 C C . ALA A 1 732 ? 28.120 24.509 -25.344 1.00 73.69 732 ALA A C 1
ATOM 5926 O O . ALA A 1 732 ? 27.809 23.940 -26.390 1.00 73.69 732 ALA A O 1
ATOM 5927 N N . ARG A 1 733 ? 29.274 25.182 -25.220 1.00 70.06 733 ARG A N 1
ATOM 5928 C CA . ARG A 1 733 ? 30.254 25.357 -26.311 1.00 70.06 733 ARG A CA 1
ATOM 5929 C C . ARG A 1 733 ? 30.860 24.041 -26.813 1.00 70.06 733 ARG A C 1
ATOM 5931 O O . ARG A 1 733 ? 31.271 23.960 -27.966 1.00 70.06 733 ARG A O 1
ATOM 5938 N N . ILE A 1 734 ? 30.940 23.021 -25.959 1.00 71.50 734 ILE A N 1
ATOM 5939 C CA . ILE A 1 734 ? 31.428 21.681 -26.318 1.00 71.50 734 ILE A CA 1
ATOM 5940 C C . ILE A 1 734 ? 30.310 20.902 -27.013 1.00 71.50 734 ILE A C 1
ATOM 5942 O O . ILE A 1 734 ? 30.538 20.312 -28.066 1.00 71.50 734 ILE A O 1
ATOM 5946 N N . ILE A 1 735 ? 29.086 20.962 -26.475 1.00 68.06 735 ILE A N 1
ATOM 5947 C CA . ILE A 1 735 ? 27.896 20.303 -27.047 1.00 68.06 735 ILE A CA 1
ATOM 5948 C C . ILE A 1 735 ? 27.633 20.793 -28.476 1.00 68.06 735 ILE A C 1
ATOM 5950 O O . ILE A 1 735 ? 27.261 20.017 -29.356 1.00 68.06 735 ILE A O 1
ATOM 5954 N N . GLU A 1 736 ? 27.872 22.077 -28.736 1.00 73.12 736 GLU A N 1
ATOM 5955 C CA . GLU A 1 736 ? 27.676 22.679 -30.053 1.00 73.12 736 GLU A CA 1
ATOM 5956 C C . GLU A 1 736 ? 28.554 22.064 -31.152 1.00 73.12 736 GLU A C 1
ATOM 5958 O O . GLU A 1 736 ? 28.103 22.024 -32.301 1.00 73.12 736 GLU A O 1
ATOM 5963 N N . ARG A 1 737 ? 29.724 21.504 -30.802 1.00 78.25 737 ARG A N 1
ATOM 5964 C CA . ARG A 1 737 ? 30.679 20.883 -31.741 1.00 78.25 737 ARG A CA 1
ATOM 5965 C C . ARG A 1 737 ? 30.212 19.539 -32.306 1.00 78.25 737 ARG A C 1
ATOM 5967 O O . ARG A 1 737 ? 30.686 19.131 -33.361 1.00 78.25 737 ARG A O 1
ATOM 5974 N N . PHE A 1 738 ? 29.283 18.859 -31.639 1.00 74.31 738 PHE A N 1
ATOM 5975 C CA . PHE A 1 738 ? 28.806 17.531 -32.034 1.00 74.31 738 PHE A CA 1
ATOM 5976 C C . PHE A 1 738 ? 27.453 17.605 -32.753 1.00 74.31 738 PHE A C 1
ATOM 5978 O O . PHE A 1 738 ? 26.659 18.529 -32.540 1.00 74.31 738 PHE A O 1
ATOM 5985 N N . LYS A 1 739 ? 27.144 16.633 -33.625 1.00 78.44 739 LYS A N 1
ATOM 5986 C CA . LYS A 1 739 ? 25.786 16.515 -34.190 1.00 78.44 739 LYS A CA 1
ATOM 5987 C C . LYS A 1 739 ? 24.807 16.132 -33.075 1.00 78.44 739 LYS A C 1
ATOM 5989 O O . LYS A 1 739 ? 25.161 15.366 -32.188 1.00 78.44 739 LYS A O 1
ATOM 5994 N N . LEU A 1 740 ? 23.563 16.616 -33.152 1.00 69.38 740 LEU A N 1
ATOM 5995 C CA . LEU A 1 740 ? 22.561 16.446 -32.087 1.00 69.38 740 LEU A CA 1
ATOM 5996 C C . LEU A 1 740 ? 22.393 14.977 -31.648 1.00 69.38 740 LEU A C 1
ATOM 5998 O O . LEU A 1 740 ? 22.413 14.695 -30.457 1.00 69.38 740 LEU A O 1
ATOM 6002 N N . HIS A 1 741 ? 22.301 14.040 -32.596 1.00 74.69 741 HIS A N 1
ATOM 6003 C CA . HIS A 1 741 ? 22.161 12.610 -32.289 1.00 74.69 741 HIS A CA 1
ATOM 6004 C C . HIS A 1 741 ? 23.413 12.010 -31.624 1.00 74.69 741 HIS A C 1
ATOM 6006 O O . HIS A 1 741 ? 23.283 11.177 -30.735 1.00 74.69 741 HIS A O 1
ATOM 6012 N N . GLN A 1 742 ? 24.618 12.456 -31.999 1.00 79.62 742 GLN A N 1
ATOM 6013 C CA . GLN A 1 742 ? 25.870 12.011 -31.374 1.00 79.62 742 GLN A CA 1
ATOM 6014 C C . GLN A 1 742 ? 25.968 12.524 -29.939 1.00 79.62 742 GLN A C 1
ATOM 6016 O O . GLN A 1 742 ? 26.293 11.755 -29.040 1.00 79.62 742 GLN A O 1
ATOM 6021 N N . SER A 1 743 ? 25.626 13.798 -29.715 1.00 70.44 743 SER A N 1
ATOM 6022 C CA . SER A 1 743 ? 25.544 14.371 -28.371 1.00 70.44 743 SER A CA 1
ATOM 6023 C C . SER A 1 743 ? 24.565 13.583 -27.508 1.00 70.44 743 SER A C 1
ATOM 6025 O O . SER A 1 743 ? 24.926 13.195 -26.405 1.00 70.44 743 SER A O 1
ATOM 6027 N N . ILE A 1 744 ? 23.363 13.297 -28.021 1.00 70.75 744 ILE A N 1
ATOM 6028 C CA . ILE A 1 744 ? 22.341 12.527 -27.301 1.00 70.75 744 ILE A CA 1
ATOM 6029 C C . ILE A 1 744 ? 22.858 11.131 -26.936 1.00 70.75 744 ILE A C 1
ATOM 6031 O O . ILE A 1 744 ? 22.726 10.742 -25.784 1.00 70.75 744 ILE A O 1
ATOM 6035 N N . LEU A 1 745 ? 23.483 10.395 -27.861 1.00 77.44 745 LEU A N 1
ATOM 6036 C CA . LEU A 1 745 ? 23.992 9.043 -27.590 1.00 77.44 745 LEU A CA 1
ATOM 6037 C C . LEU A 1 745 ? 25.147 9.030 -26.582 1.00 77.44 745 LEU A C 1
ATOM 6039 O O . LEU A 1 745 ? 25.114 8.250 -25.633 1.00 77.44 745 LEU A O 1
ATOM 6043 N N . VAL A 1 746 ? 26.142 9.905 -26.752 1.00 76.06 746 VAL A N 1
ATOM 6044 C CA . VAL A 1 746 ? 27.283 10.012 -25.824 1.00 76.06 746 VAL A CA 1
ATOM 6045 C C . VAL A 1 746 ? 26.807 10.421 -24.432 1.00 76.06 746 VAL A C 1
ATOM 6047 O O . VAL A 1 746 ? 27.293 9.895 -23.435 1.00 76.06 746 VAL A O 1
ATOM 6050 N N . LEU A 1 747 ? 25.829 11.325 -24.347 1.00 68.25 747 LEU A N 1
ATOM 6051 C CA . LEU A 1 747 ? 25.283 11.784 -23.073 1.00 68.25 747 LEU A CA 1
ATOM 6052 C C . LEU A 1 747 ? 24.324 10.772 -22.441 1.00 68.25 747 LEU A C 1
ATOM 6054 O O . LEU A 1 747 ? 24.341 10.650 -21.224 1.00 68.25 747 LEU A O 1
ATOM 6058 N N . LEU A 1 748 ? 23.553 10.003 -23.217 1.00 69.94 748 LEU A N 1
ATOM 6059 C CA . LEU A 1 748 ? 22.796 8.850 -22.709 1.00 69.94 748 LEU A CA 1
ATOM 6060 C C . LEU A 1 748 ? 23.742 7.800 -22.132 1.00 69.94 748 LEU A C 1
ATOM 6062 O O . LEU A 1 748 ? 23.520 7.327 -21.023 1.00 69.94 748 LEU A O 1
ATOM 6066 N N . PHE A 1 749 ? 24.825 7.488 -22.844 1.00 76.81 749 PHE A N 1
ATOM 6067 C CA . PHE A 1 749 ? 25.855 6.580 -22.355 1.00 76.81 749 PHE A CA 1
ATOM 6068 C C . PHE A 1 749 ? 26.514 7.110 -21.078 1.00 76.81 749 PHE A C 1
ATOM 6070 O O . PHE A 1 749 ? 26.636 6.368 -20.110 1.00 76.81 749 PHE A O 1
ATOM 6077 N N . ALA A 1 750 ? 26.871 8.398 -21.029 1.00 73.19 750 ALA A N 1
ATOM 6078 C CA . ALA A 1 750 ? 27.421 9.019 -19.828 1.00 73.19 750 ALA A CA 1
ATOM 6079 C C . ALA A 1 750 ? 26.412 8.991 -18.671 1.00 73.19 750 ALA A C 1
ATOM 6081 O O . ALA A 1 750 ? 26.766 8.610 -17.564 1.00 73.19 750 ALA A O 1
ATOM 6082 N N . VAL A 1 751 ? 25.142 9.318 -18.911 1.00 71.44 751 VAL A N 1
ATOM 6083 C CA . VAL A 1 751 ? 24.091 9.206 -17.894 1.00 71.44 751 VAL A CA 1
ATOM 6084 C C . VAL A 1 751 ? 23.975 7.769 -17.409 1.00 71.44 751 VAL A C 1
ATOM 6086 O O . VAL A 1 751 ? 23.944 7.567 -16.208 1.00 71.44 751 VAL A O 1
ATOM 6089 N N . MET A 1 752 ? 23.980 6.765 -18.285 1.00 70.06 752 MET A N 1
ATOM 6090 C CA . MET A 1 752 ? 23.933 5.360 -17.871 1.00 70.06 752 MET A CA 1
ATOM 6091 C C . MET A 1 752 ? 25.185 4.945 -17.086 1.00 70.06 752 MET A C 1
ATOM 6093 O O . MET A 1 752 ? 25.052 4.315 -16.043 1.00 70.06 752 MET A O 1
ATOM 6097 N N . ALA A 1 753 ? 26.381 5.343 -17.519 1.00 72.19 753 ALA A N 1
ATOM 6098 C CA . ALA A 1 753 ? 27.642 4.993 -16.867 1.00 72.19 753 ALA A CA 1
ATOM 6099 C C . ALA A 1 753 ? 27.827 5.691 -15.508 1.00 72.19 753 ALA A C 1
ATOM 6101 O O . ALA A 1 753 ? 28.220 5.064 -14.529 1.00 72.19 753 ALA A O 1
ATOM 6102 N N . PHE A 1 754 ? 27.509 6.985 -15.431 1.00 71.75 754 PHE A N 1
ATOM 6103 C CA . PHE A 1 754 ? 27.665 7.804 -14.226 1.00 71.75 754 PHE A CA 1
ATOM 6104 C C . PHE A 1 754 ? 26.419 7.817 -13.343 1.00 71.75 754 PHE A C 1
ATOM 6106 O O . PHE A 1 754 ? 26.499 8.278 -12.206 1.00 71.75 754 PHE A O 1
ATOM 6113 N N . SER A 1 755 ? 25.286 7.291 -13.824 1.00 69.75 755 SER A N 1
ATOM 6114 C CA . SER A 1 755 ? 24.062 7.153 -13.031 1.00 69.75 755 SER A CA 1
ATOM 6115 C C . SER A 1 755 ? 24.389 6.515 -11.692 1.00 69.75 755 SER A C 1
ATOM 6117 O O . SER A 1 755 ? 24.078 7.091 -10.659 1.00 69.75 755 SER A O 1
ATOM 6119 N N . GLN A 1 756 ? 25.087 5.382 -11.693 1.00 71.50 756 GLN A N 1
ATOM 6120 C CA . GLN A 1 756 ? 25.400 4.622 -10.485 1.00 71.50 756 GLN A CA 1
ATOM 6121 C C . GLN A 1 756 ? 26.109 5.475 -9.424 1.00 71.50 756 GLN A C 1
ATOM 6123 O O . GLN A 1 756 ? 25.731 5.432 -8.257 1.00 71.50 756 GLN A O 1
ATOM 6128 N N . LEU A 1 757 ? 27.058 6.321 -9.837 1.00 73.00 757 LEU A N 1
ATOM 6129 C CA . LEU A 1 757 ? 27.757 7.255 -8.950 1.00 73.00 757 LEU A CA 1
ATOM 6130 C C . LEU A 1 757 ? 26.836 8.367 -8.432 1.00 73.00 757 LEU A C 1
ATOM 6132 O O . LEU A 1 757 ? 26.934 8.752 -7.271 1.00 73.00 757 LEU A O 1
ATOM 6136 N N . LEU A 1 758 ? 25.920 8.858 -9.269 1.00 72.75 758 LEU A N 1
ATOM 6137 C CA . LEU A 1 758 ? 24.915 9.850 -8.874 1.00 72.75 758 LEU A CA 1
ATOM 6138 C C . LEU A 1 758 ? 23.848 9.260 -7.937 1.00 72.75 758 LEU A C 1
ATOM 6140 O O . LEU A 1 758 ? 23.314 9.981 -7.098 1.00 72.75 758 LEU A O 1
ATOM 6144 N N . PHE A 1 759 ? 23.535 7.968 -8.068 1.00 71.88 759 PHE A N 1
ATOM 6145 C CA . PHE A 1 759 ? 22.522 7.261 -7.278 1.00 71.88 759 PHE A CA 1
ATOM 6146 C C . PHE A 1 759 ? 23.050 6.754 -5.938 1.00 71.88 759 PHE A C 1
ATOM 6148 O O . PHE A 1 759 ? 22.279 6.684 -4.981 1.00 71.88 759 PHE A O 1
ATOM 6155 N N . TRP A 1 760 ? 24.337 6.408 -5.862 1.00 73.50 760 TRP A N 1
ATOM 6156 C CA . TRP A 1 760 ? 24.952 5.809 -4.678 1.00 73.50 760 TRP A CA 1
ATOM 6157 C C . TRP A 1 760 ? 24.671 6.571 -3.370 1.00 73.50 760 TRP A C 1
ATOM 6159 O O . TRP A 1 760 ? 24.231 5.939 -2.411 1.00 73.50 760 TRP A O 1
ATOM 6169 N N . PRO A 1 761 ? 24.789 7.916 -3.305 1.00 76.94 761 PRO A N 1
ATOM 6170 C CA . PRO A 1 761 ? 24.502 8.672 -2.083 1.00 76.94 761 PRO A CA 1
ATOM 6171 C C . PRO A 1 761 ? 23.045 8.573 -1.608 1.00 76.94 761 PRO A C 1
ATOM 6173 O O . PRO A 1 761 ? 22.718 8.946 -0.488 1.00 76.94 761 PRO A O 1
ATOM 6176 N N . PHE A 1 762 ? 22.135 8.110 -2.458 1.00 73.75 762 PHE A N 1
ATOM 6177 C CA . PHE A 1 762 ? 20.696 8.092 -2.204 1.00 73.75 762 PHE A CA 1
ATOM 6178 C C . PHE A 1 762 ? 20.131 6.671 -2.148 1.00 73.75 762 PHE A C 1
ATOM 6180 O O . PHE A 1 762 ? 18.920 6.497 -2.006 1.00 73.75 762 PHE A O 1
ATOM 6187 N N . HIS A 1 763 ? 21.002 5.664 -2.248 1.00 73.50 763 HIS A N 1
ATOM 6188 C CA . HIS A 1 763 ? 20.671 4.253 -2.137 1.00 73.50 763 HIS A CA 1
ATOM 6189 C C . HIS A 1 763 ? 21.302 3.687 -0.866 1.00 73.50 763 HIS A C 1
ATOM 6191 O O . HIS A 1 763 ? 22.461 3.949 -0.560 1.00 73.50 763 HIS A O 1
ATOM 6197 N N . SER A 1 764 ? 20.529 2.934 -0.093 1.00 80.75 764 SER A N 1
ATOM 6198 C CA . SER A 1 764 ? 21.071 2.151 1.013 1.00 80.75 764 SER A CA 1
ATOM 6199 C C . SER A 1 764 ? 21.376 0.740 0.521 1.00 80.75 764 SER A C 1
ATOM 6201 O O . SER A 1 764 ? 20.555 0.181 -0.195 1.00 80.75 764 SER A O 1
ATOM 6203 N N . ASP A 1 765 ? 22.511 0.155 0.928 1.00 83.44 765 ASP A N 1
ATOM 6204 C CA . ASP A 1 765 ? 22.955 -1.133 0.369 1.00 83.44 765 ASP A CA 1
ATOM 6205 C C . ASP A 1 765 ? 21.887 -2.225 0.499 1.00 83.44 765 ASP A C 1
ATOM 6207 O O . ASP A 1 765 ? 21.356 -2.482 1.572 1.00 83.44 765 ASP A O 1
ATOM 6211 N N . ARG A 1 766 ? 21.621 -2.968 -0.547 1.00 83.06 766 ARG A N 1
ATOM 6212 C CA . ARG A 1 766 ? 20.783 -4.145 -0.468 1.00 83.06 766 ARG A CA 1
ATOM 6213 C C . ARG A 1 766 ? 21.388 -5.174 0.478 1.00 83.06 766 ARG A C 1
ATOM 6215 O O . ARG A 1 766 ? 22.585 -5.454 0.442 1.00 83.06 766 ARG A O 1
ATOM 6222 N N . LEU A 1 767 ? 20.534 -5.720 1.325 1.00 82.75 767 LEU A N 1
ATOM 6223 C CA . LEU A 1 767 ? 20.731 -6.916 2.128 1.00 82.75 767 LEU A CA 1
ATOM 6224 C C . LEU A 1 767 ? 20.129 -8.135 1.420 1.00 82.75 767 LEU A C 1
ATOM 6226 O O . LEU A 1 767 ? 20.618 -9.250 1.600 1.00 82.75 767 LEU A O 1
ATOM 6230 N N . LYS A 1 768 ? 19.084 -7.935 0.607 1.00 80.69 768 LYS A N 1
ATOM 6231 C CA . LYS A 1 768 ? 18.388 -8.994 -0.124 1.00 80.69 768 LYS A CA 1
ATOM 6232 C C . LYS A 1 768 ? 18.187 -8.607 -1.584 1.00 80.69 768 LYS A C 1
ATOM 6234 O O . LYS A 1 768 ? 18.088 -7.441 -1.948 1.00 80.69 768 LYS A O 1
ATOM 6239 N N . LEU A 1 769 ? 18.097 -9.622 -2.431 1.00 77.81 769 LEU A N 1
ATOM 6240 C CA . LEU A 1 769 ? 17.717 -9.501 -3.832 1.00 77.81 769 LEU A CA 1
ATOM 6241 C C . LEU A 1 769 ? 16.438 -10.316 -4.032 1.00 77.81 769 LEU A C 1
ATOM 6243 O O . LEU A 1 769 ? 16.521 -11.497 -4.372 1.00 77.81 769 LEU A O 1
ATOM 6247 N N . PRO A 1 770 ? 15.253 -9.722 -3.786 1.00 68.81 770 PRO A N 1
ATOM 6248 C CA . PRO A 1 770 ? 13.986 -10.452 -3.807 1.00 68.81 770 PRO A CA 1
ATOM 6249 C C . PRO A 1 770 ? 13.700 -11.124 -5.152 1.00 68.81 770 PRO A C 1
ATOM 6251 O O . PRO A 1 770 ? 13.213 -12.248 -5.184 1.00 68.81 770 PRO A O 1
ATOM 6254 N N . SER A 1 771 ? 14.055 -10.463 -6.257 1.00 68.06 771 SER A N 1
ATOM 6255 C CA . SER A 1 771 ? 13.880 -10.988 -7.617 1.00 68.06 771 SER A CA 1
ATOM 6256 C C . SER A 1 771 ? 14.758 -12.201 -7.927 1.00 68.06 771 SER A C 1
ATOM 6258 O O . SER A 1 771 ? 14.408 -13.002 -8.786 1.00 68.06 771 SER A O 1
ATOM 6260 N N . GLU A 1 772 ? 15.886 -12.336 -7.229 1.00 73.94 772 GLU A N 1
ATOM 6261 C CA . GLU A 1 772 ? 16.828 -13.453 -7.353 1.00 73.94 772 GLU A CA 1
ATOM 6262 C C . GLU A 1 772 ? 16.682 -14.460 -6.190 1.00 73.94 772 GLU A C 1
ATOM 6264 O O . GLU A 1 772 ? 17.432 -15.430 -6.130 1.00 73.94 772 GLU A O 1
ATOM 6269 N N . ASN A 1 773 ? 15.752 -14.222 -5.253 1.00 71.69 773 ASN A N 1
ATOM 6270 C CA . ASN A 1 773 ? 15.520 -14.999 -4.027 1.00 71.69 773 ASN A CA 1
ATOM 6271 C C . ASN A 1 773 ? 16.804 -15.371 -3.250 1.00 71.69 773 ASN A C 1
ATOM 6273 O O . ASN A 1 773 ? 16.973 -16.500 -2.787 1.00 71.69 773 ASN A O 1
ATOM 6277 N N . ARG A 1 774 ? 17.736 -14.420 -3.109 1.00 82.00 774 ARG A N 1
ATOM 6278 C CA . ARG A 1 774 ? 18.991 -14.613 -2.362 1.00 82.00 774 ARG A CA 1
ATOM 6279 C C . ARG A 1 774 ? 19.389 -13.375 -1.565 1.00 82.00 774 ARG A C 1
ATOM 6281 O O . ARG A 1 774 ? 18.928 -12.268 -1.840 1.00 82.00 774 ARG A O 1
ATOM 6288 N N . ASN A 1 775 ? 20.293 -13.550 -0.605 1.00 83.94 775 ASN A N 1
ATOM 6289 C CA . ASN A 1 775 ? 20.926 -12.423 0.078 1.00 83.94 775 ASN A CA 1
ATOM 6290 C C . ASN A 1 775 ? 21.908 -11.707 -0.862 1.00 83.94 775 ASN A C 1
ATOM 6292 O O . ASN A 1 775 ? 22.563 -12.336 -1.701 1.00 83.94 775 ASN A O 1
ATOM 6296 N N . ALA A 1 776 ? 22.006 -10.390 -0.702 1.00 87.31 776 ALA A N 1
ATOM 6297 C CA . ALA A 1 776 ? 23.041 -9.602 -1.350 1.00 87.31 776 ALA A CA 1
ATOM 6298 C C . ALA A 1 776 ? 24.393 -9.888 -0.686 1.00 87.31 776 ALA A C 1
ATOM 6300 O O . ALA A 1 776 ? 24.483 -10.107 0.526 1.00 87.31 776 ALA A O 1
ATOM 6301 N N . SER A 1 777 ? 25.451 -9.880 -1.485 1.00 90.00 777 SER A N 1
ATOM 6302 C CA . SER A 1 777 ? 26.816 -10.014 -0.989 1.00 90.00 777 SER A CA 1
ATOM 6303 C C . SER A 1 777 ? 27.124 -8.836 -0.057 1.00 90.00 777 SER A C 1
ATOM 6305 O O . SER A 1 777 ? 26.821 -7.703 -0.433 1.00 90.00 777 SER A O 1
ATOM 6307 N N . PRO A 1 778 ? 27.689 -9.054 1.145 1.00 87.62 778 PRO A N 1
ATOM 6308 C CA . PRO A 1 778 ? 28.058 -7.968 2.050 1.00 87.62 778 PRO A CA 1
ATOM 6309 C C . PRO A 1 778 ? 29.325 -7.250 1.567 1.00 87.62 778 PRO A C 1
ATOM 6311 O O . PRO A 1 778 ? 30.120 -7.820 0.819 1.00 87.62 778 PRO A O 1
ATOM 6314 N N . LEU A 1 779 ? 29.538 -6.013 2.028 1.00 87.12 779 LEU A N 1
ATOM 6315 C CA . LEU A 1 779 ? 30.783 -5.286 1.772 1.00 87.12 779 LEU A CA 1
ATOM 6316 C C . LEU A 1 779 ? 31.956 -6.072 2.390 1.00 87.12 779 LEU A C 1
ATOM 6318 O O . LEU A 1 779 ? 31.950 -6.289 3.606 1.00 87.12 779 LEU A O 1
ATOM 6322 N N . PRO A 1 780 ? 32.951 -6.518 1.602 1.00 89.19 780 PRO A N 1
ATOM 6323 C CA . PRO A 1 780 ? 34.068 -7.277 2.148 1.00 89.19 780 PRO A CA 1
ATOM 6324 C C . PRO A 1 780 ? 35.006 -6.378 2.958 1.00 89.19 780 PRO A C 1
ATOM 6326 O O . PRO A 1 780 ? 35.294 -5.244 2.570 1.00 89.19 780 PRO A O 1
ATOM 6329 N N . ALA A 1 781 ? 35.543 -6.910 4.057 1.00 87.00 781 ALA A N 1
ATOM 6330 C CA . ALA A 1 781 ? 36.648 -6.274 4.764 1.00 87.00 781 ALA A CA 1
ATOM 6331 C C . ALA A 1 781 ? 37.909 -6.307 3.887 1.00 87.00 781 ALA A C 1
ATOM 6333 O O . ALA A 1 781 ? 38.227 -7.340 3.293 1.00 87.00 781 ALA A O 1
ATOM 6334 N N . PHE A 1 782 ? 38.618 -5.180 3.797 1.00 87.31 782 PHE A N 1
ATOM 6335 C CA . PHE A 1 782 ? 39.873 -5.119 3.054 1.00 87.31 782 PHE A CA 1
ATOM 6336 C C . PHE A 1 782 ? 40.919 -6.027 3.704 1.00 87.31 782 PHE A C 1
ATOM 6338 O O . PHE A 1 782 ? 41.191 -5.910 4.897 1.00 87.31 782 PHE A O 1
ATOM 6345 N N . ASN A 1 783 ? 41.500 -6.923 2.907 1.00 82.38 783 ASN A N 1
ATOM 6346 C CA . ASN A 1 783 ? 42.582 -7.804 3.325 1.00 82.38 783 ASN A CA 1
ATOM 6347 C C . ASN A 1 783 ? 43.621 -7.886 2.198 1.00 82.38 783 ASN A C 1
ATOM 6349 O O . ASN A 1 783 ? 43.334 -8.401 1.114 1.00 82.38 783 ASN A O 1
ATOM 6353 N N . ILE A 1 784 ? 44.819 -7.360 2.461 1.00 79.50 784 ILE A N 1
ATOM 6354 C CA . ILE A 1 784 ? 45.889 -7.258 1.464 1.00 79.50 784 ILE A CA 1
ATOM 6355 C C . ILE A 1 784 ? 46.497 -8.621 1.103 1.00 79.50 784 ILE A C 1
ATOM 6357 O O . ILE A 1 784 ? 46.855 -8.835 -0.054 1.00 79.50 784 ILE A O 1
ATOM 6361 N N . ASP A 1 785 ? 46.491 -9.574 2.038 1.00 84.00 785 ASP A N 1
ATOM 6362 C CA . ASP A 1 785 ? 47.050 -10.922 1.863 1.00 84.00 785 ASP A CA 1
ATOM 6363 C C . ASP A 1 785 ? 46.156 -11.826 0.992 1.00 84.00 785 ASP A C 1
ATOM 6365 O O . ASP A 1 785 ? 46.554 -12.914 0.582 1.00 84.00 785 ASP A O 1
ATOM 6369 N N . SER A 1 786 ? 44.934 -11.380 0.675 1.00 85.44 786 SER A N 1
ATOM 6370 C CA . SER A 1 786 ? 43.959 -12.115 -0.144 1.00 85.44 786 SER A CA 1
ATOM 6371 C C . SER A 1 786 ? 43.288 -11.230 -1.201 1.00 85.44 786 SER A C 1
ATOM 6373 O O . SER A 1 786 ? 42.089 -11.337 -1.468 1.00 85.44 786 SER A O 1
ATOM 6375 N N . SER A 1 787 ? 44.078 -10.375 -1.858 1.00 87.50 787 SER A N 1
ATOM 6376 C CA . SER A 1 787 ? 43.618 -9.373 -2.835 1.00 87.50 787 SER A CA 1
ATOM 6377 C C . SER A 1 787 ? 42.674 -9.913 -3.920 1.00 87.50 787 SER A C 1
ATOM 6379 O O . SER A 1 787 ? 41.708 -9.241 -4.282 1.00 87.50 787 SER A O 1
ATOM 6381 N N . THR A 1 788 ? 42.886 -11.140 -4.411 1.00 89.44 788 THR A N 1
ATOM 6382 C CA . THR A 1 788 ? 42.013 -11.771 -5.421 1.00 89.44 788 THR A CA 1
ATOM 6383 C C . THR A 1 788 ? 40.647 -12.147 -4.841 1.00 89.44 788 THR A C 1
ATOM 6385 O O . THR A 1 788 ? 39.615 -11.881 -5.459 1.00 89.44 788 THR A O 1
ATOM 6388 N N . ALA A 1 789 ? 40.617 -12.727 -3.636 1.00 88.44 789 ALA A N 1
ATOM 6389 C CA . ALA A 1 789 ? 39.375 -13.076 -2.950 1.00 88.44 789 ALA A CA 1
ATOM 6390 C C . ALA A 1 789 ? 38.603 -11.816 -2.534 1.00 88.44 789 ALA A C 1
ATOM 6392 O O . ALA A 1 789 ? 37.398 -11.736 -2.777 1.00 88.44 789 ALA A O 1
ATOM 6393 N N . TYR A 1 790 ? 39.310 -10.807 -2.011 1.00 91.31 790 TYR A N 1
ATOM 6394 C CA . TYR A 1 790 ? 38.757 -9.482 -1.742 1.00 91.31 790 TYR A CA 1
ATOM 6395 C C . TYR A 1 790 ? 38.155 -8.863 -3.009 1.00 91.31 790 TYR A C 1
ATOM 6397 O O . TYR A 1 790 ? 37.000 -8.454 -2.989 1.00 91.31 790 TYR A O 1
ATOM 6405 N N . SER A 1 791 ? 38.882 -8.868 -4.132 1.00 91.12 791 SER A N 1
ATOM 6406 C CA . SER A 1 791 ? 38.404 -8.304 -5.405 1.00 91.12 791 SER A CA 1
ATOM 6407 C C . SER A 1 791 ? 37.167 -9.029 -5.932 1.00 91.12 791 SER A C 1
ATOM 6409 O O . SER A 1 791 ? 36.224 -8.385 -6.388 1.00 91.12 791 SER A O 1
ATOM 6411 N N . LYS A 1 792 ? 37.121 -10.366 -5.834 1.00 92.31 792 LYS A N 1
ATOM 6412 C CA . LYS A 1 792 ? 35.943 -11.158 -6.219 1.00 92.31 792 LYS A CA 1
ATOM 6413 C C . LYS A 1 792 ? 34.739 -10.841 -5.330 1.00 92.31 792 LYS A C 1
ATOM 6415 O O . LYS A 1 792 ? 33.645 -10.624 -5.846 1.00 92.31 792 LYS A O 1
ATOM 6420 N N . ALA A 1 793 ? 34.936 -10.784 -4.014 1.00 91.62 793 ALA A N 1
ATOM 6421 C CA . ALA A 1 793 ? 33.881 -10.430 -3.068 1.00 91.62 793 ALA A CA 1
ATOM 6422 C C . ALA A 1 793 ? 33.396 -8.985 -3.270 1.00 91.62 793 ALA A C 1
ATOM 6424 O O . ALA A 1 793 ? 32.194 -8.734 -3.243 1.00 91.62 793 ALA A O 1
ATOM 6425 N N . LEU A 1 794 ? 34.313 -8.055 -3.552 1.00 91.00 794 LEU A N 1
ATOM 6426 C CA . LEU A 1 794 ? 34.001 -6.655 -3.823 1.00 91.00 794 LEU A CA 1
ATOM 6427 C C . LEU A 1 794 ? 33.210 -6.525 -5.123 1.00 91.00 794 LEU A C 1
ATOM 6429 O O . LEU A 1 794 ? 32.207 -5.824 -5.152 1.00 91.00 794 LEU A O 1
ATOM 6433 N N . ASN A 1 795 ? 33.605 -7.242 -6.175 1.00 91.94 795 ASN A N 1
ATOM 6434 C CA . ASN A 1 795 ? 32.865 -7.274 -7.433 1.00 91.94 795 ASN A CA 1
ATOM 6435 C C . ASN A 1 795 ? 31.448 -7.840 -7.242 1.00 91.94 795 ASN A C 1
ATOM 6437 O O . ASN A 1 795 ? 30.493 -7.292 -7.785 1.00 91.94 795 ASN A O 1
ATOM 6441 N N . ASN A 1 796 ? 31.285 -8.900 -6.447 1.00 91.81 796 ASN A N 1
ATOM 6442 C CA . ASN A 1 796 ? 29.962 -9.442 -6.126 1.00 91.81 796 ASN A CA 1
ATOM 6443 C C . ASN A 1 796 ? 29.108 -8.433 -5.344 1.00 91.81 796 ASN A C 1
ATOM 6445 O O . ASN A 1 796 ? 27.958 -8.207 -5.711 1.00 91.81 796 ASN A O 1
ATOM 6449 N N . TYR A 1 797 ? 29.684 -7.777 -4.329 1.00 91.06 797 TYR A N 1
ATOM 6450 C CA . TYR A 1 797 ? 29.027 -6.688 -3.602 1.00 91.06 797 TYR A CA 1
ATOM 6451 C C . TYR A 1 797 ? 28.588 -5.579 -4.562 1.00 91.06 797 TYR A C 1
ATOM 6453 O O . TYR A 1 797 ? 27.399 -5.307 -4.666 1.00 91.06 797 TYR A O 1
ATOM 6461 N N . LEU A 1 798 ? 29.507 -4.993 -5.334 1.00 87.62 798 LEU A N 1
ATOM 6462 C CA . LEU A 1 798 ? 29.199 -3.888 -6.246 1.00 87.62 798 LEU A CA 1
ATOM 6463 C C . LEU A 1 798 ? 28.109 -4.257 -7.263 1.00 87.62 798 LEU A C 1
ATOM 6465 O O . LEU A 1 798 ? 27.207 -3.456 -7.495 1.00 87.62 798 LEU A O 1
ATOM 6469 N N . ASN A 1 799 ? 28.142 -5.475 -7.815 1.00 87.19 799 ASN A N 1
ATOM 6470 C CA . ASN A 1 799 ? 27.113 -5.968 -8.735 1.00 87.19 799 ASN A CA 1
ATOM 6471 C C . ASN A 1 799 ? 25.735 -6.109 -8.075 1.00 87.19 799 ASN A C 1
ATOM 6473 O O . ASN A 1 799 ? 24.723 -5.844 -8.732 1.00 87.19 799 ASN A O 1
ATOM 6477 N N . ASP A 1 800 ? 25.690 -6.510 -6.805 1.00 88.31 800 ASP A N 1
ATOM 6478 C CA . ASP A 1 800 ? 24.454 -6.632 -6.027 1.00 88.31 800 ASP A CA 1
ATOM 6479 C C . ASP A 1 800 ? 23.903 -5.253 -5.620 1.00 88.31 800 ASP A C 1
ATOM 6481 O O . ASP A 1 800 ? 22.690 -5.086 -5.507 1.00 88.31 800 ASP A O 1
ATOM 6485 N N . GLN A 1 801 ? 24.772 -4.245 -5.475 1.00 84.50 801 GLN A N 1
ATOM 6486 C CA . GLN A 1 801 ? 24.402 -2.887 -5.064 1.00 84.50 801 GLN A CA 1
ATOM 6487 C C . GLN A 1 801 ? 23.978 -1.946 -6.202 1.00 84.50 801 GLN A C 1
ATOM 6489 O O . GLN A 1 801 ? 23.620 -0.796 -5.941 1.00 84.50 801 GLN A O 1
ATOM 6494 N N . VAL A 1 802 ? 23.980 -2.396 -7.463 1.00 81.56 802 VAL A N 1
ATOM 6495 C CA . VAL A 1 802 ? 23.599 -1.553 -8.611 1.00 81.56 802 VAL A CA 1
ATOM 6496 C C . VAL A 1 802 ? 22.150 -1.051 -8.461 1.00 81.56 802 VAL A C 1
ATOM 6498 O O . VAL A 1 802 ? 21.221 -1.865 -8.426 1.00 81.56 802 VAL A O 1
ATOM 6501 N N . PRO A 1 803 ? 21.892 0.271 -8.408 1.00 76.81 803 PRO A N 1
ATOM 6502 C CA . PRO A 1 803 ? 20.534 0.811 -8.310 1.00 76.81 803 PRO A CA 1
ATOM 6503 C C . PRO A 1 803 ? 19.666 0.405 -9.511 1.00 76.81 803 PRO A C 1
ATOM 6505 O O . PRO A 1 803 ? 20.097 0.480 -10.658 1.00 76.81 803 PRO A O 1
ATOM 6508 N N . GLY A 1 804 ? 18.438 -0.054 -9.251 1.00 76.81 804 GLY A N 1
ATOM 6509 C CA . GLY A 1 804 ? 17.514 -0.521 -10.291 1.00 76.81 804 GLY A CA 1
ATOM 6510 C C . GLY A 1 804 ? 17.846 -1.854 -10.962 1.00 76.81 804 GLY A C 1
ATOM 6511 O O . GLY A 1 804 ? 17.180 -2.219 -11.935 1.00 76.81 804 GLY A O 1
ATOM 6512 N N . ARG A 1 805 ? 18.841 -2.594 -10.453 1.00 81.94 805 ARG A N 1
ATOM 6513 C CA . ARG A 1 805 ? 19.214 -3.937 -10.916 1.00 81.94 805 ARG A CA 1
ATOM 6514 C C . ARG A 1 805 ? 18.005 -4.839 -11.162 1.00 81.94 805 ARG A C 1
ATOM 6516 O O . ARG A 1 805 ? 17.890 -5.390 -12.254 1.00 81.94 805 ARG A O 1
ATOM 6523 N N . SER A 1 806 ? 17.094 -4.966 -10.194 1.00 79.81 806 SER A N 1
ATOM 6524 C CA . SER A 1 806 ? 15.943 -5.875 -10.302 1.00 79.81 806 SER A CA 1
ATOM 6525 C C . SER A 1 806 ? 15.081 -5.533 -11.516 1.00 79.81 806 SER A C 1
ATOM 6527 O O . SER A 1 806 ? 14.655 -6.421 -12.254 1.00 79.81 806 SER A O 1
ATOM 6529 N N . ARG A 1 807 ? 14.865 -4.232 -11.761 1.00 80.25 807 ARG A N 1
ATOM 6530 C CA . ARG A 1 807 ? 14.082 -3.738 -12.901 1.00 80.25 807 ARG A CA 1
ATOM 6531 C C . ARG A 1 807 ? 14.799 -3.957 -14.223 1.00 80.25 807 ARG A C 1
ATOM 6533 O O . ARG A 1 807 ? 14.162 -4.390 -15.176 1.00 80.25 807 ARG A O 1
ATOM 6540 N N . LEU A 1 808 ? 16.101 -3.680 -14.285 1.00 81.62 808 LEU A N 1
ATOM 6541 C CA . LEU A 1 808 ? 16.901 -3.890 -15.493 1.00 81.62 808 LEU A CA 1
ATOM 6542 C C . LEU A 1 808 ? 16.953 -5.369 -15.883 1.00 81.62 808 LEU A C 1
ATOM 6544 O O . LEU A 1 808 ? 16.744 -5.689 -17.050 1.00 81.62 808 LEU A O 1
ATOM 6548 N N . ILE A 1 809 ? 17.149 -6.264 -14.909 1.00 83.44 809 ILE A N 1
ATOM 6549 C CA . ILE A 1 809 ? 17.066 -7.714 -15.124 1.00 83.44 809 ILE A CA 1
ATOM 6550 C C . ILE A 1 809 ? 15.667 -8.089 -15.616 1.00 83.44 809 ILE A C 1
ATOM 6552 O O . ILE A 1 809 ? 15.556 -8.806 -16.604 1.00 83.44 809 ILE A O 1
ATOM 6556 N N . SER A 1 810 ? 14.613 -7.538 -15.005 1.00 84.88 810 SER A N 1
ATOM 6557 C CA . SER A 1 810 ? 13.233 -7.835 -15.402 1.00 84.88 810 SER A CA 1
ATOM 6558 C C . SER A 1 810 ? 12.893 -7.407 -16.819 1.00 84.88 810 SER A C 1
ATOM 6560 O O . SER A 1 810 ? 12.336 -8.195 -17.581 1.00 84.88 810 SER A O 1
ATOM 6562 N N . VAL A 1 811 ? 13.281 -6.190 -17.209 1.00 86.06 811 VAL A N 1
ATOM 6563 C CA . VAL A 1 811 ? 13.122 -5.706 -18.587 1.00 86.06 811 VAL A CA 1
ATOM 6564 C C . VAL A 1 811 ? 13.921 -6.568 -19.548 1.00 86.06 811 VAL A C 1
ATOM 6566 O O . VAL A 1 811 ? 13.390 -6.985 -20.574 1.00 86.06 811 VAL A O 1
ATOM 6569 N N . ASN A 1 812 ? 15.184 -6.848 -19.223 1.00 87.75 812 ASN A N 1
ATOM 6570 C CA . ASN A 1 812 ? 16.040 -7.673 -20.060 1.00 87.75 812 ASN A CA 1
ATOM 6571 C C . ASN A 1 812 ? 15.411 -9.054 -20.277 1.00 87.75 812 ASN A C 1
ATOM 6573 O O . ASN A 1 812 ? 15.204 -9.461 -21.418 1.00 87.75 812 ASN A O 1
ATOM 6577 N N . ASN A 1 813 ? 15.030 -9.739 -19.201 1.00 89.25 813 ASN A N 1
ATOM 6578 C CA . ASN A 1 813 ? 14.416 -11.058 -19.269 1.00 89.25 813 ASN A CA 1
ATOM 6579 C C . ASN A 1 813 ? 13.090 -11.012 -20.033 1.00 89.25 813 ASN A C 1
ATOM 6581 O O . ASN A 1 813 ? 12.869 -11.841 -20.911 1.00 89.25 813 ASN A O 1
ATOM 6585 N N . TYR A 1 814 ? 12.248 -10.006 -19.794 1.00 90.12 814 TYR A N 1
ATOM 6586 C CA . TYR A 1 814 ? 10.999 -9.844 -20.530 1.00 90.12 814 TYR A CA 1
ATOM 6587 C C . TYR A 1 814 ? 11.219 -9.626 -22.032 1.00 90.12 814 TYR A C 1
ATOM 6589 O O . TYR A 1 814 ? 10.515 -10.233 -22.840 1.00 90.12 814 TYR A O 1
ATOM 6597 N N . ILE A 1 815 ? 12.202 -8.811 -22.432 1.00 89.88 815 ILE A N 1
ATOM 6598 C CA . ILE A 1 815 ? 12.564 -8.609 -23.843 1.00 89.88 815 ILE A CA 1
ATOM 6599 C C . ILE A 1 815 ? 13.053 -9.926 -24.453 1.00 89.88 815 ILE A C 1
ATOM 6601 O O . ILE A 1 815 ? 12.551 -10.333 -25.501 1.00 89.88 815 ILE A O 1
ATOM 6605 N N . TYR A 1 816 ? 13.976 -10.626 -23.786 1.00 90.44 816 TYR A N 1
ATOM 6606 C CA . TYR A 1 816 ? 14.488 -11.919 -24.252 1.00 90.44 816 TYR A CA 1
ATOM 6607 C C . TYR A 1 816 ? 13.371 -12.957 -24.397 1.00 90.44 816 TYR A C 1
ATOM 6609 O O . TYR A 1 816 ? 13.252 -13.602 -25.438 1.00 90.44 816 TYR A O 1
ATOM 6617 N N . TYR A 1 817 ? 12.496 -13.074 -23.401 1.00 90.44 817 TYR A N 1
ATOM 6618 C CA . TYR A 1 817 ? 11.337 -13.956 -23.461 1.00 90.44 817 TYR A CA 1
ATOM 6619 C C . TYR A 1 817 ? 10.360 -13.549 -24.571 1.00 90.44 817 TYR A C 1
ATOM 6621 O O . TYR A 1 817 ? 9.855 -14.406 -25.293 1.00 90.44 817 TYR A O 1
ATOM 6629 N N . SER A 1 818 ? 10.100 -12.255 -24.752 1.00 89.06 818 SER A N 1
ATOM 6630 C CA . SER A 1 818 ? 9.168 -11.764 -25.773 1.00 89.06 818 SER A CA 1
ATOM 6631 C C . SER A 1 818 ? 9.670 -12.030 -27.191 1.00 89.06 818 SER A C 1
ATOM 6633 O O . SER A 1 818 ? 8.872 -12.402 -28.051 1.00 89.06 818 SER A O 1
ATOM 6635 N N . LEU A 1 819 ? 10.978 -11.881 -27.422 1.00 89.62 819 LEU A N 1
ATOM 6636 C CA . LEU A 1 819 ? 11.608 -12.084 -28.729 1.00 89.62 819 LEU A CA 1
ATOM 6637 C C . LEU A 1 819 ? 11.904 -13.559 -29.026 1.00 89.62 819 LEU A C 1
ATOM 6639 O O . LEU A 1 819 ? 11.687 -14.013 -30.147 1.00 89.62 819 LEU A O 1
ATOM 6643 N N . PHE A 1 820 ? 12.386 -14.316 -28.038 1.00 88.06 820 PHE A N 1
ATOM 6644 C CA . PHE A 1 820 ? 12.965 -15.650 -28.253 1.00 88.06 820 PHE A CA 1
ATOM 6645 C C . PHE A 1 820 ? 12.230 -16.784 -27.531 1.00 88.06 820 PHE A C 1
ATOM 6647 O O . PHE A 1 820 ? 12.567 -17.954 -27.730 1.00 88.06 820 PHE A O 1
ATOM 6654 N N . ARG A 1 821 ? 11.245 -16.462 -26.679 1.00 85.56 821 ARG A N 1
ATOM 6655 C CA . ARG A 1 821 ? 10.524 -17.418 -25.811 1.00 85.56 821 ARG A CA 1
ATOM 6656 C C . ARG A 1 821 ? 11.455 -18.260 -24.935 1.00 85.56 821 ARG A C 1
ATOM 6658 O O . ARG A 1 821 ? 11.131 -19.387 -24.579 1.00 85.56 821 ARG A O 1
ATOM 6665 N N . GLN A 1 822 ? 12.630 -17.721 -24.617 1.00 83.31 822 GLN A N 1
ATOM 6666 C CA . GLN A 1 822 ? 13.704 -18.382 -23.879 1.00 83.31 822 GLN A CA 1
ATOM 6667 C C . GLN A 1 822 ? 14.462 -17.347 -23.047 1.00 83.31 822 GLN A C 1
ATOM 6669 O O . GLN A 1 822 ? 14.477 -16.162 -23.380 1.00 83.31 822 GLN A O 1
ATOM 6674 N N . LEU A 1 823 ? 15.118 -17.817 -21.988 1.00 83.94 823 LEU A N 1
ATOM 6675 C CA . LEU A 1 823 ? 16.044 -17.037 -21.173 1.00 83.94 823 LEU A CA 1
ATOM 6676 C C . LEU A 1 823 ? 17.389 -17.762 -21.129 1.00 83.94 823 LEU A C 1
ATOM 6678 O O . LEU A 1 823 ? 17.421 -18.989 -21.077 1.00 83.94 823 LEU A O 1
ATOM 6682 N N . LEU A 1 824 ? 18.485 -17.000 -21.138 1.00 69.50 824 LEU A N 1
ATOM 6683 C CA . LEU A 1 824 ? 19.847 -17.548 -21.104 1.00 69.50 824 LEU A CA 1
ATOM 6684 C C . LEU A 1 824 ? 20.159 -18.238 -19.766 1.00 69.50 824 LEU A C 1
ATOM 6686 O O . LEU A 1 824 ? 20.736 -19.318 -19.758 1.00 69.50 824 LEU A O 1
ATOM 6690 N N . ASN A 1 825 ? 19.725 -17.644 -18.650 1.00 71.44 825 ASN A N 1
ATOM 6691 C CA . ASN A 1 825 ? 20.004 -18.117 -17.292 1.00 71.44 825 ASN A CA 1
ATOM 6692 C C . ASN A 1 825 ? 18.693 -18.374 -16.534 1.00 71.44 825 ASN A C 1
ATOM 6694 O O . ASN A 1 825 ? 18.294 -17.576 -15.691 1.00 71.44 825 ASN A O 1
ATOM 6698 N N . ASN A 1 826 ? 18.002 -19.466 -16.865 1.00 78.25 826 ASN A N 1
ATOM 6699 C CA . ASN A 1 826 ? 16.761 -19.866 -16.199 1.00 78.25 826 ASN A CA 1
ATOM 6700 C C . ASN A 1 826 ? 16.747 -21.379 -15.922 1.00 78.25 826 ASN A C 1
ATOM 6702 O O . ASN A 1 826 ? 16.319 -22.157 -16.777 1.00 78.25 826 ASN A O 1
ATOM 6706 N N . PRO A 1 827 ? 17.228 -21.810 -14.745 1.00 80.00 827 PRO A N 1
ATOM 6707 C CA . PRO A 1 827 ? 17.280 -23.227 -14.400 1.00 80.00 827 PRO A CA 1
ATOM 6708 C C . PRO A 1 827 ? 15.927 -23.791 -13.938 1.00 80.00 827 PRO A C 1
ATOM 6710 O O . PRO A 1 827 ? 15.782 -25.008 -13.862 1.00 80.00 827 PRO A O 1
ATOM 6713 N N . PHE A 1 828 ? 14.947 -22.941 -13.611 1.00 88.88 828 PHE A N 1
ATOM 6714 C CA . PHE A 1 828 ? 13.761 -23.359 -12.856 1.00 88.88 828 PHE A CA 1
ATOM 6715 C C . PHE A 1 828 ? 12.465 -23.391 -13.664 1.00 88.88 828 PHE A C 1
ATOM 6717 O O . PHE A 1 828 ? 11.523 -24.066 -13.251 1.00 88.88 828 PHE A O 1
ATOM 6724 N N . VAL A 1 829 ? 12.395 -22.700 -14.806 1.00 92.06 829 VAL A N 1
ATOM 6725 C CA . VAL A 1 829 ? 11.145 -22.562 -15.568 1.00 92.06 829 VAL A CA 1
ATOM 6726 C C . VAL A 1 829 ? 11.324 -22.974 -17.026 1.00 92.06 829 VAL A C 1
ATOM 6728 O O . VAL A 1 829 ? 12.203 -22.497 -17.739 1.00 92.06 829 VAL A O 1
ATOM 6731 N N . TYR A 1 830 ? 10.442 -23.847 -17.494 1.00 92.69 830 TYR A N 1
ATOM 6732 C CA . TYR A 1 830 ? 10.306 -24.220 -18.890 1.00 92.69 830 TYR A CA 1
ATOM 6733 C C . TYR A 1 830 ? 9.221 -23.374 -19.562 1.00 92.69 830 TYR A C 1
ATOM 6735 O O . TYR A 1 830 ? 8.076 -23.341 -19.114 1.00 92.69 830 TYR A O 1
ATOM 6743 N N . PHE A 1 831 ? 9.570 -22.715 -20.666 1.00 92.75 831 PHE A N 1
ATOM 6744 C CA . PHE A 1 831 ? 8.630 -21.927 -21.462 1.00 92.75 831 PHE A CA 1
ATOM 6745 C C . PHE A 1 831 ? 7.988 -22.799 -22.546 1.00 92.75 831 PHE A C 1
ATOM 6747 O O . PHE A 1 831 ? 8.638 -23.203 -23.514 1.00 92.75 831 PHE A O 1
ATOM 6754 N N . GLY A 1 832 ? 6.708 -23.106 -22.358 1.00 92.31 832 GLY A N 1
ATOM 6755 C CA . GLY A 1 832 ? 5.876 -23.848 -23.294 1.00 92.31 832 GLY A CA 1
ATOM 6756 C C . GLY A 1 832 ? 5.249 -22.976 -24.385 1.00 92.31 832 GLY A C 1
ATOM 6757 O O . GLY A 1 832 ? 5.589 -21.808 -24.593 1.00 92.31 832 GLY A O 1
ATOM 6758 N N . LYS A 1 833 ? 4.307 -23.570 -25.116 1.00 92.38 833 LYS A N 1
ATOM 6759 C CA . LYS A 1 833 ? 3.541 -22.916 -26.180 1.00 92.38 833 LYS A CA 1
ATOM 6760 C C . LYS A 1 833 ? 2.498 -21.967 -25.611 1.00 92.38 833 LYS A C 1
ATOM 6762 O O . LYS A 1 833 ? 2.093 -22.059 -24.456 1.00 92.38 833 LYS A O 1
ATOM 6767 N N . ASP A 1 834 ? 2.059 -21.045 -26.457 1.00 90.62 834 ASP A N 1
ATOM 6768 C CA . ASP A 1 834 ? 1.034 -20.045 -26.164 1.00 90.62 834 ASP A CA 1
ATOM 6769 C C . ASP A 1 834 ? 1.340 -19.163 -24.948 1.00 90.62 834 ASP A C 1
ATOM 6771 O O . ASP A 1 834 ? 0.471 -18.417 -24.531 1.00 90.62 834 ASP A O 1
ATOM 6775 N N . GLY A 1 835 ? 2.553 -19.189 -24.391 1.00 90.25 835 GLY A N 1
ATOM 6776 C CA . GLY A 1 835 ? 2.931 -18.461 -23.178 1.00 90.25 835 GLY A CA 1
ATOM 6777 C C . GLY A 1 835 ? 2.702 -19.226 -21.873 1.00 90.25 835 GLY A C 1
ATOM 6778 O O . GLY A 1 835 ? 2.698 -18.597 -20.820 1.00 90.25 835 GLY A O 1
ATOM 6779 N N . TRP A 1 836 ? 2.478 -20.542 -21.938 1.00 93.69 836 TRP A N 1
ATOM 6780 C CA . TRP A 1 836 ? 2.501 -21.415 -20.765 1.00 93.69 836 TRP A CA 1
ATOM 6781 C C . TRP A 1 836 ? 3.905 -21.512 -20.172 1.00 93.69 836 TRP A C 1
ATOM 6783 O O . TRP A 1 836 ? 4.893 -21.610 -20.899 1.00 93.69 836 TRP A O 1
ATOM 6793 N N . MET A 1 837 ? 3.983 -21.518 -18.849 1.00 94.19 837 MET A N 1
ATOM 6794 C CA . MET A 1 837 ? 5.205 -21.724 -18.084 1.00 94.19 837 MET A CA 1
ATOM 6795 C C . MET A 1 837 ? 5.042 -22.957 -17.210 1.00 94.19 837 MET A C 1
ATOM 6797 O O . MET A 1 837 ? 3.970 -23.204 -16.665 1.00 94.19 837 MET A O 1
ATOM 6801 N N . PHE A 1 838 ? 6.116 -23.723 -17.072 1.00 94.12 838 PHE A N 1
ATOM 6802 C CA . PHE A 1 838 ? 6.118 -24.959 -16.305 1.00 94.12 838 PHE A CA 1
ATOM 6803 C C . PHE A 1 838 ? 7.328 -25.011 -15.382 1.00 94.12 838 PHE A C 1
ATOM 6805 O O . PHE A 1 838 ? 8.446 -24.709 -15.792 1.00 94.12 838 PHE A O 1
ATOM 6812 N N . TYR A 1 839 ? 7.112 -25.396 -14.131 1.00 93.50 839 TYR A N 1
ATOM 6813 C CA . TYR A 1 839 ? 8.189 -25.521 -13.159 1.00 93.50 839 TYR A CA 1
ATOM 6814 C C . TYR A 1 839 ? 9.034 -26.775 -13.412 1.00 93.50 839 TYR A C 1
ATOM 6816 O O . TYR A 1 839 ? 8.501 -27.879 -13.440 1.00 93.50 839 TYR A O 1
ATOM 6824 N N . ILE A 1 840 ? 10.349 -26.610 -13.548 1.00 91.88 840 ILE A N 1
ATOM 6825 C CA . ILE A 1 840 ? 11.320 -27.696 -13.778 1.00 91.88 840 ILE A CA 1
ATOM 6826 C C . ILE A 1 840 ? 12.516 -27.641 -12.816 1.00 91.88 840 ILE A C 1
ATOM 6828 O O . ILE A 1 840 ? 13.498 -28.358 -13.016 1.00 91.88 840 ILE A O 1
ATOM 6832 N N . GLY A 1 841 ? 12.461 -26.760 -11.815 1.00 87.88 841 GLY A N 1
ATOM 6833 C CA . GLY A 1 841 ? 13.569 -26.510 -10.900 1.00 87.88 841 GLY A CA 1
ATOM 6834 C C . GLY A 1 841 ? 13.907 -27.671 -9.976 1.00 87.88 841 GLY A C 1
ATOM 6835 O O . GLY A 1 841 ? 13.186 -28.653 -9.956 1.00 87.88 841 GLY A O 1
ATOM 6836 N N . GLU A 1 842 ? 15.018 -27.567 -9.239 1.00 81.62 842 GLU A N 1
ATOM 6837 C CA . GLU A 1 842 ? 15.354 -28.454 -8.102 1.00 81.62 842 GLU A CA 1
ATOM 6838 C C . GLU A 1 842 ? 15.238 -29.969 -8.388 1.00 81.62 842 GLU A C 1
ATOM 6840 O O . GLU A 1 842 ? 14.876 -30.761 -7.528 1.00 81.62 842 GLU A O 1
ATOM 6845 N N . GLY A 1 843 ? 15.532 -30.395 -9.622 1.00 79.12 843 GLY A N 1
ATOM 6846 C CA . GLY A 1 843 ? 15.413 -31.800 -10.037 1.00 79.12 843 GLY A CA 1
ATOM 6847 C C . GLY A 1 843 ? 13.990 -32.248 -10.404 1.00 79.12 843 GLY A C 1
ATOM 6848 O O . GLY A 1 843 ? 13.822 -33.321 -10.985 1.00 79.12 843 GLY A O 1
ATOM 6849 N N . TYR A 1 844 ? 12.970 -31.409 -10.196 1.00 85.75 844 TYR A N 1
ATOM 6850 C CA . TYR A 1 844 ? 11.564 -31.716 -10.481 1.00 85.75 844 TYR A CA 1
ATOM 6851 C C . TYR A 1 844 ? 11.248 -31.934 -11.958 1.00 85.75 844 TYR A C 1
ATOM 6853 O O . TYR A 1 844 ? 10.229 -32.542 -12.287 1.00 85.75 844 TYR A O 1
ATOM 6861 N N . ARG A 1 845 ? 12.139 -31.517 -12.863 1.00 89.81 845 ARG A N 1
ATOM 6862 C CA . ARG A 1 845 ? 12.067 -31.892 -14.279 1.00 89.81 845 ARG A CA 1
ATOM 6863 C C . ARG A 1 845 ? 11.875 -33.403 -14.471 1.00 89.81 845 ARG A C 1
ATOM 6865 O O . ARG A 1 845 ? 11.089 -33.809 -15.326 1.00 89.81 845 ARG A O 1
ATOM 6872 N N . ASP A 1 846 ? 12.548 -34.225 -13.663 1.00 89.62 846 ASP A N 1
ATOM 6873 C CA . ASP A 1 846 ? 12.464 -35.685 -13.758 1.00 89.62 846 ASP A CA 1
ATOM 6874 C C . ASP A 1 846 ? 11.108 -36.256 -13.311 1.00 89.62 846 ASP A C 1
ATOM 6876 O O . ASP A 1 846 ? 10.738 -37.344 -13.734 1.00 89.62 846 ASP A O 1
ATOM 6880 N N . PHE A 1 847 ? 10.302 -35.536 -12.525 1.00 88.25 847 PHE A N 1
ATOM 6881 C CA . PHE A 1 847 ? 8.958 -36.017 -12.167 1.00 88.25 847 PHE A CA 1
ATOM 6882 C C . PHE A 1 847 ? 8.013 -36.063 -13.368 1.00 88.25 847 PHE A C 1
ATOM 6884 O O . PHE A 1 847 ? 7.135 -36.924 -13.429 1.00 88.25 847 PHE A O 1
ATOM 6891 N N . PHE A 1 848 ? 8.203 -35.160 -14.333 1.00 91.06 848 PHE A N 1
ATOM 6892 C CA . PHE A 1 848 ? 7.493 -35.226 -15.604 1.00 91.06 848 PHE A CA 1
ATOM 6893 C C . PHE A 1 848 ? 8.242 -36.064 -16.645 1.00 91.06 848 PHE A C 1
ATOM 6895 O O . PHE A 1 848 ? 7.628 -36.872 -17.332 1.00 91.06 848 PHE A O 1
ATOM 6902 N N . GLU A 1 849 ? 9.562 -35.898 -16.782 1.00 92.81 849 GLU A N 1
ATOM 6903 C CA . GLU A 1 849 ? 10.340 -36.658 -17.772 1.00 92.81 849 GLU A CA 1
ATOM 6904 C C . GLU A 1 849 ? 10.414 -38.158 -17.447 1.00 92.81 849 GLU A C 1
ATOM 6906 O O . GLU A 1 849 ? 10.530 -38.972 -18.360 1.00 92.81 849 GLU A O 1
ATOM 6911 N N . ASN A 1 850 ? 10.311 -38.528 -16.170 1.00 92.62 850 ASN A N 1
ATOM 6912 C CA . ASN A 1 850 ? 10.327 -39.895 -15.659 1.00 92.62 850 ASN A CA 1
ATOM 6913 C C . ASN A 1 850 ? 11.515 -40.719 -16.192 1.00 92.62 850 ASN A C 1
ATOM 6915 O O . ASN A 1 850 ? 11.346 -41.833 -16.696 1.00 92.62 850 ASN A O 1
ATOM 6919 N N . LYS A 1 851 ? 12.734 -40.159 -16.135 1.00 92.38 851 LYS A N 1
ATOM 6920 C CA . LYS A 1 851 ? 13.959 -40.886 -16.515 1.00 92.38 851 LYS A CA 1
ATOM 6921 C C . LYS A 1 851 ? 14.328 -41.912 -15.453 1.00 92.38 851 LYS A C 1
ATOM 6923 O O . LYS A 1 851 ? 14.808 -42.990 -15.808 1.00 92.38 851 LYS A O 1
ATOM 6928 N N . THR A 1 852 ? 14.035 -41.596 -14.192 1.00 90.94 852 THR A N 1
ATOM 6929 C CA . THR A 1 852 ? 14.223 -42.479 -13.039 1.00 90.94 852 THR A CA 1
ATOM 6930 C C . THR A 1 852 ? 12.865 -42.805 -12.403 1.00 90.94 852 THR A C 1
ATOM 6932 O O . THR A 1 852 ? 12.412 -42.042 -11.549 1.00 90.94 852 THR A O 1
ATOM 6935 N N . PRO A 1 853 ? 12.184 -43.892 -12.827 1.00 91.19 853 PRO A N 1
ATOM 6936 C CA . PRO A 1 853 ? 10.958 -44.391 -12.191 1.00 91.19 853 PRO A CA 1
ATOM 6937 C C . PRO A 1 853 ? 11.138 -44.682 -10.697 1.00 91.19 853 PRO A C 1
ATOM 6939 O O . PRO A 1 853 ? 12.270 -44.871 -10.252 1.00 91.19 853 PRO A O 1
ATOM 6942 N N . LEU A 1 854 ? 10.030 -44.747 -9.950 1.00 91.81 854 LEU A N 1
ATOM 6943 C CA . LEU A 1 854 ? 10.060 -45.189 -8.556 1.00 91.81 854 LEU A CA 1
ATOM 6944 C C . LEU A 1 854 ? 10.359 -46.689 -8.505 1.00 91.81 854 LEU A C 1
ATOM 6946 O O . LEU A 1 854 ? 9.891 -47.462 -9.341 1.00 91.81 854 LEU A O 1
ATOM 6950 N N . THR A 1 855 ? 11.151 -47.086 -7.522 1.00 93.81 855 THR A N 1
ATOM 6951 C CA . THR A 1 855 ? 11.412 -48.493 -7.210 1.00 93.81 855 THR A CA 1
ATOM 6952 C C . THR A 1 855 ? 10.283 -49.083 -6.366 1.00 93.81 855 THR A C 1
ATOM 6954 O O . THR A 1 855 ? 9.625 -48.356 -5.623 1.00 93.81 855 THR A O 1
ATOM 6957 N N . ASP A 1 856 ? 10.093 -50.404 -6.412 1.00 94.06 856 ASP A N 1
ATOM 6958 C CA . ASP A 1 856 ? 9.124 -51.102 -5.548 1.00 94.06 856 ASP A CA 1
ATOM 6959 C C . ASP A 1 856 ? 9.381 -50.822 -4.062 1.00 94.06 856 ASP A C 1
ATOM 6961 O O . ASP A 1 856 ? 8.441 -50.659 -3.288 1.00 94.06 856 ASP A O 1
ATOM 6965 N N . THR A 1 857 ? 10.654 -50.678 -3.673 1.00 94.00 857 THR A N 1
ATOM 6966 C CA . THR A 1 857 ? 11.031 -50.250 -2.325 1.00 94.00 857 THR A CA 1
ATOM 6967 C C . THR A 1 857 ? 10.443 -48.880 -2.010 1.00 94.00 857 THR A C 1
ATOM 6969 O O . THR A 1 857 ? 9.696 -48.775 -1.047 1.00 94.00 857 THR A O 1
ATOM 6972 N N . GLU A 1 858 ? 10.708 -47.847 -2.819 1.00 93.81 858 GLU A N 1
ATOM 6973 C CA . GLU A 1 858 ? 10.156 -46.497 -2.601 1.00 93.81 858 GLU A CA 1
ATOM 6974 C C . GLU A 1 858 ? 8.620 -46.494 -2.583 1.00 93.81 858 GLU A C 1
ATOM 6976 O O . GLU A 1 858 ? 8.019 -45.817 -1.751 1.00 93.81 858 GLU A O 1
ATOM 6981 N N . LEU A 1 859 ? 7.976 -47.262 -3.468 1.00 95.19 859 LEU A N 1
ATOM 6982 C CA . LEU A 1 859 ? 6.518 -47.405 -3.510 1.00 95.19 859 LEU A CA 1
ATOM 6983 C C . LEU A 1 859 ? 5.975 -48.012 -2.212 1.00 95.19 859 LEU A C 1
ATOM 6985 O O . LEU A 1 859 ? 5.039 -47.464 -1.623 1.00 95.19 859 LEU A O 1
ATOM 6989 N N . HIS A 1 860 ? 6.598 -49.092 -1.736 1.00 94.75 860 HIS A N 1
ATOM 6990 C CA . HIS A 1 860 ? 6.282 -49.693 -0.447 1.00 94.75 860 HIS A CA 1
ATOM 6991 C C . HIS A 1 860 ? 6.498 -48.700 0.699 1.00 94.75 860 HIS A C 1
ATOM 6993 O O . HIS A 1 860 ? 5.636 -48.583 1.561 1.00 94.75 860 HIS A O 1
ATOM 6999 N N . GLU A 1 861 ? 7.592 -47.931 0.698 1.00 94.25 861 GLU A N 1
ATOM 7000 C CA . GLU A 1 861 ? 7.848 -46.940 1.748 1.00 94.25 861 GLU A CA 1
ATOM 7001 C C . GLU A 1 861 ? 6.762 -45.867 1.828 1.00 94.25 861 GLU A C 1
ATOM 7003 O O . GLU A 1 861 ? 6.316 -45.549 2.930 1.00 94.25 861 GLU A O 1
ATOM 7008 N N . ILE A 1 862 ? 6.329 -45.325 0.686 1.00 94.12 862 ILE A N 1
ATOM 7009 C CA . ILE A 1 862 ? 5.268 -44.309 0.643 1.00 94.12 862 ILE A CA 1
ATOM 7010 C C . ILE A 1 862 ? 3.967 -44.887 1.205 1.00 94.12 862 ILE A C 1
ATOM 7012 O O . ILE A 1 862 ? 3.314 -44.241 2.024 1.00 94.12 862 ILE A O 1
ATOM 7016 N N . VAL A 1 863 ? 3.592 -46.095 0.771 1.00 95.44 863 VAL A N 1
ATOM 7017 C CA . VAL A 1 863 ? 2.373 -46.763 1.242 1.00 95.44 863 VAL A CA 1
ATOM 7018 C C . VAL A 1 863 ? 2.434 -47.009 2.746 1.00 95.44 863 VAL A C 1
ATOM 7020 O O . VAL A 1 863 ? 1.531 -46.564 3.449 1.00 95.44 863 VAL A O 1
ATOM 7023 N N . SER A 1 864 ? 3.513 -47.611 3.251 1.00 94.88 864 SER A N 1
ATOM 7024 C CA . SER A 1 864 ? 3.655 -47.922 4.678 1.00 94.88 864 SER A CA 1
ATOM 7025 C C . SER A 1 864 ? 3.598 -46.671 5.557 1.00 94.88 864 SER A C 1
ATOM 7027 O O . SER A 1 864 ? 2.992 -46.700 6.623 1.00 94.88 864 SER A O 1
ATOM 7029 N N . LEU A 1 865 ? 4.172 -45.544 5.117 1.00 95.25 865 LEU A N 1
ATOM 7030 C CA . LEU A 1 865 ? 4.066 -44.275 5.849 1.00 95.25 865 LEU A CA 1
ATOM 7031 C C . LEU A 1 865 ? 2.622 -43.765 5.914 1.00 95.25 865 LEU A C 1
ATOM 7033 O O . LEU A 1 865 ? 2.174 -43.327 6.972 1.00 95.25 865 LEU A O 1
ATOM 7037 N N . PHE A 1 866 ? 1.872 -43.843 4.812 1.00 95.81 866 PHE A N 1
ATOM 7038 C CA . PHE A 1 866 ? 0.461 -43.461 4.826 1.00 95.81 866 PHE A CA 1
ATOM 7039 C C . PHE A 1 866 ? -0.409 -44.402 5.659 1.00 95.81 866 PHE A C 1
ATOM 7041 O O . PHE A 1 866 ? -1.375 -43.932 6.253 1.00 95.81 866 PHE A O 1
ATOM 7048 N N . GLU A 1 867 ? -0.074 -45.690 5.741 1.00 95.81 867 GLU A N 1
ATOM 7049 C CA . GLU A 1 867 ? -0.754 -46.624 6.643 1.00 95.81 867 GLU A CA 1
ATOM 7050 C C . GLU A 1 867 ? -0.480 -46.293 8.110 1.00 95.81 867 GLU A C 1
ATOM 7052 O O . GLU A 1 867 ? -1.428 -46.202 8.882 1.00 95.81 867 GLU A O 1
ATOM 7057 N N . ILE A 1 868 ? 0.770 -45.982 8.475 1.00 95.38 868 ILE A N 1
ATOM 7058 C CA . ILE A 1 868 ? 1.115 -45.514 9.829 1.00 95.38 868 ILE A CA 1
ATOM 7059 C C . ILE A 1 868 ? 0.299 -44.268 10.199 1.00 95.38 868 ILE A C 1
ATOM 7061 O O . ILE A 1 868 ? -0.263 -44.190 11.292 1.00 95.38 868 ILE A O 1
ATOM 7065 N N . ILE A 1 869 ? 0.204 -43.296 9.285 1.00 95.56 869 ILE A N 1
ATOM 7066 C CA . ILE A 1 869 ? -0.578 -42.072 9.508 1.00 95.56 869 ILE A CA 1
ATOM 7067 C C . ILE A 1 869 ? -2.073 -42.396 9.609 1.00 95.56 869 ILE A C 1
ATOM 7069 O O . ILE A 1 869 ? -2.731 -41.911 10.526 1.00 95.56 869 ILE A O 1
ATOM 7073 N N . ARG A 1 870 ? -2.619 -43.223 8.704 1.00 96.44 870 ARG A N 1
ATOM 7074 C CA . ARG A 1 870 ? -4.024 -43.669 8.740 1.00 96.44 870 ARG A CA 1
ATOM 7075 C C . ARG A 1 870 ? -4.347 -44.294 10.091 1.00 96.44 870 ARG A C 1
ATOM 7077 O O . ARG A 1 870 ? -5.289 -43.855 10.741 1.00 96.44 870 ARG A O 1
ATOM 7084 N N . ASP A 1 871 ? -3.547 -45.260 10.523 1.00 96.00 871 ASP A N 1
ATOM 7085 C CA . ASP A 1 871 ? -3.788 -46.018 11.747 1.00 96.00 871 ASP A CA 1
ATOM 7086 C C . ASP A 1 871 ? -3.701 -45.109 12.981 1.00 96.00 871 ASP A C 1
ATOM 7088 O O . ASP A 1 871 ? -4.523 -45.207 13.892 1.00 96.00 871 ASP A O 1
ATOM 7092 N N . ALA A 1 872 ? -2.763 -44.157 12.995 1.00 95.75 872 ALA A N 1
ATOM 7093 C CA . ALA A 1 872 ? -2.636 -43.179 14.073 1.00 95.75 872 ALA A CA 1
ATOM 7094 C C . ALA A 1 872 ? -3.810 -42.181 14.146 1.00 95.75 872 ALA A C 1
ATOM 7096 O O . ALA A 1 872 ? -4.182 -41.753 15.248 1.00 95.75 872 ALA A O 1
ATOM 7097 N N . VAL A 1 873 ? -4.380 -41.816 12.992 1.00 97.00 873 VAL A N 1
ATOM 7098 C CA . VAL A 1 873 ? -5.573 -40.965 12.860 1.00 97.00 873 VAL A CA 1
ATOM 7099 C C . VAL A 1 873 ? -6.826 -41.724 13.308 1.00 97.00 873 VAL A C 1
ATOM 7101 O O . VAL A 1 873 ? -7.575 -41.228 14.152 1.00 97.00 873 VAL A O 1
ATOM 7104 N N . GLU A 1 874 ? -7.018 -42.950 12.822 1.00 95.75 874 GLU A N 1
ATOM 7105 C CA . GLU A 1 874 ? -8.172 -43.794 13.160 1.00 95.75 874 GLU A CA 1
ATOM 7106 C C . GLU A 1 874 ? -8.179 -44.202 14.639 1.00 95.75 874 GLU A C 1
ATOM 7108 O O . GLU A 1 874 ? -9.231 -44.177 15.280 1.00 95.75 874 GLU A O 1
ATOM 7113 N N . ALA A 1 875 ? -7.008 -44.467 15.231 1.00 96.00 875 ALA A N 1
ATOM 7114 C CA . ALA A 1 875 ? -6.874 -44.755 16.662 1.00 96.00 875 ALA A CA 1
ATOM 7115 C C . ALA A 1 875 ? -7.367 -43.610 17.571 1.00 96.00 875 ALA A C 1
ATOM 7117 O O . ALA A 1 875 ? -7.655 -43.837 18.747 1.00 96.00 875 ALA A O 1
ATOM 7118 N N . ARG A 1 876 ? -7.479 -42.385 17.042 1.00 95.00 876 ARG A N 1
ATOM 7119 C CA . ARG A 1 876 ? -8.003 -41.202 17.747 1.00 95.00 876 ARG A CA 1
ATOM 7120 C C . ARG A 1 876 ? -9.446 -40.862 17.375 1.00 95.00 876 ARG A C 1
ATOM 7122 O O . ARG A 1 876 ? -9.938 -39.809 17.767 1.00 95.00 876 ARG A O 1
ATOM 7129 N N . GLY A 1 877 ? -10.129 -41.747 16.647 1.00 95.31 877 GLY A N 1
ATOM 7130 C CA . GLY A 1 877 ? -11.517 -41.556 16.228 1.00 95.31 877 GLY A CA 1
ATOM 7131 C C . GLY A 1 877 ? -11.696 -40.563 15.077 1.00 95.31 877 GLY A C 1
ATOM 7132 O O . GLY A 1 877 ? -12.823 -40.157 14.807 1.00 95.31 877 GLY A O 1
ATOM 7133 N N . ALA A 1 878 ? -10.613 -40.182 14.398 1.00 96.81 878 ALA A N 1
ATOM 7134 C CA . ALA A 1 878 ? -10.636 -39.280 13.255 1.00 96.81 878 ALA A CA 1
ATOM 7135 C C . ALA A 1 878 ? -10.561 -40.060 11.934 1.00 96.81 878 ALA A C 1
ATOM 7137 O O . ALA A 1 878 ? -10.169 -41.227 11.907 1.00 96.81 878 ALA A O 1
ATOM 7138 N N . LYS A 1 879 ? -10.900 -39.412 10.813 1.00 97.75 879 LYS A N 1
ATOM 7139 C CA . LYS A 1 879 ? -10.835 -40.028 9.478 1.00 97.75 879 LYS A CA 1
ATOM 7140 C C . LYS A 1 879 ? -9.830 -39.334 8.566 1.00 97.75 879 LYS A C 1
ATOM 7142 O O . LYS A 1 879 ? -9.876 -38.114 8.417 1.00 97.75 879 LYS A O 1
ATOM 7147 N N . LEU A 1 880 ? -8.954 -40.118 7.933 1.00 98.12 880 LEU A N 1
ATOM 7148 C CA . LEU A 1 880 ? -7.953 -39.631 6.983 1.00 98.12 880 LEU A CA 1
ATOM 7149 C C . LEU A 1 880 ? -8.517 -39.559 5.554 1.00 98.12 880 LEU A C 1
ATOM 7151 O O . LEU A 1 880 ? -9.206 -40.473 5.106 1.00 98.12 880 LEU A O 1
ATOM 7155 N N . TYR A 1 881 ? -8.149 -38.514 4.813 1.00 98.25 881 TYR A N 1
ATOM 7156 C CA . TYR A 1 881 ? -8.363 -38.382 3.371 1.00 98.25 881 TYR A CA 1
ATOM 7157 C C . TYR A 1 881 ? -7.076 -37.921 2.695 1.00 98.25 881 TYR A C 1
ATOM 7159 O O . TYR A 1 881 ? -6.488 -36.928 3.113 1.00 98.25 881 TYR A O 1
ATOM 7167 N N . ILE A 1 882 ? -6.651 -38.603 1.632 1.00 97.81 882 ILE A N 1
ATOM 7168 C CA . ILE A 1 882 ? -5.407 -38.281 0.920 1.00 97.81 882 ILE A CA 1
ATOM 7169 C C . ILE A 1 882 ? -5.752 -37.732 -0.464 1.00 97.81 882 ILE A C 1
ATOM 7171 O O . ILE A 1 882 ? -6.463 -38.378 -1.234 1.00 97.81 882 ILE A O 1
ATOM 7175 N N . VAL A 1 883 ? -5.231 -36.553 -0.803 1.00 97.50 883 VAL A N 1
ATOM 7176 C CA . VAL A 1 883 ? -5.381 -35.931 -2.125 1.00 97.50 883 VAL A CA 1
ATOM 7177 C C . VAL A 1 883 ? -4.007 -35.565 -2.666 1.00 97.50 883 VAL A C 1
ATOM 7179 O O . VAL A 1 883 ? -3.250 -34.845 -2.027 1.00 97.50 883 VAL A O 1
ATOM 7182 N N . ILE A 1 884 ? -3.693 -36.029 -3.875 1.00 94.94 884 ILE A N 1
ATOM 7183 C CA . ILE A 1 884 ? -2.412 -35.734 -4.525 1.00 94.94 884 ILE A CA 1
ATOM 7184 C C . ILE A 1 884 ? -2.675 -35.088 -5.891 1.00 94.94 884 ILE A C 1
ATOM 7186 O O . ILE A 1 884 ? -2.993 -35.799 -6.855 1.00 94.94 884 ILE A O 1
ATOM 7190 N N . PRO A 1 885 ? -2.588 -33.749 -6.002 1.00 93.19 885 PRO A N 1
ATOM 7191 C CA . PRO A 1 885 ? -2.750 -33.052 -7.272 1.00 93.19 885 PRO A CA 1
ATOM 7192 C C . PRO A 1 885 ? -1.630 -33.383 -8.268 1.00 93.19 885 PRO A C 1
ATOM 7194 O O . PRO A 1 885 ? -0.444 -33.409 -7.916 1.00 93.19 885 PRO A O 1
ATOM 7197 N N . ARG A 1 886 ? -1.993 -33.582 -9.543 1.00 91.44 886 ARG A N 1
ATOM 7198 C CA . ARG A 1 886 ? -1.018 -33.720 -10.639 1.00 91.44 886 ARG A CA 1
ATOM 7199 C C . ARG A 1 886 ? -0.375 -32.382 -10.986 1.00 91.44 886 ARG A C 1
ATOM 7201 O O . ARG A 1 886 ? -0.975 -31.312 -10.865 1.00 91.44 886 ARG A O 1
ATOM 7208 N N . LEU A 1 887 ? 0.834 -32.464 -11.520 1.00 92.12 887 LEU A N 1
ATOM 7209 C CA . LEU A 1 887 ? 1.535 -31.362 -12.148 1.00 92.12 887 LEU A CA 1
ATOM 7210 C C . LEU A 1 887 ? 0.757 -30.852 -13.374 1.00 92.12 887 LEU A C 1
ATOM 7212 O O . LEU A 1 887 ? 0.236 -31.661 -14.155 1.00 92.12 887 LEU A O 1
ATOM 7216 N N . PRO A 1 888 ? 0.780 -29.530 -13.645 1.00 93.94 888 PRO A N 1
ATOM 7217 C CA . PRO A 1 888 ? 0.149 -28.953 -14.835 1.00 93.94 888 PRO A CA 1
ATOM 7218 C C . PRO A 1 888 ? 0.666 -29.576 -16.134 1.00 93.94 888 PRO A C 1
ATOM 7220 O O . PRO A 1 888 ? -0.067 -29.645 -17.115 1.00 93.94 888 PRO A O 1
ATOM 7223 N N . HIS A 1 889 ? 1.901 -30.086 -16.135 1.00 93.50 889 HIS A N 1
ATOM 7224 C CA . HIS A 1 889 ? 2.514 -30.774 -17.267 1.00 93.50 889 HIS A CA 1
ATOM 7225 C C . HIS A 1 889 ? 1.639 -31.899 -17.843 1.00 93.50 889 HIS A C 1
ATOM 7227 O O . HIS A 1 889 ? 1.546 -32.018 -19.059 1.00 93.50 889 HIS A O 1
ATOM 7233 N N . TYR A 1 890 ? 0.967 -32.685 -16.992 1.00 91.12 890 TYR A N 1
ATOM 7234 C CA . TYR A 1 890 ? 0.107 -33.799 -17.417 1.00 91.12 890 TYR A CA 1
ATOM 7235 C C . TYR A 1 890 ? -1.294 -33.352 -17.854 1.00 91.12 890 TYR A C 1
ATOM 7237 O O . TYR A 1 890 ? -1.976 -34.040 -18.614 1.00 91.12 890 TYR A O 1
ATOM 7245 N N . VAL A 1 891 ? -1.758 -32.201 -17.366 1.00 92.25 891 VAL A N 1
ATOM 7246 C CA . VAL A 1 891 ? -3.054 -31.628 -17.762 1.00 92.25 891 VAL A CA 1
ATOM 7247 C C . VAL A 1 891 ? -2.921 -30.850 -19.075 1.00 92.25 891 VAL A C 1
ATOM 7249 O O . VAL A 1 891 ? -3.866 -30.825 -19.867 1.00 92.25 891 VAL A O 1
ATOM 7252 N N . TYR A 1 892 ? -1.742 -30.276 -19.329 1.00 94.25 892 TYR A N 1
ATOM 7253 C CA . TYR A 1 892 ? -1.420 -29.386 -20.447 1.00 94.25 892 TYR A CA 1
ATOM 7254 C C . TYR A 1 892 ? -0.289 -29.913 -21.338 1.00 94.25 892 TYR A C 1
ATOM 7256 O O . TYR A 1 892 ? 0.530 -29.139 -21.839 1.00 94.25 892 TYR A O 1
ATOM 7264 N N . GLU A 1 893 ? -0.254 -31.223 -21.589 1.00 91.81 893 GLU A N 1
ATOM 7265 C CA . GLU A 1 893 ? 0.745 -31.840 -22.475 1.00 91.81 893 GLU A CA 1
ATOM 7266 C C . GLU A 1 893 ? 0.761 -31.196 -23.878 1.00 91.81 893 GLU A C 1
ATOM 7268 O O . GLU A 1 893 ? 1.821 -31.024 -24.478 1.00 91.81 893 GLU A O 1
ATOM 7273 N N . ASP A 1 894 ? -0.394 -30.738 -24.380 1.00 92.62 894 ASP A N 1
ATOM 7274 C CA . ASP A 1 894 ? -0.527 -30.034 -25.665 1.00 92.62 894 ASP A CA 1
ATOM 7275 C C . ASP A 1 894 ? 0.184 -28.668 -25.702 1.00 92.62 894 ASP A C 1
ATOM 7277 O O . ASP A 1 894 ? 0.530 -28.162 -26.779 1.00 92.62 894 ASP A O 1
ATOM 7281 N N . LYS A 1 895 ? 0.442 -28.084 -24.528 1.00 95.06 895 LYS A N 1
ATOM 7282 C CA . LYS A 1 895 ? 1.145 -26.807 -24.354 1.00 95.06 895 LYS A CA 1
ATOM 7283 C C . LYS A 1 895 ? 2.638 -26.982 -24.107 1.00 95.06 895 LYS A C 1
ATOM 7285 O O . LYS A 1 895 ? 3.373 -25.995 -24.131 1.00 95.06 895 LYS A O 1
ATOM 7290 N N . LEU A 1 896 ? 3.123 -28.210 -23.948 1.00 92.75 896 LEU A N 1
ATOM 7291 C CA . LEU A 1 896 ? 4.554 -28.482 -23.896 1.00 92.75 896 LEU A CA 1
ATOM 7292 C C . LEU A 1 896 ? 5.194 -28.330 -25.288 1.00 92.75 896 LEU A C 1
ATOM 7294 O O . LEU A 1 896 ? 4.572 -28.525 -26.340 1.00 92.75 896 LEU A O 1
ATOM 7298 N N . GLY A 1 897 ? 6.463 -27.925 -25.308 1.00 83.94 897 GLY A N 1
ATOM 7299 C CA . GLY A 1 897 ? 7.285 -27.901 -26.515 1.00 83.94 897 GLY A CA 1
ATOM 7300 C C . GLY A 1 897 ? 8.071 -29.204 -26.687 1.00 83.94 897 GLY A C 1
ATOM 7301 O O . GLY A 1 897 ? 8.091 -30.065 -25.817 1.00 83.94 897 GLY A O 1
ATOM 7302 N N . LYS A 1 898 ? 8.801 -29.338 -27.800 1.00 84.75 898 LYS A N 1
ATOM 7303 C CA . LYS A 1 898 ? 9.537 -30.573 -28.153 1.00 84.75 898 LYS A CA 1
ATOM 7304 C C . LYS A 1 898 ? 10.692 -30.945 -27.202 1.00 84.75 898 LYS A C 1
ATOM 7306 O O . LYS A 1 898 ? 11.309 -31.984 -27.385 1.00 84.75 898 LYS A O 1
ATOM 7311 N N . ARG A 1 899 ? 11.040 -30.079 -26.243 1.00 86.62 899 ARG A N 1
ATOM 7312 C CA . ARG A 1 899 ? 12.221 -30.228 -25.368 1.00 86.62 899 ARG A CA 1
ATOM 7313 C C . ARG A 1 899 ? 11.901 -30.805 -23.983 1.00 86.62 899 ARG A C 1
ATOM 7315 O O . ARG A 1 899 ? 12.838 -31.017 -23.221 1.00 86.62 899 ARG A O 1
ATOM 7322 N N . LEU A 1 900 ? 10.623 -31.014 -23.657 1.00 90.25 900 LEU A N 1
ATOM 7323 C CA . LEU A 1 900 ? 10.172 -31.579 -22.385 1.00 90.25 900 LEU A CA 1
ATOM 7324 C C . LEU A 1 900 ? 9.111 -32.650 -22.672 1.00 90.25 900 LEU A C 1
ATOM 7326 O O . LEU A 1 900 ? 8.019 -32.321 -23.130 1.00 90.25 900 LEU A O 1
ATOM 7330 N N . PHE A 1 901 ? 9.451 -33.923 -22.465 1.00 90.19 901 PHE A N 1
ATOM 7331 C CA . PHE A 1 901 ? 8.599 -35.075 -22.787 1.00 90.19 901 PHE A CA 1
ATOM 7332 C C . PHE A 1 901 ? 8.877 -36.254 -21.844 1.00 90.19 901 PHE A C 1
ATOM 7334 O O . PHE A 1 901 ? 9.949 -36.345 -21.253 1.00 90.19 901 PHE A O 1
ATOM 7341 N N . GLN A 1 902 ? 7.912 -37.165 -21.718 1.00 91.38 902 GLN A N 1
ATOM 7342 C CA . GLN A 1 902 ? 8.033 -38.373 -20.897 1.00 91.38 902 GLN A CA 1
ATOM 7343 C C . GLN A 1 902 ? 8.910 -39.426 -21.590 1.00 91.38 902 GLN A C 1
ATOM 7345 O O . GLN A 1 902 ? 8.653 -39.792 -22.737 1.00 91.38 902 GLN A O 1
ATOM 7350 N N . HIS A 1 903 ? 9.912 -39.946 -20.883 1.00 91.81 903 HIS A N 1
ATOM 7351 C CA . HIS A 1 903 ? 10.777 -41.032 -21.346 1.00 91.81 903 HIS A CA 1
ATOM 7352 C C . HIS A 1 903 ? 10.211 -42.420 -21.030 1.00 91.81 903 HIS A C 1
ATOM 7354 O O . HIS A 1 903 ? 10.446 -43.356 -21.792 1.00 91.81 903 HIS A O 1
ATOM 7360 N N . ARG A 1 904 ? 9.493 -42.574 -19.911 1.00 91.50 904 ARG A N 1
ATOM 7361 C CA . ARG A 1 904 ? 8.938 -43.858 -19.452 1.00 91.50 904 ARG A CA 1
ATOM 7362 C C . ARG A 1 904 ? 7.504 -43.679 -18.957 1.00 91.50 904 ARG A C 1
ATOM 7364 O O . ARG A 1 904 ? 7.183 -42.660 -18.347 1.00 91.50 904 ARG A O 1
ATOM 7371 N N . LYS A 1 905 ? 6.661 -44.683 -19.203 1.00 90.44 905 LYS A N 1
ATOM 7372 C CA . LYS A 1 905 ? 5.285 -44.801 -18.692 1.00 90.44 905 LYS A CA 1
ATOM 7373 C C . LYS A 1 905 ? 5.132 -46.157 -17.987 1.00 90.44 905 LYS A C 1
ATOM 7375 O O . LYS A 1 905 ? 5.764 -47.104 -18.459 1.00 90.44 905 LYS A O 1
ATOM 7380 N N . PRO A 1 906 ? 4.305 -46.283 -16.932 1.00 92.00 906 PRO A N 1
ATOM 7381 C CA . PRO A 1 906 ? 3.482 -45.240 -16.293 1.00 92.00 906 PRO A CA 1
ATOM 7382 C C . PRO A 1 906 ? 4.303 -44.157 -15.566 1.00 92.00 906 PRO A C 1
ATOM 7384 O O . PRO A 1 906 ? 5.487 -44.361 -15.290 1.00 92.00 906 PRO A O 1
ATOM 7387 N N . SER A 1 907 ? 3.700 -42.994 -15.282 1.00 91.56 907 SER A N 1
ATOM 7388 C CA . SER A 1 907 ? 4.338 -41.918 -14.494 1.00 91.56 907 SER A CA 1
ATOM 7389 C C . SER A 1 907 ? 4.583 -42.325 -13.033 1.00 91.56 907 SER A C 1
ATOM 7391 O O . SER A 1 907 ? 4.020 -43.310 -12.566 1.00 91.56 907 SER A O 1
ATOM 7393 N N . LYS A 1 908 ? 5.379 -41.557 -12.272 1.00 91.38 908 LYS A N 1
ATOM 7394 C CA . LYS A 1 908 ? 5.615 -41.828 -10.835 1.00 91.38 908 LYS A CA 1
ATOM 7395 C C . LYS A 1 908 ? 4.313 -41.841 -10.020 1.00 91.38 908 LYS A C 1
ATOM 7397 O O . LYS A 1 908 ? 4.108 -42.732 -9.204 1.00 91.38 908 LYS A O 1
ATOM 7402 N N . TYR A 1 909 ? 3.400 -40.904 -10.284 1.00 91.25 909 TYR A N 1
ATOM 7403 C CA . TYR A 1 909 ? 2.068 -40.898 -9.672 1.00 91.25 909 TYR A CA 1
ATOM 7404 C C . TYR A 1 909 ? 1.243 -42.133 -10.056 1.00 91.25 909 TYR A C 1
ATOM 7406 O O . TYR A 1 909 ? 0.584 -42.732 -9.211 1.00 91.25 909 TYR A O 1
ATOM 7414 N N . GLU A 1 910 ? 1.264 -42.533 -11.329 1.00 92.81 910 GLU A N 1
ATOM 7415 C CA . GLU A 1 910 ? 0.539 -43.724 -11.796 1.00 92.81 910 GLU A CA 1
ATOM 7416 C C . GLU A 1 910 ? 1.115 -45.013 -11.191 1.00 92.81 910 GLU A C 1
ATOM 7418 O O . GLU A 1 910 ? 0.345 -45.890 -10.814 1.00 92.81 910 GLU A O 1
ATOM 7423 N N . GLN A 1 911 ? 2.440 -45.099 -11.021 1.00 94.25 911 GLN A N 1
ATOM 7424 C CA . GLN A 1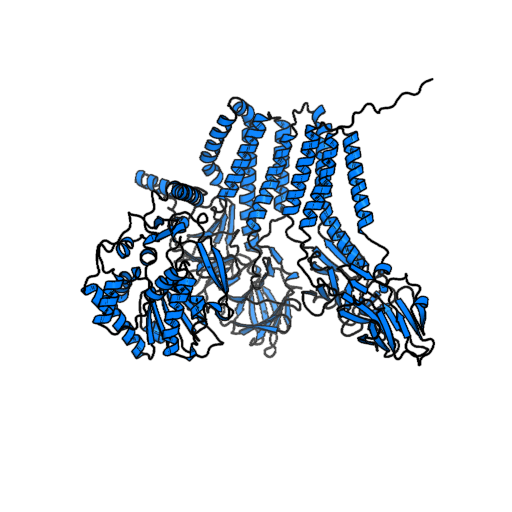 911 ? 3.103 -46.191 -10.295 1.00 94.25 911 GLN A CA 1
ATOM 7425 C C . GLN A 1 911 ? 2.625 -46.245 -8.839 1.00 94.25 911 GLN A C 1
ATOM 7427 O O . GLN A 1 911 ? 2.154 -47.287 -8.394 1.00 94.25 911 GLN A O 1
ATOM 7432 N N . PHE A 1 912 ? 2.661 -45.113 -8.125 1.00 94.12 912 PHE A N 1
ATOM 7433 C CA . PHE A 1 912 ? 2.190 -45.024 -6.740 1.00 94.12 912 PHE A CA 1
ATOM 7434 C C . PHE A 1 912 ? 0.716 -45.407 -6.591 1.00 94.12 912 PHE A C 1
ATOM 7436 O O . PHE A 1 912 ? 0.379 -46.239 -5.756 1.00 94.12 912 PHE A O 1
ATOM 7443 N N . THR A 1 913 ? -0.170 -44.829 -7.398 1.00 93.12 913 THR A N 1
ATOM 7444 C CA . THR A 1 913 ? -1.614 -45.076 -7.276 1.00 93.12 913 THR A CA 1
ATOM 7445 C C . THR A 1 913 ? -2.008 -46.503 -7.649 1.00 93.12 913 THR A C 1
ATOM 7447 O O . THR A 1 913 ? -2.894 -47.066 -7.005 1.00 93.12 913 THR A O 1
ATOM 7450 N N . ALA A 1 914 ? -1.344 -47.111 -8.639 1.00 94.25 914 ALA A N 1
ATOM 7451 C CA . ALA A 1 914 ? -1.531 -48.523 -8.962 1.00 94.25 914 ALA A CA 1
ATOM 7452 C C . ALA A 1 914 ? -1.055 -49.422 -7.812 1.00 94.25 914 ALA A C 1
ATOM 7454 O O . ALA A 1 914 ? -1.826 -50.256 -7.342 1.00 94.25 914 ALA A O 1
ATOM 7455 N N . TYR A 1 915 ? 0.160 -49.184 -7.308 1.00 95.62 915 TYR A N 1
ATOM 7456 C CA . TYR A 1 915 ? 0.742 -49.946 -6.204 1.00 95.62 915 TYR A CA 1
ATOM 7457 C C . TYR A 1 915 ? -0.097 -49.830 -4.921 1.00 95.62 915 TYR A C 1
ATOM 7459 O O . TYR A 1 915 ? -0.438 -50.832 -4.301 1.00 95.62 915 TYR A O 1
ATOM 7467 N N . ALA A 1 916 ? -0.516 -48.617 -4.550 1.00 94.25 916 ALA A N 1
ATOM 7468 C CA . ALA A 1 916 ? -1.358 -48.379 -3.379 1.00 94.25 916 ALA A CA 1
ATOM 7469 C C . ALA A 1 916 ? -2.711 -49.096 -3.475 1.00 94.25 916 ALA A C 1
ATOM 7471 O O . ALA A 1 916 ? -3.192 -49.607 -2.472 1.00 94.25 916 ALA A O 1
ATOM 7472 N N . LYS A 1 917 ? -3.315 -49.162 -4.670 1.00 93.31 917 LYS A N 1
ATOM 7473 C CA . LYS A 1 917 ? -4.587 -49.864 -4.895 1.00 93.31 917 LYS A CA 1
ATOM 7474 C C . LYS A 1 917 ? -4.453 -51.386 -4.780 1.00 93.31 917 LYS A C 1
ATOM 7476 O O . LYS A 1 917 ? -5.417 -52.044 -4.404 1.00 93.31 917 LYS A O 1
ATOM 7481 N N . GLU A 1 918 ? -3.303 -51.934 -5.159 1.00 94.50 918 GLU A N 1
ATOM 7482 C CA . GLU A 1 918 ? -3.030 -53.373 -5.103 1.00 94.50 918 GLU A CA 1
ATOM 7483 C C . GLU A 1 918 ? -2.630 -53.836 -3.696 1.00 94.50 918 GLU A C 1
ATOM 7485 O O . GLU A 1 918 ? -3.047 -54.908 -3.263 1.00 94.50 918 GLU A O 1
ATOM 7490 N N . HIS A 1 919 ? -1.859 -53.020 -2.970 1.00 93.25 919 HIS A N 1
ATOM 7491 C CA . HIS A 1 919 ? -1.192 -53.441 -1.735 1.00 93.25 919 HIS A CA 1
ATOM 7492 C C . HIS A 1 919 ? -1.748 -52.833 -0.442 1.00 93.25 919 HIS A C 1
ATOM 7494 O O . HIS A 1 919 ? -1.372 -53.301 0.629 1.00 93.25 919 HIS A O 1
ATOM 7500 N N . ALA A 1 920 ? -2.619 -51.822 -0.501 1.00 90.69 920 ALA A N 1
ATOM 7501 C CA . ALA A 1 920 ? -3.140 -51.162 0.693 1.00 90.69 920 ALA A CA 1
ATOM 7502 C C . ALA A 1 920 ? -4.588 -50.685 0.537 1.00 90.69 920 ALA A C 1
ATOM 7504 O O . ALA A 1 920 ? -5.133 -50.546 -0.555 1.00 90.69 920 ALA A O 1
ATOM 7505 N N . THR A 1 921 ? -5.217 -50.383 1.673 1.00 88.62 921 THR A N 1
ATOM 7506 C CA . THR A 1 921 ? -6.511 -49.688 1.712 1.00 88.62 921 THR A CA 1
ATOM 7507 C C . THR A 1 921 ? -6.279 -48.266 2.205 1.00 88.62 921 THR A C 1
ATOM 7509 O O . THR A 1 921 ? -6.411 -47.971 3.393 1.00 88.62 921 THR A O 1
ATOM 7512 N N . LEU A 1 922 ? -5.863 -47.389 1.289 1.00 92.81 922 LEU A N 1
ATOM 7513 C CA . LEU A 1 922 ? -5.660 -45.968 1.570 1.00 92.81 922 LEU A CA 1
ATOM 7514 C C . LEU A 1 922 ? -6.880 -45.145 1.126 1.00 92.81 922 LEU A C 1
ATOM 7516 O O . LEU A 1 922 ? -7.408 -45.386 0.036 1.00 92.81 922 LEU A O 1
ATOM 7520 N N . PRO A 1 923 ? -7.306 -44.132 1.904 1.00 94.19 923 PRO A N 1
ATOM 7521 C CA . PRO A 1 923 ? -8.411 -43.239 1.551 1.00 94.19 923 PRO A CA 1
ATOM 7522 C C . PRO A 1 923 ? -7.979 -42.187 0.510 1.00 94.19 923 PRO A C 1
ATOM 7524 O O . PRO A 1 923 ? -8.102 -40.978 0.718 1.00 94.19 923 PRO A O 1
ATOM 7527 N N . LEU A 1 924 ? -7.431 -42.651 -0.617 1.00 95.62 924 LEU A N 1
ATOM 7528 C CA . LEU A 1 924 ? -6.944 -41.817 -1.710 1.00 95.62 924 LEU A CA 1
ATOM 7529 C C . LEU A 1 924 ? -8.106 -41.331 -2.588 1.00 95.62 924 LEU A C 1
ATOM 7531 O O . LEU A 1 924 ? -8.852 -42.125 -3.165 1.00 95.62 924 LEU A O 1
ATOM 7535 N N . ILE A 1 925 ? -8.217 -40.015 -2.746 1.00 96.12 925 ILE A N 1
ATOM 7536 C CA . ILE A 1 925 ? -9.203 -39.364 -3.609 1.00 96.12 925 ILE A CA 1
ATOM 7537 C C . ILE A 1 925 ? -8.494 -38.841 -4.860 1.00 96.12 925 ILE A C 1
ATOM 7539 O O . ILE A 1 925 ? -7.778 -37.839 -4.823 1.00 96.12 925 ILE A O 1
ATOM 7543 N N . ASP A 1 926 ? -8.726 -39.499 -5.998 1.00 92.88 926 ASP A N 1
ATOM 7544 C CA . ASP A 1 926 ? -8.202 -39.034 -7.284 1.00 92.88 926 ASP A CA 1
ATOM 7545 C C . ASP A 1 926 ? -9.059 -37.891 -7.856 1.00 92.88 926 ASP A C 1
ATOM 7547 O O . ASP A 1 926 ? -10.200 -38.071 -8.297 1.00 92.88 926 ASP A O 1
ATOM 7551 N N . VAL A 1 927 ? -8.483 -36.690 -7.844 1.00 94.38 927 VAL A N 1
ATOM 7552 C CA . VAL A 1 927 ? -9.095 -35.452 -8.350 1.00 94.38 927 VAL A CA 1
ATOM 7553 C C . VAL A 1 927 ? -8.742 -35.168 -9.814 1.00 94.38 927 VAL A C 1
ATOM 7555 O O . VAL A 1 927 ? -9.327 -34.288 -10.445 1.00 94.38 927 VAL A O 1
ATOM 7558 N N . ASN A 1 928 ? -7.807 -35.908 -10.406 1.00 91.00 928 ASN A N 1
ATOM 7559 C CA . ASN A 1 928 ? -7.289 -35.592 -11.738 1.00 91.00 928 ASN A CA 1
ATOM 7560 C C . ASN A 1 928 ? -8.276 -35.880 -12.881 1.00 91.00 928 ASN A C 1
ATOM 7562 O O . ASN A 1 928 ? -8.350 -35.063 -13.808 1.00 91.00 928 ASN A O 1
ATOM 7566 N N . PRO A 1 929 ? -9.076 -36.968 -12.849 1.00 93.94 929 PRO A N 1
ATOM 7567 C CA . PRO A 1 929 ? -10.078 -37.227 -13.875 1.00 93.94 929 PRO A CA 1
ATOM 7568 C C . PRO A 1 929 ? -11.092 -36.089 -14.005 1.00 93.94 929 PRO A C 1
ATOM 7570 O O . PRO A 1 929 ? -11.393 -35.675 -15.125 1.00 93.94 929 PRO A O 1
ATOM 7573 N N . VAL A 1 930 ? -11.569 -35.534 -12.881 1.00 94.81 930 VAL A N 1
ATOM 7574 C CA . VAL A 1 930 ? -12.560 -34.443 -12.903 1.00 94.81 930 VAL A CA 1
ATOM 7575 C C . VAL A 1 930 ? -11.970 -33.153 -13.473 1.00 94.81 930 VAL A C 1
ATOM 7577 O O . VAL A 1 930 ? -12.631 -32.480 -14.261 1.00 94.81 930 VAL A O 1
ATOM 7580 N N . ILE A 1 931 ? -10.703 -32.852 -13.169 1.00 95.25 931 ILE A N 1
ATOM 7581 C CA . ILE A 1 931 ? -9.989 -31.685 -13.705 1.00 95.25 931 ILE A CA 1
ATOM 7582 C C . ILE A 1 931 ? -9.769 -31.815 -15.220 1.00 95.25 931 ILE A C 1
ATOM 7584 O O . ILE A 1 931 ? -10.086 -30.895 -15.980 1.00 95.25 931 ILE A O 1
ATOM 7588 N N . ARG A 1 932 ? -9.251 -32.960 -15.690 1.00 93.75 932 ARG A N 1
ATOM 7589 C CA . ARG A 1 932 ? -8.997 -33.187 -17.126 1.00 93.75 932 ARG A CA 1
ATOM 7590 C C . ARG A 1 932 ? -10.283 -33.161 -17.941 1.00 93.75 932 ARG A C 1
ATOM 7592 O O . ARG A 1 932 ? -10.311 -32.577 -19.025 1.00 93.75 932 ARG A O 1
ATOM 7599 N N . GLU A 1 933 ? -11.342 -33.772 -17.420 1.00 94.81 933 GLU A N 1
ATOM 7600 C CA . GLU A 1 933 ? -12.628 -33.804 -18.104 1.00 94.81 933 GLU A CA 1
ATOM 7601 C C . GLU A 1 933 ? -13.272 -32.416 -18.168 1.00 94.81 933 GLU A C 1
ATOM 7603 O O . GLU A 1 933 ? -13.767 -32.019 -19.224 1.00 94.81 933 GLU A O 1
ATOM 7608 N N . ALA A 1 934 ? -13.206 -31.637 -17.084 1.00 94.12 934 ALA A N 1
ATOM 7609 C CA . ALA A 1 934 ? -13.698 -30.263 -17.078 1.00 94.12 934 ALA A CA 1
ATOM 7610 C C . ALA A 1 934 ? -12.964 -29.390 -18.104 1.00 94.12 934 ALA A C 1
ATOM 7612 O O . ALA A 1 934 ? -13.619 -28.691 -18.883 1.00 94.12 934 ALA A O 1
ATOM 7613 N N . ARG A 1 935 ? -11.627 -29.482 -18.179 1.00 93.50 935 ARG A N 1
ATOM 7614 C CA . ARG A 1 935 ? -10.830 -28.795 -19.212 1.00 93.50 935 ARG A CA 1
ATOM 7615 C C . ARG A 1 935 ? -11.312 -29.163 -20.615 1.00 93.50 935 ARG A C 1
ATOM 7617 O O . ARG A 1 935 ? -11.558 -28.279 -21.431 1.00 93.50 935 ARG A O 1
ATOM 7624 N N . ARG A 1 936 ? -11.475 -30.462 -20.887 1.00 93.06 936 ARG A N 1
ATOM 7625 C CA . ARG A 1 936 ? -11.894 -30.971 -22.202 1.00 93.06 936 ARG A CA 1
ATOM 7626 C C . ARG A 1 936 ? -13.284 -30.473 -22.604 1.00 93.06 936 ARG A C 1
ATOM 7628 O O . ARG A 1 936 ? -13.479 -30.136 -23.766 1.00 93.06 936 ARG A O 1
ATOM 7635 N N . LYS A 1 937 ? -14.239 -30.438 -21.667 1.00 94.56 937 LYS A N 1
ATOM 7636 C CA . LYS A 1 937 ? -15.628 -30.031 -21.945 1.00 94.56 937 LYS A CA 1
ATOM 7637 C C . LYS A 1 937 ? -15.816 -28.523 -22.065 1.00 94.56 937 LYS A C 1
ATOM 7639 O O . LYS A 1 937 ? -16.623 -28.084 -22.874 1.00 94.56 937 LYS A O 1
ATOM 7644 N N . THR A 1 938 ? -15.134 -27.746 -21.228 1.00 91.25 938 THR A N 1
ATOM 7645 C CA . THR A 1 938 ? -15.416 -26.307 -21.079 1.00 91.25 938 THR A CA 1
ATOM 7646 C C . THR A 1 938 ? -14.447 -25.419 -21.849 1.00 91.25 938 THR A C 1
ATOM 7648 O O . THR A 1 938 ? -14.772 -24.271 -22.134 1.00 91.25 938 THR A O 1
ATOM 7651 N N . GLY A 1 939 ? -13.243 -25.915 -22.153 1.00 87.12 939 GLY A N 1
ATOM 7652 C CA . GLY A 1 939 ? -12.152 -25.094 -22.678 1.00 87.12 939 GLY A CA 1
ATOM 7653 C C . GLY A 1 939 ? -11.567 -24.105 -21.662 1.00 87.12 939 GLY A C 1
ATOM 7654 O O . GLY A 1 939 ? -10.653 -23.363 -22.015 1.00 87.12 939 GLY A O 1
ATOM 7655 N N . LEU A 1 940 ? -12.058 -24.089 -20.416 1.00 90.81 940 LEU A N 1
ATOM 7656 C CA . LEU A 1 940 ? -11.497 -23.268 -19.349 1.00 90.81 940 LEU A CA 1
ATOM 7657 C C . LEU A 1 940 ? -10.148 -23.825 -18.900 1.00 90.81 940 LEU A C 1
ATOM 7659 O O . LEU A 1 940 ? -9.923 -25.040 -18.867 1.00 90.81 940 LEU A O 1
ATOM 7663 N N . ASP A 1 941 ? -9.266 -22.918 -18.494 1.00 93.44 941 ASP A N 1
ATOM 7664 C CA . ASP A 1 941 ? -8.028 -23.304 -17.843 1.00 93.44 941 ASP A CA 1
ATOM 7665 C C . ASP A 1 941 ? -8.292 -23.738 -16.398 1.00 93.44 941 ASP A C 1
ATOM 7667 O O . ASP A 1 941 ? -9.058 -23.102 -15.678 1.00 93.44 941 ASP A O 1
ATOM 7671 N N . MET A 1 942 ? -7.641 -24.820 -15.976 1.00 95.25 942 MET A N 1
ATOM 7672 C CA . MET A 1 942 ? -7.688 -25.375 -14.619 1.00 95.25 942 MET A CA 1
ATOM 7673 C C . MET A 1 942 ? -6.455 -24.982 -13.798 1.00 95.25 942 MET A C 1
ATOM 7675 O O . MET A 1 942 ? -6.459 -25.089 -12.575 1.00 95.25 942 MET A O 1
ATOM 7679 N N . TYR A 1 943 ? -5.391 -24.538 -14.469 1.00 95.88 943 TYR A N 1
ATOM 7680 C CA . TYR A 1 943 ? -4.151 -24.069 -13.859 1.00 95.88 943 TYR A CA 1
ATOM 7681 C C . TYR A 1 943 ? -3.848 -22.656 -14.317 1.00 95.88 943 TYR A C 1
ATOM 7683 O O . TYR A 1 943 ? -4.325 -22.206 -15.362 1.00 95.88 943 TYR A O 1
ATOM 7691 N N . TYR A 1 944 ? -3.062 -21.942 -13.521 1.00 94.81 944 TYR A N 1
ATOM 7692 C CA . TYR A 1 944 ? -2.537 -20.669 -13.972 1.00 94.81 944 TYR A CA 1
ATOM 7693 C C . TYR A 1 944 ? -1.471 -20.902 -15.039 1.00 94.81 944 TYR A C 1
ATOM 7695 O O . TYR A 1 944 ? -0.623 -21.779 -14.944 1.00 94.81 944 TYR A O 1
ATOM 7703 N N . LYS A 1 945 ? -1.508 -20.076 -16.077 1.00 93.94 945 LYS A N 1
ATOM 7704 C CA . LYS A 1 945 ? -0.627 -20.216 -17.236 1.00 93.94 945 LYS A CA 1
ATOM 7705 C C . LYS A 1 945 ? 0.835 -19.876 -16.943 1.00 93.94 945 LYS A C 1
ATOM 7707 O O . LYS A 1 945 ? 1.737 -20.402 -17.585 1.00 93.94 945 LYS A O 1
ATOM 7712 N N . THR A 1 946 ? 1.055 -18.948 -16.021 1.00 92.75 946 THR A N 1
ATOM 7713 C CA . THR A 1 946 ? 2.364 -18.379 -15.671 1.00 92.75 946 THR A CA 1
ATOM 7714 C C . THR A 1 946 ? 2.716 -18.670 -14.218 1.00 92.75 946 THR A C 1
ATOM 7716 O O . THR A 1 946 ? 3.529 -17.955 -13.634 1.00 92.75 946 THR A O 1
ATOM 7719 N N . ASP A 1 947 ? 2.054 -19.668 -13.627 1.00 92.19 947 ASP A N 1
ATOM 7720 C CA . ASP A 1 947 ? 2.234 -20.044 -12.236 1.00 92.19 947 ASP A CA 1
ATOM 7721 C C . ASP A 1 947 ? 2.150 -21.573 -12.062 1.00 92.19 947 ASP A C 1
ATOM 7723 O O . ASP A 1 947 ? 1.545 -22.260 -12.885 1.00 92.19 947 ASP A O 1
ATOM 7727 N N . SER A 1 948 ? 2.837 -22.128 -11.062 1.00 91.75 948 SER A N 1
ATOM 7728 C CA . SER A 1 948 ? 2.980 -23.577 -10.891 1.00 91.75 948 SER A CA 1
ATOM 7729 C C . SER A 1 948 ? 1.748 -24.283 -10.313 1.00 91.75 948 SER A C 1
ATOM 7731 O O . SER A 1 948 ? 1.734 -25.518 -10.283 1.00 91.75 948 SER A O 1
ATOM 7733 N N . HIS A 1 949 ? 0.724 -23.540 -9.880 1.00 93.25 949 HIS A N 1
ATOM 7734 C CA . HIS A 1 949 ? -0.463 -24.055 -9.190 1.00 93.25 949 HIS A CA 1
ATOM 7735 C C . HIS A 1 949 ? -1.689 -24.197 -10.100 1.00 93.25 949 HIS A C 1
ATOM 7737 O O . HIS A 1 949 ? -1.810 -23.564 -11.158 1.00 93.25 949 HIS A O 1
ATOM 7743 N N . TRP A 1 950 ? -2.667 -24.984 -9.638 1.00 95.00 950 TRP A N 1
ATOM 7744 C CA . TRP A 1 950 ? -4.029 -24.872 -10.158 1.00 95.00 950 TRP A CA 1
ATOM 7745 C C . TRP A 1 950 ? -4.580 -23.447 -9.952 1.00 95.00 950 TRP A C 1
ATOM 7747 O O . TRP A 1 950 ? -4.105 -22.691 -9.102 1.00 95.00 950 TRP A O 1
ATOM 7757 N N . ASN A 1 951 ? -5.593 -23.059 -10.722 1.00 93.81 951 ASN A N 1
ATOM 7758 C CA . ASN A 1 951 ? -6.351 -21.842 -10.436 1.00 93.81 951 ASN A CA 1
ATOM 7759 C C . ASN A 1 951 ? -7.553 -22.157 -9.533 1.00 93.81 951 ASN A C 1
ATOM 7761 O O . ASN A 1 951 ? -7.807 -23.318 -9.215 1.00 93.81 951 ASN A O 1
ATOM 7765 N N . TYR A 1 952 ? -8.314 -21.143 -9.111 1.00 93.62 952 TYR A N 1
ATOM 7766 C CA . TYR A 1 952 ? -9.461 -21.368 -8.223 1.00 93.62 952 TYR A CA 1
ATOM 7767 C C . TYR A 1 952 ? -10.542 -22.283 -8.818 1.00 93.62 952 TYR A C 1
ATOM 7769 O O . TYR A 1 952 ? -11.263 -22.913 -8.047 1.00 93.62 952 TYR A O 1
ATOM 7777 N N . VAL A 1 953 ? -10.651 -22.382 -10.148 1.00 95.44 953 VAL A N 1
ATOM 7778 C CA . VAL A 1 953 ? -11.585 -23.297 -10.825 1.00 95.44 953 VAL A CA 1
ATOM 7779 C C . VAL A 1 953 ? -11.080 -24.737 -10.723 1.00 95.44 953 VAL A C 1
ATOM 7781 O O . VAL A 1 953 ? -11.831 -25.620 -10.316 1.00 95.44 953 VAL A O 1
ATOM 7784 N N . GLY A 1 954 ? -9.798 -24.983 -11.015 1.00 96.12 954 GLY A N 1
ATOM 7785 C CA . GLY A 1 954 ? -9.182 -26.301 -10.822 1.00 96.12 954 GLY A CA 1
ATOM 7786 C C . GLY A 1 954 ? -9.217 -26.749 -9.358 1.00 96.12 954 GLY A C 1
ATOM 7787 O O . GLY A 1 954 ? -9.616 -27.876 -9.064 1.00 96.12 954 GLY A O 1
ATOM 7788 N N . ALA A 1 955 ? -8.900 -25.833 -8.438 1.00 95.75 955 ALA A N 1
ATOM 7789 C CA . ALA A 1 955 ? -8.997 -26.056 -7.000 1.00 95.75 955 ALA A CA 1
ATOM 7790 C C . ALA A 1 955 ? -10.435 -26.385 -6.574 1.00 95.75 955 ALA A C 1
ATOM 7792 O O . ALA A 1 955 ? -10.630 -27.321 -5.802 1.00 95.75 955 ALA A O 1
ATOM 7793 N N . TYR A 1 956 ? -11.440 -25.678 -7.109 1.00 96.81 956 TYR A N 1
ATOM 7794 C CA . TYR A 1 956 ? -12.854 -25.952 -6.841 1.00 96.81 956 TYR A CA 1
ATOM 7795 C C . TYR A 1 956 ? -13.253 -27.373 -7.245 1.00 96.81 956 TYR A C 1
ATOM 7797 O O . TYR A 1 956 ? -13.937 -28.045 -6.484 1.00 96.81 956 TYR A O 1
ATOM 7805 N N . LEU A 1 957 ? -12.821 -27.864 -8.410 1.00 97.25 957 LEU A N 1
ATOM 7806 C CA . LEU A 1 957 ? -13.168 -29.221 -8.852 1.00 97.25 957 LEU A CA 1
ATOM 7807 C C . LEU A 1 957 ? -12.621 -30.286 -7.896 1.00 97.25 957 LEU A C 1
ATOM 7809 O O . LEU A 1 957 ? -13.319 -31.250 -7.572 1.00 97.25 957 LEU A O 1
ATOM 7813 N N . ALA A 1 958 ? -11.391 -30.085 -7.424 1.00 96.88 958 ALA A N 1
ATOM 7814 C CA . ALA A 1 958 ? -10.765 -30.958 -6.444 1.00 96.88 958 ALA A CA 1
ATOM 7815 C C . ALA A 1 958 ? -11.463 -30.863 -5.072 1.00 96.88 958 ALA A C 1
ATOM 7817 O O . ALA A 1 958 ? -11.812 -31.891 -4.494 1.00 96.88 958 ALA A O 1
ATOM 7818 N N . TYR A 1 959 ? -11.768 -29.646 -4.610 1.00 97.00 959 TYR A N 1
ATOM 7819 C CA . TYR A 1 959 ? -12.545 -29.386 -3.392 1.00 97.00 959 TYR A CA 1
ATOM 7820 C C . TYR A 1 959 ? -13.932 -30.036 -3.451 1.00 97.00 959 TYR A C 1
ATOM 7822 O O . TYR A 1 959 ? -14.332 -30.712 -2.511 1.00 97.00 959 TYR A O 1
ATOM 7830 N N . ASN A 1 960 ? -14.654 -29.893 -4.562 1.00 97.44 960 ASN A N 1
ATOM 7831 C CA . ASN A 1 960 ? -15.992 -30.447 -4.719 1.00 97.44 960 ASN A CA 1
ATOM 7832 C C . ASN A 1 960 ? -15.950 -31.976 -4.617 1.00 97.44 960 ASN A C 1
ATOM 7834 O O . ASN A 1 960 ? -16.773 -32.574 -3.930 1.00 97.44 960 ASN A O 1
ATOM 7838 N N . LYS A 1 961 ? -14.967 -32.620 -5.261 1.00 97.69 961 LYS A N 1
ATOM 7839 C CA . LYS A 1 961 ? -14.788 -34.077 -5.182 1.00 97.69 961 LYS A CA 1
ATOM 7840 C C . LYS A 1 961 ? -14.437 -34.543 -3.763 1.00 97.69 961 LYS A C 1
ATOM 7842 O O . LYS A 1 961 ? -14.974 -35.554 -3.303 1.00 97.69 961 LYS A O 1
ATOM 7847 N N . LEU A 1 962 ? -13.565 -33.805 -3.079 1.00 97.75 962 LEU A N 1
ATOM 7848 C CA . LEU A 1 962 ? -13.192 -34.049 -1.688 1.00 97.75 962 LEU A CA 1
ATOM 7849 C C . LEU A 1 962 ? -14.408 -33.920 -0.761 1.00 97.75 962 LEU A C 1
ATOM 7851 O O . LEU A 1 962 ? -14.752 -34.870 -0.063 1.00 97.75 962 LEU A O 1
ATOM 7855 N N . MET A 1 963 ? -15.119 -32.794 -0.823 1.00 96.81 963 MET A N 1
ATOM 7856 C CA . MET A 1 963 ? -16.274 -32.523 0.030 1.00 96.81 963 MET A CA 1
ATOM 7857 C C . MET A 1 963 ? -17.464 -33.433 -0.251 1.00 96.81 963 MET A C 1
ATOM 7859 O O . MET A 1 963 ? -18.173 -33.765 0.684 1.00 96.81 963 MET A O 1
ATOM 7863 N N . GLN A 1 964 ? -17.675 -33.913 -1.481 1.00 97.06 964 GLN A N 1
ATOM 7864 C CA . GLN A 1 964 ? -18.665 -34.974 -1.730 1.00 97.06 964 GLN A CA 1
ATOM 7865 C C . GLN A 1 964 ? -18.362 -36.243 -0.924 1.00 97.06 964 GLN A C 1
ATOM 7867 O O . GLN A 1 964 ? -19.280 -36.916 -0.461 1.00 97.06 964 GLN A O 1
ATOM 7872 N N . THR A 1 965 ? -17.077 -36.568 -0.763 1.00 96.44 965 THR A N 1
ATOM 7873 C CA . THR A 1 965 ? -16.640 -37.740 0.004 1.00 96.44 965 THR A CA 1
ATOM 7874 C C . THR A 1 965 ? -16.771 -37.478 1.502 1.00 96.44 965 THR A C 1
ATOM 7876 O O . THR A 1 965 ? -17.383 -38.281 2.197 1.00 96.44 965 THR A O 1
ATOM 7879 N N . ILE A 1 966 ? -16.286 -36.325 1.978 1.00 96.94 966 ILE A N 1
ATOM 7880 C CA . ILE A 1 966 ? -16.383 -35.933 3.392 1.00 96.94 966 ILE A CA 1
ATOM 7881 C C . ILE A 1 966 ? -17.844 -35.803 3.825 1.00 96.94 966 ILE A C 1
ATOM 7883 O O . ILE A 1 966 ? -18.203 -36.338 4.860 1.00 96.94 966 ILE A O 1
ATOM 7887 N N . HIS A 1 967 ? -18.704 -35.166 3.030 1.00 96.25 967 HIS A N 1
ATOM 7888 C CA . HIS A 1 967 ? -20.119 -34.968 3.355 1.00 96.25 967 HIS A CA 1
ATOM 7889 C C . HIS A 1 967 ? -20.886 -36.286 3.509 1.00 96.25 967 HIS A C 1
ATOM 7891 O O . HIS A 1 967 ? -21.791 -36.379 4.330 1.00 96.25 967 HIS A O 1
ATOM 7897 N N . ARG A 1 968 ? -20.524 -37.325 2.747 1.00 95.94 968 ARG A N 1
ATOM 7898 C CA . ARG A 1 968 ? -21.122 -38.656 2.918 1.00 95.94 968 ARG A CA 1
ATOM 7899 C C . ARG A 1 968 ? -20.806 -39.240 4.295 1.00 95.94 968 ARG A C 1
ATOM 7901 O O . ARG A 1 968 ? -21.645 -39.924 4.871 1.00 95.94 968 ARG A O 1
ATOM 7908 N N . ASP A 1 969 ? -19.600 -38.985 4.781 1.00 95.56 969 ASP A N 1
ATOM 7909 C CA . ASP A 1 969 ? -19.093 -39.551 6.024 1.00 95.56 969 ASP A CA 1
ATOM 7910 C C . ASP A 1 969 ? -19.423 -38.643 7.236 1.00 95.56 969 ASP A C 1
ATOM 7912 O O . ASP A 1 969 ? -19.597 -39.148 8.339 1.00 95.56 969 ASP A O 1
ATOM 7916 N N . PHE A 1 970 ? -19.583 -37.333 7.005 1.00 95.88 970 PHE A N 1
ATOM 7917 C CA . PHE A 1 970 ? -19.903 -36.270 7.969 1.00 95.88 970 PHE A CA 1
ATOM 7918 C C . PHE A 1 970 ? -20.969 -35.308 7.388 1.00 95.88 970 PHE A C 1
ATOM 7920 O O . PHE A 1 970 ? -20.628 -34.215 6.904 1.00 95.88 970 PHE A O 1
ATOM 7927 N N . PRO A 1 971 ? -22.263 -35.686 7.371 1.00 94.44 971 PRO A N 1
ATOM 7928 C CA . PRO A 1 971 ? -23.335 -34.905 6.740 1.00 94.44 971 PRO A CA 1
ATOM 7929 C C . PRO A 1 971 ? -23.472 -33.462 7.245 1.00 94.44 971 PRO A C 1
ATOM 7931 O O . PRO A 1 971 ? -23.839 -32.565 6.483 1.00 94.44 971 PRO A O 1
ATOM 7934 N N . GLU A 1 972 ? -23.124 -33.213 8.505 1.00 92.50 972 GLU A N 1
ATOM 7935 C CA . GLU A 1 972 ? -23.147 -31.910 9.174 1.00 92.50 972 GLU A CA 1
ATOM 7936 C C . GLU A 1 972 ? -22.226 -30.862 8.528 1.00 92.50 972 GLU A C 1
ATOM 7938 O O . GLU A 1 972 ? -22.490 -29.660 8.621 1.00 92.50 972 GLU A O 1
ATOM 7943 N N . THR A 1 973 ? -21.203 -31.298 7.784 1.00 92.12 973 THR A N 1
ATOM 7944 C CA . THR A 1 973 ? -20.350 -30.398 6.988 1.00 92.12 973 THR A CA 1
ATOM 7945 C C . THR A 1 973 ? -21.122 -29.697 5.864 1.00 92.12 973 THR A C 1
ATOM 7947 O O . THR A 1 973 ? -20.713 -28.636 5.384 1.00 92.12 973 THR A O 1
ATOM 7950 N N . GLY A 1 974 ? -22.278 -30.243 5.471 1.00 91.38 974 GLY A N 1
ATOM 7951 C CA . GLY A 1 974 ? -23.069 -29.791 4.331 1.00 91.38 974 GLY A CA 1
ATOM 7952 C C . GLY A 1 974 ? -22.455 -30.174 2.981 1.00 91.38 974 GLY A C 1
ATOM 7953 O O . GLY A 1 974 ? -21.263 -30.453 2.861 1.00 91.38 974 GLY A O 1
ATOM 7954 N N . ALA A 1 975 ? -23.291 -30.186 1.943 1.00 93.19 975 ALA A N 1
ATOM 7955 C CA . ALA A 1 975 ? -22.848 -30.445 0.578 1.00 93.19 975 ALA A CA 1
ATOM 7956 C C . ALA A 1 975 ? -21.867 -29.354 0.091 1.00 93.19 975 ALA A C 1
ATOM 7958 O O . ALA A 1 975 ? -21.935 -28.214 0.566 1.00 93.19 975 ALA A O 1
ATOM 7959 N N . PRO A 1 976 ? -20.968 -29.663 -0.867 1.00 94.44 976 PRO A N 1
ATOM 7960 C CA . PRO A 1 976 ? -20.129 -28.641 -1.486 1.00 94.44 976 PRO A CA 1
ATOM 7961 C C . PRO A 1 976 ? -20.978 -27.550 -2.136 1.00 94.44 976 PRO A C 1
ATOM 7963 O O . PRO A 1 976 ? -22.051 -27.824 -2.679 1.00 94.44 976 PRO A O 1
ATOM 7966 N N . ILE A 1 977 ? -20.461 -26.322 -2.129 1.00 93.75 977 ILE A N 1
ATOM 7967 C CA . ILE A 1 977 ? -21.143 -25.185 -2.751 1.00 93.75 977 ILE A CA 1
ATOM 7968 C C . ILE A 1 977 ? -21.262 -25.444 -4.266 1.00 93.75 977 ILE A C 1
ATOM 7970 O O . ILE A 1 977 ? -20.240 -25.688 -4.923 1.00 93.75 977 ILE A O 1
ATOM 7974 N N . PRO A 1 978 ? -22.470 -25.392 -4.853 1.00 95.12 978 PRO A N 1
ATOM 7975 C CA . PRO A 1 978 ? -22.651 -25.576 -6.289 1.00 95.12 978 PRO A CA 1
ATOM 7976 C C . PRO A 1 978 ? -21.902 -24.525 -7.121 1.00 95.12 978 PRO A C 1
ATOM 7978 O O . PRO A 1 978 ? -21.884 -23.339 -6.795 1.00 95.12 978 PRO A O 1
ATOM 7981 N N . PHE A 1 979 ? -21.290 -24.944 -8.234 1.00 92.88 979 PHE A N 1
ATOM 7982 C CA . PHE A 1 979 ? -20.437 -24.074 -9.060 1.00 92.88 979 PHE A CA 1
ATOM 7983 C C . PHE A 1 979 ? -21.169 -22.825 -9.571 1.00 92.88 979 PHE A C 1
ATOM 7985 O O . PHE A 1 979 ? -20.567 -21.760 -9.686 1.00 92.88 979 PHE A O 1
ATOM 7992 N N . ASN A 1 980 ? -22.459 -22.971 -9.884 1.00 93.56 980 ASN A N 1
ATOM 7993 C CA . ASN A 1 980 ? -23.343 -21.922 -10.393 1.00 93.56 980 ASN A CA 1
ATOM 7994 C C . ASN A 1 980 ? -23.817 -20.931 -9.317 1.00 93.56 980 ASN A C 1
ATOM 7996 O O . ASN A 1 980 ? -24.312 -19.867 -9.674 1.00 93.56 980 ASN A O 1
ATOM 8000 N N . GLU A 1 981 ? -23.669 -21.257 -8.032 1.00 93.81 981 GLU A N 1
ATOM 8001 C CA . GLU A 1 981 ? -23.941 -20.327 -6.929 1.00 93.81 981 GLU A CA 1
ATOM 8002 C C . GLU A 1 981 ? -22.734 -19.424 -6.638 1.00 93.81 981 GLU A C 1
ATOM 8004 O O . GLU A 1 981 ? -22.879 -18.344 -6.069 1.00 93.81 981 GLU A O 1
ATOM 8009 N N . ILE A 1 982 ? -21.536 -19.824 -7.071 1.00 92.62 982 ILE A N 1
ATOM 8010 C CA . ILE A 1 982 ? -20.321 -19.022 -6.937 1.00 92.62 982 ILE A CA 1
ATOM 8011 C C . ILE A 1 982 ? -20.265 -17.998 -8.075 1.00 92.62 982 ILE A C 1
ATOM 8013 O O . ILE A 1 982 ? -20.256 -18.348 -9.255 1.00 92.62 982 ILE A O 1
ATOM 8017 N N . GLN A 1 983 ? -20.153 -16.716 -7.727 1.00 91.75 983 GLN A N 1
ATOM 8018 C CA . GLN A 1 983 ? -19.802 -15.683 -8.696 1.00 91.75 983 GLN A CA 1
ATOM 8019 C C . GLN A 1 983 ? -18.298 -15.759 -8.993 1.00 91.75 983 GLN A C 1
ATOM 8021 O O . GLN A 1 983 ? -17.480 -15.758 -8.077 1.00 91.75 983 GLN A O 1
ATOM 8026 N N . TRP A 1 984 ? -17.924 -15.787 -10.270 1.00 90.25 984 TRP A N 1
ATOM 8027 C CA . TRP A 1 984 ? -16.530 -15.891 -10.707 1.00 90.25 984 TRP A CA 1
ATOM 8028 C C . TRP A 1 984 ? -16.057 -14.583 -11.331 1.00 90.25 984 TRP A C 1
ATOM 8030 O O . TRP A 1 984 ? -16.413 -14.257 -12.464 1.00 90.25 984 TRP A O 1
ATOM 8040 N N . ASP A 1 985 ? -15.215 -13.850 -10.612 1.00 87.31 985 ASP A N 1
ATOM 8041 C CA . ASP A 1 985 ? -14.668 -12.584 -11.090 1.00 87.31 985 ASP A CA 1
ATOM 8042 C C . ASP A 1 985 ? -13.291 -12.814 -11.712 1.00 87.31 985 ASP A C 1
ATOM 8044 O O . ASP A 1 985 ? -12.384 -13.339 -11.066 1.00 87.31 985 ASP A O 1
ATOM 8048 N N . TYR A 1 986 ? -13.102 -12.411 -12.967 1.00 88.62 986 TYR A N 1
ATOM 8049 C CA . TYR A 1 986 ? -11.787 -12.490 -13.596 1.00 88.62 986 TYR A CA 1
ATOM 8050 C C . TYR A 1 986 ? -10.875 -11.379 -13.071 1.00 88.62 986 TYR A C 1
ATOM 8052 O O . TYR A 1 986 ? -11.201 -10.195 -13.170 1.00 88.62 986 TYR A O 1
ATOM 8060 N N . THR A 1 987 ? -9.705 -11.754 -12.561 1.00 80.69 987 THR A N 1
ATOM 8061 C CA . THR A 1 987 ? -8.694 -10.819 -12.067 1.00 80.69 987 THR A CA 1
ATOM 8062 C C . THR A 1 987 ? -7.352 -11.045 -12.756 1.00 80.69 987 THR A C 1
ATOM 8064 O O . THR A 1 987 ? -7.075 -12.100 -13.337 1.00 80.69 987 THR A O 1
ATOM 8067 N N . ARG A 1 988 ? -6.511 -10.009 -12.721 1.00 81.56 988 ARG A N 1
ATOM 8068 C CA . ARG A 1 988 ? -5.097 -10.095 -13.079 1.00 81.56 988 ARG A CA 1
ATOM 8069 C C . ARG A 1 988 ? -4.274 -9.619 -11.899 1.00 81.56 988 ARG A C 1
ATOM 8071 O O . ARG A 1 988 ? -4.465 -8.500 -11.427 1.00 81.56 988 ARG A O 1
ATOM 8078 N N . ASP A 1 989 ? -3.369 -10.474 -11.462 1.00 72.38 989 ASP A N 1
ATOM 8079 C CA . ASP A 1 989 ? -2.436 -10.220 -10.377 1.00 72.38 989 ASP A CA 1
ATOM 8080 C C . ASP A 1 989 ? -1.022 -10.059 -10.950 1.00 72.38 989 ASP A C 1
ATOM 8082 O O . ASP A 1 989 ? -0.653 -10.716 -11.927 1.00 72.38 989 ASP A O 1
ATOM 8086 N N . SER A 1 990 ? -0.229 -9.167 -10.365 1.00 66.69 990 SER A N 1
ATOM 8087 C CA . SER A 1 990 ? 1.183 -9.000 -10.712 1.00 66.69 990 SER A CA 1
ATOM 8088 C C . SER A 1 990 ? 2.071 -10.101 -10.139 1.00 66.69 990 SER A C 1
ATOM 8090 O O . SER A 1 990 ? 3.213 -10.215 -10.576 1.00 66.69 990 SER A O 1
ATOM 8092 N N . ILE A 1 991 ? 1.551 -10.906 -9.207 1.00 71.12 991 ILE A N 1
ATOM 8093 C CA . ILE A 1 991 ? 2.267 -12.011 -8.564 1.00 71.12 991 ILE A CA 1
ATOM 8094 C C . ILE A 1 991 ? 2.034 -13.315 -9.337 1.00 71.12 991 ILE A C 1
ATOM 8096 O O . ILE A 1 991 ? 0.938 -13.890 -9.315 1.00 71.12 991 ILE A O 1
ATOM 8100 N N . ALA A 1 992 ? 3.085 -13.818 -9.977 1.00 83.31 992 ALA A N 1
ATOM 8101 C CA . ALA A 1 992 ? 3.067 -15.028 -10.794 1.00 83.31 992 ALA A CA 1
ATOM 8102 C C . ALA A 1 992 ? 4.345 -15.830 -10.521 1.00 83.31 992 ALA A C 1
ATOM 8104 O O . ALA A 1 992 ? 5.405 -15.445 -11.004 1.00 83.31 992 ALA A O 1
ATOM 8105 N N . ASP A 1 993 ? 4.269 -16.932 -9.763 1.00 86.56 993 ASP A N 1
ATOM 8106 C CA . ASP A 1 993 ? 5.473 -17.566 -9.194 1.00 86.56 993 ASP A CA 1
ATOM 8107 C C . ASP A 1 993 ? 6.533 -17.945 -10.251 1.00 86.56 993 ASP A C 1
ATOM 8109 O O . ASP A 1 993 ? 7.711 -17.665 -10.051 1.00 86.56 993 ASP A O 1
ATOM 8113 N N . LEU A 1 994 ? 6.148 -18.478 -11.415 1.00 90.94 994 LEU A N 1
ATOM 8114 C CA . LEU A 1 994 ? 7.083 -18.853 -12.481 1.00 90.94 994 LEU A CA 1
ATOM 8115 C C . LEU A 1 994 ? 7.597 -17.654 -13.276 1.00 90.94 994 LEU A C 1
ATOM 8117 O O . LEU A 1 994 ? 8.762 -17.644 -13.688 1.00 90.94 994 LEU A O 1
ATOM 8121 N N . ALA A 1 995 ? 6.773 -16.628 -13.484 1.00 88.50 995 ALA A N 1
ATOM 8122 C CA . ALA A 1 995 ? 7.261 -15.390 -14.082 1.00 88.50 995 ALA A CA 1
ATOM 8123 C C . ALA A 1 995 ? 8.250 -14.684 -13.141 1.00 88.50 995 ALA A C 1
ATOM 8125 O O . ALA A 1 995 ? 9.290 -14.199 -13.589 1.00 88.50 995 ALA A O 1
ATOM 8126 N N . ASP A 1 996 ? 7.969 -14.702 -11.841 1.00 84.69 996 ASP A N 1
ATOM 8127 C CA . ASP A 1 996 ? 8.807 -14.124 -10.800 1.00 84.69 996 ASP A CA 1
ATOM 8128 C C . ASP A 1 996 ? 10.114 -14.921 -10.653 1.00 84.69 996 ASP A C 1
ATOM 8130 O O . ASP A 1 996 ? 11.194 -14.337 -10.674 1.00 84.69 996 ASP A O 1
ATOM 8134 N N . MET A 1 997 ? 10.069 -16.257 -10.634 1.00 85.00 997 MET A N 1
ATOM 8135 C CA . MET A 1 997 ? 11.270 -17.112 -10.658 1.00 85.00 997 MET A CA 1
ATOM 8136 C C . MET A 1 997 ? 12.132 -16.894 -11.906 1.00 85.00 997 MET A C 1
ATOM 8138 O O . MET A 1 997 ? 13.349 -17.060 -11.864 1.00 85.00 997 MET A O 1
ATOM 8142 N N . SER A 1 998 ? 11.512 -16.496 -13.017 1.00 87.50 998 SER A N 1
ATOM 8143 C CA . SER A 1 998 ? 12.207 -16.140 -14.257 1.00 87.50 998 SER A CA 1
ATOM 8144 C C . SER A 1 998 ? 12.743 -14.700 -14.252 1.00 87.50 998 SER A C 1
ATOM 8146 O O . SER A 1 998 ? 13.256 -14.222 -15.268 1.00 87.50 998 SER A O 1
ATOM 8148 N N . GLY A 1 999 ? 12.597 -13.982 -13.136 1.00 84.06 999 GLY A N 1
ATOM 8149 C CA . GLY A 1 999 ? 12.974 -12.585 -13.003 1.00 84.06 999 GLY A CA 1
ATOM 8150 C C . GLY A 1 999 ? 12.205 -11.688 -13.965 1.00 84.06 999 GLY A C 1
ATOM 8151 O O . GLY A 1 999 ? 12.836 -10.866 -14.603 1.00 84.06 999 GLY A O 1
ATOM 8152 N N . MET A 1 1000 ? 10.900 -11.901 -14.172 1.00 85.81 1000 MET A N 1
ATOM 8153 C CA . MET A 1 1000 ? 10.030 -11.082 -15.038 1.00 85.81 1000 MET A CA 1
ATOM 8154 C C . MET A 1 1000 ? 8.864 -10.457 -14.254 1.00 85.81 1000 MET A C 1
ATOM 8156 O O . MET A 1 1000 ? 7.782 -10.224 -14.807 1.00 85.81 1000 MET A O 1
ATOM 8160 N N . GLN A 1 1001 ? 9.089 -10.184 -12.966 1.00 78.06 1001 GLN A N 1
ATOM 8161 C CA . GLN A 1 1001 ? 8.083 -9.665 -12.039 1.00 78.06 1001 GLN A CA 1
ATOM 8162 C C . GLN A 1 1001 ? 7.381 -8.426 -12.613 1.00 78.06 1001 GLN A C 1
ATOM 8164 O O . GLN A 1 1001 ? 8.030 -7.480 -13.066 1.00 78.06 1001 GLN A O 1
ATOM 8169 N N . GLY A 1 1002 ? 6.046 -8.411 -12.581 1.00 76.50 1002 GLY A N 1
ATOM 8170 C CA . GLY A 1 1002 ? 5.230 -7.267 -13.008 1.00 76.50 1002 GLY A CA 1
ATOM 8171 C C . GLY A 1 1002 ? 5.118 -7.038 -14.522 1.00 76.50 1002 GLY A C 1
ATOM 8172 O O . GLY A 1 1002 ? 4.317 -6.202 -14.936 1.00 76.50 1002 GLY A O 1
ATOM 8173 N N . TYR A 1 1003 ? 5.852 -7.782 -15.357 1.00 82.75 1003 TYR A N 1
ATOM 8174 C CA . TYR A 1 1003 ? 5.697 -7.741 -16.821 1.00 82.75 1003 TYR A CA 1
ATOM 8175 C C . TYR A 1 1003 ? 4.755 -8.825 -17.343 1.00 82.75 1003 TYR A C 1
ATOM 8177 O O . TYR A 1 1003 ? 4.141 -8.671 -18.399 1.00 82.75 1003 TYR A O 1
ATOM 8185 N N . ILE A 1 1004 ? 4.633 -9.926 -16.603 1.00 84.75 1004 ILE A N 1
ATOM 8186 C CA . ILE A 1 1004 ? 3.757 -11.044 -16.933 1.00 84.75 1004 ILE A CA 1
ATOM 8187 C C . ILE A 1 1004 ? 2.804 -11.239 -15.761 1.00 84.75 1004 ILE A C 1
ATOM 8189 O O . ILE A 1 1004 ? 3.219 -11.596 -14.664 1.00 84.75 1004 ILE A O 1
ATOM 8193 N N . LEU A 1 1005 ? 1.526 -10.959 -16.002 1.00 82.88 1005 LEU A N 1
ATOM 8194 C CA . LEU A 1 1005 ? 0.488 -11.025 -14.979 1.00 82.88 1005 LEU A CA 1
ATOM 8195 C C . LEU A 1 1005 ? -0.116 -12.428 -14.912 1.00 82.88 1005 LEU A C 1
ATOM 8197 O O . LEU A 1 1005 ? -0.392 -13.044 -15.947 1.00 82.88 1005 LEU A O 1
ATOM 8201 N N . LYS A 1 1006 ? -0.412 -12.885 -13.697 1.00 86.06 1006 LYS A N 1
ATOM 8202 C CA . LYS A 1 1006 ? -1.228 -14.072 -13.451 1.00 86.06 1006 LYS A CA 1
ATOM 8203 C C . LYS A 1 1006 ? -2.697 -13.708 -13.629 1.00 86.06 1006 LYS A C 1
ATOM 8205 O O . LYS A 1 1006 ? -3.251 -12.944 -12.847 1.00 86.06 1006 LYS A O 1
ATOM 8210 N N . GLY A 1 1007 ? -3.329 -14.234 -14.672 1.00 86.44 1007 GLY A N 1
ATOM 8211 C CA . GLY A 1 1007 ? -4.762 -14.058 -14.914 1.00 86.44 1007 GLY A CA 1
ATOM 8212 C C . GLY A 1 1007 ? -5.564 -15.287 -14.503 1.00 86.44 1007 GLY A C 1
ATOM 8213 O O . GLY A 1 1007 ? -5.167 -16.407 -14.825 1.00 86.44 1007 GLY A O 1
ATOM 8214 N N . GLY A 1 1008 ? -6.710 -15.090 -13.854 1.00 88.25 1008 GLY A N 1
ATOM 8215 C CA . GLY A 1 1008 ? -7.645 -16.174 -13.560 1.00 88.25 1008 GLY A CA 1
ATOM 8216 C C . GLY A 1 1008 ? -8.919 -15.705 -12.871 1.00 88.25 1008 GLY A C 1
ATOM 8217 O O . GLY A 1 1008 ? -9.065 -14.537 -12.524 1.00 88.25 1008 GLY A O 1
ATOM 8218 N N . TYR A 1 1009 ? -9.859 -16.629 -12.703 1.00 90.06 1009 TYR A N 1
ATOM 8219 C CA . TYR A 1 1009 ? -11.112 -16.368 -12.004 1.00 90.06 1009 TYR A CA 1
ATOM 8220 C C . TYR A 1 1009 ? -10.928 -16.525 -10.495 1.00 90.06 1009 TYR A C 1
ATOM 8222 O O . TYR A 1 1009 ? -10.264 -17.461 -10.056 1.00 90.06 1009 TYR A O 1
ATOM 8230 N N . VAL A 1 1010 ? -11.522 -15.624 -9.716 1.00 87.44 1010 VAL A N 1
ATOM 8231 C CA . VAL A 1 1010 ? -11.548 -15.635 -8.249 1.00 87.44 1010 VAL A CA 1
ATOM 8232 C C . VAL A 1 1010 ? -12.998 -15.817 -7.794 1.00 87.44 1010 VAL A C 1
ATOM 8234 O O . VAL A 1 1010 ? -13.885 -15.160 -8.346 1.00 87.44 1010 VAL A O 1
ATOM 8237 N N . PRO A 1 1011 ? -13.266 -16.697 -6.816 1.00 87.31 1011 PRO A N 1
ATOM 8238 C CA . PRO A 1 1011 ? -14.621 -16.981 -6.377 1.00 87.31 1011 PRO A CA 1
ATOM 8239 C C . PRO A 1 1011 ? -15.139 -15.891 -5.430 1.00 87.31 1011 PRO A C 1
ATOM 8241 O O . PRO A 1 1011 ? -14.428 -15.400 -4.549 1.00 87.31 1011 PRO A O 1
ATOM 8244 N N . ARG A 1 1012 ? -16.419 -15.550 -5.567 1.00 83.12 1012 ARG A N 1
ATOM 8245 C CA . ARG A 1 1012 ? -17.159 -14.667 -4.669 1.00 83.12 1012 ARG A CA 1
ATOM 8246 C C . ARG A 1 1012 ? -18.481 -15.328 -4.306 1.00 83.12 1012 ARG A C 1
ATOM 8248 O O . ARG A 1 1012 ? -19.325 -15.578 -5.156 1.00 83.12 1012 ARG A O 1
ATOM 8255 N N . HIS A 1 1013 ? -18.667 -15.578 -3.019 1.00 82.38 1013 HIS A N 1
ATOM 8256 C CA . HIS A 1 1013 ? -19.911 -16.106 -2.474 1.00 82.38 1013 HIS A CA 1
ATOM 8257 C C . HIS A 1 1013 ? -20.011 -15.715 -0.989 1.00 82.38 1013 HIS A C 1
ATOM 8259 O O . HIS A 1 1013 ? -18.969 -15.653 -0.326 1.00 82.38 1013 HIS A O 1
ATOM 8265 N N . PRO A 1 1014 ? -21.209 -15.441 -0.435 1.00 77.44 1014 PRO A N 1
ATOM 8266 C CA . PRO A 1 1014 ? -21.358 -15.040 0.966 1.00 77.44 1014 PRO A CA 1
ATOM 8267 C C . PRO A 1 1014 ? -20.717 -16.014 1.961 1.00 77.44 1014 PRO A C 1
ATOM 8269 O O . PRO A 1 1014 ? -20.070 -15.570 2.904 1.00 77.44 1014 PRO A O 1
ATOM 8272 N N . LEU A 1 1015 ? -20.810 -17.327 1.718 1.00 74.62 1015 LEU A N 1
ATOM 8273 C CA . LEU A 1 1015 ? -20.192 -18.340 2.589 1.00 74.62 1015 LEU A CA 1
ATOM 8274 C C . LEU A 1 1015 ? -18.660 -18.367 2.509 1.00 74.62 1015 LEU A C 1
ATOM 8276 O O . LEU A 1 1015 ? -18.026 -18.757 3.477 1.00 74.62 1015 LEU A O 1
ATOM 8280 N N . LEU A 1 1016 ? -18.065 -17.905 1.404 1.00 74.00 1016 LEU A N 1
ATOM 8281 C CA . LEU A 1 1016 ? -16.605 -17.810 1.252 1.00 74.00 1016 LEU A CA 1
ATOM 8282 C C . LEU A 1 1016 ? -16.034 -16.551 1.934 1.00 74.00 1016 LEU A C 1
ATOM 8284 O O . LEU A 1 1016 ? -14.823 -16.426 2.082 1.00 74.00 1016 LEU A O 1
ATOM 8288 N N . ARG A 1 1017 ? -16.902 -15.591 2.303 1.00 53.22 1017 ARG A N 1
ATOM 8289 C CA . ARG A 1 1017 ? -16.559 -14.339 3.007 1.00 53.22 1017 ARG A CA 1
ATOM 8290 C C . ARG A 1 1017 ? -16.937 -14.353 4.489 1.00 53.22 1017 ARG A C 1
ATOM 8292 O O . ARG A 1 1017 ? -16.437 -13.524 5.244 1.00 53.22 1017 ARG A O 1
ATOM 8299 N N . ALA A 1 1018 ? -17.861 -15.221 4.892 1.00 41.34 1018 ALA A N 1
ATOM 8300 C CA . ALA A 1 1018 ? -18.397 -15.247 6.242 1.00 41.34 1018 ALA A CA 1
ATOM 8301 C C . ALA A 1 1018 ? -17.398 -15.888 7.218 1.00 41.34 1018 ALA A C 1
ATOM 8303 O O . ALA A 1 1018 ? -17.223 -17.099 7.217 1.00 41.34 1018 ALA A O 1
ATOM 8304 N N . ASN A 1 1019 ? -16.830 -15.055 8.091 1.00 41.09 1019 ASN A N 1
ATOM 8305 C CA . ASN A 1 1019 ? -16.275 -15.418 9.395 1.00 41.09 1019 ASN A CA 1
ATOM 8306 C C . ASN A 1 1019 ? -15.198 -16.508 9.389 1.00 41.09 1019 ASN A C 1
ATOM 8308 O O . ASN A 1 1019 ? -15.436 -17.633 9.821 1.00 41.09 1019 ASN A O 1
ATOM 8312 N N . THR A 1 1020 ? -13.981 -16.126 9.025 1.00 41.03 1020 THR A N 1
ATOM 8313 C CA . THR A 1 1020 ? -12.808 -16.751 9.629 1.00 41.03 1020 THR A CA 1
ATOM 8314 C C . THR A 1 1020 ? -12.089 -15.676 10.420 1.00 41.03 1020 THR A C 1
ATOM 8316 O O . THR A 1 1020 ? -11.312 -14.909 9.849 1.00 41.03 1020 THR A O 1
ATOM 8319 N N . ASP A 1 1021 ? -12.350 -15.599 11.724 1.00 37.50 1021 ASP A N 1
ATOM 8320 C CA . ASP A 1 1021 ? -11.358 -15.006 12.611 1.00 37.50 1021 ASP A CA 1
ATOM 8321 C C . ASP A 1 1021 ? -10.118 -15.885 12.444 1.00 37.50 1021 ASP A C 1
ATOM 8323 O O . ASP A 1 1021 ? -10.089 -17.039 12.883 1.00 37.50 1021 ASP A O 1
ATOM 8327 N N . THR A 1 1022 ? -9.129 -15.400 11.689 1.00 43.78 1022 THR A N 1
ATOM 8328 C CA . THR A 1 1022 ? -7.796 -15.991 11.729 1.00 43.78 1022 THR A CA 1
ATOM 8329 C C . THR A 1 1022 ? -7.293 -15.744 13.133 1.00 43.78 1022 THR A C 1
ATOM 8331 O O . THR A 1 1022 ? -6.865 -14.632 13.451 1.00 43.78 1022 THR A O 1
ATOM 8334 N N . LEU A 1 1023 ? -7.413 -16.756 13.987 1.00 37.12 1023 LEU A N 1
ATOM 8335 C CA . LEU A 1 1023 ? -6.840 -16.697 15.318 1.00 37.12 1023 LEU A CA 1
ATOM 8336 C C . LEU A 1 1023 ? -5.326 -16.503 15.161 1.00 37.12 1023 LEU A C 1
ATOM 8338 O O . LEU A 1 1023 ? -4.733 -17.091 14.245 1.00 37.12 1023 LEU A O 1
ATOM 8342 N N . PRO A 1 1024 ? -4.687 -15.678 16.013 1.00 33.84 1024 PRO A N 1
ATOM 8343 C CA . PRO A 1 1024 ? -3.243 -15.576 16.014 1.00 33.84 1024 PRO A CA 1
ATOM 8344 C C . PRO A 1 1024 ? -2.659 -16.988 16.157 1.00 33.84 1024 PRO A C 1
ATOM 8346 O O . PRO A 1 1024 ? -3.094 -17.736 17.039 1.00 33.84 1024 PRO A O 1
ATOM 8349 N N . PRO A 1 1025 ? -1.716 -17.382 15.290 1.00 38.72 1025 PRO A N 1
ATOM 8350 C CA . PRO A 1 1025 ? -1.066 -18.678 15.401 1.00 38.72 1025 PRO A CA 1
ATOM 8351 C C . PRO A 1 1025 ? -0.452 -18.842 16.804 1.00 38.72 1025 PRO A C 1
ATOM 8353 O O . PRO A 1 1025 ? 0.194 -17.902 17.280 1.00 38.72 1025 PRO A O 1
ATOM 8356 N N . PRO A 1 1026 ? -0.601 -19.994 17.487 1.00 36.59 1026 PRO A N 1
ATOM 8357 C CA . PRO A 1 1026 ? 0.188 -20.277 18.680 1.00 36.59 1026 PRO A CA 1
ATOM 8358 C C . PRO A 1 1026 ? 1.681 -20.134 18.345 1.00 36.59 1026 PRO A C 1
ATOM 8360 O O . PRO A 1 1026 ? 2.167 -20.741 17.392 1.00 36.59 1026 PRO A O 1
ATOM 8363 N N . ALA A 1 1027 ? 2.423 -19.345 19.127 1.00 36.84 1027 ALA A N 1
ATOM 8364 C CA . ALA A 1 1027 ? 3.815 -18.949 18.859 1.00 36.84 1027 ALA A CA 1
ATOM 8365 C C . ALA A 1 1027 ? 4.848 -20.106 18.814 1.00 36.84 1027 ALA A C 1
ATOM 8367 O O . ALA A 1 1027 ? 6.041 -19.864 18.660 1.00 36.84 1027 ALA A O 1
ATOM 8368 N N . PHE A 1 1028 ? 4.409 -21.359 18.949 1.00 39.69 1028 PHE A N 1
ATOM 8369 C CA . PHE A 1 1028 ? 5.248 -22.527 19.218 1.00 39.69 1028 PHE A CA 1
ATOM 8370 C C . PHE A 1 1028 ? 5.544 -23.424 18.006 1.00 39.69 1028 PHE A C 1
ATOM 8372 O O . PHE A 1 1028 ? 6.250 -24.417 18.168 1.00 39.69 1028 PHE A O 1
ATOM 8379 N N . TYR A 1 1029 ? 5.068 -23.099 16.798 1.00 38.38 1029 TYR A N 1
ATOM 8380 C CA . TYR A 1 1029 ? 5.311 -23.951 15.627 1.00 38.38 1029 TYR A CA 1
ATOM 8381 C C . TYR A 1 1029 ? 6.351 -23.378 14.661 1.00 38.38 1029 TYR A C 1
ATOM 8383 O O . TYR A 1 1029 ? 6.243 -22.217 14.261 1.00 38.38 1029 TYR A O 1
ATOM 8391 N N . PRO A 1 1030 ? 7.313 -24.194 14.196 1.00 35.44 1030 PRO A N 1
ATOM 8392 C CA . PRO A 1 1030 ? 8.332 -23.761 13.241 1.00 35.44 1030 PRO A CA 1
ATOM 8393 C C . PRO A 1 1030 ? 7.812 -23.624 11.794 1.00 35.44 1030 PRO A C 1
ATOM 8395 O O . PRO A 1 1030 ? 8.576 -23.226 10.915 1.00 35.44 1030 PRO A O 1
ATOM 8398 N N . PHE A 1 1031 ? 6.534 -23.930 11.528 1.00 48.16 1031 PHE A N 1
ATOM 8399 C CA . PHE A 1 1031 ? 5.941 -23.977 10.184 1.00 48.16 1031 PHE A CA 1
ATOM 8400 C C . PHE A 1 1031 ? 4.852 -22.917 9.969 1.00 48.16 1031 PHE A C 1
ATOM 8402 O O . PHE A 1 1031 ? 4.217 -22.439 10.915 1.00 48.16 1031 PHE A O 1
ATOM 8409 N N . LYS A 1 1032 ? 4.590 -22.573 8.699 1.00 55.91 1032 LYS A N 1
ATOM 8410 C CA . LYS A 1 1032 ? 3.452 -21.716 8.334 1.00 55.91 1032 LYS A CA 1
ATOM 8411 C C . LYS A 1 1032 ? 2.151 -22.464 8.624 1.00 55.91 1032 LYS A C 1
ATOM 8413 O O . LYS A 1 1032 ? 1.948 -23.563 8.119 1.00 55.91 1032 LYS A O 1
ATOM 8418 N N . HIS A 1 1033 ? 1.269 -21.858 9.405 1.00 56.22 1033 HIS A N 1
ATOM 8419 C CA . HIS A 1 1033 ? -0.032 -22.428 9.726 1.00 56.22 1033 HIS A CA 1
ATOM 8420 C C . HIS A 1 1033 ? -1.106 -21.342 9.765 1.00 56.22 1033 HIS A C 1
ATOM 8422 O O . HIS A 1 1033 ? -0.809 -20.172 10.016 1.00 56.22 1033 HIS A O 1
ATOM 8428 N N . ALA A 1 1034 ? -2.348 -21.729 9.489 1.00 57.88 1034 ALA A N 1
ATOM 8429 C CA . ALA A 1 1034 ? -3.519 -20.873 9.631 1.00 57.88 1034 ALA A CA 1
ATOM 8430 C C . ALA A 1 1034 ? -4.590 -21.621 10.426 1.00 57.88 1034 ALA A C 1
ATOM 8432 O O . ALA A 1 1034 ? -4.858 -22.789 10.156 1.00 57.88 1034 ALA A O 1
ATOM 8433 N N . LEU A 1 1035 ? -5.198 -20.949 11.399 1.00 59.09 1035 LEU A N 1
ATOM 8434 C CA . LEU A 1 1035 ? -6.339 -21.464 12.146 1.00 59.09 1035 LEU A CA 1
ATOM 8435 C C . LEU A 1 1035 ? -7.531 -20.562 11.865 1.00 59.09 1035 LEU A C 1
ATOM 8437 O O . LEU A 1 1035 ? -7.454 -19.353 12.082 1.00 59.09 1035 LEU A O 1
ATOM 8441 N N . THR A 1 1036 ? -8.626 -21.146 11.394 1.00 64.38 1036 THR A N 1
ATOM 8442 C CA . THR A 1 1036 ? -9.869 -20.414 11.169 1.00 64.38 1036 THR A CA 1
ATOM 8443 C C . THR A 1 1036 ? -10.986 -20.999 12.017 1.00 64.38 1036 THR A C 1
ATOM 8445 O O . THR A 1 1036 ? -11.271 -22.197 11.933 1.00 64.38 1036 THR A O 1
ATOM 8448 N N . LEU A 1 1037 ? -11.623 -20.140 12.812 1.00 60.25 1037 LEU A N 1
ATOM 8449 C CA . LEU A 1 1037 ? -12.822 -20.467 13.576 1.00 60.25 1037 LEU A CA 1
ATOM 8450 C C . LEU A 1 1037 ? -14.065 -20.050 12.787 1.00 60.25 1037 LEU A C 1
ATOM 8452 O O . LEU A 1 1037 ? -14.158 -18.894 12.372 1.00 60.25 1037 LEU A O 1
ATOM 8456 N N . ASN A 1 1038 ? -15.036 -20.956 12.653 1.00 68.81 1038 ASN A N 1
ATOM 8457 C CA . ASN A 1 1038 ? -16.362 -20.628 12.139 1.00 68.81 1038 ASN A CA 1
ATOM 8458 C C . ASN A 1 1038 ? -17.406 -20.758 13.261 1.00 68.81 1038 ASN A C 1
ATOM 8460 O O . ASN A 1 1038 ? -17.985 -21.830 13.451 1.00 68.81 1038 ASN A O 1
ATOM 8464 N N . PRO A 1 1039 ? -17.695 -19.675 14.007 1.00 60.75 1039 PRO A N 1
ATOM 8465 C CA . PRO A 1 1039 ? -18.568 -19.737 15.181 1.00 60.75 1039 PRO A CA 1
ATOM 8466 C C . PRO A 1 1039 ? -20.036 -20.039 14.840 1.00 60.75 1039 PRO A C 1
ATOM 8468 O O . PRO A 1 1039 ? -20.834 -20.273 15.739 1.00 60.75 1039 PRO A O 1
ATOM 8471 N N . LYS A 1 1040 ? -20.417 -20.012 13.555 1.00 65.19 1040 LYS A N 1
ATOM 8472 C CA . LYS A 1 1040 ? -21.784 -20.299 13.089 1.00 65.19 1040 LYS A CA 1
ATOM 8473 C C . LYS A 1 1040 ? -21.994 -21.766 12.703 1.00 65.19 1040 LYS A C 1
ATOM 8475 O O . LYS A 1 1040 ? -23.098 -22.119 12.288 1.00 65.19 1040 LYS A O 1
ATOM 8480 N N . LYS A 1 1041 ? -20.952 -22.600 12.771 1.00 74.75 1041 LYS A N 1
ATOM 8481 C CA . LYS A 1 1041 ? -21.008 -24.012 12.392 1.00 74.75 1041 LYS A CA 1
ATOM 8482 C C . LYS A 1 1041 ? -20.813 -24.913 13.603 1.00 74.75 1041 LYS A C 1
ATOM 8484 O O . LYS A 1 1041 ? -19.750 -24.932 14.209 1.00 74.75 1041 LYS A O 1
ATOM 8489 N N . GLU A 1 1042 ? -21.838 -25.708 13.884 1.00 76.88 1042 GLU A N 1
ATOM 8490 C CA . GLU A 1 1042 ? -21.709 -26.939 14.659 1.00 76.88 1042 GLU A CA 1
ATOM 8491 C C . GLU A 1 1042 ? -21.271 -28.050 13.694 1.00 76.88 1042 GLU A C 1
ATOM 8493 O O . GLU A 1 1042 ? -21.844 -28.176 12.610 1.00 76.88 1042 GLU A O 1
ATOM 8498 N N . GLY A 1 1043 ? -20.225 -28.806 14.031 1.00 81.12 1043 GLY A N 1
ATOM 8499 C CA . GLY A 1 1043 ? -19.682 -29.844 13.150 1.00 81.12 1043 GLY A CA 1
ATOM 8500 C C . GLY A 1 1043 ? -18.226 -30.214 13.452 1.00 81.12 1043 GLY A C 1
ATOM 8501 O O . GLY A 1 1043 ? -17.681 -29.734 14.452 1.00 81.12 1043 GLY A O 1
ATOM 8502 N N . PRO A 1 1044 ? -17.600 -31.049 12.599 1.00 92.44 1044 PRO A N 1
ATOM 8503 C CA . PRO A 1 1044 ? -16.281 -31.611 12.853 1.00 92.44 1044 PRO A CA 1
ATOM 8504 C C . PRO A 1 1044 ? -15.167 -30.564 12.806 1.00 92.44 1044 PRO A C 1
ATOM 8506 O O . PRO A 1 1044 ? -15.265 -29.528 12.134 1.00 92.44 1044 PRO A O 1
ATOM 8509 N N . ASN A 1 1045 ? -14.076 -30.878 13.497 1.00 93.25 1045 ASN A N 1
ATOM 8510 C CA . ASN A 1 1045 ? -12.803 -30.177 13.437 1.00 93.25 1045 ASN A CA 1
ATOM 8511 C C . ASN A 1 1045 ? -11.934 -30.775 12.324 1.00 93.25 1045 ASN A C 1
ATOM 8513 O O . ASN A 1 1045 ? -11.702 -31.984 12.284 1.00 93.25 1045 ASN A O 1
ATOM 8517 N N . MET A 1 1046 ? -11.420 -29.925 11.439 1.00 94.56 1046 MET A N 1
ATOM 8518 C CA . MET A 1 1046 ? -10.551 -30.323 10.335 1.00 94.56 1046 MET A CA 1
ATOM 8519 C C . MET A 1 1046 ? -9.093 -29.967 10.624 1.00 94.56 1046 MET A C 1
ATOM 8521 O O . MET A 1 1046 ? -8.782 -28.825 10.967 1.00 94.56 1046 MET A O 1
ATOM 8525 N N . LEU A 1 1047 ? -8.195 -30.921 10.383 1.00 94.69 1047 LEU A N 1
ATOM 8526 C CA . LEU A 1 1047 ? -6.753 -30.713 10.294 1.00 94.69 1047 LEU A CA 1
ATOM 8527 C C . LEU A 1 1047 ? -6.269 -31.050 8.879 1.00 94.69 1047 LEU A C 1
ATOM 8529 O O . LEU A 1 1047 ? -6.400 -32.184 8.429 1.00 94.69 1047 LEU A O 1
ATOM 8533 N N . LEU A 1 1048 ? -5.701 -30.075 8.175 1.00 94.81 1048 LEU A N 1
ATOM 8534 C CA . LEU A 1 1048 ? -5.151 -30.238 6.832 1.00 94.81 1048 LEU A CA 1
ATOM 8535 C C . LEU A 1 1048 ? -3.624 -30.130 6.874 1.00 94.81 1048 LEU A C 1
ATOM 8537 O O . LEU A 1 1048 ? -3.102 -29.050 7.140 1.00 94.81 1048 LEU A O 1
ATOM 8541 N N . PHE A 1 1049 ? -2.927 -31.214 6.547 1.00 94.75 1049 PHE A N 1
ATOM 8542 C CA . PHE A 1 1049 ? -1.515 -31.186 6.158 1.00 94.75 1049 PHE A CA 1
ATOM 8543 C C . PHE A 1 1049 ? -1.441 -30.865 4.670 1.00 94.75 1049 PHE A C 1
ATOM 8545 O O . PHE A 1 1049 ? -2.138 -31.510 3.884 1.00 94.75 1049 PHE A O 1
ATOM 8552 N N . HIS A 1 1050 ? -0.671 -29.850 4.280 1.00 92.88 1050 HIS A N 1
ATOM 8553 C CA . HIS A 1 1050 ? -0.673 -29.401 2.891 1.00 92.88 1050 HIS A CA 1
ATOM 8554 C C . HIS A 1 1050 ? 0.632 -28.789 2.379 1.00 92.88 1050 HIS A C 1
ATOM 8556 O O . HIS A 1 1050 ? 1.522 -28.423 3.152 1.00 92.88 1050 HIS A O 1
ATOM 8562 N N . ASP A 1 1051 ? 0.696 -28.592 1.056 1.00 90.56 1051 ASP A N 1
ATOM 8563 C CA . ASP A 1 1051 ? 1.679 -27.728 0.404 1.00 90.56 1051 ASP A CA 1
ATOM 8564 C C . ASP A 1 1051 ? 1.046 -26.433 -0.151 1.00 90.56 1051 ASP A C 1
ATOM 8566 O O . ASP A 1 1051 ? -0.037 -26.005 0.254 1.00 90.56 1051 ASP A O 1
ATOM 8570 N N . SER A 1 1052 ? 1.729 -25.718 -1.041 1.00 88.25 1052 SER A N 1
ATOM 8571 C CA . SER A 1 1052 ? 1.209 -24.465 -1.588 1.00 88.25 1052 SER A CA 1
ATOM 8572 C C . SER A 1 1052 ? -0.084 -24.607 -2.414 1.00 88.25 1052 SER A C 1
ATOM 8574 O O . SER A 1 1052 ? -0.771 -23.596 -2.595 1.00 88.25 1052 SER A O 1
ATOM 8576 N N . TYR A 1 1053 ? -0.459 -25.806 -2.881 1.00 90.75 1053 TYR A N 1
ATOM 8577 C CA . TYR A 1 1053 ? -1.687 -26.063 -3.648 1.00 90.75 1053 TYR A CA 1
ATOM 8578 C C . TYR A 1 1053 ? -2.958 -25.812 -2.831 1.00 90.75 1053 TYR A C 1
ATOM 8580 O O . TYR A 1 1053 ? -3.851 -25.089 -3.299 1.00 90.75 1053 TYR A O 1
ATOM 8588 N N . ALA A 1 1054 ? -3.033 -26.319 -1.595 1.00 90.88 1054 ALA A N 1
ATOM 8589 C CA . ALA A 1 1054 ? -4.209 -26.137 -0.742 1.00 90.88 1054 ALA A CA 1
ATOM 8590 C C . ALA A 1 1054 ? -4.484 -24.681 -0.334 1.00 90.88 1054 ALA A C 1
ATOM 8592 O O . ALA A 1 1054 ? -5.576 -24.384 0.148 1.00 90.88 1054 ALA A O 1
ATOM 8593 N N . ARG A 1 1055 ? -3.571 -23.727 -0.577 1.00 85.38 1055 ARG A N 1
ATOM 8594 C CA . ARG A 1 1055 ? -3.847 -22.296 -0.332 1.00 85.38 1055 ARG A CA 1
ATOM 8595 C C . ARG A 1 1055 ? -5.094 -21.806 -1.068 1.00 85.38 1055 ARG A C 1
ATOM 8597 O O . ARG A 1 1055 ? -5.802 -20.940 -0.563 1.00 85.38 1055 ARG A O 1
ATOM 8604 N N . LEU A 1 1056 ? -5.377 -22.365 -2.247 1.00 88.00 1056 LEU A N 1
ATOM 8605 C CA . LEU A 1 1056 ? -6.580 -22.038 -3.023 1.00 88.00 1056 LEU A CA 1
ATOM 8606 C C . LEU A 1 1056 ? -7.841 -22.768 -2.528 1.00 88.00 1056 LEU A C 1
ATOM 8608 O O . LEU A 1 1056 ? -8.930 -22.483 -3.018 1.00 88.00 1056 LEU A O 1
ATOM 8612 N N . TRP A 1 1057 ? -7.717 -23.663 -1.544 1.00 90.94 1057 TRP A N 1
ATOM 8613 C CA . TRP A 1 1057 ? -8.839 -24.296 -0.849 1.00 90.94 1057 TRP A CA 1
ATOM 8614 C C . TRP A 1 1057 ? -9.288 -23.579 0.414 1.00 90.94 1057 TRP A C 1
ATOM 8616 O O . TRP A 1 1057 ? -10.415 -23.809 0.841 1.00 90.94 1057 TRP A O 1
ATOM 8626 N N . TYR A 1 1058 ? -8.470 -22.695 0.987 1.00 84.06 1058 TYR A N 1
ATOM 8627 C CA . TYR A 1 1058 ? -8.812 -21.969 2.215 1.00 84.06 1058 TYR A CA 1
ATOM 8628 C C . TYR A 1 1058 ? -10.215 -21.339 2.175 1.00 84.06 1058 TYR A C 1
ATOM 8630 O O . TYR A 1 1058 ? -10.994 -21.616 3.090 1.00 84.06 1058 TYR A O 1
ATOM 8638 N N . PRO A 1 1059 ? -10.598 -20.571 1.127 1.00 78.81 1059 PRO A N 1
ATOM 8639 C CA . PRO A 1 1059 ? -11.935 -19.984 1.085 1.00 78.81 1059 PRO A CA 1
ATOM 8640 C C . PRO A 1 1059 ? -13.041 -21.038 0.983 1.00 78.81 1059 PRO A C 1
ATOM 8642 O O . PRO A 1 1059 ? -14.128 -20.810 1.498 1.00 78.81 1059 PRO A O 1
ATOM 8645 N N . TYR A 1 1060 ? -12.783 -22.181 0.337 1.00 89.06 1060 TYR A N 1
ATOM 8646 C CA . TYR A 1 1060 ? -13.786 -23.223 0.124 1.00 89.06 1060 TYR A CA 1
ATOM 8647 C C . TYR A 1 1060 ? -13.984 -24.128 1.340 1.00 89.06 1060 TYR A C 1
ATOM 8649 O O . TYR A 1 1060 ? -15.108 -24.529 1.603 1.00 89.06 1060 TYR A O 1
ATOM 8657 N N . LEU A 1 1061 ? -12.919 -24.470 2.072 1.00 89.06 1061 LEU A N 1
ATOM 8658 C CA . LEU A 1 1061 ? -12.995 -25.412 3.195 1.00 89.06 1061 LEU A CA 1
ATOM 8659 C C . LEU A 1 1061 ? -13.475 -24.746 4.490 1.00 89.06 1061 LEU A C 1
ATOM 8661 O O . LEU A 1 1061 ? -14.242 -25.356 5.231 1.00 89.06 1061 LEU A O 1
ATOM 8665 N N . GLY A 1 1062 ? -13.093 -23.488 4.741 1.00 81.12 1062 GLY A N 1
ATOM 8666 C CA . GLY A 1 1062 ? -13.370 -22.811 6.016 1.00 81.12 1062 GLY A CA 1
ATOM 8667 C C . GLY A 1 1062 ? -14.859 -22.688 6.379 1.00 81.12 1062 GLY A C 1
ATOM 8668 O O . GLY A 1 1062 ? -15.205 -22.561 7.552 1.00 81.12 1062 GLY A O 1
ATOM 8669 N N . CYS A 1 1063 ? -15.769 -22.773 5.402 1.00 83.62 1063 CYS A N 1
ATOM 8670 C CA . CYS A 1 1063 ? -17.209 -22.691 5.652 1.00 83.62 1063 CYS A CA 1
ATOM 8671 C C . CYS A 1 1063 ? -17.878 -24.019 6.057 1.00 83.62 1063 CYS A C 1
ATOM 8673 O O . CYS A 1 1063 ? -19.055 -23.996 6.426 1.00 83.62 1063 CYS A O 1
ATOM 8675 N N . HIS A 1 1064 ? -17.172 -25.155 5.990 1.00 88.62 1064 HIS A N 1
ATOM 8676 C CA . HIS A 1 1064 ? -17.742 -26.489 6.249 1.00 88.62 1064 HIS A CA 1
ATOM 8677 C C . HIS A 1 1064 ? -17.478 -27.036 7.651 1.00 88.62 1064 HIS A C 1
ATOM 8679 O O . HIS A 1 1064 ? -18.223 -27.896 8.112 1.00 88.62 1064 HIS A O 1
ATOM 8685 N N . PHE A 1 1065 ? -16.444 -26.544 8.328 1.00 89.81 1065 PHE A N 1
ATOM 8686 C CA . PHE A 1 1065 ? -15.977 -27.088 9.601 1.00 89.81 1065 PHE A CA 1
ATOM 8687 C C . PHE A 1 1065 ? -16.123 -26.065 10.719 1.00 89.81 1065 PHE A C 1
ATOM 8689 O O . PHE A 1 1065 ? -16.069 -24.858 10.475 1.00 89.81 1065 PHE A O 1
ATOM 8696 N N . ARG A 1 1066 ? -16.261 -26.547 11.956 1.00 86.75 1066 ARG A N 1
ATOM 8697 C CA . ARG A 1 1066 ? -16.291 -25.682 13.144 1.00 86.75 1066 ARG A CA 1
ATOM 8698 C C . ARG A 1 1066 ? -14.925 -25.033 13.382 1.00 86.75 1066 ARG A C 1
ATOM 8700 O O . ARG A 1 1066 ? -14.825 -23.817 13.554 1.00 86.75 1066 ARG A O 1
ATOM 8707 N N . HIS A 1 1067 ? -13.877 -25.853 13.335 1.00 85.38 1067 HIS A N 1
ATOM 8708 C CA . HIS A 1 1067 ? -12.479 -25.428 13.348 1.00 85.38 1067 HIS A CA 1
ATOM 8709 C C . HIS A 1 1067 ? -11.782 -25.973 12.106 1.00 85.38 1067 HIS A C 1
ATOM 8711 O O . HIS A 1 1067 ? -11.897 -27.160 11.806 1.00 85.38 1067 HIS A O 1
ATOM 8717 N N . SER A 1 1068 ? -11.050 -25.119 11.392 1.00 86.88 1068 SER A N 1
ATOM 8718 C CA . SER A 1 1068 ? -10.168 -25.548 10.302 1.00 86.88 1068 SER A CA 1
ATOM 8719 C C . SER A 1 1068 ? -8.734 -25.141 10.610 1.00 86.88 1068 SER A C 1
ATOM 8721 O O . SER A 1 1068 ? -8.424 -23.950 10.689 1.00 86.88 1068 SER A O 1
ATOM 8723 N N . THR A 1 1069 ? -7.868 -26.135 10.766 1.00 87.12 1069 THR A N 1
ATOM 8724 C CA . THR A 1 1069 ? -6.431 -25.963 10.981 1.00 87.12 1069 THR A CA 1
ATOM 8725 C C . THR A 1 1069 ? -5.690 -26.349 9.708 1.00 87.12 1069 THR A C 1
ATOM 8727 O O . THR A 1 1069 ? -5.784 -27.483 9.249 1.00 87.12 1069 THR A O 1
ATOM 8730 N N . PHE A 1 1070 ? -4.933 -25.414 9.148 1.00 86.31 1070 PHE A N 1
ATOM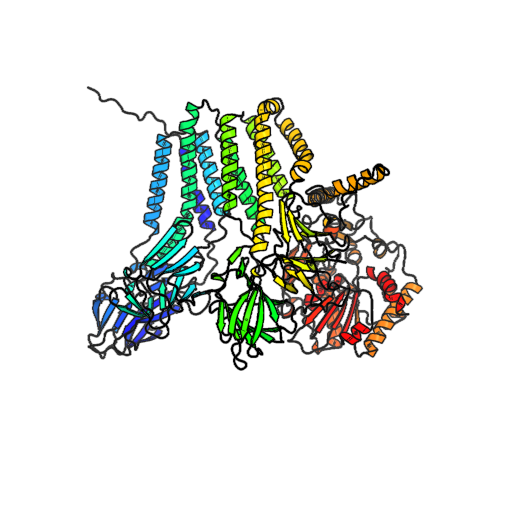 8731 C CA . PHE A 1 1070 ? -4.110 -25.594 7.955 1.00 86.31 1070 PHE A CA 1
ATOM 8732 C C . PHE A 1 1070 ? -2.636 -25.614 8.373 1.00 86.31 1070 PHE A C 1
ATOM 8734 O O . PHE A 1 1070 ? -2.124 -24.600 8.852 1.00 86.31 1070 PHE A O 1
ATOM 8741 N N . LEU A 1 1071 ? -1.964 -26.755 8.221 1.00 87.25 1071 LEU A N 1
ATOM 8742 C CA . LEU A 1 1071 ? -0.549 -26.949 8.528 1.00 87.25 1071 LEU A CA 1
ATOM 8743 C C . LEU A 1 1071 ? 0.249 -27.147 7.238 1.00 87.25 1071 LEU A C 1
ATOM 8745 O O . LEU A 1 1071 ? 0.155 -28.189 6.588 1.00 87.25 1071 LEU A O 1
ATOM 8749 N N . TRP A 1 1072 ? 1.091 -26.171 6.894 1.00 85.62 1072 TRP A N 1
ATOM 8750 C CA . TRP A 1 1072 ? 2.004 -26.300 5.764 1.00 85.62 1072 TRP A CA 1
ATOM 8751 C C . TRP A 1 1072 ? 3.279 -27.024 6.202 1.00 85.62 1072 TRP A C 1
ATOM 8753 O O . TRP A 1 1072 ? 4.287 -26.399 6.541 1.00 85.62 1072 TRP A O 1
ATOM 8763 N N . THR A 1 1073 ? 3.227 -28.352 6.204 1.00 87.44 1073 THR A N 1
ATOM 8764 C CA . THR A 1 1073 ? 4.350 -29.224 6.555 1.00 87.44 1073 THR A CA 1
ATOM 8765 C C . THR A 1 1073 ? 4.222 -30.570 5.851 1.00 87.44 1073 THR A C 1
ATOM 8767 O O . THR A 1 1073 ? 3.115 -31.043 5.601 1.00 87.44 1073 THR A O 1
ATOM 8770 N N . PHE A 1 1074 ? 5.365 -31.191 5.561 1.00 88.75 1074 PHE A N 1
ATOM 8771 C CA . PHE A 1 1074 ? 5.433 -32.585 5.122 1.00 88.75 1074 PHE A CA 1
ATOM 8772 C C . PHE A 1 1074 ? 5.742 -33.545 6.274 1.00 88.75 1074 PHE A C 1
ATOM 8774 O O . PHE A 1 1074 ? 5.690 -34.750 6.065 1.00 88.75 1074 PHE A O 1
ATOM 8781 N N . ILE A 1 1075 ? 6.061 -33.028 7.463 1.00 89.94 1075 ILE A N 1
ATOM 8782 C CA . ILE A 1 1075 ? 6.408 -33.812 8.651 1.00 89.94 1075 ILE A CA 1
ATOM 8783 C C . ILE A 1 1075 ? 5.133 -34.124 9.434 1.00 89.94 1075 ILE A C 1
ATOM 8785 O O . ILE A 1 1075 ? 4.395 -33.210 9.814 1.00 89.94 1075 ILE A O 1
ATOM 8789 N N . TYR A 1 1076 ? 4.902 -35.405 9.703 1.00 91.12 1076 TYR A N 1
ATOM 8790 C CA . TYR A 1 1076 ? 3.827 -35.874 10.565 1.00 91.12 1076 TYR A CA 1
ATOM 8791 C C . TYR A 1 1076 ? 4.318 -36.097 12.001 1.00 91.12 1076 TYR A C 1
ATOM 8793 O O . TYR A 1 1076 ? 5.380 -36.670 12.231 1.00 91.12 1076 TYR A O 1
ATOM 8801 N N . ASP A 1 1077 ? 3.504 -35.675 12.969 1.00 88.50 1077 ASP A N 1
ATOM 8802 C CA . ASP A 1 1077 ? 3.719 -35.899 14.397 1.00 88.50 1077 ASP A CA 1
ATOM 8803 C C . ASP A 1 1077 ? 2.365 -36.155 15.083 1.00 88.50 1077 ASP A C 1
ATOM 8805 O O . ASP A 1 1077 ? 1.383 -35.443 14.848 1.00 88.50 1077 ASP A O 1
ATOM 8809 N N . ASN A 1 1078 ? 2.310 -37.169 15.950 1.00 89.12 1078 ASN A N 1
ATOM 8810 C CA . ASN A 1 1078 ? 1.102 -37.540 16.691 1.00 89.12 1078 ASN A CA 1
ATOM 8811 C C . ASN A 1 1078 ? 0.595 -36.428 17.624 1.00 89.12 1078 ASN A C 1
ATOM 8813 O O . ASN A 1 1078 ? -0.613 -36.321 17.842 1.00 89.12 1078 ASN A O 1
ATOM 8817 N N . SER A 1 1079 ? 1.489 -35.576 18.130 1.00 87.31 1079 SER A N 1
ATOM 8818 C CA . SER A 1 1079 ? 1.140 -34.447 18.999 1.00 87.31 1079 SER A CA 1
ATOM 8819 C C . SER A 1 1079 ? 0.173 -33.469 18.332 1.00 87.31 1079 SER A C 1
ATOM 8821 O O . SER A 1 1079 ? -0.643 -32.857 19.022 1.00 87.31 1079 SER A O 1
ATOM 8823 N N . TYR A 1 1080 ? 0.181 -33.364 16.997 1.00 88.12 1080 TYR A N 1
ATOM 8824 C CA . TYR A 1 1080 ? -0.789 -32.545 16.272 1.00 88.12 1080 TYR A CA 1
ATOM 8825 C C . TYR A 1 1080 ? -2.214 -33.073 16.434 1.00 88.12 1080 TYR A C 1
ATOM 8827 O O . TYR A 1 1080 ? -3.141 -32.286 16.628 1.00 88.12 1080 TYR A O 1
ATOM 8835 N N . LEU A 1 1081 ? -2.401 -34.394 16.412 1.00 90.75 1081 LEU A N 1
ATOM 8836 C CA . LEU A 1 1081 ? -3.716 -34.990 16.632 1.00 90.75 1081 LEU A CA 1
ATOM 8837 C C . LEU A 1 1081 ? -4.165 -34.818 18.085 1.00 90.75 1081 LEU A C 1
ATOM 8839 O O . LEU A 1 1081 ? -5.316 -34.463 18.329 1.00 90.75 1081 LEU A O 1
ATOM 8843 N N . ASP A 1 1082 ? -3.254 -35.002 19.041 1.00 87.50 1082 ASP A N 1
ATOM 8844 C CA . ASP A 1 1082 ? -3.555 -34.860 20.472 1.00 87.50 1082 ASP A CA 1
ATOM 8845 C C . ASP A 1 1082 ? -3.943 -33.419 20.839 1.00 87.50 1082 ASP A C 1
ATOM 8847 O O . ASP A 1 1082 ? -4.814 -33.184 21.684 1.00 87.50 1082 ASP A O 1
ATOM 8851 N N . GLN A 1 1083 ? -3.315 -32.448 20.176 1.00 83.81 1083 GLN A N 1
ATOM 8852 C CA . GLN A 1 1083 ? -3.526 -31.034 20.434 1.00 83.81 1083 GLN A CA 1
ATOM 8853 C C . GLN A 1 1083 ? -4.751 -30.465 19.721 1.00 83.81 1083 GLN A C 1
ATOM 8855 O O . GLN A 1 1083 ? -5.557 -29.781 20.353 1.00 83.81 1083 GLN A O 1
ATOM 8860 N N . PHE A 1 1084 ? -4.884 -30.708 18.414 1.00 85.81 1084 PHE A N 1
ATOM 8861 C CA . PHE A 1 1084 ? -5.981 -30.140 17.627 1.00 85.81 1084 PHE A CA 1
ATOM 8862 C C . PHE A 1 1084 ? -7.267 -30.955 17.728 1.00 85.81 1084 PHE A C 1
ATOM 8864 O O . PHE A 1 1084 ? -8.328 -30.416 17.422 1.00 85.81 1084 PHE A O 1
ATOM 8871 N N . LYS A 1 1085 ? -7.177 -32.220 18.164 1.00 91.56 1085 LYS A N 1
ATOM 8872 C CA . LYS A 1 1085 ? -8.303 -33.156 18.297 1.00 91.56 1085 LYS A CA 1
ATOM 8873 C C . LYS A 1 1085 ? -9.234 -33.109 17.074 1.00 91.56 1085 LYS A C 1
ATOM 8875 O O . LYS A 1 1085 ? -10.406 -32.746 17.216 1.00 91.56 1085 LYS A O 1
ATOM 8880 N N . PRO A 1 1086 ? -8.699 -33.362 15.864 1.00 95.12 1086 PRO A N 1
ATOM 8881 C CA . PRO A 1 1086 ? -9.496 -33.315 14.649 1.00 95.12 1086 PRO A CA 1
ATOM 8882 C C . PRO A 1 1086 ? -10.437 -34.516 14.567 1.00 95.12 1086 PRO A C 1
ATOM 8884 O O . PRO A 1 1086 ? -10.088 -35.599 15.018 1.00 95.12 1086 PRO A O 1
ATOM 8887 N N . ASP A 1 1087 ? -11.578 -34.339 13.910 1.00 97.06 1087 ASP A N 1
ATOM 8888 C CA . ASP A 1 1087 ? -12.452 -35.434 13.471 1.00 97.06 1087 ASP A CA 1
ATOM 8889 C C . ASP A 1 1087 ? -12.143 -35.812 12.009 1.00 97.06 1087 ASP A C 1
ATOM 8891 O O . ASP A 1 1087 ? -12.290 -36.957 11.580 1.00 97.06 1087 ASP A O 1
ATOM 8895 N N . VAL A 1 1088 ? -11.665 -34.832 11.233 1.00 97.81 1088 VAL A N 1
ATOM 8896 C CA . VAL A 1 1088 ? -11.304 -34.966 9.821 1.00 97.81 1088 VAL A CA 1
ATOM 8897 C C . VAL A 1 1088 ? -9.847 -34.567 9.631 1.00 97.81 1088 VAL A C 1
ATOM 8899 O O . VAL A 1 1088 ? -9.464 -33.432 9.914 1.00 97.81 1088 VAL A O 1
ATOM 8902 N N . VAL A 1 1089 ? -9.037 -35.480 9.098 1.00 98.06 1089 VAL A N 1
ATOM 8903 C CA . VAL A 1 1089 ? -7.651 -35.214 8.706 1.00 98.06 1089 VAL A CA 1
ATOM 8904 C C . VAL A 1 1089 ? -7.538 -35.308 7.193 1.00 98.06 1089 VAL A C 1
ATOM 8906 O O . VAL A 1 1089 ? -7.895 -36.319 6.593 1.00 98.06 1089 VAL A O 1
ATOM 8909 N N . ILE A 1 1090 ? -7.033 -34.256 6.560 1.00 98.00 1090 ILE A N 1
ATOM 8910 C CA . ILE A 1 1090 ? -6.774 -34.232 5.122 1.00 98.00 1090 ILE A CA 1
ATOM 8911 C C . ILE A 1 1090 ? -5.264 -34.136 4.920 1.00 98.00 1090 ILE A C 1
ATOM 8913 O O . ILE A 1 1090 ? -4.599 -33.311 5.544 1.00 98.00 1090 ILE A O 1
ATOM 8917 N N . TRP A 1 1091 ? -4.729 -34.974 4.040 1.00 97.38 1091 TRP A N 1
ATOM 8918 C CA . TRP A 1 1091 ? -3.353 -34.908 3.575 1.00 97.38 1091 TRP A CA 1
ATOM 8919 C C . TRP A 1 1091 ? -3.343 -34.507 2.104 1.00 97.38 1091 TRP A C 1
ATOM 8921 O O . TRP A 1 1091 ? -3.704 -35.297 1.230 1.00 97.38 1091 TRP A O 1
ATOM 8931 N N . GLU A 1 1092 ? -2.951 -33.270 1.834 1.00 96.56 1092 GLU A N 1
ATOM 8932 C CA . GLU A 1 1092 ? -2.783 -32.728 0.493 1.00 96.56 1092 GLU A CA 1
ATOM 8933 C C . GLU A 1 1092 ? -1.297 -32.566 0.186 1.00 96.56 1092 GLU A C 1
ATOM 8935 O O . GLU A 1 1092 ? -0.550 -32.000 0.973 1.00 96.56 1092 GLU A O 1
ATOM 8940 N N . MET A 1 1093 ? -0.839 -33.057 -0.959 1.00 94.12 1093 MET A N 1
ATOM 8941 C CA . MET A 1 1093 ? 0.484 -32.684 -1.459 1.00 94.12 1093 MET A CA 1
ATOM 8942 C C . MET A 1 1093 ? 0.585 -32.915 -2.958 1.00 94.12 1093 MET A C 1
ATOM 8944 O O . MET A 1 1093 ? 0.092 -33.914 -3.477 1.00 94.12 1093 MET A O 1
ATOM 8948 N N . SER A 1 1094 ? 1.300 -32.045 -3.663 1.00 91.94 1094 SER A N 1
ATOM 8949 C CA . SER A 1 1094 ? 1.640 -32.242 -5.068 1.00 91.94 1094 SER A CA 1
ATOM 8950 C C . SER A 1 1094 ? 2.417 -33.547 -5.286 1.00 91.94 1094 SER A C 1
ATOM 8952 O O . SER A 1 1094 ? 3.271 -33.917 -4.481 1.00 91.94 1094 SER A O 1
ATOM 8954 N N . GLU A 1 1095 ? 2.211 -34.216 -6.430 1.00 90.31 1095 GLU A N 1
ATOM 8955 C CA . GLU A 1 1095 ? 2.952 -35.447 -6.773 1.00 90.31 1095 GLU A CA 1
ATOM 8956 C C . GLU A 1 1095 ? 4.485 -35.280 -6.742 1.00 90.31 1095 GLU A C 1
ATOM 8958 O O . GLU A 1 1095 ? 5.211 -36.244 -6.501 1.00 90.31 1095 GLU A O 1
ATOM 8963 N N . ARG A 1 1096 ? 4.996 -34.054 -6.939 1.00 88.69 1096 ARG A N 1
ATOM 8964 C CA . ARG A 1 1096 ? 6.438 -33.757 -6.864 1.00 88.69 1096 ARG A CA 1
ATOM 8965 C C . ARG A 1 1096 ? 7.010 -33.885 -5.449 1.00 88.69 1096 ARG A C 1
ATOM 8967 O O . ARG A 1 1096 ? 8.215 -34.032 -5.290 1.00 88.69 1096 ARG A O 1
ATOM 8974 N N . SER A 1 1097 ? 6.151 -33.858 -4.434 1.00 89.56 1097 SER A N 1
ATOM 8975 C CA . SER A 1 1097 ? 6.526 -33.897 -3.020 1.00 89.56 1097 SER A CA 1
ATOM 8976 C C . SER A 1 1097 ? 6.643 -35.324 -2.467 1.00 89.56 1097 SER A C 1
ATOM 8978 O O . SER A 1 1097 ? 7.076 -35.488 -1.333 1.00 89.56 1097 SER A O 1
ATOM 8980 N N . LEU A 1 1098 ? 6.327 -36.365 -3.255 1.00 88.88 1098 LEU A N 1
ATOM 8981 C CA . LEU A 1 1098 ? 6.355 -37.772 -2.813 1.00 88.88 1098 LEU A CA 1
ATOM 8982 C C . LEU A 1 1098 ? 7.709 -38.197 -2.218 1.00 88.88 1098 LEU A C 1
ATOM 8984 O O . LEU A 1 1098 ? 7.749 -38.805 -1.155 1.00 88.88 1098 LEU A O 1
ATOM 8988 N N . GLN A 1 1099 ? 8.827 -37.852 -2.863 1.00 85.88 1099 GLN A N 1
ATOM 8989 C CA . GLN A 1 1099 ? 10.159 -38.215 -2.354 1.00 85.88 1099 GLN A CA 1
ATOM 8990 C C . GLN A 1 1099 ? 10.543 -37.422 -1.098 1.00 85.88 1099 GLN A C 1
ATOM 8992 O O . GLN A 1 1099 ? 11.188 -37.956 -0.197 1.00 85.88 1099 GLN A O 1
ATOM 8997 N N . HIS A 1 1100 ? 10.130 -36.156 -1.025 1.00 87.50 1100 HIS A N 1
ATOM 8998 C CA . HIS A 1 1100 ? 10.361 -35.323 0.150 1.00 87.50 1100 HIS A CA 1
ATOM 8999 C C . HIS A 1 1100 ? 9.544 -35.820 1.352 1.00 87.50 1100 HIS A C 1
ATOM 9001 O O . HIS A 1 1100 ? 10.080 -35.907 2.451 1.00 87.50 1100 HIS A O 1
ATOM 9007 N N . PHE A 1 1101 ? 8.303 -36.265 1.126 1.00 90.69 1101 PHE A N 1
ATOM 9008 C CA . PHE A 1 1101 ? 7.466 -36.916 2.135 1.00 90.69 1101 PHE A CA 1
ATOM 9009 C C . PHE A 1 1101 ? 8.132 -38.160 2.740 1.00 90.69 1101 PHE A C 1
ATOM 9011 O O . PHE A 1 1101 ? 8.138 -38.301 3.961 1.00 90.69 1101 PHE A O 1
ATOM 9018 N N . ILE A 1 1102 ? 8.760 -39.017 1.920 1.00 90.38 1102 ILE A N 1
ATOM 9019 C CA . ILE A 1 1102 ? 9.543 -40.154 2.435 1.00 90.38 1102 ILE A CA 1
ATOM 9020 C C . ILE A 1 1102 ? 10.666 -39.646 3.338 1.00 90.38 1102 ILE A C 1
ATOM 9022 O O . ILE A 1 1102 ? 10.814 -40.133 4.452 1.00 90.38 1102 ILE A O 1
ATOM 9026 N N . TYR A 1 1103 ? 11.467 -38.690 2.853 1.00 89.25 1103 TYR A N 1
ATOM 9027 C CA . TYR A 1 1103 ? 12.649 -38.186 3.555 1.00 89.25 1103 TYR A CA 1
ATOM 9028 C C . TYR A 1 1103 ? 12.319 -37.589 4.930 1.00 89.25 1103 TYR A C 1
ATOM 9030 O O . TYR A 1 1103 ? 12.977 -37.933 5.910 1.00 89.25 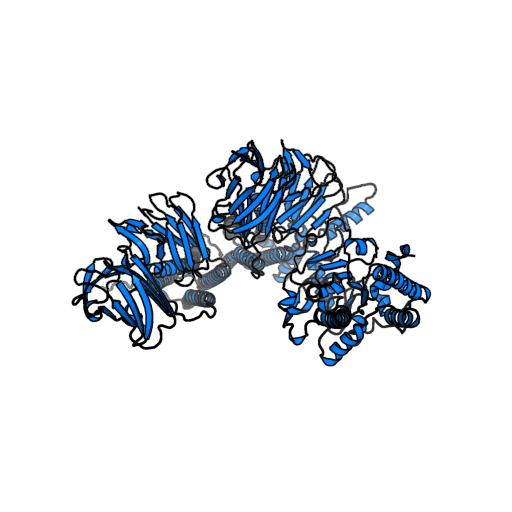1103 TYR A O 1
ATOM 9038 N N . GLU A 1 1104 ? 11.290 -36.747 5.005 1.00 88.50 1104 GLU A N 1
ATOM 9039 C CA . GLU A 1 1104 ? 10.894 -36.052 6.235 1.00 88.50 1104 GLU A CA 1
ATOM 9040 C C . GLU A 1 1104 ? 10.272 -36.987 7.288 1.00 88.50 1104 GLU A C 1
ATOM 9042 O O . GLU A 1 1104 ? 10.340 -36.701 8.480 1.00 88.50 1104 GLU A O 1
ATOM 9047 N N . ASN A 1 1105 ? 9.715 -38.134 6.879 1.00 90.38 1105 ASN A N 1
ATOM 9048 C CA . ASN A 1 1105 ? 9.006 -39.056 7.777 1.00 90.38 1105 ASN A CA 1
ATOM 9049 C C . ASN A 1 1105 ? 9.726 -40.394 7.998 1.00 90.38 1105 ASN A C 1
ATOM 9051 O O . ASN A 1 1105 ? 9.134 -41.336 8.526 1.00 90.38 1105 ASN A O 1
ATOM 9055 N N . ARG A 1 1106 ? 11.013 -40.507 7.636 1.00 84.56 1106 ARG A N 1
ATOM 9056 C CA . ARG A 1 1106 ? 11.780 -41.760 7.809 1.00 84.56 1106 ARG A CA 1
ATOM 9057 C C . ARG A 1 1106 ? 11.817 -42.264 9.252 1.00 84.56 1106 ARG A C 1
ATOM 9059 O O . ARG A 1 1106 ? 11.946 -43.463 9.447 1.00 84.56 1106 ARG A O 1
ATOM 9066 N N . GLY A 1 1107 ? 11.713 -41.362 10.230 1.00 82.94 1107 GLY A N 1
ATOM 9067 C CA . GLY A 1 1107 ? 11.735 -41.692 11.657 1.00 82.94 1107 GLY A CA 1
ATOM 9068 C C . GLY A 1 1107 ? 10.420 -42.231 12.232 1.00 82.94 1107 GLY A C 1
ATOM 9069 O O . GLY A 1 1107 ? 10.373 -42.488 13.429 1.00 82.94 1107 GLY A O 1
ATOM 9070 N N . LEU A 1 1108 ? 9.356 -42.363 11.428 1.00 83.12 1108 LEU A N 1
ATOM 9071 C CA . LEU A 1 1108 ? 8.094 -42.983 11.865 1.00 83.12 1108 LEU A CA 1
ATOM 9072 C C . LEU A 1 1108 ? 8.126 -44.520 11.826 1.00 83.12 1108 LEU A C 1
ATOM 9074 O O . LEU A 1 1108 ? 7.246 -45.152 12.408 1.00 83.12 1108 LEU A O 1
ATOM 9078 N N . LYS A 1 1109 ? 9.099 -45.100 11.117 1.00 63.50 1109 LYS A N 1
ATOM 9079 C CA . LYS A 1 1109 ? 9.411 -46.534 11.129 1.00 63.50 1109 LYS A CA 1
ATOM 9080 C C . LYS A 1 1109 ? 10.384 -46.828 12.264 1.00 63.50 1109 LYS A C 1
ATOM 9082 O O . LYS A 1 1109 ? 10.240 -47.909 12.874 1.00 63.50 1109 LYS A O 1
#

Sequence (1109 aa):
MTYPRIMLNKRFNPYYLFFLSIPLVFFILRAGDSTQKNLPEIDFLYFSARATRTTGIQLFSGKEQLASWTTDSLFYKYFDYAGDLSNGKYLYLKILNLGSNDTLRILSFNLLRKNSVSTLFRFINPDEYITNARVIADDDCIALVPISPEAPVKISLQPADHWNRESPEGNFTLFLEIVFLLVFVFINIMQPPARYFIFSCVLTLLTLLLLSLCNGTDESTLTLSTSNQLGRTEVYYNHYPEFTKLKYTYLENQEQVFQTRVNLSADRFFRFDFDQFNKLEGAAITIRNGLFRKTWLLSKIPPGALCINDMAFKDGVFYAVGSDAFMSLSTQTFINGIRRLIWLRQCTYLFFALMAFVVLIALHRLLAPRLKLMFRPFYLAFLLLPLIYVFLDYTHTAEKDSERAPDYFYFSAAVSKPVTISLFADNDSITSWDIRKPGFQMRDCLCPLKDSGGITLRIDSMAANDSLALLSFHLYRGHTLYSLSDRVSPYLTAENASPHLNGGIYILVANSSYAPVKLHLAGSAAWEKTSLNAHPPARVKWLIFSFILAFIFLLITTPSLKAFLTALSISLGVLLLFYWLTPDIFGKIVIETSTPQRYAEIFNSPDAIFKKDNSTFIKGNPYLKNAEIAFNKKPFIRCDLDDSLKLVTEYNLAIKNGLFRKTWNLAQTPPEYLVANDLFIYNGLCYITGNDPFFGLGSVFFVKQAHLLADWRLHAYIFIALFVFVCLISGARIIERFKLHQSILVLLFAVMAFSQLLFWPFHSDRLKLPSENRNASPLPAFNIDSSTAYSKALNNYLNDQVPGRSRLISVNNYIYYSLFRQLLNNPFVYFGKDGWMFYIGEGYRDFFENKTPLTDTELHEIVSLFEIIRDAVEARGAKLYIVIPRLPHYVYEDKLGKRLFQHRKPSKYEQFTAYAKEHATLPLIDVNPVIREARRKTGLDMYYKTDSHWNYVGAYLAYNKLMQTIHRDFPETGAPIPFNEIQWDYTRDSIADLADMSGMQGYILKGGYVPRHPLLRANTDTLPPPAFYPFKHALTLNPKKEGPNMLLFHDSYARLWYPYLGCHFRHSTFLWTFIYDNSYLDQFKPDVVIWEMSERSLQHFIYENRGLK